Protein AF-A0A3D2P6J4-F1 (afdb_monomer)

Secondary structure (DSSP, 8-state):
-----HHHHTGGGTT--TT-----S------EEE-HHHHHHTT-TT---EEE-GGGSTTSSTHHHHHHHHHHHHHHTT-SEEEEE-SSHHHHHHHHHHHHHT-EEEEEEETT---HHHHHHHHHTT-EEEEESS-HHHHHHHHHHHHHHSSEEE-STT-HHHHHHHHHHHHHHHHHHSS--SEEEEE-SSSHHHHHHHHHHHHHHTTSS---S-GGGS---GGGTTTSSS----------PPPPEEEEEEEGGG-HHHHTS--SS---S-GGG--SS-TTHHHHHHHHHHTT-EEEEE-HHHHHHHHHHHHHHH-----HHHHHHHHHHHHHHHTTTTSS-S---S---HHHHHHHHHHHHHHHHHHHHHTTPPP-SSHHHHHHHHHHHHHHHHHHTT-SSPPPP-HHHHHHHHHHHHTTT-HHHHHTHHHHHHHHHHHHHHHHHHHHHHHHHHHHHHHHHHHTT--EE-HHHHHHHHHTS---HHHHHHHHHHTT-EE-HHHHHHHHHHHHHHHHHHHS---------S----HHHHHHHHHHHH-PPEE-TTT-SEEEEEEEEEEETTEEESEE-TT-EEEEEESEESPPPSBTTBPPP-EEEEEEEPPPP----S----EEEEEEEEEEEE-SSTT--EEEEEEEES-EETT-EEEEEE-HHHHHHHHHHHHHHHHHHHHHHHHH-TT--EEEEEE-SS-EEEEEE-SSPPPHHHHHHHHHHHHHHHHTT-EEEEEEEEHHHHHHTTPBPPTT----SEEEEEEEESS-GGGTTT-SEEEE--S---SBGGGG--EEEEEEEEEETTEEEEEEEETHHHHHHHHHHHHHHHHHHHHHTS-GGGHHHHHHHHHHHHHHHHHHHHHHHHHHHHHHHHHHHTT-EEETTEEEEEEEEES--HHHHHHHHHHHHHHHSSEEEEEEEEETTEEEEEEEE-HHHHHTT--HHHHHHHHHHHTTSEEEE-SSEEEEE-S-GGGHHHHHHTHHHHHHHHHHHHS--

Sequence (1001 aa):
MIYQGVIERYRKYLPVNKNTPVVTLYEGDTPLLPAENLARRLKVKNLKIYLKCEGFNPTGSFKDRGMTVAVSKAREAGAKAVLCASTGNTSASAAAYAAKAGIKCIVLVPSGKVALGKLSQALIYGAKVIALDGNFDQALKLAREICDWYPITLVNSLNPYRIEGQKTASFEIIDVLGFAPDYQFMPVGNAGNITAYWKGYREFADGKFQLTVNRSLRPEFPSTRRLRAEGRARAPFTVRGKLPRMMGFQAEGAAPIVKGHPINKPKTVATAIRIGNPASWEGAVKARDESGGVIDTVSDKEILNAYQLLASQEGLFVEPASAASVAGLIKYVKKGFFTQSPNHLITQSPKDIALKIIADHCRGISFLLADGVNPSNEGRGYVLRRIIRHALRQAKNLTEKELHPFLYQVNGKIIELMSGTYPELKLKKEHILNVTKMEEEKFLETLDTGTKILEELINQLNRQKKKIIPGKEAFRLYDTYGFPLELTREIAQERNLDIDYDGFNQASEESRLVARQSWQGINQNGSYQGGKMTPADVYLPLHKKLGNIVFRGYEFDEITSKIVALLKDGQNILEAKEGEEIEIILSETPFYAEAGGQVGDKGQLQVTRLPEQSGGQAGDRLQVKTMVEIRDTQKPVEGLIAHQGKIIKGNLKVGETILAKVDKERRKAIKRNHTATHLLHRALRQVLGEQAVQSGSLVAPERFRFDFNYPKALTEDELIKIEEIVNNAILEDYSVLTSEITLSQAKEIGAMMLFGEKYGEKVRMVMVTGEGWQAAKDAFSIELCGGTHCRTSGEIGSFKILSETSIAAGVRRIESITGKYVREYIQNLKNILEQIAEKLSSSEEDVINRLEKILQNQENLEKQVLSLRTRLLNIQVEEIICQVKKIKNIKIVSQYLEDLDTKSLADFADRLKEKIKSGIVVLGSIKENKPLFVVSLTGDAVEKGLNAGLIAKEIGNLIAGTGGGRKDFAQGGGKDPGKLESALEKVPEIISKLLTRITQI

Mean predicted aligned error: 21.9 Å

Structure (mmCIF, N/CA/C/O backbone):
data_AF-A0A3D2P6J4-F1
#
_entry.id   AF-A0A3D2P6J4-F1
#
loop_
_atom_site.group_PDB
_atom_site.id
_atom_site.type_symbol
_atom_site.label_atom_id
_atom_site.label_alt_id
_atom_site.label_comp_id
_atom_site.label_asym_id
_atom_site.label_entity_id
_atom_site.label_seq_id
_atom_site.pdbx_PDB_ins_code
_atom_site.Cartn_x
_atom_site.Cartn_y
_atom_site.Cartn_z
_atom_site.occupancy
_atom_site.B_iso_or_equiv
_atom_site.auth_seq_id
_atom_site.auth_comp_id
_atom_site.auth_asym_id
_atom_site.auth_atom_id
_atom_site.pdbx_PDB_model_num
ATOM 1 N N . MET A 1 1 ? 21.820 -49.597 -1.921 1.00 56.53 1 MET A N 1
ATOM 2 C CA . MET A 1 1 ? 21.370 -50.379 -0.747 1.00 56.53 1 MET A CA 1
ATOM 3 C C . MET A 1 1 ? 19.864 -50.241 -0.630 1.00 56.53 1 MET A C 1
ATOM 5 O O . MET A 1 1 ? 19.376 -49.129 -0.774 1.00 56.53 1 MET A O 1
ATOM 9 N N . ILE A 1 2 ? 19.148 -51.344 -0.414 1.00 76.88 2 ILE A N 1
ATOM 10 C CA . ILE A 1 2 ? 17.693 -51.349 -0.191 1.00 76.88 2 ILE A CA 1
ATOM 11 C C . ILE A 1 2 ? 17.428 -50.880 1.248 1.00 76.88 2 ILE A C 1
ATOM 13 O O . ILE A 1 2 ? 18.090 -51.372 2.163 1.00 76.88 2 ILE A O 1
ATOM 17 N N . TYR A 1 3 ? 16.502 -49.937 1.450 1.00 87.12 3 TYR A N 1
ATOM 18 C CA . TYR A 1 3 ? 16.099 -49.463 2.781 1.00 87.12 3 TYR A CA 1
ATOM 19 C C . TYR A 1 3 ? 15.576 -50.624 3.641 1.00 87.12 3 TYR A C 1
ATOM 21 O O . TYR A 1 3 ? 14.841 -51.467 3.142 1.00 87.12 3 TYR A O 1
ATOM 29 N N . GLN A 1 4 ? 15.963 -50.684 4.921 1.00 89.81 4 GLN A N 1
ATOM 30 C CA . GLN A 1 4 ? 15.686 -51.828 5.812 1.00 89.81 4 GLN A CA 1
ATOM 31 C C . GLN A 1 4 ? 14.682 -51.516 6.947 1.00 89.81 4 GLN A C 1
ATOM 33 O O . GLN A 1 4 ? 14.460 -52.339 7.833 1.00 89.81 4 GLN A O 1
ATOM 38 N N . GLY A 1 5 ? 14.042 -50.341 6.924 1.00 92.56 5 GLY A N 1
ATOM 39 C CA . GLY A 1 5 ? 13.107 -49.894 7.966 1.00 92.56 5 GLY A CA 1
ATOM 40 C C . GLY A 1 5 ? 13.764 -49.112 9.111 1.00 92.56 5 GLY A C 1
ATOM 41 O O . GLY A 1 5 ? 14.994 -49.066 9.245 1.00 92.56 5 GLY A O 1
ATOM 42 N N . VAL A 1 6 ? 12.940 -48.483 9.960 1.00 94.19 6 VAL A N 1
ATOM 43 C CA . VAL A 1 6 ? 13.425 -47.598 11.039 1.00 94.19 6 VAL A CA 1
ATOM 44 C C . VAL A 1 6 ? 14.272 -48.316 12.088 1.00 94.19 6 VAL A C 1
ATOM 46 O O . VAL A 1 6 ? 15.219 -47.715 12.598 1.00 94.19 6 VAL A O 1
ATOM 49 N N . ILE A 1 7 ? 13.968 -49.581 12.411 1.00 94.81 7 ILE A N 1
ATOM 50 C CA . ILE A 1 7 ? 14.721 -50.340 13.422 1.00 94.81 7 ILE A CA 1
ATOM 51 C C . ILE A 1 7 ? 16.156 -50.561 12.962 1.00 94.81 7 ILE A C 1
ATOM 53 O O . ILE A 1 7 ? 17.084 -50.303 13.719 1.00 94.81 7 ILE A O 1
ATOM 57 N N . GLU A 1 8 ? 16.343 -50.997 11.720 1.00 93.00 8 GLU A N 1
ATOM 58 C CA . GLU A 1 8 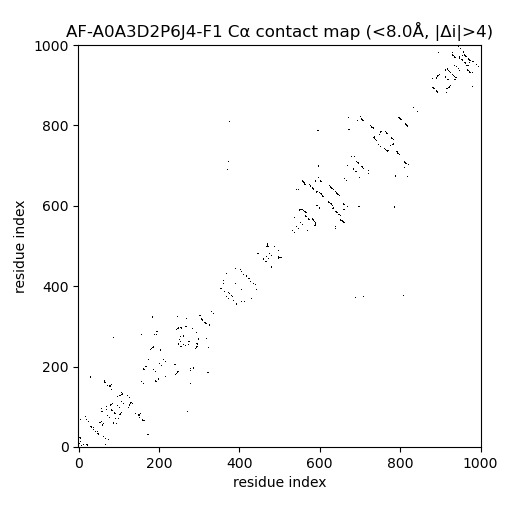? 17.669 -51.249 11.163 1.00 93.00 8 GLU A CA 1
ATOM 59 C C . GLU A 1 8 ? 18.462 -49.945 11.019 1.00 93.00 8 GLU A C 1
ATOM 61 O O . GLU A 1 8 ? 19.616 -49.867 11.443 1.00 93.00 8 GLU A O 1
ATOM 66 N N . ARG A 1 9 ? 17.818 -48.876 10.527 1.00 91.06 9 ARG A N 1
ATOM 67 C CA . ARG A 1 9 ? 18.454 -47.560 10.355 1.00 91.06 9 ARG A CA 1
ATOM 68 C C . ARG A 1 9 ? 18.887 -46.917 11.675 1.00 91.06 9 ARG A C 1
ATOM 70 O O . ARG A 1 9 ? 19.965 -46.329 11.746 1.00 91.06 9 ARG A O 1
ATOM 77 N N . TYR A 1 10 ? 18.068 -47.023 12.720 1.00 93.06 10 TYR A N 1
ATOM 78 C CA . TYR A 1 10 ? 18.288 -46.348 14.004 1.00 93.06 10 TYR A CA 1
ATOM 79 C C . TYR A 1 10 ? 18.556 -47.313 15.162 1.00 93.06 10 TYR A C 1
ATOM 81 O O . TYR A 1 10 ? 18.366 -46.934 16.317 1.00 93.06 10 TYR A O 1
ATOM 89 N N . ARG A 1 11 ? 19.036 -48.536 14.884 1.00 93.19 11 ARG A N 1
ATOM 90 C CA . ARG A 1 11 ? 19.147 -49.623 15.876 1.00 93.19 11 ARG A CA 1
ATOM 91 C C . ARG A 1 11 ? 19.812 -49.191 17.178 1.00 93.19 11 ARG A C 1
ATOM 93 O O . ARG A 1 11 ? 19.274 -49.434 18.249 1.00 93.19 11 ARG A O 1
ATOM 100 N N . LYS A 1 12 ? 20.953 -48.503 17.080 1.00 90.81 12 LYS A N 1
ATOM 101 C CA . LYS A 1 12 ? 21.742 -48.020 18.231 1.00 90.81 12 LYS A CA 1
ATOM 102 C C . LYS A 1 12 ? 21.000 -47.035 19.146 1.00 90.81 12 LYS A C 1
ATOM 104 O O . LYS A 1 12 ? 21.451 -46.794 20.258 1.00 90.81 12 LYS A O 1
ATOM 109 N N . TYR A 1 13 ? 19.897 -46.457 18.679 1.00 91.88 13 TYR A N 1
ATOM 110 C CA . TYR A 1 13 ? 19.104 -45.451 19.389 1.00 91.88 13 TYR A CA 1
ATOM 111 C C . TYR A 1 13 ? 17.738 -45.975 19.839 1.00 91.88 13 TYR A C 1
ATOM 113 O O . TYR A 1 13 ? 16.940 -45.223 20.402 1.00 91.88 13 TYR A O 1
ATOM 121 N N . LEU A 1 14 ? 17.452 -47.246 19.566 1.00 94.56 14 LEU A N 1
ATOM 122 C CA . LEU A 1 14 ? 16.197 -47.907 19.886 1.00 94.56 14 LEU A CA 1
ATOM 123 C C . LEU A 1 14 ? 16.445 -49.016 20.916 1.00 94.56 14 LEU A C 1
ATOM 125 O O . LEU A 1 14 ? 17.538 -49.575 20.965 1.00 94.56 14 LEU A O 1
ATOM 129 N N . PRO A 1 15 ? 15.444 -49.371 21.739 1.00 93.62 15 PRO A N 1
ATOM 130 C CA . PRO A 1 15 ? 15.582 -50.370 22.804 1.00 93.62 15 PRO A CA 1
ATOM 131 C C . PRO A 1 15 ? 15.549 -51.818 22.273 1.00 93.62 15 PRO A C 1
ATOM 133 O O . PRO A 1 15 ? 14.809 -52.667 22.777 1.00 93.62 15 PRO A O 1
ATOM 136 N N . VAL A 1 16 ? 16.336 -52.101 21.236 1.00 93.06 16 VAL A N 1
ATOM 137 C CA . VAL A 1 16 ? 16.464 -53.405 20.575 1.00 93.06 16 VAL A CA 1
ATOM 138 C C . VAL A 1 16 ? 17.888 -53.932 20.752 1.00 93.06 16 VAL A C 1
ATOM 140 O O . VAL A 1 16 ? 18.855 -53.173 20.724 1.00 93.06 16 VAL A O 1
ATOM 143 N N . ASN A 1 17 ? 18.031 -55.237 20.950 1.00 90.50 17 ASN A N 1
ATOM 144 C CA . ASN A 1 17 ? 19.323 -55.911 21.058 1.00 90.50 17 ASN A CA 1
ATOM 145 C C . ASN A 1 17 ? 19.598 -56.743 19.791 1.00 90.50 17 ASN A C 1
ATOM 147 O O . ASN A 1 17 ? 18.816 -56.735 18.837 1.00 90.50 17 ASN A O 1
ATOM 151 N N . LYS A 1 18 ? 20.738 -57.443 19.751 1.00 87.25 18 LYS A N 1
ATOM 152 C CA . LYS A 1 18 ? 21.117 -58.290 18.603 1.00 87.25 18 LYS A CA 1
ATOM 153 C C . LYS A 1 18 ? 20.133 -59.442 18.353 1.00 87.25 18 LYS A C 1
ATOM 155 O O . LYS A 1 18 ? 20.036 -59.898 17.221 1.00 87.25 18 LYS A O 1
ATOM 160 N N . ASN A 1 19 ? 19.400 -59.866 19.381 1.00 87.44 19 ASN A N 1
ATOM 161 C CA . ASN A 1 19 ? 18.479 -60.999 19.341 1.00 87.44 19 ASN A CA 1
ATOM 162 C C . ASN A 1 19 ? 17.015 -60.570 19.165 1.00 87.44 19 ASN A C 1
ATOM 164 O O . ASN A 1 19 ? 16.145 -61.432 19.059 1.00 87.44 19 ASN A O 1
ATOM 168 N N . THR A 1 20 ? 16.715 -59.265 19.142 1.00 92.69 20 THR A N 1
ATOM 169 C CA . THR A 1 20 ? 15.353 -58.776 18.914 1.00 92.69 20 THR A CA 1
ATOM 170 C C . THR A 1 20 ? 14.880 -59.246 17.531 1.00 92.69 20 THR A C 1
ATOM 172 O O . THR A 1 20 ? 15.489 -58.863 16.527 1.00 92.69 20 THR A O 1
ATOM 175 N N . PRO A 1 21 ? 13.778 -60.013 17.438 1.00 93.56 21 PRO A N 1
ATOM 176 C CA . PRO A 1 21 ? 13.198 -60.407 16.161 1.00 93.56 21 PRO A CA 1
ATOM 177 C C . PRO A 1 21 ? 12.542 -59.188 15.504 1.00 93.56 21 PRO A C 1
ATOM 179 O O . PRO A 1 21 ? 11.434 -58.791 15.866 1.00 93.56 21 PRO A O 1
ATOM 182 N N . VAL A 1 22 ? 13.246 -58.575 14.554 1.00 95.62 22 VAL A N 1
ATOM 183 C CA . VAL A 1 22 ? 12.785 -57.358 13.876 1.00 95.62 22 VAL A CA 1
ATOM 184 C C . VAL A 1 22 ? 11.599 -57.666 12.969 1.00 95.62 22 VAL A C 1
ATOM 186 O O . VAL A 1 22 ? 11.705 -58.409 11.994 1.00 95.62 22 VAL A O 1
ATOM 189 N N . VAL A 1 23 ? 10.463 -57.053 13.281 1.00 96.25 23 VAL A N 1
ATOM 190 C CA . VAL A 1 23 ? 9.241 -57.093 12.480 1.00 96.25 23 VAL A CA 1
ATOM 191 C C . VAL A 1 23 ? 9.128 -55.773 11.734 1.00 96.25 23 VAL A C 1
ATOM 193 O O . VAL A 1 23 ? 8.635 -54.792 12.277 1.00 96.25 23 VAL A O 1
ATOM 196 N N . THR A 1 24 ? 9.575 -55.765 10.482 1.00 95.69 24 THR A N 1
ATOM 197 C CA . THR A 1 24 ? 9.588 -54.579 9.619 1.00 95.69 24 THR A CA 1
ATOM 198 C C . THR A 1 24 ? 8.677 -54.772 8.409 1.00 95.69 24 THR A C 1
ATOM 200 O O . THR A 1 24 ? 8.575 -55.871 7.849 1.00 95.69 24 THR A O 1
ATOM 203 N N . LEU A 1 25 ? 8.016 -53.690 8.006 1.00 95.62 25 LEU A N 1
ATOM 204 C CA . LEU A 1 25 ? 7.357 -53.545 6.706 1.00 95.62 25 LEU A CA 1
ATOM 205 C C . LEU A 1 25 ? 8.078 -52.489 5.854 1.00 95.62 25 LEU A C 1
ATOM 207 O O . LEU A 1 25 ? 7.501 -51.962 4.907 1.00 95.62 25 LEU A O 1
ATOM 211 N N . TYR A 1 26 ? 9.334 -52.188 6.202 1.00 94.38 26 TYR A N 1
ATOM 212 C CA . TYR A 1 26 ? 10.136 -51.107 5.632 1.00 94.38 26 TYR A CA 1
ATOM 213 C C . TYR A 1 26 ? 9.527 -49.721 5.876 1.00 94.38 26 TYR A C 1
ATOM 215 O O . TYR A 1 26 ? 9.637 -48.826 5.046 1.00 94.38 26 TYR A O 1
ATOM 223 N N . GLU A 1 27 ? 8.890 -49.537 7.035 1.00 95.75 27 GLU A N 1
ATOM 224 C CA . GLU A 1 27 ? 8.389 -48.238 7.482 1.00 95.75 27 GLU A CA 1
ATOM 225 C C . GLU A 1 27 ? 9.501 -47.230 7.744 1.00 95.75 27 GLU A C 1
ATOM 227 O O . GLU A 1 27 ? 10.613 -47.605 8.113 1.00 95.75 27 GLU A O 1
ATOM 232 N N . GLY A 1 28 ? 9.156 -45.949 7.640 1.00 92.69 28 GLY A N 1
ATOM 233 C CA . GLY A 1 28 ? 10.108 -44.848 7.642 1.00 92.69 28 GLY A CA 1
ATOM 234 C C . GLY A 1 28 ? 10.551 -44.459 6.236 1.00 92.69 28 GLY A C 1
ATOM 235 O O . GLY A 1 28 ? 9.865 -44.743 5.260 1.00 92.69 28 GLY A O 1
ATOM 236 N N . ASP A 1 29 ? 11.645 -43.702 6.164 1.00 90.62 29 ASP A N 1
ATOM 237 C CA . ASP A 1 29 ? 12.152 -43.064 4.937 1.00 90.62 29 ASP A CA 1
ATOM 238 C C . ASP A 1 29 ? 11.097 -42.227 4.194 1.00 90.62 29 ASP A C 1
ATOM 240 O O . ASP A 1 29 ? 11.118 -42.057 2.977 1.00 90.62 29 ASP A O 1
ATOM 244 N N . THR A 1 30 ? 10.137 -41.682 4.943 1.00 93.00 30 THR A N 1
ATOM 245 C CA . THR A 1 30 ? 9.042 -40.922 4.348 1.00 93.00 30 THR A CA 1
ATOM 246 C C . THR A 1 30 ? 9.524 -39.545 3.880 1.00 93.00 30 THR A C 1
ATOM 248 O O . THR A 1 30 ? 10.372 -38.929 4.541 1.00 93.00 30 THR A O 1
ATOM 251 N N . PRO A 1 31 ? 8.968 -38.986 2.794 1.00 91.31 31 PRO A N 1
ATOM 252 C CA . PRO A 1 31 ? 9.440 -37.712 2.264 1.00 91.31 31 PRO A CA 1
ATOM 253 C C . PRO A 1 31 ? 9.297 -36.541 3.250 1.00 91.31 31 PRO A C 1
ATOM 255 O O . PRO A 1 31 ? 8.287 -36.409 3.952 1.00 91.31 31 PRO A O 1
ATOM 258 N N . LEU A 1 32 ? 10.298 -35.656 3.265 1.00 93.31 32 LEU A N 1
ATOM 259 C CA . LEU A 1 32 ? 10.219 -34.319 3.858 1.00 93.31 32 LEU A CA 1
ATOM 260 C C . LEU A 1 32 ? 10.162 -33.298 2.715 1.00 93.31 32 LEU A C 1
ATOM 262 O O . LEU A 1 32 ? 11.191 -32.931 2.151 1.00 93.31 32 LEU A O 1
ATOM 266 N N . LEU A 1 33 ? 8.951 -32.891 2.341 1.00 92.38 33 LEU A N 1
ATOM 267 C CA . LEU A 1 33 ? 8.711 -32.094 1.138 1.00 92.38 33 LEU A CA 1
ATOM 268 C C . LEU A 1 33 ? 8.777 -30.591 1.444 1.00 92.38 33 LEU A C 1
ATOM 270 O O . LEU A 1 33 ? 8.139 -30.163 2.406 1.00 92.38 33 LEU A O 1
ATOM 274 N N . PRO A 1 34 ? 9.498 -29.769 0.662 1.00 91.50 34 PRO A N 1
ATOM 275 C CA . PRO A 1 34 ? 9.383 -28.316 0.757 1.00 91.50 34 PRO A CA 1
ATOM 276 C C . PRO A 1 34 ? 8.003 -27.860 0.253 1.00 91.50 34 PRO A C 1
ATOM 278 O O . PRO A 1 34 ? 7.581 -28.260 -0.825 1.00 91.50 34 PRO A O 1
ATOM 281 N N . ALA A 1 35 ? 7.312 -27.015 1.021 1.00 91.62 35 ALA A N 1
ATOM 282 C CA . ALA A 1 35 ? 5.975 -26.507 0.689 1.00 91.62 35 ALA A CA 1
ATOM 283 C C . ALA A 1 35 ? 6.040 -25.044 0.224 1.00 91.62 35 ALA A C 1
ATOM 285 O O . ALA A 1 35 ? 5.690 -24.103 0.951 1.00 91.62 35 ALA A O 1
ATOM 286 N N . GLU A 1 36 ? 6.589 -24.840 -0.974 1.00 87.00 36 GLU A N 1
ATOM 287 C CA . GLU A 1 36 ? 6.853 -23.507 -1.526 1.00 87.00 36 GLU A CA 1
ATOM 288 C C . GLU A 1 36 ? 5.570 -22.766 -1.918 1.00 87.00 36 GLU A C 1
ATOM 290 O O . GLU A 1 36 ? 5.479 -21.547 -1.739 1.00 87.00 36 GLU A O 1
ATOM 295 N N . ASN A 1 37 ? 4.563 -23.483 -2.424 1.00 88.81 37 ASN A N 1
ATOM 296 C CA . ASN A 1 37 ? 3.297 -22.884 -2.842 1.00 88.81 37 ASN A CA 1
ATOM 297 C C . ASN A 1 37 ? 2.493 -22.423 -1.626 1.00 88.81 37 ASN A C 1
ATOM 299 O O . ASN A 1 37 ? 1.941 -21.321 -1.627 1.00 88.81 37 ASN A O 1
ATOM 303 N N . LEU A 1 38 ? 2.508 -23.205 -0.549 1.00 88.50 38 LEU A N 1
ATOM 304 C CA . LEU A 1 38 ? 1.937 -22.868 0.743 1.00 88.50 38 LEU A CA 1
ATOM 305 C C . LEU A 1 38 ? 2.644 -21.647 1.337 1.00 88.50 38 LEU A C 1
ATOM 307 O O . LEU A 1 38 ? 1.973 -20.695 1.732 1.00 88.50 38 LEU A O 1
ATOM 311 N N . ALA A 1 39 ? 3.982 -21.612 1.333 1.00 86.88 39 ALA A N 1
ATOM 312 C CA . ALA A 1 39 ? 4.740 -20.446 1.797 1.00 86.88 39 ALA A CA 1
ATOM 313 C C . ALA A 1 39 ? 4.398 -19.178 0.991 1.00 86.88 39 ALA A C 1
ATOM 315 O O . ALA A 1 39 ? 4.138 -18.115 1.569 1.00 86.88 39 ALA A O 1
ATOM 316 N N . ARG A 1 40 ? 4.313 -19.295 -0.342 1.00 85.75 40 ARG A N 1
ATOM 317 C CA . ARG A 1 40 ? 3.927 -18.202 -1.250 1.00 85.75 40 ARG A CA 1
ATOM 318 C C . ARG A 1 40 ? 2.498 -17.729 -0.987 1.00 85.75 40 ARG A C 1
ATOM 320 O O . ARG A 1 40 ? 2.259 -16.527 -0.881 1.00 85.75 40 ARG A O 1
ATOM 327 N N . ARG A 1 41 ? 1.556 -18.660 -0.818 1.00 85.88 41 ARG A N 1
ATOM 328 C CA . ARG A 1 41 ? 0.137 -18.378 -0.554 1.00 85.88 41 ARG A CA 1
ATOM 329 C C . ARG A 1 41 ? -0.079 -17.683 0.784 1.00 85.88 41 ARG A C 1
ATOM 331 O O . ARG A 1 41 ? -0.929 -16.795 0.873 1.00 85.88 41 ARG A O 1
ATOM 338 N N . LEU A 1 42 ? 0.692 -18.074 1.797 1.00 84.62 42 LEU A N 1
ATOM 339 C CA . LEU A 1 42 ? 0.697 -17.460 3.124 1.00 84.62 42 LEU A CA 1
ATOM 340 C C . LEU A 1 42 ? 1.514 -16.163 3.183 1.00 84.62 42 LEU A C 1
ATOM 342 O O . LEU A 1 42 ? 1.495 -15.489 4.208 1.00 84.62 42 LEU A O 1
ATOM 346 N N . LYS A 1 43 ? 2.184 -15.786 2.084 1.00 83.62 43 LYS A N 1
ATOM 347 C CA . LYS A 1 43 ? 3.013 -14.578 1.957 1.00 83.62 43 LYS A CA 1
ATOM 348 C C . LYS A 1 43 ? 4.130 -14.497 3.011 1.00 83.62 43 LYS A C 1
ATOM 350 O O . LYS A 1 43 ? 4.533 -13.407 3.408 1.00 83.62 43 LYS A O 1
ATOM 355 N N . VAL A 1 44 ? 4.669 -15.643 3.433 1.00 76.88 44 VAL A N 1
ATOM 356 C CA . VAL A 1 44 ? 5.750 -15.732 4.430 1.00 76.88 44 VAL A CA 1
ATOM 357 C C . VAL A 1 44 ? 7.105 -15.911 3.743 1.00 76.88 44 VAL A C 1
ATOM 359 O O . VAL A 1 44 ? 7.531 -17.021 3.453 1.00 76.88 44 VAL A O 1
ATOM 362 N N . LYS A 1 45 ? 7.808 -14.804 3.466 1.00 64.56 45 LYS A N 1
ATOM 363 C CA . LYS A 1 45 ? 9.109 -14.837 2.758 1.00 64.56 45 LYS A CA 1
ATOM 364 C C . LYS A 1 45 ? 10.276 -15.355 3.613 1.00 64.56 45 LYS A C 1
ATOM 366 O O . LYS A 1 45 ? 11.255 -15.844 3.062 1.00 64.56 45 LYS A O 1
ATOM 371 N N . ASN A 1 46 ? 10.156 -15.278 4.940 1.00 72.81 46 ASN A N 1
ATOM 372 C CA . ASN A 1 46 ? 11.231 -15.620 5.881 1.00 72.81 46 ASN A CA 1
ATOM 373 C C . ASN A 1 46 ? 11.086 -17.021 6.499 1.00 72.81 46 ASN A C 1
ATOM 375 O O . ASN A 1 46 ? 11.944 -17.438 7.271 1.00 72.81 46 ASN A O 1
ATOM 379 N N . LEU A 1 47 ? 10.015 -17.755 6.174 1.00 82.00 47 LEU A N 1
ATOM 380 C CA . LEU A 1 47 ? 9.785 -19.108 6.679 1.00 82.00 47 LEU A CA 1
ATOM 381 C C . LEU A 1 47 ? 10.008 -20.135 5.577 1.00 82.00 47 LEU A C 1
ATOM 383 O O . LEU A 1 47 ? 9.386 -20.071 4.519 1.00 82.00 47 LEU A O 1
ATOM 387 N N . LYS A 1 48 ? 10.844 -21.132 5.865 1.00 89.31 48 LYS A N 1
ATOM 388 C CA . LYS A 1 48 ? 10.953 -22.342 5.048 1.00 89.31 48 LYS A CA 1
ATOM 389 C C . LYS A 1 48 ? 10.036 -23.404 5.641 1.00 89.31 48 LYS A C 1
ATOM 391 O O . LYS A 1 48 ? 10.270 -23.862 6.757 1.00 89.31 48 LYS A O 1
ATOM 396 N N . ILE A 1 49 ? 8.984 -23.763 4.912 1.00 93.12 49 ILE A N 1
ATOM 397 C CA . ILE A 1 49 ? 7.991 -24.743 5.360 1.00 93.12 49 ILE A CA 1
ATOM 398 C C . ILE A 1 49 ? 8.333 -26.100 4.749 1.00 93.12 49 ILE A C 1
ATOM 400 O O . ILE A 1 49 ? 8.514 -26.203 3.537 1.00 93.12 49 ILE A O 1
ATOM 404 N N . TYR A 1 50 ? 8.379 -27.133 5.589 1.00 95.31 50 TYR A N 1
ATOM 405 C CA . TYR A 1 50 ? 8.543 -28.520 5.165 1.00 95.31 50 TYR A CA 1
ATOM 406 C C . TYR A 1 50 ? 7.406 -29.390 5.710 1.00 95.31 50 TYR A C 1
ATOM 408 O O . TYR A 1 50 ? 6.997 -29.240 6.863 1.00 95.31 50 TYR A O 1
ATOM 416 N N . LEU A 1 51 ? 6.914 -30.319 4.892 1.00 95.19 51 LEU A N 1
ATOM 417 C CA . LEU A 1 51 ? 5.847 -31.262 5.215 1.00 95.19 51 LEU A CA 1
ATOM 418 C C . LEU A 1 51 ? 6.425 -32.674 5.337 1.00 95.19 51 LEU A C 1
ATOM 420 O O . LEU A 1 51 ? 6.887 -33.260 4.357 1.00 95.19 51 LEU A O 1
ATOM 424 N N . LYS A 1 52 ? 6.391 -33.237 6.549 1.00 95.12 52 LYS A N 1
ATOM 425 C CA . LYS A 1 52 ? 6.796 -34.628 6.797 1.00 95.12 52 LYS A CA 1
ATOM 426 C C . LYS A 1 52 ? 5.636 -35.571 6.465 1.00 95.12 52 LYS A C 1
ATOM 428 O O . LYS A 1 52 ? 4.645 -35.628 7.194 1.00 95.12 52 LYS A O 1
ATOM 433 N N . CYS A 1 53 ? 5.754 -36.298 5.357 1.00 93.62 53 CYS A N 1
ATOM 434 C CA . CYS A 1 53 ? 4.651 -37.039 4.748 1.00 93.62 53 CYS A CA 1
ATOM 435 C C . CYS A 1 53 ? 4.534 -38.471 5.287 1.00 93.62 53 CYS A C 1
ATOM 437 O O . CYS A 1 53 ? 4.837 -39.449 4.615 1.00 93.62 53 CYS A O 1
ATOM 439 N N . GLU A 1 54 ? 4.028 -38.611 6.509 1.00 93.12 54 GLU A N 1
ATOM 440 C CA . GLU A 1 54 ? 3.870 -39.911 7.182 1.00 93.12 54 GLU A CA 1
ATOM 441 C C . GLU A 1 54 ? 2.786 -40.835 6.593 1.00 93.12 54 GLU A C 1
ATOM 443 O O . GLU A 1 54 ? 2.636 -41.971 7.048 1.00 93.12 54 GLU A O 1
ATOM 448 N N . GLY A 1 55 ? 2.035 -40.361 5.596 1.00 91.38 55 GLY A N 1
ATOM 449 C CA . GLY A 1 55 ? 1.067 -41.161 4.842 1.00 91.38 55 GLY A CA 1
ATOM 450 C C . GLY A 1 55 ? 1.703 -42.185 3.897 1.00 91.38 55 GLY A C 1
ATOM 451 O O . GLY A 1 55 ? 1.001 -43.059 3.413 1.00 91.38 55 GLY A O 1
ATOM 452 N N . PHE A 1 56 ? 3.017 -42.108 3.661 1.00 91.25 56 PHE A N 1
ATOM 453 C CA . PHE A 1 56 ? 3.761 -43.054 2.817 1.00 91.25 56 PHE A CA 1
ATOM 454 C C . PHE A 1 56 ? 4.238 -44.308 3.564 1.00 91.25 56 PHE A C 1
ATOM 456 O O . PHE A 1 56 ? 4.855 -45.181 2.964 1.00 91.25 56 PHE A O 1
ATOM 463 N N . ASN A 1 57 ? 3.974 -44.411 4.870 1.00 94.88 57 ASN A N 1
ATOM 464 C CA . ASN A 1 57 ? 4.245 -45.647 5.600 1.00 94.88 57 ASN A CA 1
ATOM 465 C C . ASN A 1 57 ? 3.303 -46.784 5.131 1.00 94.88 57 ASN A C 1
ATOM 467 O O . ASN A 1 57 ? 2.225 -46.490 4.611 1.00 94.88 57 ASN A O 1
ATOM 471 N N . PRO A 1 58 ? 3.647 -48.066 5.357 1.00 94.44 58 PRO A N 1
ATOM 472 C CA . PRO A 1 58 ? 2.924 -49.223 4.811 1.00 94.44 58 PRO A CA 1
ATOM 473 C C . PRO A 1 58 ? 1.410 -49.268 5.073 1.00 94.44 58 PRO A C 1
ATOM 475 O O . PRO A 1 58 ? 0.650 -49.706 4.213 1.00 94.44 58 PRO A O 1
ATOM 478 N N . THR A 1 59 ? 0.938 -48.809 6.237 1.00 93.31 59 THR A N 1
ATOM 479 C CA . THR A 1 59 ? -0.505 -48.732 6.544 1.00 93.31 59 THR A CA 1
ATOM 480 C C . THR A 1 59 ? -1.123 -47.368 6.261 1.00 93.31 59 THR A C 1
ATOM 482 O O . THR A 1 59 ? -2.305 -47.154 6.529 1.00 93.31 59 THR A O 1
ATOM 485 N N . GLY A 1 60 ? -0.345 -46.435 5.718 1.00 90.62 60 GLY A N 1
ATOM 486 C CA . GLY A 1 60 ? -0.765 -45.070 5.434 1.00 90.62 60 GLY A CA 1
ATOM 487 C C . GLY A 1 60 ? -0.652 -44.127 6.633 1.00 90.62 60 GLY A C 1
ATOM 488 O O . GLY A 1 60 ? -1.336 -43.102 6.679 1.00 90.62 60 GLY A O 1
ATOM 489 N N . SER A 1 61 ? 0.140 -44.460 7.665 1.00 91.25 61 SER A N 1
ATOM 490 C CA . SER A 1 61 ? 0.213 -43.615 8.862 1.00 91.25 61 SER A CA 1
ATOM 491 C C . SER A 1 61 ? 1.512 -43.709 9.664 1.00 91.25 61 SER A C 1
ATOM 493 O O . SER A 1 61 ? 2.147 -44.753 9.745 1.00 91.25 61 SER A O 1
ATOM 495 N N . PHE A 1 62 ? 1.825 -42.650 10.422 1.00 91.88 62 PHE A N 1
ATOM 496 C CA . PHE A 1 62 ? 2.981 -42.606 11.339 1.00 91.88 62 PHE A CA 1
ATOM 497 C C . PHE A 1 62 ? 2.971 -43.676 12.448 1.00 91.88 62 PHE A C 1
ATOM 499 O O . PHE A 1 62 ? 3.929 -43.800 13.213 1.00 91.88 62 PHE A O 1
ATOM 506 N N . LYS A 1 63 ? 1.860 -44.407 12.619 1.00 92.38 63 LYS A N 1
ATOM 507 C CA . LYS A 1 63 ? 1.709 -45.389 13.698 1.00 92.38 63 LYS A CA 1
ATOM 508 C C . LYS A 1 63 ? 2.638 -46.584 13.473 1.00 92.38 63 LYS A C 1
ATOM 510 O O . LYS A 1 63 ? 3.098 -47.147 14.464 1.00 92.38 63 LYS A O 1
ATOM 515 N N . ASP A 1 64 ? 2.987 -46.850 12.218 1.00 95.94 64 ASP A N 1
ATOM 516 C CA . ASP A 1 64 ? 3.888 -47.914 11.771 1.00 95.94 64 ASP A CA 1
ATOM 517 C C . ASP A 1 64 ? 5.269 -47.814 12.417 1.00 95.94 64 ASP A C 1
ATOM 519 O O . ASP A 1 64 ? 5.758 -48.794 12.979 1.00 95.94 64 ASP A O 1
ATOM 523 N N . ARG A 1 65 ? 5.826 -46.597 12.497 1.00 95.75 65 ARG A N 1
ATOM 524 C CA . ARG A 1 65 ? 7.118 -46.329 13.153 1.00 95.75 65 ARG A CA 1
ATOM 525 C C . ARG A 1 65 ? 7.177 -46.794 14.596 1.00 95.75 65 ARG A C 1
ATOM 527 O O . ARG A 1 65 ? 8.222 -47.216 15.063 1.00 95.75 65 ARG A O 1
ATOM 534 N N . GLY A 1 66 ? 6.077 -46.647 15.329 1.00 95.12 66 GLY A N 1
ATOM 535 C CA . GLY A 1 66 ? 5.986 -47.118 16.707 1.00 95.12 66 GLY A CA 1
ATOM 536 C C . GLY A 1 66 ? 5.649 -48.602 16.782 1.00 95.12 66 GLY A C 1
ATOM 537 O O . GLY A 1 66 ? 6.139 -49.306 17.662 1.00 95.12 66 GLY A O 1
ATOM 538 N N . MET A 1 67 ? 4.800 -49.073 15.868 1.00 95.88 67 MET A N 1
ATOM 539 C CA . MET A 1 67 ? 4.276 -50.431 15.893 1.00 95.88 67 MET A CA 1
ATOM 540 C C . MET A 1 67 ? 5.346 -51.475 15.579 1.00 95.88 67 MET A C 1
ATOM 542 O O . MET A 1 67 ? 5.409 -52.484 16.271 1.00 95.88 67 MET A O 1
ATOM 546 N N . THR A 1 68 ? 6.237 -51.194 14.630 1.00 97.12 68 THR A N 1
ATOM 547 C CA . THR A 1 68 ? 7.431 -52.009 14.344 1.00 97.12 68 THR A CA 1
ATOM 548 C C . THR A 1 68 ? 8.237 -52.319 15.610 1.00 97.12 68 THR A C 1
ATOM 550 O O . THR A 1 68 ? 8.493 -53.483 15.920 1.00 97.12 68 THR A O 1
ATOM 553 N N . VAL A 1 69 ? 8.537 -51.306 16.434 1.00 96.56 69 VAL A N 1
ATOM 554 C CA . VAL A 1 69 ? 9.305 -51.479 17.676 1.00 96.56 69 VAL A CA 1
ATOM 555 C C . VAL A 1 69 ? 8.468 -52.213 18.719 1.00 96.56 69 VAL A C 1
ATOM 557 O O . VAL A 1 69 ? 8.942 -53.177 19.314 1.00 96.56 69 VAL A O 1
ATOM 560 N N . ALA A 1 70 ? 7.210 -51.812 18.915 1.00 95.88 70 ALA A N 1
ATOM 561 C CA . ALA A 1 70 ? 6.334 -52.432 19.906 1.00 95.88 70 ALA A CA 1
ATOM 562 C C . ALA A 1 70 ? 6.086 -53.925 19.631 1.00 95.88 70 ALA A C 1
ATOM 564 O O . ALA A 1 70 ? 6.150 -54.731 20.557 1.00 95.88 70 ALA A O 1
ATOM 565 N N . VAL A 1 71 ? 5.856 -54.311 18.374 1.00 96.06 71 VAL A N 1
ATOM 566 C CA . VAL A 1 71 ? 5.616 -55.707 17.979 1.00 96.06 71 VAL A CA 1
ATOM 567 C C . VAL A 1 71 ? 6.911 -56.519 17.977 1.00 96.06 71 VAL A C 1
ATOM 569 O O . VAL A 1 71 ? 6.898 -57.658 18.440 1.00 96.06 71 VAL A O 1
ATOM 572 N N . SER A 1 72 ? 8.041 -55.942 17.554 1.00 96.50 72 SER A N 1
ATOM 573 C CA . SER A 1 72 ? 9.351 -56.606 17.666 1.00 96.50 72 SER A CA 1
ATOM 574 C C . SER A 1 72 ? 9.692 -56.922 19.126 1.00 96.50 72 SER A C 1
ATOM 576 O O . SER A 1 72 ? 10.131 -58.026 19.441 1.00 96.50 72 SER A O 1
ATOM 578 N N . LYS A 1 73 ? 9.410 -55.991 20.048 1.00 95.50 73 LYS A N 1
ATOM 579 C CA . LYS A 1 73 ? 9.591 -56.205 21.492 1.00 95.50 73 LYS A CA 1
ATOM 580 C C . LYS A 1 73 ? 8.564 -57.159 22.094 1.00 95.50 73 LYS A C 1
ATOM 582 O O . LYS A 1 73 ? 8.927 -57.941 22.964 1.00 95.50 73 LYS A O 1
ATOM 587 N N . ALA A 1 74 ? 7.322 -57.155 21.613 1.00 92.62 74 ALA A N 1
ATOM 588 C CA . ALA A 1 74 ? 6.329 -58.153 22.008 1.00 92.62 74 ALA A CA 1
ATOM 589 C C . ALA A 1 74 ? 6.779 -59.571 21.611 1.00 92.62 74 ALA A C 1
ATOM 591 O O . ALA A 1 74 ? 6.688 -60.501 22.408 1.00 92.62 74 ALA A O 1
ATOM 592 N N . ARG A 1 75 ? 7.330 -59.732 20.401 1.00 92.88 75 ARG A N 1
ATOM 593 C CA . ARG A 1 75 ? 7.906 -60.997 19.920 1.00 92.88 75 ARG A CA 1
ATOM 594 C C . ARG A 1 75 ? 9.126 -61.417 20.731 1.00 92.88 75 ARG A C 1
ATOM 596 O O . ARG A 1 75 ? 9.228 -62.586 21.081 1.00 92.88 75 ARG A O 1
ATOM 603 N N . GLU A 1 76 ? 10.007 -60.474 21.060 1.00 92.94 76 GLU A N 1
ATOM 604 C CA . GLU A 1 76 ? 11.141 -60.715 21.962 1.00 92.94 76 GLU A CA 1
ATOM 605 C C . GLU A 1 76 ? 10.680 -61.215 23.338 1.00 92.94 76 GLU A C 1
ATOM 607 O O . GLU A 1 76 ? 11.271 -62.138 23.883 1.00 92.94 76 GLU A O 1
ATOM 612 N N . ALA A 1 77 ? 9.584 -60.661 23.864 1.00 90.19 77 ALA A N 1
ATOM 613 C CA . ALA A 1 77 ? 8.974 -61.081 25.124 1.00 90.19 77 ALA A CA 1
ATOM 614 C C . ALA A 1 77 ? 8.140 -62.377 25.017 1.00 90.19 77 ALA A C 1
ATOM 616 O O . ALA A 1 77 ? 7.497 -62.777 25.984 1.00 90.19 77 ALA A O 1
ATOM 617 N N . GLY A 1 78 ? 8.109 -63.034 23.851 1.00 89.69 78 GLY A N 1
ATOM 618 C CA . GLY A 1 78 ? 7.378 -64.287 23.646 1.00 89.69 78 GLY A CA 1
ATOM 619 C C . GLY A 1 78 ? 5.858 -64.142 23.499 1.00 89.69 78 GLY A C 1
ATOM 620 O O . GLY A 1 78 ? 5.144 -65.148 23.552 1.00 89.69 78 GLY A O 1
ATOM 621 N N . ALA A 1 79 ? 5.344 -62.926 23.285 1.00 89.25 79 ALA A N 1
ATOM 622 C CA . ALA A 1 79 ? 3.912 -62.679 23.150 1.00 89.25 79 ALA A CA 1
ATOM 623 C C . ALA A 1 79 ? 3.305 -63.466 21.976 1.00 89.25 79 ALA A C 1
ATOM 625 O O . ALA A 1 79 ? 3.843 -63.503 20.865 1.00 89.25 79 ALA A O 1
ATOM 626 N N . LYS A 1 80 ? 2.144 -64.083 22.217 1.00 88.75 80 LYS A N 1
ATOM 627 C CA . LYS A 1 80 ? 1.383 -64.846 21.211 1.00 88.75 80 LYS A CA 1
ATOM 628 C C . LYS A 1 80 ? 0.311 -64.004 20.526 1.00 88.75 80 LYS A C 1
ATOM 630 O O . LYS A 1 80 ? -0.186 -64.378 19.460 1.00 88.75 80 LYS A O 1
ATOM 635 N N . ALA A 1 81 ? -0.033 -62.868 21.123 1.00 91.94 81 ALA A N 1
ATOM 636 C CA . ALA A 1 81 ? -0.919 -61.887 20.532 1.00 91.94 81 ALA A CA 1
ATOM 637 C C . ALA A 1 81 ? -0.533 -60.464 20.946 1.00 91.94 81 ALA A C 1
ATOM 639 O O . ALA A 1 81 ? 0.110 -60.241 21.972 1.00 91.94 81 ALA A O 1
ATOM 640 N N . VAL A 1 82 ? -0.980 -59.492 20.161 1.00 92.75 82 VAL A N 1
ATOM 641 C CA . VAL A 1 82 ? -0.982 -58.079 20.534 1.00 92.75 82 VAL A CA 1
ATOM 642 C C . VAL A 1 82 ? -2.406 -57.570 20.604 1.00 92.75 82 VAL A C 1
ATOM 644 O O . VAL A 1 82 ? -3.276 -58.009 19.849 1.00 92.75 82 VAL A O 1
ATOM 647 N N . LEU A 1 83 ? -2.638 -56.628 21.506 1.00 89.88 83 LEU A N 1
ATOM 648 C CA . LEU A 1 83 ? -3.953 -56.065 21.748 1.00 89.88 83 LEU A CA 1
ATOM 649 C C . LEU A 1 83 ? -3.908 -54.543 21.642 1.00 89.88 83 LEU A C 1
ATOM 651 O O . LEU A 1 83 ? -2.990 -53.889 22.144 1.00 89.88 83 LEU A O 1
ATOM 655 N N . CYS A 1 84 ? -4.915 -53.957 20.995 1.00 87.88 84 CYS A N 1
ATOM 656 C CA . CYS A 1 84 ? -5.116 -52.513 21.008 1.00 87.88 84 CYS A CA 1
ATOM 657 C C . CYS A 1 84 ? -6.597 -52.137 21.142 1.00 87.88 84 CYS A C 1
ATOM 659 O O . CYS A 1 84 ? -7.484 -52.840 20.668 1.00 87.88 84 CYS A O 1
ATOM 661 N N . ALA A 1 85 ? -6.855 -50.991 21.771 1.00 81.50 85 ALA A N 1
ATOM 662 C CA . ALA A 1 85 ? -8.173 -50.368 21.816 1.00 81.50 85 ALA A CA 1
ATOM 663 C C . ALA A 1 85 ? -8.172 -49.176 20.850 1.00 81.50 85 ALA A C 1
ATOM 665 O O . ALA A 1 85 ? -7.645 -48.104 21.160 1.00 81.50 85 ALA A O 1
ATOM 666 N N . SER A 1 86 ? -8.661 -49.378 19.626 1.00 80.94 86 SER A N 1
ATOM 667 C CA . SER A 1 86 ? -8.770 -48.329 18.607 1.00 80.94 86 SER A CA 1
ATOM 668 C C . SER A 1 86 ? -9.613 -48.811 17.433 1.00 80.94 86 SER A C 1
ATOM 670 O O . SER A 1 86 ? -9.598 -49.987 17.104 1.00 80.94 86 SER A O 1
ATOM 672 N N . THR A 1 87 ? -10.296 -47.891 16.761 1.00 71.62 87 THR A N 1
ATOM 673 C CA . THR A 1 87 ? -11.088 -48.176 15.556 1.00 71.62 87 THR A CA 1
ATOM 674 C C . THR A 1 87 ? -10.496 -47.552 14.293 1.00 71.62 87 THR A C 1
ATOM 676 O O . THR A 1 87 ? -11.173 -47.501 13.277 1.00 71.62 87 THR A O 1
ATOM 679 N N . GLY A 1 88 ? -9.271 -47.011 14.361 1.00 81.88 88 GLY A N 1
ATOM 680 C CA . GLY A 1 88 ? -8.612 -46.301 13.254 1.00 81.88 88 GLY A CA 1
ATOM 681 C C . GLY A 1 88 ? -7.164 -46.746 13.045 1.00 81.88 88 GLY A C 1
ATOM 682 O O . GLY A 1 88 ? -6.821 -47.889 13.335 1.00 81.88 88 GLY A O 1
ATOM 683 N N . ASN A 1 89 ? -6.284 -45.834 12.615 1.00 88.19 89 ASN A N 1
ATOM 684 C CA . ASN A 1 89 ? -4.925 -46.146 12.134 1.00 88.19 89 ASN A CA 1
ATOM 685 C C . ASN A 1 89 ? -4.068 -46.981 13.113 1.00 88.19 89 ASN A C 1
ATOM 687 O O . ASN A 1 89 ? -3.183 -47.712 12.688 1.00 88.19 89 ASN A O 1
ATOM 691 N N . THR A 1 90 ? -4.309 -46.894 14.431 1.00 89.62 90 THR A N 1
ATOM 692 C CA . THR A 1 90 ? -3.599 -47.750 15.404 1.00 89.62 90 THR A CA 1
ATOM 693 C C . THR A 1 90 ? -3.980 -49.222 15.244 1.00 89.62 90 THR A C 1
ATOM 695 O O . THR A 1 90 ? -3.095 -50.063 15.302 1.00 89.62 90 THR A O 1
ATOM 698 N N . SER A 1 91 ? -5.264 -49.529 15.028 1.00 90.69 91 SER A N 1
ATOM 699 C CA . SER A 1 91 ? -5.733 -50.905 14.818 1.00 90.69 91 SER A CA 1
ATOM 700 C C . SER A 1 91 ? -5.238 -51.487 13.498 1.00 90.69 91 SER A C 1
ATOM 702 O O . SER A 1 91 ? -4.774 -52.619 13.478 1.00 90.69 91 SER A O 1
ATOM 704 N N . ALA A 1 92 ? -5.234 -50.685 12.430 1.00 92.88 92 ALA A N 1
ATOM 705 C CA . ALA A 1 92 ? -4.676 -51.081 11.143 1.00 92.88 92 ALA A CA 1
ATOM 706 C C . ALA A 1 92 ? -3.176 -51.398 11.232 1.00 92.88 92 ALA A C 1
ATOM 708 O O . ALA A 1 92 ? -2.746 -52.465 10.804 1.00 92.88 92 ALA A O 1
ATOM 709 N N . SER A 1 93 ? -2.399 -50.503 11.849 1.00 95.12 93 SER A N 1
ATOM 710 C CA . SER A 1 93 ? -0.967 -50.702 12.083 1.00 95.12 93 SER A CA 1
ATOM 711 C C . SER A 1 93 ? -0.711 -51.930 12.965 1.00 95.12 93 SER A C 1
ATOM 713 O O . SER A 1 93 ? 0.045 -52.817 12.585 1.00 95.12 93 SER A O 1
ATOM 715 N N . ALA A 1 94 ? -1.405 -52.064 14.101 1.00 94.94 94 ALA A N 1
ATOM 716 C CA . ALA A 1 94 ? -1.256 -53.228 14.977 1.00 94.94 94 ALA A CA 1
ATOM 717 C C . ALA A 1 94 ? -1.552 -54.547 14.249 1.00 94.94 94 ALA A C 1
ATOM 719 O O . ALA A 1 94 ? -0.803 -55.507 14.408 1.00 94.94 94 ALA A O 1
ATOM 720 N N . ALA A 1 95 ? -2.605 -54.580 13.428 1.00 95.56 95 ALA A N 1
ATOM 721 C CA . ALA A 1 95 ? -2.980 -55.754 12.651 1.00 95.56 95 ALA A CA 1
ATOM 722 C C . ALA A 1 95 ? -1.927 -56.113 11.595 1.00 95.56 95 ALA A C 1
ATOM 724 O O . ALA A 1 95 ? -1.507 -57.265 11.531 1.00 95.56 95 ALA A O 1
ATOM 725 N N . ALA A 1 96 ? -1.443 -55.132 10.826 1.00 96.81 96 ALA A N 1
ATOM 726 C CA . ALA A 1 96 ? -0.444 -55.348 9.781 1.00 96.81 96 ALA A CA 1
ATOM 727 C C . ALA A 1 96 ? 0.869 -55.925 10.337 1.00 96.81 96 ALA A C 1
ATOM 729 O O . ALA A 1 96 ? 1.390 -56.921 9.832 1.00 96.81 96 ALA A O 1
ATOM 730 N N . TYR A 1 97 ? 1.389 -55.335 11.418 1.00 97.12 97 TYR A N 1
ATOM 731 C CA . TYR A 1 97 ? 2.633 -55.798 12.035 1.00 97.12 97 TYR A CA 1
ATOM 732 C C . TYR A 1 97 ? 2.456 -57.127 12.770 1.00 97.12 97 TYR A C 1
ATOM 734 O O . TYR A 1 97 ? 3.355 -57.963 12.726 1.00 97.12 97 TYR A O 1
ATOM 742 N N . ALA A 1 98 ? 1.305 -57.371 13.401 1.00 96.25 98 ALA A N 1
ATOM 743 C CA . ALA A 1 98 ? 1.001 -58.671 13.995 1.00 96.25 98 ALA A CA 1
ATOM 744 C C . ALA A 1 98 ? 0.943 -59.782 12.937 1.00 96.25 98 ALA A C 1
ATOM 746 O O . ALA A 1 98 ? 1.543 -60.839 13.133 1.00 96.25 98 ALA A O 1
ATOM 747 N N . ALA A 1 99 ? 0.297 -59.514 11.797 1.00 96.25 99 ALA A N 1
ATOM 748 C CA . ALA A 1 99 ? 0.241 -60.432 10.666 1.00 96.25 99 ALA A CA 1
ATOM 749 C C . ALA A 1 99 ? 1.648 -60.738 10.134 1.00 96.25 99 ALA A C 1
ATOM 751 O O . ALA A 1 99 ? 2.018 -61.904 10.007 1.00 96.25 99 ALA A O 1
ATOM 752 N N . LYS A 1 100 ? 2.482 -59.707 9.929 1.00 96.56 100 LYS A N 1
ATOM 753 C CA . LYS A 1 100 ? 3.889 -59.877 9.526 1.00 96.56 100 LYS A CA 1
ATOM 754 C C . LYS A 1 100 ? 4.707 -60.669 10.549 1.00 96.56 100 LYS A C 1
ATOM 756 O O . LYS A 1 100 ? 5.586 -61.439 10.173 1.00 96.56 100 LYS A O 1
ATOM 761 N N . ALA A 1 101 ? 4.420 -60.485 11.833 1.00 95.31 101 ALA A N 1
ATOM 762 C CA . ALA A 1 101 ? 5.058 -61.202 12.927 1.00 95.31 101 ALA A CA 1
ATOM 763 C C . ALA A 1 101 ? 4.522 -62.631 13.126 1.00 95.31 101 ALA A C 1
ATOM 765 O O . ALA A 1 101 ? 5.090 -63.371 13.926 1.00 95.31 101 ALA A O 1
ATOM 766 N N . GLY A 1 102 ? 3.437 -63.029 12.456 1.00 94.56 102 GLY A N 1
ATOM 767 C CA . GLY A 1 102 ? 2.797 -64.329 12.666 1.00 94.56 102 GLY A CA 1
ATOM 768 C C . GLY A 1 102 ? 2.192 -64.495 14.066 1.00 94.56 102 GLY A C 1
ATOM 769 O O . GLY A 1 102 ? 2.214 -65.595 14.616 1.00 94.56 102 GLY A O 1
ATOM 770 N N . ILE A 1 103 ? 1.691 -63.414 14.674 1.00 94.25 103 ILE A N 1
ATOM 771 C CA . ILE A 1 103 ? 0.989 -63.437 15.970 1.00 94.25 103 ILE A CA 1
ATOM 772 C C . ILE A 1 103 ? -0.421 -62.865 15.826 1.00 94.25 103 ILE A C 1
ATOM 774 O O . ILE A 1 103 ? -0.716 -62.126 14.889 1.00 94.25 103 ILE A O 1
ATOM 778 N N . LYS A 1 104 ? -1.319 -63.196 16.759 1.00 94.12 104 LYS A N 1
ATOM 779 C CA . LYS A 1 104 ? -2.716 -62.739 16.678 1.00 94.12 104 LYS A CA 1
ATOM 780 C C . LYS A 1 104 ? -2.820 -61.245 17.005 1.00 94.12 104 LYS A C 1
ATOM 782 O O . LYS A 1 104 ? -2.170 -60.768 17.930 1.00 94.12 104 LYS A O 1
ATOM 787 N N . CYS A 1 105 ? -3.679 -60.514 16.298 1.00 94.75 105 CYS A N 1
ATOM 788 C CA . CYS A 1 105 ? -4.055 -59.148 16.668 1.00 94.75 105 CYS A CA 1
ATOM 789 C C . CYS A 1 105 ? -5.474 -59.137 17.233 1.00 94.75 105 CYS A C 1
ATOM 791 O O . CYS A 1 105 ? -6.392 -59.660 16.600 1.00 94.75 105 CYS A O 1
ATOM 793 N N . ILE A 1 106 ? -5.655 -58.534 18.405 1.00 91.94 106 ILE A N 1
ATOM 794 C CA . ILE A 1 106 ? -6.957 -58.336 19.040 1.00 91.94 106 ILE A CA 1
ATOM 795 C C . ILE A 1 106 ? -7.255 -56.839 19.067 1.00 91.94 106 ILE A C 1
ATOM 797 O O . ILE A 1 106 ? -6.463 -56.037 19.571 1.00 91.94 106 ILE A O 1
ATOM 801 N N . VAL A 1 107 ? -8.410 -56.456 18.533 1.00 89.44 107 VAL A N 1
ATOM 802 C CA . VAL A 1 107 ? -8.856 -55.062 18.492 1.00 89.44 107 VAL A CA 1
ATOM 803 C C . VAL A 1 107 ? -10.118 -54.936 19.331 1.00 89.44 107 VAL A C 1
ATOM 805 O O . VAL A 1 107 ? -11.161 -55.476 18.973 1.00 89.44 107 VAL A O 1
ATOM 808 N N . LEU A 1 108 ? -10.025 -54.226 20.453 1.00 84.81 108 LEU A N 1
ATOM 809 C CA . LEU A 1 108 ? -11.171 -53.974 21.324 1.00 84.81 108 LEU A CA 1
ATOM 810 C C . LEU A 1 108 ? -11.893 -52.702 20.892 1.00 84.81 108 LEU A C 1
ATOM 812 O O . LEU A 1 108 ? -11.279 -51.635 20.763 1.00 84.81 108 LEU A O 1
ATOM 816 N N . VAL A 1 109 ? -13.204 -52.811 20.691 1.00 80.88 109 VAL A N 1
ATOM 817 C CA . VAL A 1 109 ? -14.058 -51.700 20.262 1.00 80.88 109 VAL A CA 1
ATOM 818 C C . VAL A 1 109 ? -15.364 -51.676 21.060 1.00 80.88 109 VAL A C 1
ATOM 820 O O . VAL A 1 109 ? -15.856 -52.731 21.439 1.00 80.88 109 VAL A O 1
ATOM 823 N N . PRO A 1 110 ? -15.959 -50.505 21.332 1.00 70.06 110 PRO A N 1
ATOM 824 C CA . PRO A 1 110 ? -17.268 -50.437 21.979 1.00 70.06 110 PRO A CA 1
ATOM 825 C C . PRO A 1 110 ? -18.395 -50.862 21.020 1.00 70.06 110 PRO A C 1
ATOM 827 O O . PRO A 1 110 ? -18.379 -50.497 19.838 1.00 70.06 110 PRO A O 1
ATOM 830 N N . SER A 1 111 ? -19.382 -51.597 21.539 1.00 67.75 111 SER A N 1
ATOM 831 C CA . SER A 1 111 ? -20.558 -52.090 20.807 1.00 67.75 111 SER A CA 1
ATOM 832 C C . SER A 1 111 ? -21.366 -50.952 20.152 1.00 67.75 111 SER A C 1
ATOM 834 O O . SER A 1 111 ? -21.496 -49.853 20.700 1.00 67.75 111 SER A O 1
ATOM 836 N N . GLY A 1 112 ? -21.866 -51.187 18.931 1.00 58.22 112 GLY A N 1
ATOM 837 C CA . GLY A 1 112 ? -22.816 -50.311 18.223 1.00 58.22 112 GLY A CA 1
ATOM 838 C C . GLY A 1 112 ? -22.307 -48.948 17.716 1.00 58.22 112 GLY A C 1
ATOM 839 O O . GLY A 1 112 ? -23.105 -48.161 17.213 1.00 58.22 112 GLY A O 1
ATOM 840 N N . LYS A 1 113 ? -21.008 -48.620 17.834 1.00 58.12 113 LYS A N 1
ATOM 841 C CA . LYS A 1 113 ? -20.489 -47.251 17.573 1.00 58.12 113 LYS A CA 1
ATOM 842 C C . LYS A 1 113 ? -19.393 -47.130 16.507 1.00 58.12 113 LYS A C 1
ATOM 844 O O . LYS A 1 113 ? -18.748 -46.080 16.419 1.00 58.12 113 LYS A O 1
ATOM 849 N N . VAL A 1 114 ? -19.152 -48.161 15.693 1.00 63.75 114 VAL A N 1
ATOM 850 C CA . VAL A 1 114 ? -18.005 -48.179 14.768 1.00 63.75 114 VAL A CA 1
ATOM 851 C C . VAL A 1 114 ? -18.420 -48.427 13.324 1.00 63.75 114 VAL A C 1
ATOM 853 O O . VAL A 1 114 ? -18.983 -49.462 12.997 1.00 63.75 114 VAL A O 1
ATOM 856 N N . ALA A 1 115 ? -18.086 -47.483 12.443 1.00 64.62 115 ALA A N 1
ATOM 857 C CA . ALA A 1 115 ? -18.257 -47.649 11.005 1.00 64.62 115 ALA A CA 1
ATOM 858 C C . ALA A 1 115 ? -17.286 -48.715 10.466 1.00 64.62 115 ALA A C 1
ATOM 860 O O . ALA A 1 115 ? -16.070 -48.573 10.631 1.00 64.62 115 ALA A O 1
ATOM 861 N N . LEU A 1 116 ? -17.819 -49.730 9.774 1.00 71.06 116 LEU A N 1
ATOM 862 C CA . LEU A 1 116 ? -17.063 -50.828 9.148 1.00 71.06 116 LEU A CA 1
ATOM 863 C C . LEU A 1 116 ? -15.887 -50.331 8.298 1.00 71.06 116 LEU A C 1
ATOM 865 O O . LEU A 1 116 ? -14.791 -50.879 8.381 1.00 71.06 116 LEU A O 1
ATOM 869 N N . GLY A 1 117 ? -16.074 -49.229 7.564 1.00 74.38 117 GLY A N 1
ATOM 870 C CA . GLY A 1 117 ? -15.022 -48.631 6.740 1.00 74.38 117 GLY A CA 1
ATOM 871 C C . GLY A 1 117 ? -13.733 -48.304 7.505 1.00 74.38 117 GLY A C 1
ATOM 872 O O . GLY A 1 117 ? -12.654 -48.446 6.941 1.00 74.38 117 GLY A O 1
ATOM 873 N N . LYS A 1 118 ? -13.806 -47.950 8.798 1.00 74.88 118 LYS A N 1
ATOM 874 C CA . LYS A 1 118 ? -12.611 -47.629 9.602 1.00 74.88 118 LYS A CA 1
ATOM 875 C C . LYS A 1 118 ? -11.862 -48.858 10.121 1.00 74.88 118 LYS A C 1
ATOM 877 O O . LYS A 1 118 ? -10.662 -48.780 10.361 1.00 74.88 118 LYS A O 1
ATOM 882 N N . LEU A 1 119 ? -12.567 -49.976 10.291 1.00 83.06 119 LEU A N 1
ATOM 883 C CA . LEU A 1 119 ? -11.993 -51.250 10.733 1.00 83.06 119 LEU A CA 1
ATOM 884 C C . LEU A 1 119 ? -11.588 -52.160 9.573 1.00 83.06 119 LEU A C 1
ATOM 886 O O . LEU A 1 119 ? -10.879 -53.135 9.806 1.00 83.06 119 LEU A O 1
ATOM 890 N N . SER A 1 120 ? -12.013 -51.839 8.349 1.00 87.38 120 SER A N 1
ATOM 891 C CA . SER A 1 120 ? -11.762 -52.621 7.133 1.00 87.38 120 SER A CA 1
ATOM 892 C C . SER A 1 120 ? -10.311 -53.096 7.027 1.00 87.38 120 SER A C 1
ATOM 894 O O . SER A 1 120 ? -10.063 -54.294 6.941 1.00 87.38 120 SER A O 1
ATOM 896 N N . GLN A 1 121 ? -9.347 -52.182 7.1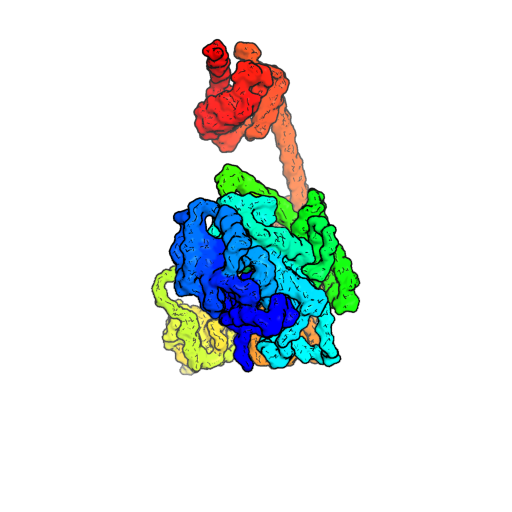47 1.00 90.00 121 GLN A N 1
ATOM 897 C CA . GLN A 1 121 ? -7.924 -52.499 7.042 1.00 90.00 121 GLN A CA 1
ATOM 898 C C . GLN A 1 121 ? -7.457 -53.469 8.141 1.00 90.00 121 GLN A C 1
ATOM 900 O O . GLN A 1 121 ? -6.728 -54.412 7.854 1.00 90.00 121 GLN A O 1
ATOM 905 N N . ALA A 1 122 ? -7.905 -53.289 9.389 1.00 90.44 122 ALA A N 1
ATOM 906 C CA . ALA A 1 122 ? -7.546 -54.187 10.488 1.00 90.44 122 ALA A CA 1
ATOM 907 C C . ALA A 1 122 ? -8.138 -55.597 10.300 1.00 90.44 122 ALA A C 1
ATOM 909 O O . ALA A 1 122 ? -7.446 -56.587 10.527 1.00 90.44 122 ALA A O 1
ATOM 910 N N . LEU A 1 123 ? -9.395 -55.686 9.851 1.00 90.19 123 LEU A N 1
ATOM 911 C CA . LEU A 1 123 ? -10.074 -56.954 9.565 1.00 90.19 123 LEU A CA 1
ATOM 912 C C . LEU A 1 123 ? -9.418 -57.708 8.402 1.00 90.19 123 LEU A C 1
ATOM 914 O O . LEU A 1 123 ? -9.202 -58.910 8.513 1.00 90.19 123 LEU A O 1
ATOM 918 N N . ILE A 1 124 ? -9.053 -57.006 7.323 1.00 92.69 124 ILE A N 1
ATOM 919 C CA . ILE A 1 124 ? -8.374 -57.593 6.155 1.00 92.69 124 ILE A CA 1
ATOM 920 C C . ILE A 1 124 ? -7.000 -58.154 6.542 1.00 92.69 124 ILE A C 1
ATOM 922 O O . ILE A 1 124 ? -6.627 -59.229 6.083 1.00 92.69 124 ILE A O 1
ATOM 926 N N . TYR A 1 125 ? -6.276 -57.488 7.447 1.00 93.44 125 TYR A N 1
ATOM 927 C CA . TYR A 1 125 ? -5.037 -58.022 8.025 1.00 93.44 125 TYR A CA 1
ATOM 928 C C . TYR A 1 125 ? -5.258 -59.175 9.027 1.00 93.44 125 TYR A C 1
ATOM 930 O O . TYR A 1 125 ? -4.295 -59.677 9.603 1.00 93.44 125 TYR A O 1
ATOM 938 N N . GLY A 1 126 ? -6.501 -59.614 9.247 1.00 91.69 126 GLY A N 1
ATOM 939 C CA . GLY A 1 126 ? -6.833 -60.766 10.087 1.00 91.69 126 GLY A CA 1
ATOM 940 C C . GLY A 1 126 ? -6.975 -60.451 11.577 1.00 91.69 126 GLY A C 1
ATOM 941 O O . GLY A 1 126 ? -6.896 -61.360 12.406 1.00 91.69 126 GLY A O 1
ATOM 942 N N . ALA A 1 127 ? -7.172 -59.185 11.958 1.00 92.75 127 ALA A N 1
ATOM 943 C CA . ALA A 1 127 ? -7.402 -58.847 13.357 1.00 92.75 127 ALA A CA 1
ATOM 944 C C . ALA A 1 127 ? -8.752 -59.375 13.859 1.00 92.75 127 ALA A C 1
ATOM 946 O O . ALA A 1 127 ? -9.795 -59.183 13.233 1.00 92.75 127 ALA A O 1
ATOM 947 N N . LYS A 1 128 ? -8.746 -59.968 15.056 1.00 91.75 128 LYS A N 1
ATOM 948 C CA . LYS A 1 128 ? -9.966 -60.352 15.764 1.00 91.75 128 LYS A CA 1
ATOM 949 C C . LYS A 1 128 ? -10.530 -59.128 16.477 1.00 91.75 128 LYS A C 1
ATOM 951 O O . LYS A 1 128 ? -10.010 -58.702 17.509 1.00 91.75 128 LYS A O 1
ATOM 956 N N . VAL A 1 129 ? -11.589 -58.557 15.914 1.00 87.56 129 VAL A N 1
ATOM 957 C CA . VAL A 1 129 ? -12.307 -57.437 16.525 1.00 87.56 129 VAL A CA 1
ATOM 958 C C . VAL A 1 129 ? -13.285 -57.980 17.563 1.00 87.56 129 VAL A C 1
ATOM 960 O O . VAL A 1 129 ? -14.125 -58.818 17.244 1.00 87.56 129 VAL A O 1
ATOM 963 N N . ILE A 1 130 ? -13.174 -57.508 18.802 1.00 85.94 130 ILE A N 1
ATOM 964 C CA . ILE A 1 130 ? -14.081 -57.858 19.898 1.00 85.94 130 ILE A CA 1
ATOM 965 C C . ILE A 1 130 ? -14.853 -56.598 20.274 1.00 85.94 130 ILE A C 1
ATOM 967 O O . ILE A 1 130 ? -14.268 -55.605 20.717 1.00 85.94 130 ILE A O 1
ATOM 971 N N . ALA A 1 131 ? -16.168 -56.645 20.067 1.00 80.50 131 ALA A N 1
ATOM 972 C CA . ALA A 1 131 ? -17.079 -55.613 20.530 1.00 80.50 131 ALA A CA 1
ATOM 973 C C . ALA A 1 131 ? -17.375 -55.826 22.020 1.00 80.50 131 ALA A C 1
ATOM 975 O O . ALA A 1 131 ? -17.738 -56.926 22.426 1.00 80.50 131 ALA A O 1
ATOM 976 N N . LEU A 1 132 ? -17.207 -54.782 22.827 1.00 74.94 132 LEU A N 1
ATOM 977 C CA . LEU A 1 132 ? -17.499 -54.791 24.257 1.00 74.94 132 LEU A CA 1
ATOM 978 C C . LEU A 1 132 ? -18.725 -53.922 24.539 1.00 74.94 132 LEU A C 1
ATOM 980 O O . LEU A 1 132 ? -18.797 -52.784 24.062 1.00 74.94 132 LEU A O 1
ATOM 984 N N . ASP A 1 133 ? -19.654 -54.423 25.350 1.00 66.12 133 ASP A N 1
ATOM 985 C CA . ASP A 1 133 ? -20.710 -53.604 25.948 1.00 66.12 133 ASP A CA 1
ATOM 986 C C . ASP A 1 133 ? -20.103 -52.742 27.063 1.00 66.12 133 ASP A C 1
ATOM 988 O O . ASP A 1 133 ? -19.986 -53.146 28.216 1.00 66.12 133 ASP A O 1
ATOM 992 N N . GLY A 1 134 ? -19.624 -51.554 26.681 1.00 63.91 134 GLY A N 1
ATOM 993 C CA . GLY A 1 134 ? -18.940 -50.625 27.578 1.00 63.91 134 GLY A CA 1
ATOM 994 C C . GLY A 1 134 ? -18.333 -49.409 26.871 1.00 63.91 134 GLY A C 1
ATOM 995 O O . GLY A 1 134 ? -18.440 -49.240 25.652 1.00 63.91 134 GLY A O 1
ATOM 996 N N . ASN A 1 135 ? -17.701 -48.519 27.641 1.00 61.34 135 ASN A N 1
ATOM 997 C CA . ASN A 1 135 ? -16.963 -47.359 27.128 1.00 61.34 135 ASN A CA 1
ATOM 998 C C . ASN A 1 135 ? -15.464 -47.675 26.897 1.00 61.34 135 ASN A C 1
ATOM 1000 O O . ASN A 1 135 ? -14.973 -48.753 27.225 1.00 61.34 135 ASN A O 1
ATOM 1004 N N . PHE A 1 136 ? -14.724 -46.742 26.287 1.00 60.81 136 PHE A N 1
ATOM 1005 C CA . PHE A 1 136 ? -13.312 -46.948 25.923 1.00 60.81 136 PHE A CA 1
ATOM 1006 C C . PHE A 1 136 ? -12.409 -47.250 27.130 1.00 60.81 136 PHE A C 1
ATOM 1008 O O . PHE A 1 136 ? -11.504 -48.076 27.026 1.00 60.81 136 PHE A O 1
ATOM 1015 N N . ASP A 1 137 ? -12.669 -46.615 28.273 1.00 62.25 137 ASP A N 1
ATOM 1016 C CA . ASP A 1 137 ? -11.862 -46.790 29.481 1.00 62.25 137 ASP A CA 1
ATOM 1017 C C . ASP A 1 137 ? -12.094 -48.169 30.113 1.00 62.25 137 ASP A C 1
ATOM 1019 O O . ASP A 1 137 ? -11.141 -48.812 30.551 1.00 62.25 137 ASP A O 1
ATOM 1023 N N . GLN A 1 138 ? -13.329 -48.680 30.069 1.00 65.06 138 GLN A N 1
ATOM 1024 C CA . GLN A 1 138 ? -13.653 -50.057 30.463 1.00 65.06 138 GLN A CA 1
ATOM 1025 C C . GLN A 1 138 ? -12.962 -51.081 29.552 1.00 65.06 138 GLN A C 1
ATOM 1027 O O . GLN A 1 138 ? -12.361 -52.034 30.046 1.00 65.06 138 GLN A O 1
ATOM 1032 N N . ALA A 1 139 ? -12.961 -50.847 28.235 1.00 64.00 139 ALA A N 1
ATOM 1033 C CA . ALA A 1 139 ? -12.232 -51.683 27.281 1.00 64.00 139 ALA A CA 1
ATOM 1034 C C . ALA A 1 139 ? -10.717 -51.680 27.545 1.00 64.00 139 ALA A C 1
ATOM 1036 O O . ALA A 1 139 ? -10.062 -52.713 27.421 1.00 64.00 139 ALA A O 1
ATOM 1037 N N . LEU A 1 140 ? -10.153 -50.531 27.929 1.00 65.00 140 LEU A N 1
ATOM 1038 C CA . LEU A 1 140 ? -8.735 -50.397 28.249 1.00 65.00 140 LEU A CA 1
ATOM 1039 C C . LEU A 1 140 ? -8.365 -51.030 29.602 1.00 65.00 140 LEU A C 1
ATOM 1041 O O . LEU A 1 140 ? -7.269 -51.573 29.732 1.00 65.00 140 LEU A O 1
ATOM 1045 N N . LYS A 1 141 ? -9.257 -50.975 30.596 1.00 69.62 141 LYS A N 1
ATOM 1046 C CA . LYS A 1 141 ? -9.084 -51.671 31.877 1.00 69.62 141 LYS A CA 1
ATOM 1047 C C . LYS A 1 141 ? -9.072 -53.187 31.667 1.00 69.62 141 LYS A C 1
ATOM 1049 O O . LYS A 1 141 ? -8.096 -53.833 32.035 1.00 69.62 141 LYS A O 1
ATOM 1054 N N . LEU A 1 142 ? -10.072 -53.714 30.959 1.00 69.69 142 LEU A N 1
ATOM 1055 C CA . LEU A 1 142 ? -10.161 -55.135 30.616 1.00 69.69 142 LEU A CA 1
ATOM 1056 C C . LEU A 1 142 ? -8.961 -55.596 29.772 1.00 69.69 142 LEU A C 1
ATOM 1058 O O . LEU A 1 142 ? -8.410 -56.666 29.991 1.00 69.69 142 LEU A O 1
ATOM 1062 N N . ALA A 1 143 ? -8.508 -54.764 28.829 1.00 66.56 143 ALA A N 1
ATOM 1063 C CA . ALA A 1 143 ? -7.299 -55.017 28.052 1.00 66.56 143 ALA A CA 1
ATOM 1064 C C . ALA A 1 143 ? -6.056 -55.231 28.922 1.00 66.56 143 ALA A C 1
ATOM 1066 O O . ALA A 1 143 ? -5.251 -56.103 28.609 1.00 66.56 143 ALA A O 1
ATOM 1067 N N . ARG A 1 144 ? -5.879 -54.418 29.972 1.00 68.75 144 ARG A N 1
ATOM 1068 C CA . ARG A 1 144 ? -4.745 -54.533 30.899 1.00 68.75 144 ARG A CA 1
ATOM 1069 C C . ARG A 1 144 ? -4.850 -55.808 31.727 1.00 68.75 144 ARG A C 1
ATOM 1071 O O . ARG A 1 144 ? -3.908 -56.586 31.711 1.00 68.75 144 ARG A O 1
ATOM 1078 N N . GLU A 1 145 ? -6.019 -56.069 32.307 1.00 72.94 145 GLU A N 1
ATOM 1079 C CA . GLU A 1 145 ? -6.286 -57.296 33.071 1.00 72.94 145 GLU A CA 1
ATOM 1080 C C . GLU A 1 145 ? -6.024 -58.558 32.227 1.00 72.94 145 GLU A C 1
ATOM 1082 O O . GLU A 1 145 ? -5.369 -59.489 32.682 1.00 72.94 145 GLU A O 1
ATOM 1087 N N . ILE A 1 146 ? -6.437 -58.571 30.954 1.00 72.12 146 ILE A N 1
ATOM 1088 C CA . ILE A 1 146 ? -6.156 -59.680 30.029 1.00 72.12 146 ILE A CA 1
ATOM 1089 C C . ILE A 1 146 ? -4.649 -59.837 29.757 1.00 72.12 146 ILE A C 1
ATOM 1091 O O . ILE A 1 146 ? -4.167 -60.964 29.655 1.00 72.12 146 ILE A O 1
ATOM 1095 N N . CYS A 1 147 ? -3.905 -58.736 29.614 1.00 69.56 147 CYS A N 1
ATOM 1096 C CA . CYS A 1 147 ? -2.458 -58.782 29.368 1.00 69.56 147 CYS A CA 1
ATOM 1097 C C . CYS A 1 147 ? -1.664 -59.259 30.594 1.00 69.56 147 CYS A C 1
ATOM 1099 O O . CYS A 1 147 ? -0.581 -59.807 30.420 1.00 69.56 147 CYS A O 1
ATOM 1101 N N . ASP A 1 148 ? -2.196 -59.077 31.804 1.00 73.19 148 ASP A N 1
ATOM 1102 C CA . ASP A 1 148 ? -1.558 -59.555 33.035 1.00 73.19 148 ASP A CA 1
ATOM 1103 C C . ASP A 1 148 ? -1.690 -61.086 33.192 1.00 73.19 148 ASP A C 1
ATOM 1105 O O . ASP A 1 148 ? -0.854 -61.721 33.830 1.00 73.19 148 ASP A O 1
ATOM 1109 N N . TRP A 1 149 ? -2.720 -61.694 32.587 1.00 71.50 149 TRP A N 1
ATOM 1110 C CA . TRP A 1 149 ? -3.063 -63.117 32.762 1.00 71.50 149 TRP A CA 1
ATOM 1111 C C . TRP A 1 149 ? -2.695 -63.989 31.554 1.00 71.50 149 TRP A C 1
ATOM 1113 O O . TRP A 1 149 ? -2.540 -65.203 31.683 1.00 71.50 149 TRP A O 1
ATOM 1123 N N . TYR A 1 150 ? -2.556 -63.390 30.370 1.00 74.31 150 TYR A N 1
ATOM 1124 C CA . TYR A 1 150 ? -2.262 -64.086 29.117 1.00 74.31 150 TYR A CA 1
ATOM 1125 C C . TYR A 1 150 ? -1.033 -63.476 28.431 1.00 74.31 150 TYR A C 1
ATOM 1127 O O . TYR A 1 150 ? -0.777 -62.288 28.602 1.00 74.31 150 TYR A O 1
ATOM 1135 N N . PRO A 1 151 ? -0.294 -64.231 27.588 1.00 77.00 151 PRO A N 1
ATOM 1136 C CA . PRO A 1 151 ? 0.880 -63.738 26.855 1.00 77.00 151 PRO A CA 1
ATOM 1137 C C . PRO A 1 151 ? 0.483 -62.798 25.699 1.00 77.00 151 PRO A C 1
ATOM 1139 O O . PRO A 1 151 ? 0.713 -63.080 24.515 1.00 77.00 151 PRO A O 1
ATOM 1142 N N . ILE A 1 152 ? -0.165 -61.688 26.048 1.00 84.00 152 ILE A N 1
ATOM 1143 C CA . ILE A 1 152 ? -0.741 -60.681 25.166 1.00 84.00 152 ILE A CA 1
ATOM 1144 C C . ILE A 1 152 ? -0.097 -59.343 25.510 1.00 84.00 152 ILE A C 1
ATOM 1146 O O . ILE A 1 152 ? -0.103 -58.916 26.658 1.00 84.00 152 ILE A O 1
ATOM 1150 N N . THR A 1 153 ? 0.461 -58.655 24.515 1.00 85.50 153 THR A N 1
ATOM 1151 C CA . THR A 1 153 ? 1.084 -57.342 24.732 1.00 85.50 153 THR A CA 1
ATOM 1152 C C . THR A 1 153 ? 0.165 -56.211 24.287 1.00 85.50 153 THR A C 1
ATOM 1154 O O . THR A 1 153 ? -0.283 -56.165 23.139 1.00 85.50 153 THR A O 1
ATOM 1157 N N . LEU A 1 154 ? -0.066 -55.240 25.172 1.00 85.31 154 LEU A N 1
ATOM 1158 C CA . LEU A 1 154 ? -0.805 -54.020 24.855 1.00 85.31 154 LEU A CA 1
ATOM 1159 C C . LEU A 1 154 ? 0.060 -53.059 24.017 1.00 85.31 154 LEU A C 1
ATOM 1161 O O . LEU A 1 154 ? 1.067 -52.534 24.491 1.00 85.31 154 LEU A O 1
ATOM 1165 N N . VAL A 1 155 ? -0.355 -52.768 22.781 1.00 85.00 155 VAL A N 1
ATOM 1166 C CA . VAL A 1 155 ? 0.393 -51.921 21.819 1.00 85.00 155 VAL A CA 1
ATOM 1167 C C . VAL A 1 155 ? -0.287 -50.568 21.551 1.00 85.00 155 VAL A C 1
ATOM 1169 O O . VAL A 1 155 ? -0.252 -50.009 20.454 1.00 85.00 155 VAL A O 1
ATOM 1172 N N . ASN A 1 156 ? -0.950 -50.016 22.568 1.00 81.12 156 ASN A N 1
ATOM 1173 C CA . ASN A 1 156 ? -1.663 -48.738 22.483 1.00 81.12 156 ASN A CA 1
ATOM 1174 C C . ASN A 1 156 ? -0.718 -47.512 22.577 1.00 81.12 156 ASN A C 1
ATOM 1176 O O . ASN A 1 156 ? 0.498 -47.617 22.460 1.00 81.12 156 ASN A O 1
ATOM 1180 N N . SER A 1 157 ? -1.274 -46.301 22.720 1.00 69.69 157 SER A N 1
ATOM 1181 C CA . SER A 1 157 ? -0.504 -45.038 22.737 1.00 69.69 157 SER A CA 1
ATOM 1182 C C . SER A 1 157 ? 0.398 -44.850 23.964 1.00 69.69 157 SER A C 1
ATOM 1184 O O . SER A 1 157 ? 1.237 -43.960 23.944 1.00 69.69 157 SER A O 1
ATOM 1186 N N . LEU A 1 158 ? 0.219 -45.657 25.014 1.00 68.56 158 LEU A N 1
ATOM 1187 C CA . LEU A 1 158 ? 1.012 -45.603 26.245 1.00 68.56 158 LEU A CA 1
ATOM 1188 C C . LEU A 1 158 ? 2.184 -46.588 26.237 1.00 68.56 158 LEU A C 1
ATOM 1190 O O . LEU A 1 158 ? 2.996 -46.573 27.155 1.00 68.56 158 LEU A O 1
ATOM 1194 N N . ASN A 1 159 ? 2.273 -47.452 25.223 1.00 84.56 159 ASN A N 1
ATOM 1195 C CA . ASN A 1 159 ? 3.358 -48.412 25.130 1.00 84.56 159 ASN A CA 1
ATOM 1196 C C . ASN A 1 159 ? 4.703 -47.665 24.949 1.00 84.56 159 ASN A C 1
ATOM 1198 O O . ASN A 1 159 ? 4.850 -46.918 23.973 1.00 84.56 159 ASN A O 1
ATOM 1202 N N . PRO A 1 160 ? 5.692 -47.861 25.842 1.00 88.31 160 PRO A N 1
ATOM 1203 C CA . PRO A 1 160 ? 6.951 -47.118 25.799 1.00 88.31 160 PRO A CA 1
ATOM 1204 C C . PRO A 1 160 ? 7.742 -47.392 24.515 1.00 88.31 160 PRO A C 1
ATOM 1206 O O . PRO A 1 160 ? 8.298 -46.466 23.930 1.00 88.31 160 PRO A O 1
ATOM 1209 N N . TYR A 1 161 ? 7.718 -48.625 24.003 1.00 94.06 161 TYR A N 1
ATOM 1210 C CA . TYR A 1 161 ? 8.383 -48.989 22.748 1.00 94.06 161 TYR A CA 1
ATOM 1211 C C . TYR A 1 161 ? 7.759 -48.301 21.535 1.00 94.06 161 TYR A C 1
ATOM 1213 O O . TYR A 1 161 ? 8.454 -47.963 20.578 1.00 94.06 161 TYR A O 1
ATOM 1221 N N . ARG A 1 162 ? 6.454 -48.021 21.585 1.00 92.38 162 ARG A N 1
ATOM 1222 C CA . ARG A 1 162 ? 5.786 -47.264 20.527 1.00 92.38 162 ARG A CA 1
ATOM 1223 C C . ARG A 1 162 ? 6.283 -45.818 20.465 1.00 92.38 162 ARG A C 1
ATOM 1225 O O . ARG A 1 162 ? 6.496 -45.306 19.368 1.00 92.38 162 ARG A O 1
ATOM 1232 N N . ILE A 1 163 ? 6.496 -45.183 21.619 1.00 91.38 163 ILE A N 1
ATOM 1233 C CA . ILE A 1 163 ? 7.076 -43.833 21.712 1.00 91.38 163 ILE A CA 1
ATOM 1234 C C . ILE A 1 163 ? 8.515 -43.828 21.177 1.00 91.38 163 ILE A C 1
ATOM 1236 O O . ILE A 1 163 ? 8.885 -42.928 20.425 1.00 91.38 163 ILE A O 1
ATOM 1240 N N . GLU A 1 164 ? 9.301 -44.858 21.503 1.00 94.94 164 GLU A N 1
ATOM 1241 C CA . GLU A 1 164 ? 10.670 -45.035 20.992 1.00 94.94 164 GLU A CA 1
ATOM 1242 C C . GLU A 1 164 ? 10.708 -45.126 19.471 1.00 94.94 164 GLU A C 1
ATOM 1244 O O . GLU A 1 164 ? 11.508 -44.455 18.829 1.00 94.94 164 GLU A O 1
ATOM 1249 N N . GLY A 1 165 ? 9.804 -45.896 18.872 1.00 95.50 165 GLY A N 1
ATOM 1250 C CA . GLY A 1 165 ? 9.713 -45.965 17.421 1.00 95.50 165 GLY A CA 1
ATOM 1251 C C . GLY A 1 165 ? 9.244 -44.653 16.786 1.00 95.50 165 GLY A C 1
ATOM 1252 O O . GLY A 1 165 ? 9.817 -44.199 15.799 1.00 95.50 165 GLY A O 1
ATOM 1253 N N . GLN A 1 166 ? 8.258 -43.971 17.374 1.00 95.25 166 GLN A N 1
ATOM 1254 C CA . GLN A 1 166 ? 7.736 -42.702 16.847 1.00 95.25 166 GLN A CA 1
ATOM 1255 C C . GLN A 1 166 ? 8.763 -41.559 16.871 1.00 95.25 166 GLN A C 1
ATOM 1257 O O . GLN A 1 166 ? 8.748 -40.721 15.967 1.00 95.25 166 GLN A O 1
ATOM 1262 N N . LYS A 1 167 ? 9.696 -41.542 17.836 1.00 95.25 167 LYS A N 1
ATOM 1263 C CA . LYS A 1 167 ? 10.751 -40.514 17.909 1.00 95.25 167 LYS A CA 1
ATOM 1264 C C . LYS A 1 167 ? 11.662 -40.516 16.677 1.00 95.25 167 LYS A C 1
ATOM 1266 O O . LYS A 1 167 ? 12.200 -39.469 16.321 1.00 95.25 167 LYS A O 1
ATOM 1271 N N . THR A 1 168 ? 11.781 -41.650 15.979 1.00 96.19 168 THR A N 1
ATOM 1272 C CA . THR A 1 168 ? 12.623 -41.784 14.774 1.00 96.19 168 THR A CA 1
ATOM 1273 C C . THR A 1 168 ? 12.220 -40.825 13.657 1.00 96.19 168 THR A C 1
ATOM 1275 O O . THR A 1 168 ? 13.058 -40.444 12.848 1.00 96.19 168 THR A O 1
ATOM 1278 N N . ALA A 1 169 ? 10.972 -40.348 13.639 1.00 95.81 169 ALA A N 1
ATOM 1279 C CA . ALA A 1 169 ? 10.557 -39.328 12.687 1.00 95.81 169 ALA A CA 1
ATOM 1280 C C . ALA A 1 169 ? 11.332 -38.008 12.857 1.00 95.81 169 ALA A C 1
ATOM 1282 O O . ALA A 1 169 ? 11.672 -37.375 11.859 1.00 95.81 169 ALA A O 1
ATOM 1283 N N . SER A 1 170 ? 11.663 -37.608 14.093 1.00 95.75 170 SER A N 1
ATOM 1284 C CA . SER A 1 170 ? 12.549 -36.454 14.322 1.00 95.75 170 SER A CA 1
ATOM 1285 C C . SER A 1 170 ? 13.991 -36.733 13.892 1.00 95.75 170 SER A C 1
ATOM 1287 O O . SER A 1 170 ? 14.627 -35.839 13.343 1.00 95.75 170 SER A O 1
ATOM 1289 N N . PHE A 1 171 ? 14.482 -37.970 14.039 1.00 93.75 171 PHE A N 1
ATOM 1290 C CA . PHE A 1 171 ? 15.804 -38.356 13.533 1.00 93.75 171 PHE A CA 1
ATOM 1291 C C . PHE A 1 171 ? 15.874 -38.247 12.014 1.00 93.75 171 PHE A C 1
ATOM 1293 O O . PHE A 1 171 ? 16.838 -37.698 11.498 1.00 93.75 171 PHE A O 1
ATOM 1300 N N . GLU A 1 172 ? 14.833 -38.676 11.297 1.00 92.69 172 GLU A N 1
ATOM 1301 C CA . GLU A 1 172 ? 14.771 -38.510 9.843 1.00 92.69 172 GLU A CA 1
ATOM 1302 C C . GLU A 1 172 ? 14.717 -37.038 9.425 1.00 92.69 172 GLU A C 1
ATOM 1304 O O . GLU A 1 172 ? 15.382 -36.657 8.466 1.00 92.69 172 GLU A O 1
ATOM 1309 N N . ILE A 1 173 ? 13.964 -36.193 10.140 1.00 93.88 173 ILE A N 1
ATOM 1310 C CA . ILE A 1 173 ? 13.955 -34.743 9.882 1.00 93.88 173 ILE A CA 1
ATOM 1311 C C . ILE A 1 173 ? 15.368 -34.168 10.055 1.00 93.88 173 ILE A C 1
ATOM 1313 O O . ILE A 1 173 ? 15.836 -33.425 9.193 1.00 93.88 173 ILE A O 1
ATOM 1317 N N . ILE A 1 174 ? 16.065 -34.547 11.130 1.00 91.19 174 ILE A N 1
ATOM 1318 C CA . ILE A 1 174 ? 17.437 -34.106 11.407 1.00 91.19 174 ILE A CA 1
ATOM 1319 C C . ILE A 1 174 ? 18.422 -34.658 10.370 1.00 91.19 174 ILE A C 1
ATOM 1321 O O . ILE A 1 174 ? 19.291 -33.917 9.923 1.00 91.19 174 ILE A O 1
ATOM 1325 N N . ASP A 1 175 ? 18.295 -35.915 9.947 1.00 86.50 175 ASP A N 1
ATOM 1326 C CA . ASP A 1 175 ? 19.149 -36.508 8.912 1.00 86.50 175 ASP A CA 1
ATOM 1327 C C . ASP A 1 175 ? 19.012 -35.769 7.575 1.00 86.50 175 ASP A C 1
ATOM 1329 O O . ASP A 1 175 ? 20.016 -35.534 6.898 1.00 86.50 175 ASP A O 1
ATOM 1333 N N . VAL A 1 176 ? 17.785 -35.374 7.208 1.00 85.94 176 VAL A N 1
ATOM 1334 C CA . VAL A 1 176 ? 17.506 -34.643 5.963 1.00 85.94 176 VAL A CA 1
ATOM 1335 C C . VAL A 1 176 ? 17.981 -33.189 6.046 1.00 85.94 176 VAL A C 1
ATOM 1337 O O . VAL A 1 176 ? 18.671 -32.720 5.142 1.00 85.94 176 VAL A O 1
ATOM 1340 N N . LEU A 1 177 ? 17.647 -32.464 7.120 1.00 86.00 177 LEU A N 1
ATOM 1341 C CA . LEU A 1 177 ? 17.989 -31.039 7.261 1.00 86.00 177 LEU A CA 1
ATOM 1342 C C . LEU A 1 177 ? 19.446 -30.812 7.700 1.00 86.00 177 LEU A C 1
ATOM 1344 O O . LEU A 1 177 ? 20.054 -29.792 7.382 1.00 86.00 177 LEU A O 1
ATOM 1348 N N . GLY A 1 178 ? 20.028 -31.763 8.428 1.00 83.62 178 GLY A N 1
ATOM 1349 C CA . GLY A 1 178 ? 21.313 -31.641 9.117 1.00 83.62 178 GLY A CA 1
ATOM 1350 C C . GLY A 1 178 ? 21.246 -30.921 10.470 1.00 83.62 178 GLY A C 1
ATOM 1351 O O . GLY A 1 178 ? 22.278 -30.788 11.123 1.00 83.62 178 GLY A O 1
ATOM 1352 N N . PHE A 1 179 ? 20.070 -30.448 10.883 1.00 85.81 179 PHE A N 1
ATOM 1353 C CA . PHE A 1 179 ? 19.812 -29.742 12.140 1.00 85.81 179 PHE A CA 1
ATOM 1354 C C . PHE A 1 179 ? 18.342 -29.921 12.551 1.00 85.81 179 PHE A C 1
ATOM 1356 O O . PHE A 1 179 ? 17.508 -30.321 11.738 1.00 85.81 179 PHE A O 1
ATOM 1363 N N . ALA A 1 180 ? 18.013 -29.624 13.811 1.00 89.19 180 ALA A N 1
ATOM 1364 C CA . ALA A 1 180 ? 16.625 -29.588 14.266 1.00 89.19 180 ALA A CA 1
ATOM 1365 C C . ALA A 1 180 ? 15.944 -28.272 13.824 1.00 89.19 180 ALA A C 1
ATOM 1367 O O . ALA A 1 180 ? 16.592 -27.224 13.860 1.00 89.19 180 ALA A O 1
ATOM 1368 N N . PRO A 1 181 ? 14.668 -28.299 13.391 1.00 92.25 181 PRO A N 1
ATOM 1369 C CA . PRO A 1 181 ? 13.970 -27.104 12.917 1.00 92.25 181 PRO A CA 1
ATOM 1370 C C . PRO A 1 181 ? 13.731 -26.095 14.050 1.00 92.25 181 PRO A C 1
ATOM 1372 O O . PRO A 1 181 ? 13.763 -26.448 15.223 1.00 92.25 181 PRO A O 1
ATOM 1375 N N . ASP A 1 182 ? 13.423 -24.839 13.717 1.00 91.38 182 ASP A N 1
ATOM 1376 C CA . ASP A 1 182 ? 13.055 -23.838 14.732 1.00 91.38 182 ASP A CA 1
ATOM 1377 C C . ASP A 1 182 ? 11.685 -24.123 15.371 1.00 91.38 182 ASP A C 1
ATOM 1379 O O . ASP A 1 182 ? 11.471 -23.861 16.556 1.00 91.38 182 ASP A O 1
ATOM 1383 N N . TYR A 1 183 ? 10.756 -24.680 14.588 1.00 94.38 183 TYR A N 1
ATOM 1384 C CA . TYR A 1 183 ? 9.395 -24.996 15.014 1.00 94.38 183 TYR A CA 1
ATOM 1385 C C . TYR A 1 183 ? 8.956 -26.356 14.472 1.00 94.38 183 TYR A C 1
ATOM 1387 O O . TYR A 1 183 ? 9.190 -26.669 13.304 1.00 94.38 183 TYR A O 1
ATOM 1395 N N . GLN A 1 184 ? 8.243 -27.130 15.290 1.00 96.75 184 GLN A N 1
ATOM 1396 C CA . GLN A 1 184 ? 7.626 -28.394 14.888 1.00 96.75 184 GLN A CA 1
ATOM 1397 C C . GLN A 1 184 ? 6.104 -28.311 15.052 1.00 96.75 184 GLN A C 1
ATOM 1399 O O . GLN A 1 184 ? 5.601 -28.359 16.169 1.00 96.75 184 GLN A O 1
ATOM 1404 N N . PHE A 1 185 ? 5.367 -28.230 13.940 1.00 96.62 185 PHE A N 1
ATOM 1405 C CA . PHE A 1 185 ? 3.898 -28.178 13.924 1.00 96.62 185 PHE A CA 1
ATOM 1406 C C . PHE A 1 185 ? 3.292 -29.579 13.817 1.00 96.62 185 PHE A C 1
ATOM 1408 O O . PHE A 1 185 ? 3.662 -30.342 12.923 1.00 96.62 185 PHE A O 1
ATOM 1415 N N . MET A 1 186 ? 2.369 -29.938 14.716 1.00 95.00 186 MET A N 1
ATOM 1416 C CA . MET A 1 186 ? 1.798 -31.290 14.786 1.00 95.00 186 MET A CA 1
ATOM 1417 C C . MET A 1 186 ? 0.341 -31.315 15.277 1.00 95.00 186 MET A C 1
ATOM 1419 O O . MET A 1 186 ? -0.032 -30.534 16.153 1.00 95.00 186 MET A O 1
ATOM 1423 N N . PRO A 1 187 ? -0.489 -32.245 14.774 1.00 94.81 187 PRO A N 1
ATOM 1424 C CA . PRO A 1 187 ? -1.817 -32.469 15.327 1.00 94.81 187 PRO A CA 1
ATOM 1425 C C . PRO A 1 187 ? -1.739 -33.201 16.674 1.00 94.81 187 PRO A C 1
ATOM 1427 O O . PRO A 1 187 ? -0.921 -34.107 16.864 1.00 94.81 187 PRO A O 1
ATOM 1430 N N . VAL A 1 188 ? -2.622 -32.842 17.607 1.00 93.50 188 VAL A N 1
ATOM 1431 C CA . VAL A 1 188 ? -2.650 -33.387 18.970 1.00 93.50 188 VAL A CA 1
ATOM 1432 C C . VAL A 1 188 ? -4.018 -34.008 19.265 1.00 93.50 188 VAL A C 1
ATOM 1434 O O . VAL A 1 188 ? -5.013 -33.318 19.446 1.00 93.50 188 VAL A O 1
ATOM 1437 N N . GLY A 1 189 ? -4.051 -35.343 19.326 1.00 88.62 189 GLY A N 1
ATOM 1438 C CA . GLY A 1 189 ? -5.184 -36.133 19.831 1.00 88.62 189 GLY A CA 1
ATOM 1439 C C . GLY A 1 189 ? -4.838 -36.762 21.180 1.00 88.62 189 GLY A C 1
ATOM 1440 O O . GLY A 1 189 ? -4.820 -36.088 22.199 1.00 88.62 189 GLY A O 1
ATOM 1441 N N . ASN A 1 190 ? -4.444 -38.042 21.168 1.00 87.06 190 ASN A N 1
ATOM 1442 C CA . ASN A 1 190 ? -3.908 -38.753 22.347 1.00 87.06 190 ASN A CA 1
ATOM 1443 C C . ASN A 1 190 ? -2.539 -38.240 22.832 1.00 87.06 190 ASN A C 1
ATOM 1445 O O . ASN A 1 190 ? -2.022 -38.732 23.830 1.00 87.06 190 ASN A O 1
ATOM 1449 N N . ALA A 1 191 ? -1.945 -37.299 22.098 1.00 87.31 191 ALA A N 1
ATOM 1450 C CA . ALA A 1 191 ? -0.730 -36.568 22.442 1.00 87.31 191 ALA A CA 1
ATOM 1451 C C . ALA A 1 191 ? 0.584 -37.379 22.566 1.00 87.31 191 ALA A C 1
ATOM 1453 O O . ALA A 1 191 ? 1.641 -36.795 22.758 1.00 87.31 191 ALA A O 1
ATOM 1454 N N . GLY A 1 192 ? 0.581 -38.697 22.333 1.00 87.31 192 GLY A N 1
ATOM 1455 C CA . GLY A 1 192 ? 1.821 -39.494 22.331 1.00 87.31 192 GLY A CA 1
ATOM 1456 C C . GLY A 1 192 ? 2.841 -39.072 21.260 1.00 87.31 192 GLY A C 1
ATOM 1457 O O . GLY A 1 192 ? 4.044 -39.129 21.491 1.00 87.31 192 GLY A O 1
ATOM 1458 N N . ASN A 1 193 ? 2.379 -38.578 20.104 1.00 90.50 193 ASN A N 1
ATOM 1459 C CA . ASN A 1 193 ? 3.272 -38.240 18.990 1.00 90.50 193 ASN A CA 1
ATOM 1460 C C . ASN A 1 193 ? 4.131 -36.993 19.267 1.00 90.50 193 ASN A C 1
ATOM 1462 O O . ASN A 1 193 ? 5.318 -36.989 18.964 1.00 90.50 193 ASN A O 1
ATOM 1466 N N . ILE A 1 194 ? 3.553 -35.944 19.869 1.00 93.75 194 ILE A N 1
ATOM 1467 C CA . ILE A 1 194 ? 4.312 -34.734 20.230 1.00 93.75 194 ILE A CA 1
ATOM 1468 C C . ILE A 1 194 ? 5.353 -35.051 21.315 1.00 93.75 194 ILE A C 1
ATOM 1470 O O . ILE A 1 194 ? 6.491 -34.598 21.215 1.00 93.75 194 ILE A O 1
ATOM 1474 N N . THR A 1 195 ? 5.009 -35.927 22.267 1.00 93.00 195 THR A N 1
ATOM 1475 C CA . THR A 1 195 ? 5.936 -36.461 23.276 1.00 93.00 195 THR A CA 1
ATOM 1476 C C . THR A 1 195 ? 7.094 -37.229 22.633 1.00 93.00 195 THR A C 1
ATOM 1478 O O . THR A 1 195 ? 8.252 -37.013 22.983 1.00 93.00 195 THR A O 1
ATOM 1481 N N . ALA A 1 196 ? 6.803 -38.100 21.661 1.00 94.75 196 ALA A N 1
ATOM 1482 C CA . ALA A 1 196 ? 7.817 -38.886 20.964 1.00 94.75 196 ALA A CA 1
ATOM 1483 C C . ALA A 1 196 ? 8.785 -38.009 20.154 1.00 94.75 196 ALA A C 1
ATOM 1485 O O . ALA A 1 196 ? 9.997 -38.170 20.262 1.00 94.75 196 ALA A O 1
ATOM 1486 N N . TYR A 1 197 ? 8.273 -37.044 19.382 1.00 96.44 197 TYR A N 1
ATOM 1487 C CA . TYR A 1 197 ? 9.121 -36.136 18.601 1.00 96.44 197 TYR A CA 1
ATOM 1488 C C . TYR A 1 197 ? 9.999 -35.274 19.512 1.00 96.44 197 TYR A C 1
ATOM 1490 O O . TYR A 1 197 ? 11.190 -35.132 19.247 1.00 96.44 197 TYR A O 1
ATOM 1498 N N . TRP A 1 198 ? 9.440 -34.746 20.608 1.00 96.06 198 TRP A N 1
ATOM 1499 C CA . TRP A 1 198 ? 10.218 -33.976 21.578 1.00 96.06 198 TRP A CA 1
ATOM 1500 C C . TRP A 1 198 ? 11.365 -34.794 22.172 1.00 96.06 198 TRP A C 1
ATOM 1502 O O . TRP A 1 198 ? 12.498 -34.317 22.229 1.00 96.06 198 TRP A O 1
ATOM 1512 N N . LYS A 1 199 ? 11.103 -36.058 22.525 1.00 95.06 199 LYS A N 1
ATOM 1513 C CA . LYS A 1 199 ? 12.136 -36.982 22.999 1.00 95.06 199 LYS A CA 1
ATOM 1514 C C . LYS A 1 199 ? 13.274 -37.155 21.989 1.00 95.06 199 LYS A C 1
ATOM 1516 O O . LYS A 1 199 ? 14.435 -37.090 22.381 1.00 95.06 199 LYS A O 1
ATOM 1521 N N . GLY A 1 200 ? 12.970 -37.341 20.706 1.00 94.75 200 GLY A N 1
ATOM 1522 C CA . GLY A 1 200 ? 14.013 -37.497 19.689 1.00 94.75 200 GLY A CA 1
ATOM 1523 C C . GLY A 1 200 ? 14.826 -36.215 19.455 1.00 94.75 200 GLY A C 1
ATOM 1524 O O . GLY A 1 200 ? 16.053 -36.276 19.373 1.00 94.75 200 GLY A O 1
ATOM 1525 N N . TYR A 1 201 ? 14.191 -35.036 19.472 1.00 95.62 201 TYR A N 1
ATOM 1526 C CA . TYR A 1 201 ? 14.915 -33.758 19.430 1.00 95.62 201 TYR A CA 1
ATOM 1527 C C . TYR A 1 201 ? 15.813 -33.545 20.659 1.00 95.62 201 TYR A C 1
ATOM 1529 O O . TYR A 1 201 ? 16.950 -33.095 20.514 1.00 95.62 201 TYR A O 1
ATOM 1537 N N . ARG A 1 202 ? 15.346 -33.923 21.856 1.00 94.25 202 ARG A N 1
ATOM 1538 C CA . ARG A 1 202 ? 16.142 -33.923 23.094 1.00 94.25 202 ARG A CA 1
ATOM 1539 C C . ARG A 1 202 ? 17.346 -34.851 23.004 1.00 94.25 202 ARG A C 1
ATOM 1541 O O . ARG A 1 202 ? 18.444 -34.438 23.347 1.00 94.25 202 ARG A O 1
ATOM 1548 N N . GLU A 1 203 ? 17.169 -36.069 22.500 1.00 93.25 203 GLU A N 1
ATOM 1549 C CA . GLU A 1 203 ? 18.279 -37.008 22.314 1.00 93.25 203 GLU A CA 1
ATOM 1550 C C . GLU A 1 203 ? 19.332 -36.475 21.332 1.00 93.25 203 GLU A C 1
ATOM 1552 O O . GLU A 1 203 ? 20.523 -36.680 21.552 1.00 93.25 203 GLU A O 1
ATOM 1557 N N . PHE A 1 204 ? 18.930 -35.735 20.297 1.00 89.50 204 PHE A N 1
ATOM 1558 C CA . PHE A 1 204 ? 19.876 -35.036 19.425 1.00 89.50 204 PHE A CA 1
ATOM 1559 C C . PHE A 1 204 ? 20.610 -33.896 20.144 1.00 89.50 204 PHE A C 1
ATOM 1561 O O . PHE A 1 204 ? 21.836 -33.818 20.071 1.00 89.50 204 PHE A O 1
ATOM 1568 N N . ALA A 1 205 ? 19.891 -33.038 20.873 1.00 87.38 205 ALA A N 1
ATOM 1569 C CA . ALA A 1 205 ? 20.496 -31.929 21.616 1.00 87.38 205 ALA A CA 1
ATOM 1570 C C . ALA A 1 205 ? 21.453 -32.407 22.725 1.00 87.38 205 ALA A C 1
ATOM 1572 O O . ALA A 1 205 ? 22.514 -31.814 22.921 1.00 87.38 205 ALA A O 1
ATOM 1573 N N . ASP A 1 206 ? 21.115 -33.515 23.387 1.00 87.00 206 ASP A N 1
ATOM 1574 C CA . ASP A 1 206 ? 21.919 -34.158 24.433 1.00 87.00 206 ASP A CA 1
ATOM 1575 C C . ASP A 1 206 ? 23.088 -34.990 23.853 1.00 87.00 206 ASP A C 1
ATOM 1577 O O . ASP A 1 206 ? 23.816 -35.640 24.602 1.00 87.00 206 ASP A O 1
ATOM 1581 N N . GLY A 1 207 ? 23.271 -35.013 22.524 1.00 82.81 207 GLY A N 1
ATOM 1582 C CA . GLY A 1 207 ? 24.336 -35.758 21.839 1.00 82.81 207 GLY A CA 1
ATOM 1583 C C . GLY A 1 207 ? 24.150 -37.281 21.821 1.00 82.81 207 GLY A C 1
ATOM 1584 O O . GLY A 1 207 ? 25.035 -38.005 21.366 1.00 82.81 207 GLY A O 1
ATOM 1585 N N . LYS A 1 208 ? 22.998 -37.775 22.289 1.00 84.38 208 LYS A N 1
ATOM 1586 C CA . LYS A 1 208 ? 22.624 -39.197 22.291 1.00 84.38 208 LYS A CA 1
ATOM 1587 C C . LYS A 1 208 ? 22.258 -39.703 20.897 1.00 84.38 208 LYS A C 1
ATOM 1589 O O . LYS A 1 208 ? 22.394 -40.893 20.650 1.00 84.38 208 LYS A O 1
ATOM 1594 N N . PHE A 1 209 ? 21.846 -38.819 19.987 1.00 83.62 209 PHE A N 1
ATOM 1595 C CA . PHE A 1 209 ? 21.672 -39.097 18.560 1.00 83.62 209 PHE A CA 1
ATOM 1596 C C . PHE A 1 209 ? 22.711 -38.333 17.727 1.00 83.62 209 PHE A C 1
ATOM 1598 O O . PHE A 1 209 ? 22.972 -37.157 17.967 1.00 83.62 209 PHE A O 1
ATOM 1605 N N . GLN A 1 210 ? 23.282 -38.996 16.721 1.00 80.38 210 GLN A N 1
ATOM 1606 C CA . GLN A 1 210 ? 24.198 -38.406 15.744 1.00 80.38 210 GLN A CA 1
ATOM 1607 C C . GLN A 1 210 ? 23.697 -38.730 14.336 1.00 80.38 210 GLN A C 1
ATOM 1609 O O . GLN A 1 210 ? 23.147 -39.811 14.116 1.00 80.38 210 GLN A O 1
ATOM 1614 N N . LEU A 1 211 ? 23.925 -37.803 13.400 1.00 76.31 211 LEU A N 1
ATOM 1615 C CA . LEU A 1 211 ? 23.515 -37.931 11.999 1.00 76.31 211 LEU A CA 1
ATOM 1616 C C . LEU A 1 211 ? 23.938 -39.287 11.422 1.00 76.31 211 LEU A C 1
ATOM 1618 O O . LEU A 1 211 ? 25.100 -39.683 11.532 1.00 76.31 211 LEU A O 1
ATOM 1622 N N . THR A 1 212 ? 22.989 -39.988 10.803 1.00 68.50 212 THR A N 1
ATOM 1623 C CA . THR A 1 212 ? 23.209 -41.344 10.273 1.00 68.50 212 THR A CA 1
ATOM 1624 C C . THR A 1 212 ? 23.512 -41.367 8.776 1.00 68.50 212 THR A C 1
ATOM 1626 O O . THR A 1 212 ? 24.058 -42.351 8.282 1.00 68.50 212 THR A O 1
ATOM 1629 N N . VAL A 1 213 ? 23.220 -40.281 8.051 1.00 61.41 213 VAL A N 1
ATOM 1630 C CA . VAL A 1 213 ? 23.425 -40.178 6.596 1.00 61.41 213 VAL A CA 1
ATOM 1631 C C . VAL A 1 213 ? 24.660 -39.328 6.269 1.00 61.41 213 VAL A C 1
ATOM 1633 O O . VAL A 1 213 ? 24.802 -38.198 6.743 1.00 61.41 213 VAL A O 1
ATOM 1636 N N . ASN A 1 214 ? 25.555 -39.866 5.429 1.00 50.12 214 ASN A N 1
ATOM 1637 C CA . ASN A 1 214 ? 26.787 -39.202 4.986 1.00 50.12 214 ASN A CA 1
ATOM 1638 C C . ASN A 1 214 ? 26.480 -37.971 4.101 1.00 50.12 214 ASN A C 1
ATOM 1640 O O . ASN A 1 214 ? 25.545 -37.990 3.298 1.00 50.12 214 ASN A O 1
ATOM 1644 N N . ARG A 1 215 ? 27.273 -36.893 4.225 1.00 48.97 215 ARG A N 1
ATOM 1645 C CA . ARG A 1 215 ? 27.054 -35.587 3.554 1.00 48.97 215 ARG A CA 1
ATOM 1646 C C . ARG A 1 215 ? 26.895 -35.689 2.029 1.00 48.97 215 ARG A C 1
ATOM 1648 O O . ARG A 1 215 ? 26.200 -34.859 1.454 1.00 48.97 215 ARG A O 1
ATOM 1655 N N . SER A 1 216 ? 27.534 -36.675 1.404 1.00 40.81 216 SER A N 1
ATOM 1656 C CA . SER A 1 216 ? 27.607 -36.889 -0.047 1.00 40.81 216 SER A CA 1
ATOM 1657 C C . SER A 1 216 ? 26.361 -37.524 -0.677 1.00 40.81 216 SER A C 1
ATOM 1659 O O . SER A 1 216 ? 26.232 -37.490 -1.894 1.00 40.81 216 SER A O 1
ATOM 1661 N N . LEU A 1 217 ? 25.441 -38.076 0.121 1.00 41.50 217 LEU A N 1
ATOM 1662 C CA . LEU A 1 217 ? 24.216 -38.737 -0.361 1.00 41.50 217 LEU A CA 1
ATOM 1663 C C . LEU A 1 217 ? 22.954 -37.883 -0.153 1.00 41.50 217 LEU A C 1
ATOM 1665 O O . LEU A 1 217 ? 21.834 -38.376 -0.275 1.00 41.50 217 LEU A O 1
ATOM 1669 N N . ARG A 1 218 ? 23.118 -36.603 0.200 1.00 53.25 218 ARG A N 1
ATOM 1670 C CA . ARG A 1 218 ? 21.994 -35.675 0.365 1.00 53.25 218 ARG A CA 1
ATOM 1671 C C . ARG A 1 218 ? 21.466 -35.266 -1.017 1.00 53.25 218 ARG A C 1
ATOM 1673 O O . ARG A 1 218 ? 22.282 -34.877 -1.851 1.00 53.25 218 ARG A O 1
ATOM 1680 N N . PRO A 1 219 ? 20.143 -35.285 -1.260 1.00 40.62 219 PRO A N 1
ATOM 1681 C CA . PRO A 1 219 ? 19.584 -34.700 -2.473 1.00 40.62 219 PRO A CA 1
ATOM 1682 C C . PRO A 1 219 ? 20.025 -33.233 -2.586 1.00 40.62 219 PRO A C 1
ATOM 1684 O O . PRO A 1 219 ? 19.925 -32.475 -1.615 1.00 40.62 219 PRO A O 1
ATOM 1687 N N . GLU A 1 220 ? 20.549 -32.827 -3.744 1.00 38.03 220 GLU A N 1
ATOM 1688 C CA . GLU A 1 220 ? 20.929 -31.434 -3.980 1.00 38.03 220 GLU A CA 1
ATOM 1689 C C . GLU A 1 220 ? 19.669 -30.558 -4.031 1.00 38.03 220 GLU A C 1
ATOM 1691 O O . GLU A 1 220 ? 18.952 -30.515 -5.026 1.00 38.03 220 GLU A O 1
ATOM 1696 N N . PHE A 1 221 ? 19.388 -29.839 -2.942 1.00 40.28 221 PHE A N 1
ATOM 1697 C CA . PHE A 1 221 ? 18.347 -28.814 -2.927 1.00 40.28 221 PHE A CA 1
ATOM 1698 C C . PHE A 1 221 ? 18.901 -27.485 -3.480 1.00 40.28 221 PHE A C 1
ATOM 1700 O O . PHE A 1 221 ? 20.005 -27.089 -3.087 1.00 40.28 221 PHE A O 1
ATOM 1707 N N . PRO A 1 222 ? 18.133 -26.721 -4.289 1.00 37.38 222 PRO A N 1
ATOM 1708 C CA . PRO A 1 222 ? 18.580 -25.477 -4.941 1.00 37.38 222 PRO A CA 1
ATOM 1709 C C . PRO A 1 222 ? 19.183 -24.424 -3.993 1.00 37.38 222 PRO A C 1
ATOM 1711 O O . PRO A 1 222 ? 19.986 -23.583 -4.399 1.00 37.38 222 PRO A O 1
ATOM 1714 N N . SER A 1 223 ? 18.829 -24.474 -2.705 1.00 38.44 223 SER A N 1
ATOM 1715 C CA . SER A 1 223 ? 19.283 -23.518 -1.690 1.00 38.44 223 SER A CA 1
ATOM 1716 C C . SER A 1 223 ? 20.714 -23.736 -1.171 1.00 38.44 223 SER A C 1
ATOM 1718 O O . SER A 1 223 ? 21.230 -22.871 -0.463 1.00 38.44 223 SER A O 1
ATOM 1720 N N . THR A 1 224 ? 21.396 -24.829 -1.537 1.00 37.06 224 THR A N 1
ATOM 1721 C CA . THR A 1 224 ? 22.795 -25.064 -1.123 1.00 37.06 224 THR A CA 1
ATOM 1722 C C . THR A 1 224 ? 23.821 -24.327 -1.992 1.00 37.06 224 THR A C 1
ATOM 1724 O O . THR A 1 224 ? 24.959 -24.158 -1.555 1.00 37.06 224 THR A O 1
ATOM 1727 N N . ARG A 1 225 ? 23.435 -23.787 -3.164 1.00 35.97 225 ARG A N 1
ATOM 1728 C CA . ARG A 1 225 ? 24.336 -22.988 -4.025 1.00 35.97 225 ARG A CA 1
ATOM 1729 C C . ARG A 1 225 ? 24.868 -21.723 -3.342 1.00 35.97 225 ARG A C 1
ATOM 1731 O O . ARG A 1 225 ? 26.015 -21.367 -3.575 1.00 35.97 225 ARG A O 1
ATOM 1738 N N . ARG A 1 226 ? 24.087 -21.071 -2.469 1.00 34.56 226 ARG A N 1
ATOM 1739 C CA . ARG A 1 226 ? 24.533 -19.850 -1.759 1.00 34.56 226 ARG A CA 1
ATOM 1740 C C . ARG A 1 226 ? 25.418 -20.114 -0.542 1.00 34.56 226 ARG A C 1
ATOM 1742 O O . ARG A 1 226 ? 26.195 -19.245 -0.185 1.00 34.56 226 ARG A O 1
ATOM 1749 N N . LEU A 1 227 ? 25.365 -21.309 0.045 1.00 36.66 227 LEU A N 1
ATOM 1750 C CA . LEU A 1 227 ? 26.284 -21.701 1.124 1.00 36.66 227 LEU A CA 1
ATOM 1751 C C . LEU A 1 227 ? 27.638 -22.209 0.595 1.00 36.66 227 LEU A C 1
ATOM 1753 O O . LEU A 1 227 ? 28.572 -22.353 1.375 1.00 36.66 227 LEU A O 1
ATOM 1757 N N . ARG A 1 228 ? 27.762 -22.468 -0.718 1.00 36.69 228 ARG A N 1
ATOM 1758 C CA . ARG A 1 228 ? 29.030 -22.854 -1.365 1.00 36.69 228 ARG A CA 1
ATOM 1759 C C . ARG A 1 228 ? 29.937 -21.661 -1.715 1.00 36.69 228 ARG A C 1
ATOM 1761 O O . ARG A 1 228 ? 31.109 -21.887 -1.986 1.00 36.69 228 ARG A O 1
ATOM 1768 N N . ALA A 1 229 ? 29.428 -20.424 -1.712 1.00 33.75 229 ALA A N 1
ATOM 1769 C CA . ALA A 1 229 ? 30.174 -19.243 -2.170 1.00 33.75 229 ALA A CA 1
ATOM 1770 C C . ALA A 1 229 ? 31.019 -18.551 -1.079 1.00 33.75 229 ALA A C 1
ATOM 1772 O O . ALA A 1 229 ? 31.894 -17.756 -1.403 1.00 33.75 229 ALA A O 1
ATOM 1773 N N . GLU A 1 230 ? 30.814 -18.873 0.200 1.00 34.09 230 GLU A N 1
ATOM 1774 C CA . GLU A 1 230 ? 31.637 -18.352 1.296 1.00 34.09 230 GLU A CA 1
ATOM 1775 C C . GLU A 1 230 ? 32.684 -19.399 1.689 1.00 34.09 230 GLU A C 1
ATOM 1777 O O . GLU A 1 230 ? 32.467 -20.276 2.527 1.00 34.09 230 GLU A O 1
ATOM 1782 N N . GLY A 1 231 ? 33.832 -19.346 1.014 1.00 32.19 231 GLY A N 1
ATOM 1783 C CA . GLY A 1 231 ? 34.945 -20.258 1.233 1.00 32.19 231 GLY A CA 1
ATOM 1784 C C . GLY A 1 231 ? 35.520 -20.155 2.644 1.00 32.19 231 GLY A C 1
ATOM 1785 O O . GLY A 1 231 ? 36.326 -19.274 2.916 1.00 32.19 231 GLY A O 1
ATOM 1786 N N . ARG A 1 232 ? 35.179 -21.107 3.520 1.00 32.00 232 ARG A N 1
ATOM 1787 C CA . ARG A 1 232 ? 36.036 -21.543 4.636 1.00 32.00 232 ARG A CA 1
ATOM 1788 C C . ARG A 1 232 ? 35.859 -23.037 4.890 1.00 32.00 232 ARG A C 1
ATOM 1790 O O . ARG A 1 232 ? 34.827 -23.484 5.386 1.00 32.00 232 ARG A O 1
ATOM 1797 N N . ALA A 1 233 ? 36.910 -23.801 4.608 1.00 34.03 233 ALA A N 1
ATOM 1798 C CA . ALA A 1 233 ? 37.087 -25.136 5.157 1.00 34.03 233 ALA A CA 1
ATOM 1799 C C . ALA A 1 233 ? 37.154 -25.040 6.693 1.00 34.03 233 ALA A C 1
ATOM 1801 O O . ALA A 1 233 ? 38.067 -24.426 7.244 1.00 34.03 233 ALA A O 1
ATOM 1802 N N . ARG A 1 234 ? 36.180 -25.627 7.396 1.00 31.52 234 ARG A N 1
ATOM 1803 C CA . ARG A 1 234 ? 36.271 -25.917 8.834 1.00 31.52 234 ARG A CA 1
ATOM 1804 C C . ARG A 1 234 ? 35.744 -27.326 9.117 1.00 31.52 234 ARG A C 1
ATOM 1806 O O . ARG A 1 234 ? 34.766 -27.767 8.512 1.00 31.52 234 ARG A O 1
ATOM 1813 N N . ALA A 1 235 ? 36.455 -28.000 10.019 1.00 27.81 235 ALA A N 1
ATOM 1814 C CA . ALA A 1 235 ? 36.271 -29.363 10.524 1.00 27.81 235 ALA A CA 1
ATOM 1815 C C . ALA A 1 235 ? 34.854 -29.611 11.118 1.00 27.81 235 ALA A C 1
ATOM 1817 O O . ALA A 1 235 ? 34.056 -28.672 11.193 1.00 27.81 235 ALA A O 1
ATOM 1818 N N . PRO A 1 236 ? 34.477 -30.858 11.486 1.00 33.56 236 PRO A N 1
ATOM 1819 C CA . PRO A 1 236 ? 33.082 -31.253 11.646 1.00 33.56 236 PRO A CA 1
ATOM 1820 C C . PRO A 1 236 ? 32.452 -30.526 12.834 1.00 33.56 236 PRO A C 1
ATOM 1822 O O . PRO A 1 236 ? 32.755 -30.796 13.991 1.00 33.56 236 PRO A O 1
ATOM 1825 N N . PHE A 1 237 ? 31.558 -29.587 12.536 1.00 37.78 237 PHE A N 1
ATOM 1826 C CA . PHE A 1 237 ? 30.751 -28.920 13.543 1.00 37.78 237 PHE A CA 1
ATOM 1827 C C . PHE A 1 237 ? 29.795 -29.929 14.194 1.00 37.78 237 PHE A C 1
ATOM 1829 O O . PHE A 1 237 ? 28.735 -30.243 13.652 1.00 37.78 237 PHE A O 1
ATOM 1836 N N . THR A 1 238 ? 30.130 -30.379 15.399 1.00 36.75 238 THR A N 1
ATOM 1837 C CA . THR A 1 238 ? 29.159 -30.788 16.417 1.00 36.75 238 THR A CA 1
ATOM 1838 C C . THR A 1 238 ? 28.449 -29.523 16.909 1.00 36.75 238 THR A C 1
ATOM 1840 O O . THR A 1 238 ? 28.754 -28.978 17.967 1.00 36.75 238 THR A O 1
ATOM 1843 N N . VAL A 1 239 ? 27.521 -28.987 16.108 1.00 40.50 239 VAL A N 1
ATOM 1844 C CA . VAL A 1 239 ? 26.599 -27.956 16.605 1.00 40.50 239 VAL A CA 1
ATOM 1845 C C . VAL A 1 239 ? 25.705 -28.645 17.633 1.00 40.50 239 VAL A C 1
ATOM 1847 O O . VAL A 1 239 ? 24.907 -29.501 17.260 1.00 40.50 239 VAL A O 1
ATOM 1850 N N . ARG A 1 240 ? 25.831 -28.301 18.923 1.00 46.38 240 ARG A N 1
ATOM 1851 C CA . ARG A 1 240 ? 24.795 -28.626 19.919 1.00 46.38 240 ARG A CA 1
ATOM 1852 C C . ARG A 1 240 ? 23.471 -28.074 19.383 1.00 46.38 240 ARG A C 1
ATOM 1854 O O . ARG A 1 240 ? 23.317 -26.861 19.255 1.00 46.38 240 ARG A O 1
ATOM 1861 N N . GLY A 1 241 ? 22.578 -28.968 18.963 1.00 55.00 241 GLY A N 1
ATOM 1862 C CA . GLY A 1 241 ? 21.388 -28.612 18.196 1.00 55.00 241 GLY A CA 1
ATOM 1863 C C . GLY A 1 241 ? 20.433 -27.751 19.014 1.00 55.00 241 GLY A C 1
ATOM 1864 O O . GLY A 1 241 ? 19.967 -28.173 20.069 1.00 55.00 241 GLY A O 1
ATOM 1865 N N . LYS A 1 242 ? 20.120 -26.553 18.514 1.00 73.56 242 LYS A N 1
ATOM 1866 C CA . LYS A 1 242 ? 18.995 -25.744 18.998 1.00 73.56 242 LYS A CA 1
ATOM 1867 C C . LYS A 1 242 ? 17.722 -26.602 18.962 1.00 73.56 242 LYS A C 1
ATOM 1869 O O . LYS A 1 242 ? 17.437 -27.218 17.941 1.00 73.56 242 LYS A O 1
ATOM 1874 N N . LEU A 1 243 ? 16.987 -26.668 20.071 1.00 90.25 243 LEU A N 1
ATOM 1875 C CA . LEU A 1 243 ? 15.739 -27.431 20.160 1.00 90.25 243 LEU A CA 1
ATOM 1876 C C . LEU A 1 243 ? 14.584 -26.678 19.468 1.00 90.25 243 LEU A C 1
ATOM 1878 O O . LEU A 1 243 ? 14.524 -25.448 19.580 1.00 90.25 243 LEU A O 1
ATOM 1882 N N . PRO A 1 244 ? 13.659 -27.381 18.784 1.00 94.25 244 PRO A N 1
ATOM 1883 C CA . PRO A 1 244 ? 12.475 -26.761 18.200 1.00 94.25 244 PRO A CA 1
ATOM 1884 C C . PRO A 1 244 ? 11.501 -26.325 19.286 1.00 94.25 244 PRO A C 1
ATOM 1886 O O . PRO A 1 244 ? 11.346 -27.014 20.293 1.00 94.25 244 PRO A O 1
ATOM 1889 N N . ARG A 1 245 ? 10.735 -25.265 19.020 1.00 95.19 245 ARG A N 1
ATOM 1890 C CA . ARG A 1 245 ? 9.485 -25.019 19.750 1.00 95.19 245 ARG A CA 1
ATOM 1891 C C . ARG A 1 245 ? 8.420 -26.005 19.269 1.00 95.19 245 ARG A C 1
ATOM 1893 O O . ARG A 1 245 ? 8.139 -26.078 18.068 1.00 95.19 245 ARG A O 1
ATOM 1900 N N . MET A 1 246 ? 7.822 -26.765 20.185 1.00 97.19 246 MET A N 1
ATOM 1901 C CA . MET A 1 246 ? 6.816 -27.777 19.853 1.00 97.19 246 MET A CA 1
ATOM 1902 C C . MET A 1 246 ? 5.425 -27.136 19.761 1.00 97.19 246 MET A C 1
ATOM 1904 O O . MET A 1 246 ? 4.894 -26.627 20.745 1.00 97.19 246 MET A O 1
ATOM 1908 N N . MET A 1 247 ? 4.826 -27.160 18.571 1.00 97.12 247 MET A N 1
ATOM 1909 C CA . MET A 1 247 ? 3.574 -26.469 18.248 1.00 97.12 247 MET A CA 1
ATOM 1910 C C . MET A 1 247 ? 2.465 -27.500 17.984 1.00 97.12 247 MET A C 1
ATOM 1912 O O . MET A 1 247 ? 2.387 -28.098 16.908 1.00 97.12 247 MET A O 1
ATOM 1916 N N . GLY A 1 248 ? 1.622 -27.745 18.983 1.00 96.81 248 GLY A N 1
ATOM 1917 C CA . GLY A 1 248 ? 0.540 -28.725 18.957 1.00 96.81 248 GLY A CA 1
ATOM 1918 C C . GLY A 1 248 ? -0.836 -28.116 18.679 1.00 96.81 248 GLY A C 1
ATOM 1919 O O . GLY A 1 248 ? -1.155 -27.045 19.187 1.00 96.81 248 GLY A O 1
ATOM 1920 N N . PHE A 1 249 ? -1.678 -28.817 17.916 1.00 97.75 249 PHE A N 1
ATOM 1921 C CA . PHE A 1 249 ? -3.022 -28.336 17.572 1.00 97.75 249 PHE A CA 1
ATOM 1922 C C . PHE A 1 249 ? -4.103 -29.388 17.814 1.00 97.75 249 PHE A C 1
ATOM 1924 O O . PHE A 1 249 ? -4.088 -30.454 17.195 1.00 97.75 249 PHE A O 1
ATOM 1931 N N . GLN A 1 250 ? -5.044 -29.084 18.711 1.00 97.31 250 GLN A N 1
ATOM 1932 C CA . GLN A 1 250 ? -6.240 -29.896 18.960 1.00 97.31 250 GLN A CA 1
ATOM 1933 C C . GLN A 1 250 ? -7.434 -29.356 18.166 1.00 97.31 250 GLN A C 1
ATOM 1935 O O . GLN A 1 250 ? -7.543 -28.151 17.948 1.00 97.31 250 GLN A O 1
ATOM 1940 N N . ALA A 1 251 ? -8.367 -30.220 17.766 1.00 96.75 251 ALA A N 1
ATOM 1941 C CA . ALA A 1 251 ? -9.640 -29.742 17.232 1.00 96.75 251 ALA A CA 1
ATOM 1942 C C . ALA A 1 251 ? -10.453 -29.088 18.360 1.00 96.75 251 ALA A C 1
ATOM 1944 O O . ALA A 1 251 ? -10.550 -29.655 19.442 1.00 96.75 251 ALA A O 1
ATOM 1945 N N . GLU A 1 252 ? -11.061 -27.928 18.128 1.00 95.88 252 GLU A N 1
ATOM 1946 C CA . GLU A 1 252 ? -11.743 -27.126 19.160 1.00 95.88 252 GLU A CA 1
ATOM 1947 C C . GLU A 1 252 ? -12.801 -27.908 19.968 1.00 95.88 252 GLU A C 1
ATOM 1949 O O . GLU A 1 252 ? -12.857 -27.836 21.203 1.00 95.88 252 GLU A O 1
ATOM 1954 N N . GLY A 1 253 ? -13.608 -28.725 19.283 1.00 91.12 253 GLY A N 1
ATOM 1955 C CA . GLY A 1 253 ? -14.608 -29.598 19.909 1.00 91.12 253 GLY A CA 1
ATOM 1956 C C . GLY A 1 253 ? -14.031 -30.857 20.576 1.00 91.12 253 GLY A C 1
ATOM 1957 O O . GLY A 1 253 ? -14.784 -31.655 21.133 1.00 91.12 253 GLY A O 1
ATOM 1958 N N . ALA A 1 254 ? -12.711 -31.041 20.538 1.00 93.38 254 ALA A N 1
ATOM 1959 C CA . ALA A 1 254 ? -11.948 -32.131 21.142 1.00 93.38 254 ALA A CA 1
ATOM 1960 C C . ALA A 1 254 ? -10.579 -31.631 21.666 1.00 93.38 254 ALA A C 1
ATOM 1962 O O . ALA A 1 254 ? -9.549 -32.258 21.423 1.00 93.38 254 ALA A O 1
ATOM 1963 N N . ALA A 1 255 ? -10.573 -30.486 22.365 1.00 95.25 255 ALA A N 1
ATOM 1964 C CA . ALA A 1 255 ? -9.375 -29.811 22.877 1.00 95.25 255 ALA A CA 1
ATOM 1965 C C . ALA A 1 255 ? -9.215 -29.830 24.414 1.00 95.25 255 ALA A C 1
ATOM 1967 O O . ALA A 1 255 ? -9.217 -28.777 25.054 1.00 95.25 255 ALA A O 1
ATOM 1968 N N . PRO A 1 256 ? -9.099 -31.007 25.043 1.00 93.75 256 PRO A N 1
ATOM 1969 C CA . PRO A 1 256 ? -9.032 -31.115 26.496 1.00 93.75 256 PRO A CA 1
ATOM 1970 C C . PRO A 1 256 ? -7.759 -30.502 27.103 1.00 93.75 256 PRO A C 1
ATOM 1972 O O . PRO A 1 256 ? -7.857 -29.857 28.140 1.00 93.75 256 PRO A O 1
ATOM 1975 N N . ILE A 1 257 ? -6.592 -30.595 26.445 1.00 93.56 257 ILE A N 1
ATOM 1976 C CA . ILE A 1 257 ? -5.329 -30.027 26.968 1.00 93.56 257 ILE A CA 1
ATOM 1977 C C . ILE A 1 257 ? -5.408 -28.504 27.006 1.00 93.56 257 ILE A C 1
ATOM 1979 O O . ILE A 1 257 ? -4.972 -27.890 27.975 1.00 93.56 257 ILE A O 1
ATOM 1983 N N . VAL A 1 258 ? -6.003 -27.896 25.976 1.00 93.50 258 VAL A N 1
ATOM 1984 C CA . VAL A 1 258 ? -6.192 -26.440 25.935 1.00 93.50 258 VAL A CA 1
ATOM 1985 C C . VAL A 1 258 ? -7.225 -25.981 26.966 1.00 93.50 258 VAL A C 1
ATOM 1987 O O . VAL A 1 258 ? -7.036 -24.946 27.593 1.00 93.50 258 VAL A O 1
ATOM 1990 N N . LYS A 1 259 ? -8.299 -26.755 27.173 1.00 93.19 259 LYS A N 1
ATOM 1991 C CA . LYS A 1 259 ? -9.356 -26.431 28.148 1.00 93.19 259 LYS A CA 1
ATOM 1992 C C . LYS A 1 259 ? -8.998 -26.786 29.595 1.00 93.19 259 LYS A C 1
ATOM 1994 O O . LYS A 1 259 ? -9.725 -26.402 30.501 1.00 93.19 259 LYS A O 1
ATOM 1999 N N . GLY A 1 260 ? -7.913 -27.524 29.821 1.00 93.56 260 GLY A N 1
ATOM 2000 C CA . GLY A 1 260 ? -7.471 -27.934 31.154 1.00 93.56 260 GLY A CA 1
ATOM 2001 C C . GLY A 1 260 ? -8.316 -29.035 31.806 1.00 93.56 260 GLY A C 1
ATOM 2002 O O . GLY A 1 260 ? -8.074 -29.364 32.960 1.00 93.56 260 GLY A O 1
ATOM 2003 N N . HIS A 1 261 ? -9.289 -29.623 31.100 1.00 92.31 261 HIS A N 1
ATOM 2004 C CA . HIS A 1 261 ? -10.132 -30.699 31.629 1.00 92.31 261 HIS A CA 1
ATOM 2005 C C . HIS A 1 261 ? -10.587 -31.684 30.530 1.00 92.31 261 HIS A C 1
ATOM 2007 O O . HIS A 1 261 ? -10.683 -31.300 29.357 1.00 92.31 261 HIS A O 1
ATOM 2013 N N . PRO A 1 262 ? -10.903 -32.952 30.869 1.00 91.88 262 PRO A N 1
ATOM 2014 C CA . PRO A 1 262 ? -11.460 -33.910 29.917 1.00 91.88 262 PRO A CA 1
ATOM 2015 C C . PRO A 1 262 ? -12.783 -33.447 29.285 1.00 91.88 262 PRO A C 1
ATOM 2017 O O . PRO A 1 262 ? -13.619 -32.808 29.927 1.00 91.88 262 PRO A O 1
ATOM 2020 N N . ILE A 1 263 ? -12.998 -33.804 28.016 1.00 90.06 263 ILE A N 1
ATOM 2021 C CA . ILE A 1 263 ? -14.225 -33.520 27.259 1.00 90.06 263 ILE A CA 1
ATOM 2022 C C . ILE A 1 263 ? -15.032 -34.811 27.104 1.00 90.06 263 ILE A C 1
ATOM 2024 O O . ILE A 1 263 ? -14.632 -35.714 26.376 1.00 90.06 263 ILE A O 1
ATOM 2028 N N . ASN A 1 264 ? -16.213 -34.876 27.720 1.00 84.44 264 ASN A N 1
ATOM 2029 C CA . ASN A 1 264 ? -17.035 -36.096 27.749 1.00 84.44 264 ASN A CA 1
ATOM 2030 C C . ASN A 1 264 ? -17.602 -36.507 26.377 1.00 84.44 264 ASN A C 1
ATOM 2032 O O . ASN A 1 264 ? -17.773 -37.692 26.098 1.00 84.44 264 ASN A O 1
ATOM 2036 N N . LYS A 1 265 ? -17.921 -35.537 25.510 1.00 86.31 265 LYS A N 1
ATOM 2037 C CA . LYS A 1 265 ? -18.528 -35.773 24.185 1.00 86.31 265 LYS A CA 1
ATOM 2038 C C . LYS A 1 265 ? -17.757 -35.023 23.091 1.00 86.31 265 LYS A C 1
ATOM 2040 O O . LYS A 1 265 ? -18.278 -34.044 22.555 1.00 86.31 265 LYS A O 1
ATOM 2045 N N . PRO A 1 266 ? -16.521 -35.443 22.767 1.00 87.75 266 PRO A N 1
ATOM 2046 C CA . PRO A 1 266 ? -15.699 -34.742 21.790 1.00 87.75 266 PRO A CA 1
ATOM 2047 C C . PRO A 1 266 ? -16.325 -34.839 20.392 1.00 87.75 266 PRO A C 1
ATOM 2049 O O . PRO A 1 266 ? -16.711 -35.925 19.948 1.00 87.75 266 PRO A O 1
ATOM 2052 N N . LYS A 1 267 ? -16.412 -33.713 19.677 1.00 90.62 267 LYS A N 1
ATOM 2053 C CA . LYS A 1 267 ? -16.970 -33.628 18.315 1.00 90.62 267 LYS A CA 1
ATOM 2054 C C . LYS A 1 267 ? -16.005 -32.883 17.398 1.00 90.62 267 LYS A C 1
ATOM 2056 O O . LYS A 1 267 ? -15.544 -31.805 17.742 1.00 90.62 267 LYS A O 1
ATOM 2061 N N . THR A 1 268 ? -15.689 -33.483 16.255 1.00 92.44 268 THR A N 1
ATOM 2062 C CA . THR A 1 268 ? -14.887 -32.864 15.190 1.00 92.44 268 THR A CA 1
ATOM 2063 C C . THR A 1 268 ? -14.965 -33.706 13.915 1.00 92.44 268 THR A C 1
ATOM 2065 O O . THR A 1 268 ? -15.116 -34.935 13.995 1.00 92.44 268 THR A O 1
ATOM 2068 N N . VAL A 1 269 ? -14.816 -33.063 12.754 1.00 91.00 269 VAL A N 1
ATOM 2069 C CA . VAL A 1 269 ? -14.562 -33.718 11.457 1.00 91.00 269 VAL A CA 1
ATOM 2070 C C . VAL A 1 269 ? -13.223 -34.469 11.429 1.00 91.00 269 VAL A C 1
ATOM 2072 O O . VAL A 1 269 ? -13.089 -35.488 10.750 1.00 91.00 269 VAL A O 1
ATOM 2075 N N . ALA A 1 270 ? -12.234 -34.037 12.219 1.00 90.94 270 ALA A N 1
ATOM 2076 C CA . ALA A 1 270 ? -10.917 -34.660 12.328 1.00 90.94 270 ALA A CA 1
ATOM 2077 C C . ALA A 1 270 ? -10.944 -35.879 13.260 1.00 90.94 270 ALA A C 1
ATOM 2079 O O . ALA A 1 270 ? -10.416 -35.877 14.373 1.00 90.94 270 ALA A O 1
ATOM 2080 N N . THR A 1 271 ? -11.584 -36.958 12.802 1.00 84.81 271 THR A N 1
ATOM 2081 C CA . THR A 1 271 ? -11.949 -38.076 13.686 1.00 84.81 271 THR A CA 1
ATOM 2082 C C . THR A 1 271 ? -10.772 -38.768 14.385 1.00 84.81 271 THR A C 1
ATOM 2084 O O . THR A 1 271 ? -10.969 -39.292 15.480 1.00 84.81 271 THR A O 1
ATOM 2087 N N . ALA A 1 272 ? -9.557 -38.736 13.822 1.00 84.31 272 ALA A N 1
ATOM 2088 C CA . ALA A 1 272 ? -8.369 -39.338 14.438 1.00 84.31 272 ALA A CA 1
ATOM 2089 C C . ALA A 1 272 ? -7.817 -38.553 15.647 1.00 84.31 272 ALA A C 1
ATOM 2091 O O . ALA A 1 272 ? -7.088 -39.125 16.458 1.00 84.31 272 ALA A O 1
ATOM 2092 N N . ILE A 1 273 ? -8.183 -37.273 15.802 1.00 88.94 273 ILE A N 1
ATOM 2093 C CA . ILE A 1 273 ? -7.850 -36.444 16.977 1.00 88.94 273 ILE A CA 1
ATOM 2094 C C . ILE A 1 273 ? -9.078 -36.101 17.828 1.00 88.94 273 ILE A C 1
ATOM 2096 O O . ILE A 1 273 ? -8.989 -35.280 18.735 1.00 88.94 273 ILE A O 1
ATOM 2100 N N . ARG A 1 274 ? -10.217 -36.765 17.589 1.00 90.19 274 ARG A N 1
ATOM 2101 C CA . ARG A 1 274 ? -11.439 -36.648 18.399 1.00 90.19 274 ARG A CA 1
ATOM 2102 C C . ARG A 1 274 ? -11.281 -37.372 19.740 1.00 90.19 274 ARG A C 1
ATOM 2104 O O . ARG A 1 274 ? -11.913 -38.400 19.976 1.00 90.19 274 ARG A O 1
ATOM 2111 N N . ILE A 1 275 ? -10.402 -36.857 20.593 1.00 85.94 275 ILE A N 1
ATOM 2112 C CA . ILE A 1 275 ? -10.032 -37.442 21.882 1.00 85.94 275 ILE A CA 1
ATOM 2113 C C . ILE A 1 275 ? -10.455 -36.496 23.002 1.00 85.94 275 ILE A C 1
ATOM 2115 O O . ILE A 1 275 ? -10.031 -35.347 23.051 1.00 85.94 275 ILE A O 1
ATOM 2119 N N . GLY A 1 276 ? -11.301 -36.998 23.899 1.00 84.75 276 GLY A N 1
ATOM 2120 C CA . GLY A 1 276 ? -11.801 -36.247 25.048 1.00 84.75 276 GLY A CA 1
ATOM 2121 C C . GLY A 1 276 ? -10.882 -36.295 26.266 1.00 84.75 276 GLY A C 1
ATOM 2122 O O . GLY A 1 276 ? -10.839 -35.335 27.023 1.00 84.75 276 GLY A O 1
ATOM 2123 N N . ASN A 1 277 ? -10.119 -37.378 26.428 1.00 86.38 277 ASN A N 1
ATOM 2124 C CA . ASN A 1 277 ? -9.177 -37.568 27.529 1.00 86.38 277 ASN A CA 1
ATOM 2125 C C . ASN A 1 277 ? -7.852 -38.164 26.999 1.00 86.38 277 ASN A C 1
ATOM 2127 O O . ASN A 1 277 ? -7.774 -39.371 26.766 1.00 86.38 277 ASN A O 1
ATOM 2131 N N . PRO A 1 278 ? -6.841 -37.334 26.686 1.00 85.38 278 PRO A N 1
ATOM 2132 C CA . PRO A 1 278 ? -5.581 -37.782 26.108 1.00 85.38 278 PRO A CA 1
ATOM 2133 C C . PRO A 1 278 ? -4.762 -38.629 27.074 1.00 85.38 278 PRO A C 1
ATOM 2135 O O . PRO A 1 278 ? -4.405 -38.186 28.159 1.00 85.38 278 PRO A O 1
ATOM 2138 N N . ALA A 1 279 ? -4.369 -39.819 26.623 1.00 80.88 279 ALA A N 1
ATOM 2139 C CA . ALA A 1 279 ? -3.558 -40.729 27.427 1.00 80.88 279 ALA A CA 1
ATOM 2140 C C . ALA A 1 279 ? -2.158 -40.168 27.762 1.00 80.88 279 ALA A C 1
ATOM 2142 O O . ALA A 1 279 ? -1.635 -40.432 28.837 1.00 80.88 279 ALA A O 1
ATOM 2143 N N . SER A 1 280 ? -1.545 -39.386 26.864 1.00 84.06 280 SER A N 1
ATOM 2144 C CA . SER A 1 280 ? -0.213 -38.791 27.070 1.00 84.06 280 SER A CA 1
ATOM 2145 C C . SER A 1 280 ? -0.279 -37.296 27.405 1.00 84.06 280 SER A C 1
ATOM 2147 O O . SER A 1 280 ? 0.516 -36.516 26.880 1.00 84.06 280 SER A O 1
ATOM 2149 N N . TRP A 1 281 ? -1.238 -36.889 28.243 1.00 90.75 281 TRP A N 1
ATOM 2150 C CA . TRP A 1 281 ? -1.457 -35.485 28.611 1.00 90.75 281 TRP A CA 1
ATOM 2151 C C . TRP A 1 281 ? -0.202 -34.821 29.185 1.00 90.75 281 TRP A C 1
ATOM 2153 O O . TRP A 1 281 ? 0.272 -33.825 28.639 1.00 90.75 281 TRP A O 1
ATOM 2163 N N . GLU A 1 282 ? 0.357 -35.386 30.256 1.00 90.94 282 GLU A N 1
ATOM 2164 C CA . GLU A 1 282 ? 1.515 -34.823 30.962 1.00 90.94 282 GLU A CA 1
ATOM 2165 C C . GLU A 1 282 ? 2.733 -34.703 30.048 1.00 90.94 282 GLU A C 1
ATOM 2167 O O . GLU A 1 282 ? 3.379 -33.662 30.008 1.00 90.94 282 GLU A O 1
ATOM 2172 N N . GLY A 1 283 ? 3.010 -35.738 29.247 1.00 90.56 283 GLY A N 1
ATOM 2173 C CA . GLY A 1 283 ? 4.121 -35.722 28.295 1.00 90.56 283 GLY A CA 1
ATOM 2174 C C . GLY A 1 283 ? 3.989 -34.617 27.243 1.00 90.56 283 GLY A C 1
ATOM 2175 O O . GLY A 1 283 ? 4.986 -34.004 26.868 1.00 90.56 283 GLY A O 1
ATOM 2176 N N . ALA A 1 284 ? 2.766 -34.318 26.805 1.00 92.00 284 ALA A N 1
ATOM 2177 C CA . ALA A 1 284 ? 2.514 -33.261 25.835 1.00 92.00 284 ALA A CA 1
ATOM 2178 C C . ALA A 1 284 ? 2.605 -31.859 26.448 1.00 92.00 284 ALA A C 1
ATOM 2180 O O . ALA A 1 284 ? 3.171 -30.965 25.822 1.00 92.00 284 ALA A O 1
ATOM 2181 N N . VAL A 1 285 ? 2.100 -31.677 27.672 1.00 94.25 285 VAL A N 1
ATOM 2182 C CA . VAL A 1 285 ? 2.275 -30.438 28.447 1.00 94.25 285 VAL A CA 1
ATOM 2183 C C . VAL A 1 285 ? 3.758 -30.190 28.721 1.00 94.25 285 VAL A C 1
ATOM 2185 O O . VAL A 1 285 ? 4.257 -29.108 28.438 1.00 94.25 285 VAL A O 1
ATOM 2188 N N . LYS A 1 286 ? 4.497 -31.224 29.130 1.00 94.56 286 LYS A N 1
ATOM 2189 C CA . LYS A 1 286 ? 5.948 -31.160 29.320 1.00 94.56 286 LYS A CA 1
ATOM 2190 C C . LYS A 1 286 ? 6.680 -30.778 28.032 1.00 94.56 286 LYS A C 1
ATOM 2192 O O . LYS A 1 286 ? 7.501 -29.872 28.048 1.00 94.56 286 LYS A O 1
ATOM 2197 N N . ALA A 1 287 ? 6.348 -31.408 26.902 1.00 94.12 287 ALA A N 1
ATOM 2198 C CA . ALA A 1 287 ? 6.937 -31.060 25.608 1.00 94.12 287 ALA A CA 1
ATOM 2199 C C . ALA A 1 287 ? 6.638 -29.609 25.196 1.00 94.12 287 ALA A C 1
ATOM 2201 O O . ALA A 1 287 ? 7.511 -28.934 24.654 1.00 94.12 287 ALA A O 1
ATOM 2202 N N . ARG A 1 288 ? 5.422 -29.111 25.455 1.00 94.88 288 ARG A N 1
ATOM 2203 C CA . ARG A 1 288 ? 5.050 -27.704 25.240 1.00 94.88 288 ARG A CA 1
ATOM 2204 C C . ARG A 1 288 ? 5.912 -26.778 26.097 1.00 94.88 288 ARG A C 1
ATOM 2206 O O . ARG A 1 288 ? 6.531 -25.867 25.555 1.00 94.88 288 ARG A O 1
ATOM 2213 N N . ASP A 1 289 ? 5.966 -27.035 27.398 1.00 93.75 289 ASP A N 1
ATOM 2214 C CA . ASP A 1 289 ? 6.578 -26.135 28.376 1.00 93.75 289 ASP A CA 1
ATOM 2215 C C . ASP A 1 289 ? 8.107 -26.117 28.249 1.00 93.75 289 ASP A C 1
ATOM 2217 O O . ASP A 1 289 ? 8.700 -25.047 28.133 1.00 93.75 289 ASP A O 1
ATOM 2221 N N . GLU A 1 290 ? 8.751 -27.284 28.154 1.00 93.50 290 GLU A N 1
ATOM 2222 C CA . GLU A 1 290 ? 10.212 -27.386 28.014 1.00 93.50 290 GLU A CA 1
ATOM 2223 C C . GLU A 1 290 ? 10.729 -26.823 26.687 1.00 93.50 290 GLU A C 1
ATOM 2225 O O . GLU A 1 290 ? 11.866 -26.356 26.610 1.00 93.50 290 GLU A O 1
ATOM 2230 N N . SER A 1 291 ? 9.916 -26.874 25.629 1.00 92.19 291 SER A N 1
ATOM 2231 C CA . SER A 1 291 ? 10.298 -26.330 24.324 1.00 92.19 291 SER A CA 1
ATOM 2232 C C . SER A 1 291 ? 9.998 -24.837 24.169 1.00 92.19 291 SER A C 1
ATOM 2234 O O . SER A 1 291 ? 10.386 -24.248 23.160 1.00 92.19 291 SER A O 1
ATOM 2236 N N . GLY A 1 292 ? 9.284 -24.214 25.117 1.00 91.56 292 GLY A N 1
ATOM 2237 C CA . GLY A 1 292 ? 8.714 -22.873 24.933 1.00 91.56 292 GLY A CA 1
ATOM 2238 C C . GLY A 1 292 ? 7.717 -22.809 23.766 1.00 91.56 292 GLY A C 1
ATOM 2239 O O . GLY A 1 292 ? 7.605 -21.785 23.085 1.00 91.56 292 GLY A O 1
ATOM 2240 N N . GLY A 1 293 ? 7.070 -23.938 23.475 1.00 92.44 293 GLY A N 1
ATOM 2241 C CA . GLY A 1 293 ? 6.083 -24.113 22.421 1.00 92.44 293 GLY A CA 1
ATOM 2242 C C . GLY A 1 293 ? 4.660 -23.799 22.880 1.00 92.44 293 GLY A C 1
ATOM 2243 O O . GLY A 1 293 ? 4.432 -23.130 23.884 1.00 92.44 293 GLY A O 1
ATOM 2244 N N . VAL A 1 294 ? 3.669 -24.281 22.132 1.00 96.12 294 VAL A N 1
ATOM 2245 C CA . VAL A 1 294 ? 2.249 -24.052 22.443 1.00 96.12 294 VAL A CA 1
ATOM 2246 C C . VAL A 1 294 ? 1.405 -25.253 22.049 1.00 96.12 294 VAL A C 1
ATOM 2248 O O . VAL A 1 294 ? 1.703 -25.931 21.071 1.00 96.12 294 VAL A O 1
ATOM 2251 N N . ILE A 1 295 ? 0.330 -25.501 22.795 1.00 96.81 295 ILE A N 1
ATOM 2252 C CA . ILE A 1 295 ? -0.767 -26.363 22.355 1.00 96.81 295 ILE A CA 1
ATOM 2253 C C . ILE A 1 295 ? -2.002 -25.466 22.262 1.00 96.81 295 ILE A C 1
ATOM 2255 O O . ILE A 1 295 ? -2.444 -24.945 23.281 1.00 96.81 295 ILE A O 1
ATOM 2259 N N . ASP A 1 296 ? -2.509 -25.243 21.050 1.00 97.38 296 ASP A N 1
ATOM 2260 C CA . ASP A 1 296 ? -3.671 -24.384 20.761 1.00 97.38 296 ASP A CA 1
ATOM 2261 C C . ASP A 1 296 ? -4.769 -25.206 20.056 1.00 97.38 296 ASP A C 1
ATOM 2263 O O . ASP A 1 296 ? -4.602 -26.384 19.724 1.00 97.38 296 ASP A O 1
ATOM 2267 N N . THR A 1 297 ? -5.930 -24.598 19.848 1.00 96.62 297 THR A N 1
ATOM 2268 C CA . THR A 1 297 ? -7.065 -25.178 19.134 1.00 96.62 297 THR A CA 1
ATOM 2269 C C . THR A 1 297 ? -7.155 -24.703 17.691 1.00 96.62 297 THR A C 1
ATOM 2271 O O . THR A 1 297 ? -6.733 -23.595 17.357 1.00 96.62 297 THR A O 1
ATOM 2274 N N . VAL A 1 298 ? -7.750 -25.528 16.836 1.00 97.06 298 VAL A N 1
ATOM 2275 C CA . VAL A 1 298 ? -8.209 -25.165 15.491 1.00 97.06 298 VAL A CA 1
ATOM 2276 C C . VAL A 1 298 ? -9.635 -25.669 15.290 1.00 97.06 298 VAL A C 1
ATOM 2278 O O . VAL A 1 298 ? -9.985 -26.773 15.716 1.00 97.06 298 VAL A O 1
ATOM 2281 N N . SER A 1 299 ? -10.473 -24.855 14.665 1.00 97.81 299 SER A N 1
ATOM 2282 C CA . SER A 1 299 ? -11.862 -25.200 14.356 1.00 97.81 299 SER A CA 1
ATOM 2283 C C . SER A 1 299 ? -11.948 -26.193 13.192 1.00 97.81 299 SER A C 1
ATOM 2285 O O . SER A 1 299 ? -11.057 -26.264 12.343 1.00 97.81 299 SER A O 1
ATOM 2287 N N . ASP A 1 300 ? -13.060 -26.923 13.085 1.00 97.38 300 ASP A N 1
ATOM 2288 C CA . ASP A 1 300 ? -13.303 -27.837 11.957 1.00 97.38 300 ASP A CA 1
ATOM 2289 C C . ASP A 1 300 ? -13.254 -27.109 10.604 1.00 97.38 300 ASP A C 1
ATOM 2291 O O . ASP A 1 300 ? -12.740 -27.650 9.626 1.00 97.38 300 ASP A O 1
ATOM 2295 N N . LYS A 1 301 ? -13.715 -25.852 10.555 1.00 97.19 301 LYS A N 1
ATOM 2296 C CA . LYS A 1 301 ? -13.627 -25.008 9.357 1.00 97.19 301 LYS A CA 1
ATOM 2297 C C . LYS A 1 301 ? -12.173 -24.713 8.983 1.00 97.19 301 LYS A C 1
ATOM 2299 O O . LYS A 1 301 ? -11.813 -24.808 7.814 1.00 97.19 301 LYS A O 1
ATOM 2304 N N . GLU A 1 302 ? -11.324 -24.375 9.953 1.00 97.56 302 GLU A N 1
ATOM 2305 C CA . GLU A 1 302 ? -9.893 -24.153 9.704 1.00 97.56 302 GLU A CA 1
ATOM 2306 C C . GLU A 1 302 ? -9.191 -25.434 9.245 1.00 97.56 302 GLU A C 1
ATOM 2308 O O . GLU A 1 302 ? -8.380 -25.380 8.320 1.00 97.56 302 GLU A O 1
ATOM 2313 N N . ILE A 1 303 ? -9.541 -26.581 9.835 1.00 97.88 303 ILE A N 1
ATOM 2314 C CA . ILE A 1 303 ? -9.026 -27.893 9.432 1.00 97.88 303 ILE A CA 1
ATOM 2315 C C . ILE A 1 303 ? -9.406 -28.206 7.980 1.00 97.88 303 ILE A C 1
ATOM 2317 O O . ILE A 1 303 ? -8.534 -28.565 7.192 1.00 97.88 303 ILE A O 1
ATOM 2321 N N . LEU A 1 304 ? -10.680 -28.049 7.604 1.00 97.31 304 LEU A N 1
ATOM 2322 C CA . LEU A 1 304 ? -11.152 -28.321 6.240 1.00 97.31 304 LEU A CA 1
ATOM 2323 C C . LEU A 1 304 ? -10.542 -27.361 5.212 1.00 97.31 304 LEU A C 1
ATOM 2325 O O . LEU A 1 304 ? -10.162 -27.787 4.124 1.00 97.31 304 LEU A O 1
ATOM 2329 N N . ASN A 1 305 ? -10.363 -26.091 5.575 1.00 96.31 305 ASN A N 1
ATOM 2330 C CA . ASN A 1 305 ? -9.680 -25.125 4.718 1.00 96.31 305 ASN A CA 1
ATOM 2331 C C . ASN A 1 305 ? -8.213 -25.508 4.497 1.00 96.31 305 ASN A C 1
ATOM 2333 O O . ASN A 1 305 ? -7.736 -25.487 3.366 1.00 96.31 305 ASN A O 1
ATOM 2337 N N . ALA A 1 306 ? -7.490 -25.879 5.558 1.00 96.75 306 ALA A N 1
ATOM 2338 C CA . ALA A 1 306 ? -6.109 -26.345 5.440 1.00 96.75 306 ALA A CA 1
ATOM 2339 C C . ALA A 1 306 ? -6.017 -27.645 4.629 1.00 96.75 306 ALA A C 1
ATOM 2341 O O . ALA A 1 306 ? -5.088 -27.821 3.845 1.00 96.75 306 ALA A O 1
ATOM 2342 N N . TYR A 1 307 ? -7.003 -28.528 4.781 1.00 96.44 307 TYR A N 1
ATOM 2343 C CA . TYR A 1 307 ? -7.105 -29.776 4.039 1.00 96.44 307 TYR A CA 1
ATOM 2344 C C . TYR A 1 307 ? -7.265 -29.538 2.531 1.00 96.44 307 TYR A C 1
ATOM 2346 O O . TYR A 1 307 ? -6.487 -30.070 1.739 1.00 96.44 307 TYR A O 1
ATOM 2354 N N . GLN A 1 308 ? -8.196 -28.667 2.134 1.00 95.31 308 GLN A N 1
ATOM 2355 C CA . GLN A 1 308 ? -8.362 -28.258 0.738 1.00 95.31 308 GLN A CA 1
ATOM 2356 C C . GLN A 1 308 ? -7.122 -27.526 0.206 1.00 95.31 308 GLN A C 1
ATOM 2358 O O . GLN A 1 308 ? -6.745 -27.688 -0.956 1.00 95.31 308 GLN A O 1
ATOM 2363 N N . LEU A 1 309 ? -6.466 -26.722 1.046 1.00 94.06 309 LEU A N 1
ATOM 2364 C CA . LEU A 1 309 ? -5.273 -25.978 0.655 1.00 94.06 309 LEU A CA 1
ATOM 2365 C C . LEU A 1 309 ? -4.097 -26.908 0.341 1.00 94.06 309 LEU A C 1
ATOM 2367 O O . LEU A 1 309 ? -3.438 -26.721 -0.675 1.00 94.06 309 LEU A O 1
ATOM 2371 N N . LEU A 1 310 ? -3.864 -27.926 1.172 1.00 94.69 310 LEU A N 1
ATOM 2372 C CA . LEU A 1 310 ? -2.829 -28.932 0.922 1.00 94.69 310 LEU A CA 1
ATOM 2373 C C . LEU A 1 310 ? -3.065 -29.669 -0.401 1.00 94.69 310 LEU A C 1
ATOM 2375 O O . LEU A 1 310 ? -2.135 -29.807 -1.194 1.00 94.69 310 LEU A O 1
ATOM 2379 N N . ALA A 1 311 ? -4.311 -30.057 -0.677 1.00 94.25 311 ALA A N 1
ATOM 2380 C CA . ALA A 1 311 ? -4.658 -30.732 -1.923 1.00 94.25 311 ALA A CA 1
ATOM 2381 C C . ALA A 1 311 ? -4.493 -29.814 -3.149 1.00 94.25 311 ALA A C 1
ATOM 2383 O O . ALA A 1 311 ? -3.894 -30.211 -4.142 1.00 94.25 311 ALA A O 1
ATOM 2384 N N . SER A 1 312 ? -4.990 -28.576 -3.075 1.00 93.06 312 SER A N 1
ATOM 2385 C CA . SER A 1 312 ? -5.020 -27.654 -4.222 1.00 93.06 312 SER A CA 1
ATOM 2386 C C . SER A 1 312 ? -3.705 -26.921 -4.499 1.00 93.06 312 SER A C 1
ATOM 2388 O O . SER A 1 312 ? -3.518 -26.449 -5.615 1.00 93.06 312 SER A O 1
ATOM 2390 N N . GLN A 1 313 ? -2.817 -26.775 -3.509 1.00 90.12 313 GLN A N 1
ATOM 2391 C CA . GLN A 1 313 ? -1.574 -25.999 -3.655 1.00 90.12 313 GLN A CA 1
ATOM 2392 C C . GLN A 1 313 ? -0.315 -26.862 -3.658 1.00 90.12 313 GLN A C 1
ATOM 2394 O O . GLN A 1 313 ? 0.643 -26.533 -4.352 1.00 90.12 313 GLN A O 1
ATOM 2399 N N . GLU A 1 314 ? -0.301 -27.942 -2.877 1.00 90.56 314 GLU A N 1
ATOM 2400 C CA . GLU A 1 314 ? 0.866 -28.825 -2.737 1.00 90.56 314 GLU A CA 1
ATOM 2401 C C . GLU A 1 314 ? 0.636 -30.198 -3.383 1.00 90.56 314 GLU A C 1
ATOM 2403 O O . GLU A 1 314 ? 1.516 -31.052 -3.346 1.00 90.56 314 GLU A O 1
ATOM 2408 N N . GLY A 1 315 ? -0.551 -30.443 -3.955 1.00 92.12 315 GLY A N 1
ATOM 2409 C CA . GLY A 1 315 ? -0.905 -31.744 -4.526 1.00 92.12 315 GLY A CA 1
ATOM 2410 C C . GLY A 1 315 ? -0.966 -32.867 -3.485 1.00 92.12 315 GLY A C 1
ATOM 2411 O O . GLY A 1 315 ? -0.889 -34.039 -3.845 1.00 92.12 315 GLY A O 1
ATOM 2412 N N . LEU A 1 316 ? -1.081 -32.532 -2.193 1.00 92.25 316 LEU A N 1
ATOM 2413 C CA . LEU A 1 316 ? -1.005 -33.499 -1.103 1.00 92.25 316 LEU A CA 1
ATOM 2414 C C . LEU A 1 316 ? -2.386 -33.765 -0.501 1.00 92.25 316 LEU A C 1
ATOM 2416 O O . LEU A 1 316 ? -2.955 -32.931 0.206 1.00 92.25 316 LEU A O 1
ATOM 2420 N N . PHE A 1 317 ? -2.902 -34.969 -0.731 1.00 92.38 317 PHE A N 1
ATOM 2421 C CA . PHE A 1 317 ? -4.140 -35.437 -0.120 1.00 92.38 317 PHE A CA 1
ATOM 2422 C C . PHE A 1 317 ? -3.854 -36.110 1.228 1.00 92.38 317 PHE A C 1
ATOM 2424 O O . PHE A 1 317 ? -3.145 -37.113 1.298 1.00 92.38 317 PHE A O 1
ATOM 2431 N N . VAL A 1 318 ? -4.391 -35.552 2.314 1.00 91.25 318 VAL A N 1
ATOM 2432 C CA . VAL A 1 318 ? -4.137 -36.019 3.689 1.00 91.25 318 VAL A CA 1
ATOM 2433 C C . VAL A 1 318 ? -5.429 -36.377 4.424 1.00 91.25 318 VAL A C 1
ATOM 2435 O O . VAL A 1 318 ? -6.517 -36.037 3.988 1.00 91.25 318 VAL A O 1
ATOM 2438 N N . GLU A 1 319 ? -5.355 -37.034 5.581 1.00 89.31 319 GLU A N 1
ATOM 2439 C CA . GLU A 1 319 ? -6.535 -37.102 6.455 1.00 89.31 319 GLU A CA 1
ATOM 2440 C C . GLU A 1 319 ? -6.808 -35.732 7.118 1.00 89.31 319 GLU A C 1
ATOM 2442 O O . GLU A 1 319 ? -5.854 -35.003 7.417 1.00 89.31 319 GLU A O 1
ATOM 2447 N N . PRO A 1 320 ? -8.069 -35.378 7.446 1.00 91.94 320 PRO A N 1
ATOM 2448 C CA . PRO A 1 320 ? -8.384 -34.103 8.099 1.00 91.94 320 PRO A CA 1
ATOM 2449 C C . PRO A 1 320 ? -7.597 -33.858 9.397 1.00 91.94 320 PRO A C 1
ATOM 2451 O O . PRO A 1 320 ? -7.217 -32.733 9.697 1.00 91.94 320 PRO A O 1
ATOM 2454 N N . ALA A 1 321 ? -7.278 -34.909 10.158 1.00 92.12 321 ALA A N 1
ATOM 2455 C CA . ALA A 1 321 ? -6.447 -34.776 11.353 1.00 92.12 321 ALA A CA 1
ATOM 2456 C C . ALA A 1 321 ? -5.025 -34.278 11.051 1.00 92.12 321 ALA A C 1
ATOM 2458 O O . ALA A 1 321 ? -4.490 -33.488 11.822 1.00 92.12 321 ALA A O 1
ATOM 2459 N N . SER A 1 322 ? -4.427 -34.685 9.931 1.00 92.69 322 SER A N 1
ATOM 2460 C CA . SER A 1 322 ? -3.109 -34.204 9.505 1.00 92.69 322 SER A CA 1
ATOM 2461 C C . SER A 1 322 ? -3.150 -32.735 9.093 1.00 92.69 322 SER A C 1
ATOM 2463 O O . SER A 1 322 ? -2.203 -32.002 9.362 1.00 92.69 322 SER A O 1
ATOM 2465 N N . ALA A 1 323 ? -4.262 -32.271 8.517 1.00 96.50 323 ALA A N 1
ATOM 2466 C CA . ALA A 1 323 ? -4.434 -30.868 8.150 1.00 96.50 323 ALA A CA 1
ATOM 2467 C C . ALA A 1 323 ? -4.493 -29.924 9.367 1.00 96.50 323 ALA A C 1
ATOM 2469 O O . ALA A 1 323 ? -4.243 -28.730 9.214 1.00 96.50 323 ALA A O 1
ATOM 2470 N N . ALA A 1 324 ? -4.752 -30.429 10.581 1.00 97.25 324 ALA A N 1
ATOM 2471 C CA . ALA A 1 324 ? -4.823 -29.601 11.787 1.00 97.25 324 ALA A CA 1
ATOM 2472 C C . ALA A 1 324 ? -3.495 -28.897 12.130 1.00 97.25 324 ALA A C 1
ATOM 2474 O O . ALA A 1 324 ? -3.519 -27.766 12.615 1.00 97.25 324 ALA A O 1
ATOM 2475 N N . SER A 1 325 ? -2.334 -29.497 11.832 1.00 95.62 325 SER A N 1
ATOM 2476 C CA . SER A 1 325 ? -1.037 -28.820 12.019 1.00 95.62 325 SER A CA 1
ATOM 2477 C C . SER A 1 325 ? -0.851 -27.649 11.054 1.00 95.62 325 SER A C 1
ATOM 2479 O O . SER A 1 325 ? -0.317 -26.610 11.439 1.00 95.62 325 SER A O 1
ATOM 2481 N N . VAL A 1 326 ? -1.335 -27.785 9.817 1.00 96.56 326 VAL A N 1
ATOM 2482 C CA . VAL A 1 326 ? -1.286 -26.724 8.802 1.00 96.56 326 VAL A CA 1
ATOM 2483 C C . VAL A 1 326 ? -2.331 -25.650 9.088 1.00 96.56 326 VAL A C 1
ATOM 2485 O O . VAL A 1 326 ? -2.022 -24.469 8.977 1.00 96.56 326 VAL A O 1
ATOM 2488 N N . ALA A 1 327 ? -3.523 -26.019 9.559 1.00 97.69 327 ALA A N 1
ATOM 2489 C CA . ALA A 1 327 ? -4.500 -25.069 10.088 1.00 97.69 327 ALA A CA 1
ATOM 2490 C C . ALA A 1 327 ? -3.892 -24.232 11.225 1.00 97.69 327 ALA A C 1
ATOM 2492 O O . ALA A 1 327 ? -4.021 -23.008 11.233 1.00 97.69 327 ALA A O 1
ATOM 2493 N N . GLY A 1 328 ? -3.148 -24.881 12.124 1.00 96.69 328 GLY A N 1
ATOM 2494 C CA . GLY A 1 328 ? -2.395 -24.227 13.188 1.00 96.69 328 GLY A CA 1
ATOM 2495 C C . GLY A 1 328 ? -1.332 -23.262 12.669 1.00 96.69 328 GLY A C 1
ATOM 2496 O O . GLY A 1 328 ? -1.268 -22.116 13.111 1.00 96.69 328 GLY A O 1
ATOM 2497 N N . LEU A 1 329 ? -0.545 -23.684 11.676 1.00 94.94 329 LEU A N 1
ATOM 2498 C CA . LEU A 1 329 ? 0.427 -22.821 11.002 1.00 94.94 329 LEU A CA 1
ATOM 2499 C C . LEU A 1 329 ? -0.251 -21.585 10.398 1.00 94.94 329 LEU A C 1
ATOM 2501 O O . LEU A 1 329 ? 0.183 -20.466 10.654 1.00 94.94 329 LEU A O 1
ATOM 2505 N N . ILE A 1 330 ? -1.343 -21.769 9.655 1.00 94.94 330 ILE A N 1
ATOM 2506 C CA . ILE A 1 330 ? -2.114 -20.678 9.045 1.00 94.94 330 ILE A CA 1
ATOM 2507 C C . ILE A 1 330 ? -2.638 -19.724 10.123 1.00 94.94 330 ILE A C 1
ATOM 2509 O O . ILE A 1 330 ? -2.516 -18.508 9.972 1.00 94.94 330 ILE A O 1
ATOM 2513 N N . LYS A 1 331 ? -3.186 -20.257 11.221 1.00 95.12 331 LYS A N 1
ATOM 2514 C CA . LYS A 1 331 ? -3.661 -19.471 12.367 1.00 95.12 331 LYS A CA 1
ATOM 2515 C C . LYS A 1 331 ? -2.534 -18.621 12.955 1.00 95.12 331 LYS A C 1
ATOM 2517 O O . LYS A 1 331 ? -2.726 -17.435 13.198 1.00 95.12 331 LYS A O 1
ATOM 2522 N N . TYR A 1 332 ? -1.347 -19.193 13.135 1.00 92.50 332 TYR A N 1
ATOM 2523 C CA . TYR A 1 332 ? -0.202 -18.499 13.730 1.00 92.50 332 TYR A CA 1
ATOM 2524 C C . TYR A 1 332 ? 0.457 -17.497 12.775 1.00 92.50 332 TYR A C 1
ATOM 2526 O O . TYR A 1 332 ? 0.883 -16.430 13.212 1.00 92.50 332 TYR A O 1
ATOM 2534 N N . VAL A 1 333 ? 0.455 -17.766 11.468 1.00 89.56 333 VAL A N 1
ATOM 2535 C CA . VAL A 1 333 ? 0.822 -16.768 10.453 1.00 89.56 333 VAL A CA 1
ATOM 2536 C C . VAL A 1 333 ? -0.151 -15.588 10.491 1.00 89.56 333 VAL A C 1
ATOM 2538 O O . VAL A 1 333 ? 0.292 -14.444 10.540 1.00 89.56 333 VAL A O 1
ATOM 2541 N N . LYS A 1 334 ? -1.466 -15.843 10.548 1.00 88.88 334 LYS A N 1
ATOM 2542 C CA . LYS A 1 334 ? -2.490 -14.789 10.658 1.00 88.88 334 LYS A CA 1
ATOM 2543 C C . LYS A 1 334 ? -2.373 -13.975 11.949 1.00 88.88 334 LYS A C 1
ATOM 2545 O O . LYS A 1 334 ? -2.618 -12.777 11.919 1.00 88.88 334 LYS A O 1
ATOM 2550 N N . LYS A 1 335 ? -1.960 -14.605 13.054 1.00 87.38 335 LYS A N 1
ATOM 2551 C CA . LYS A 1 335 ? -1.664 -13.942 14.336 1.00 87.38 335 LYS A CA 1
ATOM 2552 C C . LYS A 1 335 ? -0.362 -13.120 14.324 1.00 87.38 335 LYS A C 1
ATOM 2554 O O . LYS A 1 335 ? -0.029 -12.534 15.346 1.00 87.38 335 LYS A O 1
ATOM 2559 N N . GLY A 1 336 ? 0.411 -13.114 13.232 1.00 83.25 336 GLY A N 1
ATOM 2560 C CA . GLY A 1 336 ? 1.713 -12.435 13.189 1.00 83.25 336 GLY A CA 1
ATOM 2561 C C . GLY A 1 336 ? 2.777 -13.095 14.076 1.00 83.25 336 GLY A C 1
ATOM 2562 O O . GLY A 1 336 ? 3.744 -12.458 14.477 1.00 83.25 336 GLY A O 1
ATOM 2563 N N . PHE A 1 337 ? 2.631 -14.383 14.400 1.00 83.06 337 PHE A N 1
ATOM 2564 C CA . PHE A 1 337 ? 3.544 -15.065 15.325 1.00 83.06 337 PHE A CA 1
ATOM 2565 C C . PHE A 1 337 ? 4.989 -15.137 14.805 1.00 83.06 337 PHE A C 1
ATOM 2567 O O . PHE A 1 337 ? 5.937 -15.130 15.583 1.00 83.06 337 PHE A O 1
ATOM 2574 N N . PHE A 1 338 ? 5.165 -15.201 13.484 1.00 75.25 338 PHE A N 1
ATOM 2575 C CA . PHE A 1 338 ? 6.471 -15.373 12.840 1.00 75.25 338 PHE A CA 1
ATOM 2576 C C . PHE A 1 338 ? 7.075 -14.081 12.284 1.00 75.25 338 PHE A C 1
ATOM 2578 O O . PHE A 1 338 ? 8.153 -14.113 11.696 1.00 75.25 338 PHE A O 1
ATOM 2585 N N . THR A 1 339 ? 6.389 -12.948 12.429 1.00 59.72 339 THR A N 1
ATOM 2586 C CA . THR A 1 339 ? 6.903 -11.637 12.006 1.00 59.72 339 THR A CA 1
ATOM 2587 C C . THR A 1 339 ? 7.809 -11.001 13.062 1.00 59.72 339 THR A C 1
ATOM 2589 O O . THR A 1 339 ? 8.313 -9.905 12.855 1.00 59.72 339 THR A O 1
ATOM 2592 N N . GLN A 1 340 ? 8.056 -11.695 14.177 1.00 42.88 340 GLN A N 1
ATOM 2593 C CA . GLN A 1 340 ? 8.995 -11.283 15.214 1.00 42.88 340 GLN A CA 1
ATOM 2594 C C . GLN A 1 340 ? 10.372 -11.914 14.957 1.00 42.88 340 GLN A C 1
ATOM 2596 O O . GLN A 1 340 ? 10.541 -13.129 15.063 1.00 42.88 340 GLN A O 1
ATOM 2601 N N . SER A 1 341 ? 11.367 -11.091 14.618 1.00 34.00 341 SER A N 1
ATOM 2602 C CA . SER A 1 341 ? 12.774 -11.512 14.595 1.00 34.00 341 SER A CA 1
ATOM 2603 C C . SER A 1 341 ? 13.211 -12.032 15.976 1.00 34.00 341 SER A C 1
ATOM 2605 O O . SER A 1 341 ? 12.778 -11.496 16.999 1.00 34.00 341 SER A O 1
ATOM 2607 N N . PRO A 1 342 ? 14.090 -13.049 16.043 1.00 34.41 342 PRO A N 1
ATOM 2608 C CA . PRO A 1 342 ? 14.535 -13.637 17.296 1.00 34.41 342 PRO A CA 1
ATOM 2609 C C . PRO A 1 342 ? 15.560 -12.717 17.967 1.00 34.41 342 PRO A C 1
ATOM 2611 O O . PRO A 1 342 ? 16.759 -12.909 17.816 1.00 34.41 342 PRO A O 1
ATOM 2614 N N . ASN A 1 343 ? 15.099 -11.716 18.714 1.00 31.75 343 ASN A N 1
ATOM 2615 C CA . ASN A 1 343 ? 15.908 -11.081 19.748 1.00 31.75 343 ASN A CA 1
ATOM 2616 C C . ASN A 1 343 ? 15.027 -10.648 20.929 1.00 31.75 343 ASN A C 1
ATOM 2618 O O . ASN A 1 343 ? 14.176 -9.769 20.808 1.00 31.75 343 ASN A O 1
ATOM 2622 N N . HIS A 1 344 ? 15.304 -11.285 22.072 1.00 31.77 344 HIS A N 1
ATOM 2623 C CA . HIS A 1 344 ? 14.799 -11.024 23.425 1.00 31.77 344 HIS A CA 1
ATOM 2624 C C . HIS A 1 344 ? 13.360 -11.465 23.738 1.00 31.77 344 HIS A C 1
ATOM 2626 O O . HIS A 1 344 ? 12.408 -10.698 23.630 1.00 31.77 344 HIS A O 1
ATOM 2632 N N . LEU A 1 345 ? 13.242 -12.684 24.286 1.00 31.44 345 LEU A N 1
ATOM 2633 C CA . LEU A 1 345 ? 12.243 -12.994 25.313 1.00 31.44 345 LEU A CA 1
ATOM 2634 C C . LEU A 1 345 ? 12.740 -12.410 26.644 1.00 31.44 345 LEU A C 1
ATOM 2636 O O . LEU A 1 345 ? 13.312 -13.105 27.475 1.00 31.44 345 LEU A O 1
ATOM 2640 N N . ILE A 1 346 ? 12.545 -11.108 26.803 1.00 35.34 346 ILE A N 1
ATOM 2641 C CA . ILE A 1 346 ? 12.257 -10.520 28.107 1.00 35.34 346 ILE A CA 1
ATOM 2642 C C . ILE A 1 346 ? 10.757 -10.257 28.036 1.00 35.34 346 ILE A C 1
ATOM 2644 O O . ILE A 1 346 ? 10.288 -9.741 27.023 1.00 35.34 346 ILE A O 1
ATOM 2648 N N . THR A 1 347 ? 10.001 -10.706 29.035 1.00 39.88 347 THR A N 1
ATOM 2649 C CA . THR A 1 347 ? 8.566 -10.431 29.186 1.00 39.88 347 THR A CA 1
ATOM 2650 C C . THR A 1 347 ? 8.324 -8.944 28.981 1.00 39.88 347 THR A C 1
ATOM 2652 O O . THR A 1 347 ? 8.663 -8.136 29.841 1.00 39.88 347 THR A O 1
ATOM 2655 N N . GLN A 1 348 ? 7.818 -8.588 27.807 1.00 41.28 348 GLN A N 1
ATOM 2656 C CA . GLN A 1 348 ? 7.668 -7.205 27.405 1.00 41.28 348 GLN A CA 1
ATOM 2657 C C . GLN A 1 348 ? 6.201 -6.849 27.449 1.00 41.28 348 GLN A C 1
ATOM 2659 O O . GLN A 1 348 ? 5.355 -7.542 26.881 1.00 41.28 348 GLN A O 1
ATOM 2664 N N . SER A 1 349 ? 5.916 -5.792 28.196 1.00 50.47 349 SER A N 1
ATOM 2665 C CA . SER A 1 349 ? 4.572 -5.263 28.335 1.00 50.47 349 SER A CA 1
ATOM 2666 C C . SER A 1 349 ? 4.014 -4.906 26.946 1.00 50.47 349 SER A C 1
ATOM 2668 O O . SER A 1 349 ? 4.789 -4.626 26.025 1.00 50.47 349 SER A O 1
ATOM 2670 N N . PRO A 1 350 ? 2.681 -4.856 26.758 1.00 55.88 350 PRO A N 1
ATOM 2671 C CA . PRO A 1 350 ? 2.075 -4.334 25.527 1.00 55.88 350 PRO A CA 1
ATOM 2672 C C . PRO A 1 350 ? 2.667 -2.978 25.113 1.00 55.88 350 PRO A C 1
ATOM 2674 O O . PRO A 1 350 ? 2.787 -2.680 23.925 1.00 55.88 350 PRO A O 1
ATOM 2677 N N . LYS A 1 351 ? 3.129 -2.205 26.107 1.00 65.94 351 LYS A N 1
ATOM 2678 C CA . LYS A 1 351 ? 3.816 -0.935 25.923 1.00 65.94 351 LYS A CA 1
ATOM 2679 C C . LYS A 1 351 ? 5.184 -1.078 25.253 1.00 65.94 351 LYS A C 1
ATOM 2681 O O . LYS A 1 351 ? 5.477 -0.359 24.305 1.00 65.94 351 LYS A O 1
ATOM 2686 N N . ASP A 1 352 ? 5.989 -2.045 25.678 1.00 64.19 352 ASP A N 1
ATOM 2687 C CA . ASP A 1 352 ? 7.308 -2.321 25.095 1.00 64.19 352 ASP A CA 1
ATOM 2688 C C . ASP A 1 352 ? 7.209 -2.863 23.664 1.00 64.19 352 ASP A C 1
ATOM 2690 O O . ASP A 1 352 ? 8.041 -2.546 22.813 1.00 64.19 352 ASP A O 1
ATOM 2694 N N . ILE A 1 353 ? 6.170 -3.656 23.382 1.00 67.94 353 ILE A N 1
ATOM 2695 C CA . ILE A 1 353 ? 5.887 -4.165 22.034 1.00 67.94 353 ILE A CA 1
ATOM 2696 C C . ILE A 1 353 ? 5.539 -3.002 21.103 1.00 67.94 353 ILE A C 1
ATOM 2698 O O . ILE A 1 353 ? 6.123 -2.890 20.026 1.00 67.94 353 ILE A O 1
ATOM 2702 N N . ALA A 1 354 ? 4.644 -2.109 21.525 1.00 72.12 354 ALA A N 1
ATOM 2703 C CA . ALA A 1 354 ? 4.278 -0.939 20.738 1.00 72.12 354 ALA A CA 1
ATOM 2704 C C . ALA A 1 354 ? 5.475 0.005 20.518 1.00 72.12 354 ALA A C 1
ATOM 2706 O O . ALA A 1 354 ? 5.709 0.426 19.388 1.00 72.12 354 ALA A O 1
ATOM 2707 N N . LEU A 1 355 ? 6.302 0.258 21.542 1.00 80.81 355 LEU A N 1
ATOM 2708 C CA . LEU A 1 355 ? 7.525 1.066 21.409 1.00 80.81 355 LEU A CA 1
ATOM 2709 C C . LEU A 1 355 ? 8.538 0.448 20.432 1.00 80.81 355 LEU A C 1
ATOM 2711 O O . LEU A 1 355 ? 9.149 1.168 19.641 1.00 80.81 355 LEU A O 1
ATOM 2715 N N . LYS A 1 356 ? 8.692 -0.882 20.428 1.00 78.81 356 LYS A N 1
ATOM 2716 C CA . LYS A 1 356 ? 9.536 -1.585 19.447 1.00 78.81 356 LYS A CA 1
ATOM 2717 C C . LYS A 1 356 ? 8.989 -1.496 18.029 1.00 78.81 356 LYS A C 1
ATOM 2719 O O . LYS A 1 356 ? 9.770 -1.296 17.105 1.00 78.81 356 LYS A O 1
ATOM 2724 N N . ILE A 1 357 ? 7.675 -1.645 17.858 1.00 79.88 357 ILE A N 1
ATOM 2725 C CA . ILE A 1 357 ? 7.018 -1.510 16.552 1.00 79.88 357 ILE A CA 1
ATOM 2726 C C . ILE A 1 357 ? 7.221 -0.091 16.015 1.00 79.88 357 ILE A C 1
ATOM 2728 O O . ILE A 1 357 ? 7.599 0.075 14.859 1.00 79.88 357 ILE A O 1
ATOM 2732 N N . ILE A 1 358 ? 7.046 0.923 16.864 1.00 85.94 358 ILE A N 1
ATOM 2733 C CA . ILE A 1 358 ? 7.295 2.324 16.514 1.00 85.94 358 ILE A CA 1
ATOM 2734 C C . ILE A 1 358 ? 8.758 2.520 16.095 1.00 85.94 358 ILE A C 1
ATOM 2736 O O . ILE A 1 358 ? 9.012 3.069 15.027 1.00 85.94 358 ILE A O 1
ATOM 2740 N N . ALA A 1 359 ? 9.721 2.019 16.874 1.00 86.12 359 ALA A N 1
ATOM 2741 C CA . ALA A 1 359 ? 11.143 2.147 16.554 1.00 86.12 359 ALA A CA 1
ATOM 2742 C C . ALA A 1 359 ? 11.531 1.446 15.234 1.00 86.12 359 ALA A C 1
ATOM 2744 O O . ALA A 1 359 ? 12.276 2.012 14.432 1.00 86.12 359 ALA A O 1
ATOM 2745 N N . ASP A 1 360 ? 11.015 0.239 14.981 1.00 87.44 360 ASP A N 1
ATOM 2746 C CA . ASP A 1 360 ? 11.280 -0.509 13.744 1.00 87.44 360 ASP A CA 1
ATOM 2747 C C . ASP A 1 360 ? 10.639 0.162 12.521 1.00 87.44 360 ASP A C 1
ATOM 2749 O O . ASP A 1 360 ? 11.269 0.301 11.471 1.00 87.44 360 ASP A O 1
ATOM 2753 N N . HIS A 1 361 ? 9.416 0.671 12.665 1.00 89.50 361 HIS A N 1
ATOM 2754 C CA . HIS A 1 361 ? 8.759 1.431 11.609 1.00 89.50 361 HIS A CA 1
ATOM 2755 C C . HIS A 1 361 ? 9.459 2.758 11.327 1.00 89.50 361 HIS A C 1
ATOM 2757 O O . HIS A 1 361 ? 9.709 3.042 10.159 1.00 89.50 361 HIS A O 1
ATOM 2763 N N . CYS A 1 362 ? 9.877 3.517 12.345 1.00 91.50 362 CYS A N 1
ATOM 2764 C CA . CYS A 1 362 ? 10.716 4.707 12.168 1.00 91.50 362 CYS A CA 1
ATOM 2765 C C . CYS A 1 362 ? 12.019 4.380 11.433 1.00 91.50 362 CYS A C 1
ATOM 2767 O O . CYS A 1 362 ? 12.439 5.135 10.557 1.00 91.50 362 CYS A O 1
ATOM 2769 N N . ARG A 1 363 ? 12.630 3.221 11.709 1.00 92.56 363 ARG A N 1
ATOM 2770 C CA . ARG A 1 363 ? 13.809 2.766 10.964 1.00 92.56 363 ARG A CA 1
ATOM 2771 C C . ARG A 1 363 ? 13.470 2.536 9.496 1.00 92.56 363 ARG A C 1
ATOM 2773 O O . ARG A 1 363 ? 14.148 3.085 8.634 1.00 92.56 363 ARG A O 1
ATOM 2780 N N . GLY A 1 364 ? 12.417 1.775 9.208 1.00 90.38 364 GLY A N 1
ATOM 2781 C CA . GLY A 1 364 ? 11.957 1.537 7.838 1.00 90.38 364 GLY A CA 1
ATOM 2782 C C . GLY A 1 364 ? 11.630 2.831 7.087 1.00 90.38 364 GLY A C 1
ATOM 2783 O O . GLY A 1 364 ? 12.022 2.981 5.934 1.00 90.38 364 GLY A O 1
ATOM 2784 N N . ILE A 1 365 ? 10.981 3.787 7.757 1.00 93.12 365 ILE A N 1
ATOM 2785 C CA . ILE A 1 365 ? 10.660 5.114 7.217 1.00 93.12 365 ILE A CA 1
ATOM 2786 C C . ILE A 1 365 ? 11.941 5.864 6.836 1.00 93.12 365 ILE A C 1
ATOM 2788 O O . ILE A 1 365 ? 12.033 6.353 5.712 1.00 93.12 365 ILE A O 1
ATOM 2792 N N . SER A 1 366 ? 12.948 5.900 7.719 1.00 92.06 366 SER A N 1
ATOM 2793 C CA . SER A 1 366 ? 14.223 6.578 7.443 1.00 92.06 366 SER A CA 1
ATOM 2794 C C . SER A 1 366 ? 14.937 6.017 6.215 1.00 92.06 366 SER A C 1
ATOM 2796 O O . SER A 1 366 ? 15.399 6.792 5.384 1.00 92.06 366 SER A O 1
ATOM 2798 N N . PHE A 1 367 ? 15.002 4.690 6.070 1.00 91.75 367 PHE A N 1
ATOM 2799 C CA . PHE A 1 367 ? 15.663 4.064 4.919 1.00 91.75 367 PHE A CA 1
ATOM 2800 C C . PHE A 1 367 ? 14.867 4.232 3.621 1.00 91.75 367 PHE A C 1
ATOM 2802 O O . PHE A 1 367 ? 15.447 4.566 2.597 1.00 91.75 367 PHE A O 1
ATOM 2809 N N . LEU A 1 368 ? 13.540 4.081 3.652 1.00 89.94 368 LEU A N 1
ATOM 2810 C CA . LEU A 1 368 ? 12.709 4.270 2.458 1.00 89.94 368 LEU A CA 1
ATOM 2811 C C . LEU A 1 368 ? 12.786 5.706 1.927 1.00 89.94 368 LEU A C 1
ATOM 2813 O O . LEU A 1 368 ? 12.907 5.909 0.720 1.00 89.94 368 LEU A O 1
ATOM 2817 N N . LEU A 1 369 ? 12.759 6.694 2.823 1.00 86.50 369 LEU A N 1
ATOM 2818 C CA . LEU A 1 369 ? 12.923 8.100 2.454 1.00 86.50 369 LEU A CA 1
ATOM 2819 C C . LEU A 1 369 ? 14.348 8.394 1.963 1.00 86.50 369 LEU A C 1
ATOM 2821 O O . LEU A 1 369 ? 14.518 9.140 0.998 1.00 86.50 369 LEU A O 1
ATOM 2825 N N . ALA A 1 370 ? 15.370 7.774 2.560 1.00 86.56 370 ALA A N 1
ATOM 2826 C CA . ALA A 1 370 ? 16.745 7.880 2.072 1.00 86.56 370 ALA A CA 1
ATOM 2827 C C . ALA A 1 370 ? 16.924 7.267 0.671 1.00 86.56 370 ALA A C 1
ATOM 2829 O O . ALA A 1 370 ? 17.615 7.842 -0.170 1.00 86.56 370 ALA A O 1
ATOM 2830 N N . ASP A 1 371 ? 16.215 6.183 0.365 1.00 85.31 371 ASP A N 1
ATOM 2831 C CA . ASP A 1 371 ? 16.201 5.546 -0.958 1.00 85.31 371 ASP A CA 1
ATOM 2832 C C . ASP A 1 371 ? 15.344 6.308 -1.993 1.00 85.31 371 ASP A C 1
ATOM 2834 O O . ASP A 1 371 ? 15.239 5.892 -3.147 1.00 85.31 371 ASP A O 1
ATOM 2838 N N . GLY A 1 372 ? 14.745 7.445 -1.612 1.00 77.44 372 GLY A N 1
ATOM 2839 C CA . GLY A 1 372 ? 13.963 8.309 -2.504 1.00 77.44 372 GLY A CA 1
ATOM 2840 C C . GLY A 1 372 ? 12.490 7.916 -2.653 1.00 77.44 372 GLY A C 1
ATOM 2841 O O . GLY A 1 372 ? 11.818 8.397 -3.563 1.00 77.44 372 GLY A O 1
ATOM 2842 N N . VAL A 1 373 ? 11.957 7.051 -1.783 1.00 83.25 373 VAL A N 1
ATOM 2843 C CA . VAL A 1 373 ? 10.522 6.734 -1.750 1.00 83.25 373 VAL A CA 1
ATOM 2844 C C . VAL A 1 373 ? 9.784 7.816 -0.965 1.00 83.25 373 VAL A C 1
ATOM 2846 O O . VAL A 1 373 ? 10.017 7.965 0.228 1.00 83.25 373 VAL A O 1
ATOM 2849 N N . ASN A 1 374 ? 8.848 8.521 -1.604 1.00 81.88 374 ASN A N 1
ATOM 2850 C CA . ASN A 1 374 ? 7.965 9.490 -0.944 1.00 81.88 374 ASN A CA 1
ATOM 2851 C C . ASN A 1 374 ? 6.583 8.885 -0.628 1.00 81.88 374 ASN A C 1
ATOM 2853 O O . ASN A 1 374 ? 6.108 8.057 -1.407 1.00 81.88 374 ASN A O 1
ATOM 2857 N N . PRO A 1 375 ? 5.914 9.275 0.481 1.00 80.94 375 PRO A N 1
ATOM 2858 C CA . PRO A 1 375 ? 4.558 8.827 0.810 1.00 80.94 375 PRO A CA 1
ATOM 2859 C C . PRO A 1 375 ? 3.590 9.148 -0.324 1.00 80.94 375 PRO A C 1
ATOM 2861 O O . PRO A 1 375 ? 3.529 10.305 -0.714 1.00 80.94 375 PRO A O 1
ATOM 2864 N N . SER A 1 376 ? 2.830 8.165 -0.820 1.00 71.62 376 SER A N 1
ATOM 2865 C CA . SER A 1 376 ? 1.883 8.330 -1.931 1.00 71.62 376 SER A CA 1
ATOM 2866 C C . SER A 1 376 ? 0.606 7.481 -1.796 1.00 71.62 376 SER A C 1
ATOM 2868 O O . SER A 1 376 ? 0.468 6.749 -0.820 1.00 71.62 376 SER A O 1
ATOM 2870 N N . ASN A 1 377 ? -0.368 7.599 -2.710 1.00 59.44 377 ASN A N 1
ATOM 2871 C CA . ASN A 1 377 ? -1.624 6.819 -2.666 1.00 59.44 377 ASN A CA 1
ATOM 2872 C C . ASN A 1 377 ? -1.495 5.487 -3.415 1.00 59.44 377 ASN A C 1
ATOM 2874 O O . ASN A 1 377 ? -2.351 4.622 -3.259 1.00 59.44 377 ASN A O 1
ATOM 2878 N N . GLU A 1 378 ? -0.418 5.298 -4.183 1.00 55.31 378 GLU A N 1
ATOM 2879 C CA . GLU A 1 378 ? -0.212 4.121 -5.027 1.00 55.31 378 GLU A CA 1
ATOM 2880 C C . GLU A 1 378 ? 1.231 3.592 -4.954 1.00 55.31 378 GLU A C 1
ATOM 2882 O O . GLU A 1 378 ? 2.181 4.293 -4.607 1.00 55.31 378 GLU A O 1
ATOM 2887 N N . GLY A 1 379 ? 1.428 2.315 -5.283 1.00 70.75 379 GLY A N 1
ATOM 2888 C CA . GLY A 1 379 ? 2.766 1.729 -5.400 1.00 70.75 379 GLY A CA 1
ATOM 2889 C C . GLY A 1 379 ? 3.594 1.764 -4.104 1.00 70.75 379 GLY A C 1
ATOM 2890 O O . GLY A 1 379 ? 3.128 1.372 -3.033 1.00 70.75 379 GLY A O 1
ATOM 2891 N N . ARG A 1 380 ? 4.869 2.170 -4.204 1.00 69.94 380 ARG A N 1
ATOM 2892 C CA . ARG A 1 380 ? 5.824 2.145 -3.075 1.00 69.94 380 ARG A CA 1
ATOM 2893 C C . ARG A 1 380 ? 5.536 3.227 -2.033 1.00 69.94 380 ARG A C 1
ATOM 2895 O O . ARG A 1 380 ? 5.729 2.982 -0.843 1.00 69.94 380 ARG A O 1
ATOM 2902 N N . GLY A 1 381 ? 5.034 4.382 -2.460 1.00 70.75 381 GLY A N 1
ATOM 2903 C CA . GLY A 1 381 ? 4.688 5.464 -1.546 1.00 70.75 381 GLY A CA 1
ATOM 2904 C C . GLY A 1 381 ? 3.462 5.153 -0.691 1.00 70.75 381 GLY A C 1
ATOM 2905 O O . GLY A 1 381 ? 3.432 5.541 0.476 1.00 70.75 381 GLY A O 1
ATOM 2906 N N . TYR A 1 382 ? 2.508 4.370 -1.204 1.00 74.25 382 TYR A N 1
ATOM 2907 C CA . TYR A 1 382 ? 1.399 3.835 -0.403 1.00 74.25 382 TYR A CA 1
ATOM 2908 C C . TYR A 1 382 ? 1.885 2.963 0.756 1.00 74.25 382 TYR A C 1
ATOM 2910 O O . TYR A 1 382 ? 1.399 3.078 1.882 1.00 74.25 382 TYR A O 1
ATOM 2918 N N . VAL A 1 383 ? 2.898 2.128 0.510 1.00 76.69 383 VAL A N 1
ATOM 2919 C CA . VAL A 1 383 ? 3.496 1.294 1.559 1.00 76.69 383 VAL A CA 1
ATOM 2920 C C . VAL A 1 383 ? 4.169 2.160 2.623 1.00 76.69 383 VAL A C 1
ATOM 2922 O O . VAL A 1 383 ? 3.949 1.930 3.811 1.00 76.69 383 VAL A O 1
ATOM 2925 N N . LEU A 1 384 ? 4.934 3.179 2.220 1.00 82.81 384 LEU A N 1
ATOM 2926 C CA . LEU A 1 384 ? 5.572 4.109 3.155 1.00 82.81 384 LEU A CA 1
ATOM 2927 C C . LEU A 1 384 ? 4.536 4.843 4.020 1.00 82.81 384 LEU A C 1
ATOM 2929 O O . LEU A 1 384 ? 4.637 4.847 5.246 1.00 82.81 384 LEU A O 1
ATOM 2933 N N . ARG A 1 385 ? 3.489 5.378 3.390 1.00 81.94 385 ARG A N 1
ATOM 2934 C CA . ARG A 1 385 ? 2.356 6.008 4.073 1.00 81.94 385 ARG A CA 1
ATOM 2935 C C . ARG A 1 385 ? 1.690 5.062 5.076 1.00 81.94 385 ARG A C 1
ATOM 2937 O O . ARG A 1 385 ? 1.400 5.456 6.202 1.00 81.94 385 ARG A O 1
ATOM 2944 N N . ARG A 1 386 ? 1.486 3.797 4.707 1.00 80.44 386 ARG A N 1
ATOM 2945 C CA . ARG A 1 386 ? 0.910 2.782 5.598 1.00 80.44 386 ARG A CA 1
ATOM 2946 C C . ARG A 1 386 ? 1.791 2.499 6.820 1.00 80.44 386 ARG A C 1
ATOM 2948 O O . ARG A 1 386 ? 1.253 2.324 7.910 1.00 80.44 386 ARG A O 1
ATOM 2955 N N . ILE A 1 387 ? 3.115 2.473 6.660 1.00 84.12 387 ILE A N 1
ATOM 2956 C CA . ILE A 1 387 ? 4.061 2.258 7.769 1.00 84.12 387 ILE A CA 1
ATOM 2957 C C . ILE A 1 387 ? 4.008 3.428 8.763 1.00 84.12 387 ILE A C 1
ATOM 2959 O O . ILE A 1 387 ? 3.906 3.190 9.967 1.00 84.12 387 ILE A O 1
ATOM 2963 N N . ILE A 1 388 ? 3.996 4.671 8.264 1.00 84.81 388 ILE A N 1
ATOM 2964 C CA . ILE A 1 388 ? 3.870 5.888 9.090 1.00 84.81 388 ILE A CA 1
ATOM 2965 C C . ILE A 1 388 ? 2.578 5.839 9.915 1.00 84.81 388 ILE A C 1
ATOM 2967 O O . ILE A 1 388 ? 2.602 5.956 11.139 1.00 84.81 388 ILE A O 1
ATOM 2971 N N . ARG A 1 389 ? 1.445 5.565 9.262 1.00 83.44 389 ARG A N 1
ATOM 2972 C CA . ARG A 1 389 ? 0.127 5.503 9.917 1.00 83.44 389 ARG A CA 1
ATOM 2973 C C . ARG A 1 389 ? 0.019 4.375 10.941 1.00 83.44 389 ARG A C 1
ATOM 2975 O O . ARG A 1 389 ? -0.601 4.553 11.988 1.00 83.44 389 ARG A O 1
ATOM 2982 N N . HIS A 1 390 ? 0.637 3.223 10.671 1.00 79.81 390 HIS A N 1
ATOM 2983 C CA . HIS A 1 390 ? 0.645 2.110 11.618 1.00 79.81 390 HIS A CA 1
ATOM 2984 C C . HIS A 1 390 ? 1.443 2.449 12.883 1.00 79.81 390 HIS A C 1
ATOM 2986 O O . HIS A 1 390 ? 0.970 2.175 13.984 1.00 79.81 390 HIS A O 1
ATOM 2992 N N . ALA A 1 391 ? 2.603 3.100 12.748 1.00 84.31 391 ALA A N 1
ATOM 2993 C CA . ALA A 1 391 ? 3.380 3.566 13.896 1.00 84.31 391 ALA A CA 1
ATOM 2994 C C . ALA A 1 391 ? 2.588 4.570 14.759 1.00 84.31 391 ALA A C 1
ATOM 2996 O O . ALA A 1 391 ? 2.566 4.437 15.982 1.00 84.31 391 ALA A O 1
ATOM 2997 N N . LEU A 1 392 ? 1.857 5.502 14.135 1.00 82.19 392 LEU A N 1
ATOM 2998 C CA . LEU A 1 392 ? 1.019 6.482 14.844 1.00 82.19 392 LEU A CA 1
ATOM 2999 C C . LEU A 1 392 ? -0.161 5.851 15.581 1.00 82.19 392 LEU A C 1
ATOM 3001 O O . LEU A 1 392 ? -0.447 6.225 16.717 1.00 82.19 392 LEU A O 1
ATOM 3005 N N . ARG A 1 393 ? -0.814 4.845 14.989 1.00 76.88 393 ARG A N 1
ATOM 3006 C CA . ARG A 1 393 ? -1.866 4.085 15.682 1.00 76.88 393 ARG A CA 1
ATOM 3007 C C . ARG A 1 393 ? -1.316 3.364 16.911 1.00 76.88 393 ARG A C 1
ATOM 3009 O O . ARG A 1 393 ? -1.932 3.417 17.971 1.00 76.88 393 ARG A O 1
ATOM 3016 N N . GLN A 1 394 ? -0.163 2.701 16.785 1.00 79.94 394 GLN A N 1
ATOM 3017 C CA . GLN A 1 394 ? 0.463 2.036 17.932 1.00 79.94 394 GLN A CA 1
ATOM 3018 C C . GLN A 1 394 ? 0.764 3.042 19.042 1.00 79.94 394 GLN A C 1
ATOM 3020 O O . GLN A 1 394 ? 0.547 2.730 20.204 1.00 79.94 394 GLN A O 1
ATOM 3025 N N . ALA A 1 395 ? 1.170 4.263 18.689 1.00 80.38 395 ALA A N 1
ATOM 3026 C CA . ALA A 1 395 ? 1.365 5.341 19.649 1.00 80.38 395 ALA A CA 1
ATOM 3027 C C . ALA A 1 395 ? 0.056 5.772 20.338 1.00 80.38 395 ALA A C 1
ATOM 3029 O O . ALA A 1 395 ? 0.042 5.911 21.559 1.00 80.38 395 ALA A O 1
ATOM 3030 N N . LYS A 1 396 ? -1.057 5.902 19.598 1.00 75.19 396 LYS A N 1
ATOM 3031 C CA . LYS A 1 396 ? -2.396 6.210 20.155 1.00 75.19 396 LYS A CA 1
ATOM 3032 C C . LYS A 1 396 ? -2.897 5.136 21.114 1.00 75.19 396 LYS A C 1
ATOM 3034 O O . LYS A 1 396 ? -3.473 5.459 22.142 1.00 75.19 396 LYS A O 1
ATOM 3039 N N . ASN A 1 397 ? -2.587 3.871 20.858 1.00 72.75 397 ASN A N 1
ATOM 3040 C CA . ASN A 1 397 ? -2.939 2.781 21.770 1.00 72.75 397 ASN A CA 1
ATOM 3041 C C . ASN A 1 397 ? -2.136 2.793 23.089 1.00 72.75 397 ASN A C 1
ATOM 3043 O O . ASN A 1 397 ? -2.492 2.073 24.021 1.00 72.75 397 ASN A O 1
ATOM 3047 N N . LEU A 1 398 ? -1.051 3.575 23.182 1.00 76.25 398 LEU A N 1
ATOM 3048 C CA . LEU A 1 398 ? -0.220 3.685 24.387 1.00 76.25 398 LEU A CA 1
ATOM 3049 C C . LEU A 1 398 ? -0.653 4.806 25.336 1.00 76.25 398 LEU A C 1
ATOM 3051 O O . LEU A 1 398 ? -0.194 4.824 26.481 1.00 76.25 398 LEU A O 1
ATOM 3055 N N . THR A 1 399 ? -1.461 5.761 24.866 1.00 68.56 399 THR A N 1
ATOM 3056 C CA . THR A 1 399 ? -1.825 6.959 25.627 1.00 68.56 399 THR A CA 1
ATOM 3057 C C . THR A 1 399 ? -3.225 7.451 25.275 1.00 68.56 399 THR A C 1
ATOM 3059 O O . THR A 1 399 ? -3.573 7.598 24.111 1.00 68.56 399 THR A O 1
ATOM 3062 N N . GLU A 1 400 ? -4.012 7.777 26.299 1.00 61.56 400 GLU A N 1
ATOM 3063 C CA . GLU A 1 400 ? -5.316 8.438 26.141 1.00 61.56 400 GLU A CA 1
ATOM 3064 C C . GLU A 1 400 ? -5.180 9.953 25.898 1.00 61.56 400 GLU A C 1
ATOM 3066 O O . GLU A 1 400 ? -6.160 10.630 25.599 1.00 61.56 400 GLU A O 1
ATOM 3071 N N . LYS A 1 401 ? -3.960 10.498 26.020 1.00 65.81 401 LYS A N 1
ATOM 3072 C CA . LYS A 1 401 ? -3.667 11.912 25.754 1.00 65.81 401 LYS A CA 1
ATOM 3073 C C . LYS A 1 401 ? -3.593 12.205 24.258 1.00 65.81 401 LYS A C 1
ATOM 3075 O O . LYS A 1 401 ? -3.291 11.332 23.444 1.00 65.81 401 LYS A O 1
ATOM 3080 N N . GLU A 1 402 ? -3.820 13.468 23.925 1.00 68.31 402 GLU A N 1
ATOM 3081 C CA . GLU A 1 402 ? -3.595 14.004 22.588 1.00 68.31 402 GLU A CA 1
ATOM 3082 C C . GLU A 1 402 ? -2.140 13.758 22.155 1.00 68.31 402 GLU A C 1
ATOM 3084 O O . GLU A 1 402 ? -1.201 13.915 22.942 1.00 68.31 402 GLU A O 1
ATOM 3089 N N . LEU A 1 403 ? -1.968 13.271 20.926 1.00 77.44 403 LEU A N 1
ATOM 3090 C CA . LEU A 1 403 ? -0.667 12.910 20.375 1.00 77.44 403 LEU A CA 1
ATOM 3091 C C . LEU A 1 403 ? -0.144 14.061 19.534 1.00 77.44 403 LEU A C 1
ATOM 3093 O O . LEU A 1 403 ? -0.799 14.489 18.591 1.00 77.44 403 LEU A O 1
ATOM 3097 N N . HIS A 1 404 ? 1.061 14.515 19.856 1.00 80.56 404 HIS A N 1
ATOM 3098 C CA . HIS A 1 404 ? 1.800 15.465 19.035 1.00 80.56 404 HIS A CA 1
ATOM 3099 C C . HIS A 1 404 ? 2.790 14.725 18.125 1.00 80.56 404 HIS A C 1
ATOM 3101 O O . HIS A 1 404 ? 3.207 13.615 18.476 1.00 80.56 404 HIS A O 1
ATOM 3107 N N . PRO A 1 405 ? 3.201 15.324 16.991 1.00 86.25 405 PRO A N 1
ATOM 3108 C CA . PRO A 1 405 ? 4.188 14.724 16.105 1.00 86.25 405 PRO A CA 1
ATOM 3109 C C . PRO A 1 405 ? 5.484 14.376 16.847 1.00 86.25 405 PRO A C 1
ATOM 3111 O O . PRO A 1 405 ? 6.100 15.237 17.477 1.00 86.25 405 PRO A O 1
ATOM 3114 N N . PHE A 1 406 ? 5.903 13.117 16.783 1.00 90.69 406 PHE A N 1
ATOM 3115 C CA . PHE A 1 406 ? 7.063 12.595 17.501 1.00 90.69 406 PHE A CA 1
ATOM 3116 C C . PHE A 1 406 ? 7.872 11.576 16.683 1.00 90.69 406 PHE A C 1
ATOM 3118 O O . PHE A 1 406 ? 9.057 11.382 16.972 1.00 90.69 406 PHE A O 1
ATOM 3125 N N . LEU A 1 407 ? 7.300 10.943 15.648 1.00 90.38 407 LEU A N 1
ATOM 3126 C CA . LEU A 1 407 ? 8.014 9.959 14.827 1.00 90.38 407 LEU A CA 1
ATOM 3127 C C . LEU A 1 407 ? 9.251 10.577 14.178 1.00 90.38 407 LEU A C 1
ATOM 3129 O O . LEU A 1 407 ? 10.315 9.962 14.193 1.00 90.38 407 LEU A O 1
ATOM 3133 N N . TYR A 1 408 ? 9.163 11.821 13.698 1.00 91.50 408 TYR A N 1
ATOM 3134 C CA . TYR A 1 408 ? 10.326 12.510 13.129 1.00 91.50 408 TYR A CA 1
ATOM 3135 C C . TYR A 1 408 ? 11.492 12.622 14.133 1.00 91.50 408 TYR A C 1
ATOM 3137 O O . TYR A 1 408 ? 12.652 12.490 13.749 1.00 91.50 408 TYR A O 1
ATOM 3145 N N . GLN A 1 409 ? 11.221 12.775 15.433 1.00 89.81 409 GLN A N 1
ATOM 3146 C CA . GLN A 1 409 ? 12.263 12.822 16.467 1.00 89.81 409 GLN A CA 1
ATOM 3147 C C . GLN A 1 409 ? 12.949 11.457 16.627 1.00 89.81 409 GLN A C 1
ATOM 3149 O O . GLN A 1 409 ? 14.178 11.376 16.719 1.00 89.81 409 GLN A O 1
ATOM 3154 N N . VAL A 1 410 ? 12.168 10.372 16.580 1.00 91.75 410 VAL A N 1
ATOM 3155 C CA . VAL A 1 410 ? 12.679 8.992 16.612 1.00 91.75 410 VAL A CA 1
ATOM 3156 C C . VAL A 1 410 ? 13.523 8.702 15.367 1.00 91.75 410 VAL A C 1
ATOM 3158 O O . VAL A 1 410 ? 14.633 8.177 15.485 1.00 91.75 410 VAL A O 1
ATOM 3161 N N . ASN A 1 411 ? 13.059 9.110 14.182 1.00 92.94 411 ASN A N 1
ATOM 3162 C CA . ASN A 1 411 ? 13.831 9.038 12.941 1.00 92.94 411 ASN A CA 1
ATOM 3163 C C . ASN A 1 411 ? 15.167 9.791 13.064 1.00 92.94 411 ASN A C 1
ATOM 3165 O O . ASN A 1 411 ? 16.197 9.270 12.635 1.00 92.94 411 ASN A O 1
ATOM 3169 N N . GLY A 1 412 ? 15.179 10.960 13.714 1.00 89.62 412 GLY A N 1
ATOM 3170 C CA . GLY A 1 412 ? 16.395 11.720 14.011 1.00 89.62 412 GLY A CA 1
ATOM 3171 C C . GLY A 1 412 ? 17.418 10.928 14.826 1.00 89.62 412 GLY A C 1
ATOM 3172 O O . GLY A 1 412 ? 18.596 10.897 14.462 1.00 89.62 412 GLY A O 1
ATOM 3173 N N . LYS A 1 413 ? 16.972 10.216 15.871 1.00 91.69 413 LYS A N 1
ATOM 3174 C CA . LYS A 1 413 ? 17.856 9.367 16.686 1.00 91.69 413 LYS A CA 1
ATOM 3175 C C . LYS A 1 413 ? 18.375 8.150 15.918 1.00 91.69 413 LYS A C 1
ATOM 3177 O O . LYS A 1 413 ? 19.521 7.746 16.100 1.00 91.69 413 LYS A O 1
ATOM 3182 N N . ILE A 1 414 ? 17.567 7.583 15.024 1.00 90.06 414 ILE A N 1
ATOM 3183 C CA . ILE A 1 414 ? 17.980 6.461 14.166 1.00 90.06 414 ILE A CA 1
ATOM 3184 C C . ILE A 1 414 ? 19.064 6.895 13.175 1.00 90.06 414 ILE A C 1
ATOM 3186 O O . ILE A 1 414 ? 20.037 6.166 12.983 1.00 90.06 414 ILE A O 1
ATOM 3190 N N . ILE A 1 415 ? 18.928 8.084 12.581 1.00 90.56 415 ILE A N 1
ATOM 3191 C CA . ILE A 1 415 ? 19.948 8.646 11.687 1.00 90.56 415 ILE A CA 1
ATOM 3192 C C . ILE A 1 415 ? 21.270 8.813 12.445 1.00 90.56 415 ILE A C 1
ATOM 3194 O O . ILE A 1 415 ? 22.314 8.408 11.943 1.00 90.56 415 ILE A O 1
ATOM 3198 N N . GLU A 1 416 ? 21.236 9.330 13.676 1.00 89.12 416 GLU A N 1
ATOM 3199 C CA . GLU A 1 416 ? 22.428 9.448 14.525 1.00 89.12 416 GLU A CA 1
ATOM 3200 C C . GLU A 1 416 ? 23.102 8.085 14.760 1.00 89.12 416 GLU A C 1
ATOM 3202 O O . GLU A 1 416 ? 24.294 7.943 14.499 1.00 89.12 416 GLU A O 1
ATOM 3207 N N . LEU A 1 417 ? 22.335 7.063 15.159 1.00 89.44 417 LEU A N 1
ATOM 3208 C CA . LEU A 1 417 ? 22.851 5.724 15.476 1.00 89.44 417 LEU A CA 1
ATOM 3209 C C . LEU A 1 417 ? 23.408 4.961 14.265 1.00 89.44 417 LEU A C 1
ATOM 3211 O O . LEU A 1 417 ? 24.286 4.116 14.428 1.00 89.44 417 LEU A O 1
ATOM 3215 N N . MET A 1 418 ? 22.876 5.205 13.065 1.00 87.69 418 MET A N 1
ATOM 3216 C CA . MET A 1 418 ? 23.164 4.385 11.881 1.00 87.69 418 MET A CA 1
ATOM 3217 C C . MET A 1 418 ? 23.999 5.099 10.809 1.00 87.69 418 MET A C 1
ATOM 3219 O O . MET A 1 418 ? 24.539 4.435 9.922 1.00 87.69 418 MET A O 1
ATOM 3223 N N . SER A 1 419 ? 24.167 6.422 10.907 1.00 82.06 419 SER A N 1
ATOM 3224 C CA . SER A 1 419 ? 24.919 7.232 9.932 1.00 82.06 419 SER A CA 1
ATOM 3225 C C . SER A 1 419 ? 26.391 6.841 9.769 1.00 82.06 419 SER A C 1
ATOM 3227 O O . SER A 1 419 ? 26.972 7.122 8.725 1.00 82.06 419 SER A O 1
ATOM 3229 N N . GLY A 1 420 ? 26.993 6.169 10.757 1.00 82.19 420 GLY A N 1
ATOM 3230 C CA . GLY A 1 420 ? 28.371 5.672 10.664 1.00 82.19 420 GLY A CA 1
ATOM 3231 C C . GLY A 1 420 ? 28.559 4.531 9.657 1.00 82.19 420 GLY A C 1
ATOM 3232 O O . GLY A 1 420 ? 29.645 4.378 9.109 1.00 82.19 420 GLY A O 1
ATOM 3233 N N . THR A 1 421 ? 27.515 3.738 9.395 1.00 85.62 421 THR A N 1
ATOM 3234 C CA . THR A 1 421 ? 27.537 2.640 8.406 1.00 85.62 421 THR A CA 1
ATOM 3235 C C . THR A 1 421 ? 26.797 3.008 7.118 1.00 85.62 421 THR A C 1
ATOM 3237 O O . THR A 1 421 ? 27.127 2.473 6.066 1.00 85.62 421 THR A O 1
ATOM 3240 N N . TYR A 1 422 ? 25.829 3.928 7.200 1.00 85.06 422 TYR A N 1
ATOM 3241 C CA . TYR A 1 422 ? 24.949 4.337 6.100 1.00 85.06 422 TYR A CA 1
ATOM 3242 C C . TYR A 1 422 ? 24.979 5.872 5.933 1.00 85.06 422 TYR A C 1
ATOM 3244 O O . TYR A 1 422 ? 24.129 6.574 6.501 1.00 85.06 422 TYR A O 1
ATOM 3252 N N . PRO A 1 423 ? 25.978 6.430 5.216 1.00 84.00 423 PRO A N 1
ATOM 3253 C CA . PRO A 1 423 ? 26.163 7.877 5.053 1.00 84.00 423 PRO A CA 1
ATOM 3254 C C . PRO A 1 423 ? 24.975 8.590 4.384 1.00 84.00 423 PRO A C 1
ATOM 3256 O O . PRO A 1 423 ? 24.719 9.766 4.652 1.00 84.00 423 PRO A O 1
ATOM 3259 N N . GLU A 1 424 ? 24.217 7.882 3.547 1.00 79.56 424 GLU A N 1
ATOM 3260 C CA . GLU A 1 424 ? 23.027 8.358 2.838 1.00 79.56 424 GLU A CA 1
ATOM 3261 C C . GLU A 1 424 ? 21.926 8.868 3.779 1.00 79.56 424 GLU A C 1
ATOM 3263 O O . GLU A 1 424 ? 21.239 9.841 3.459 1.00 79.56 424 GLU A O 1
ATOM 3268 N N . LEU A 1 425 ? 21.814 8.291 4.984 1.00 85.38 425 LEU A N 1
ATOM 3269 C CA . LEU A 1 425 ? 20.879 8.747 6.018 1.00 85.38 425 LEU A CA 1
ATOM 3270 C C . LEU A 1 425 ? 21.240 10.143 6.538 1.00 85.38 425 LEU A C 1
ATOM 3272 O O . LEU A 1 425 ? 20.356 10.922 6.892 1.00 85.38 425 LEU A O 1
ATOM 3276 N N . LYS A 1 426 ? 22.540 10.461 6.596 1.00 84.94 426 LYS A N 1
ATOM 3277 C CA . LYS A 1 426 ? 23.033 11.770 7.036 1.00 84.94 426 LYS A CA 1
ATOM 3278 C C . LYS A 1 426 ? 22.850 12.816 5.939 1.00 84.94 426 LYS A C 1
ATOM 3280 O O . LYS A 1 426 ? 22.406 13.919 6.241 1.00 84.94 426 LYS A O 1
ATOM 3285 N N . LEU A 1 427 ? 23.132 12.448 4.688 1.00 79.69 427 LEU A N 1
ATOM 3286 C CA . LEU A 1 427 ? 22.945 13.308 3.512 1.00 79.69 427 LEU A CA 1
ATOM 3287 C C . LEU A 1 427 ? 21.481 13.729 3.329 1.00 79.69 427 LEU A C 1
ATOM 3289 O O . LEU A 1 427 ? 21.210 14.884 3.026 1.00 79.69 427 LEU A O 1
ATOM 3293 N N . LYS A 1 428 ? 20.531 12.815 3.560 1.00 86.00 428 LYS A N 1
ATOM 3294 C CA . LYS A 1 428 ? 19.089 13.067 3.388 1.00 86.00 428 LYS A CA 1
ATOM 3295 C C . LYS A 1 428 ? 18.346 13.339 4.699 1.00 86.00 428 LYS A C 1
ATOM 3297 O O . LYS A 1 428 ? 17.124 13.215 4.753 1.00 86.00 428 LYS A O 1
ATOM 3302 N N . LYS A 1 429 ? 19.062 13.720 5.764 1.00 87.50 429 LYS A N 1
ATOM 3303 C CA . LYS A 1 429 ? 18.494 13.898 7.109 1.00 87.50 429 LYS A CA 1
ATOM 3304 C C . LYS A 1 429 ? 17.316 14.871 7.128 1.00 87.50 429 LYS A C 1
ATOM 3306 O O . LYS A 1 429 ? 16.261 14.517 7.647 1.00 87.50 429 LYS A O 1
ATOM 3311 N N . GLU A 1 430 ? 17.479 16.070 6.573 1.00 85.06 430 GLU A N 1
ATOM 3312 C CA . GLU A 1 430 ? 16.413 17.083 6.584 1.00 85.06 430 GLU A CA 1
ATOM 3313 C C . GLU A 1 430 ? 15.161 16.607 5.849 1.00 85.06 430 GLU A C 1
ATOM 3315 O O . GLU A 1 430 ? 14.057 16.735 6.375 1.00 85.06 430 GLU A O 1
ATOM 3320 N N . HIS A 1 431 ? 15.334 15.965 4.691 1.00 80.81 431 HIS A N 1
ATOM 3321 C CA . HIS A 1 431 ? 14.229 15.379 3.934 1.00 80.81 431 HIS A CA 1
ATOM 3322 C C . HIS A 1 431 ? 13.447 14.343 4.752 1.00 80.81 431 HIS A C 1
ATOM 3324 O O . HIS A 1 431 ? 12.223 14.436 4.876 1.00 80.81 431 HIS A O 1
ATOM 3330 N N . ILE A 1 432 ? 14.155 13.386 5.365 1.00 88.44 432 ILE A N 1
ATOM 3331 C CA . ILE A 1 432 ? 13.544 12.313 6.163 1.00 88.44 432 ILE A CA 1
ATOM 3332 C C . ILE A 1 432 ? 12.701 12.901 7.300 1.00 88.44 432 ILE A C 1
ATOM 3334 O O . ILE A 1 432 ? 11.553 12.496 7.500 1.00 88.44 432 ILE A O 1
ATOM 3338 N N . LEU A 1 433 ? 13.261 13.863 8.039 1.00 91.06 433 LEU A N 1
ATOM 3339 C CA . LEU A 1 433 ? 12.593 14.492 9.179 1.00 91.06 433 LEU A CA 1
ATOM 3340 C C . LEU A 1 433 ? 11.366 15.292 8.737 1.00 91.06 433 LEU A C 1
ATOM 3342 O O . LEU A 1 433 ? 10.282 15.117 9.296 1.00 91.06 433 LEU A O 1
ATOM 3346 N N . ASN A 1 434 ? 11.519 16.120 7.703 1.00 83.44 434 ASN A N 1
ATOM 3347 C CA . ASN A 1 434 ? 10.457 16.989 7.218 1.00 83.44 434 ASN A CA 1
ATOM 3348 C C . ASN A 1 434 ? 9.277 16.184 6.673 1.00 83.44 434 ASN A C 1
ATOM 3350 O O . ASN A 1 434 ? 8.132 16.480 7.025 1.00 83.44 434 ASN A O 1
ATOM 3354 N N . VAL A 1 435 ? 9.522 15.176 5.834 1.00 83.50 435 VAL A N 1
ATOM 3355 C CA . VAL A 1 435 ? 8.446 14.356 5.259 1.00 83.50 435 VAL A CA 1
ATOM 3356 C C . VAL A 1 435 ? 7.732 13.531 6.318 1.00 83.50 435 VAL A C 1
ATOM 3358 O O . VAL A 1 435 ? 6.502 13.486 6.309 1.00 83.50 435 VAL A O 1
ATOM 3361 N N . THR A 1 436 ? 8.479 12.932 7.251 1.00 88.56 436 THR A N 1
ATOM 3362 C CA . THR A 1 436 ? 7.886 12.151 8.345 1.00 88.56 436 THR A CA 1
ATOM 3363 C C . THR A 1 436 ? 6.970 13.024 9.198 1.00 88.56 436 THR A C 1
ATOM 3365 O O . THR A 1 436 ? 5.820 12.648 9.412 1.00 88.56 436 THR A O 1
ATOM 3368 N N . LYS A 1 437 ? 7.438 14.214 9.606 1.00 89.62 437 LYS A N 1
ATOM 3369 C CA . LYS A 1 437 ? 6.665 15.148 10.438 1.00 89.62 437 LYS A CA 1
ATOM 3370 C C . LYS A 1 437 ? 5.345 15.557 9.780 1.00 89.62 437 LYS A C 1
ATOM 3372 O O . LYS A 1 437 ? 4.304 15.536 10.420 1.00 89.62 437 LYS A O 1
ATOM 3377 N N . MET A 1 438 ? 5.372 15.883 8.492 1.00 83.25 438 MET A N 1
ATOM 3378 C CA . MET A 1 438 ? 4.166 16.375 7.823 1.00 83.25 438 MET A CA 1
ATOM 3379 C C . MET A 1 438 ? 3.142 15.272 7.522 1.00 83.25 438 MET A C 1
ATOM 3381 O O . MET A 1 438 ? 1.941 15.519 7.590 1.00 83.25 438 MET A O 1
ATOM 3385 N N . GLU A 1 439 ? 3.571 14.052 7.181 1.00 85.81 439 GLU A N 1
ATOM 3386 C CA . GLU A 1 439 ? 2.612 12.942 7.029 1.00 85.81 439 GLU A CA 1
ATOM 3387 C C . GLU A 1 439 ? 2.016 12.548 8.390 1.00 85.81 439 GLU A C 1
ATOM 3389 O O . GLU A 1 439 ? 0.858 12.140 8.460 1.00 85.81 439 GLU A O 1
ATOM 3394 N N . GLU A 1 440 ? 2.786 12.717 9.467 1.00 86.44 440 GLU A N 1
ATOM 3395 C CA . GLU A 1 440 ? 2.330 12.537 10.842 1.00 86.44 440 GLU A CA 1
ATOM 3396 C C . GLU A 1 440 ? 1.276 13.574 11.256 1.00 86.44 440 GLU A C 1
ATOM 3398 O O . GLU A 1 440 ? 0.201 13.176 11.703 1.00 86.44 440 GLU A O 1
ATOM 3403 N N . GLU A 1 441 ? 1.516 14.866 11.017 1.00 83.56 441 GLU A N 1
ATOM 3404 C CA . GLU A 1 441 ? 0.548 15.951 11.262 1.00 83.56 441 GLU A CA 1
ATOM 3405 C C . GLU A 1 441 ? -0.773 15.717 10.509 1.00 83.56 441 GLU A C 1
ATOM 3407 O O . GLU A 1 441 ? -1.834 15.637 11.129 1.00 83.56 441 GLU A O 1
ATOM 3412 N N . LYS A 1 442 ? -0.706 15.473 9.191 1.00 80.12 442 LYS A N 1
ATOM 3413 C CA . LYS A 1 442 ? -1.894 15.208 8.355 1.00 80.12 442 LYS A CA 1
ATOM 3414 C C . LYS A 1 442 ? -2.708 14.005 8.840 1.00 80.12 442 LYS A C 1
ATOM 3416 O O . LYS A 1 442 ? -3.938 13.993 8.759 1.00 80.12 442 LYS A O 1
ATOM 3421 N N . PHE A 1 443 ? -2.038 12.942 9.288 1.00 80.56 443 PHE A N 1
ATOM 3422 C CA . PHE A 1 443 ? -2.740 11.741 9.731 1.00 80.56 443 PHE A CA 1
ATOM 3423 C C . PHE A 1 443 ? -3.392 11.917 11.099 1.00 80.56 443 PHE A C 1
ATOM 3425 O O . PHE A 1 443 ? -4.496 11.412 11.283 1.00 80.56 443 PHE A O 1
ATOM 3432 N N . LEU A 1 444 ? -2.752 12.626 12.031 1.00 81.19 444 LEU A N 1
ATOM 3433 C CA . LEU A 1 444 ? -3.318 12.880 13.358 1.00 81.19 444 LEU A CA 1
ATOM 3434 C C . LEU A 1 444 ? -4.643 13.658 13.265 1.00 81.19 444 LEU A C 1
ATOM 3436 O O . LEU A 1 444 ? -5.615 13.250 13.899 1.00 81.19 444 LEU A O 1
ATOM 3440 N N . GLU A 1 445 ? -4.732 14.661 12.383 1.00 75.69 445 GLU A N 1
ATOM 3441 C CA . GLU A 1 445 ? -5.984 15.386 12.089 1.00 75.69 445 GLU A CA 1
ATOM 3442 C C . GLU A 1 445 ? -7.092 14.462 11.542 1.00 75.69 445 GLU A C 1
ATOM 3444 O O . GLU A 1 445 ? -8.266 14.547 11.920 1.00 75.69 445 GLU A O 1
ATOM 3449 N N . THR A 1 446 ? -6.715 13.526 10.666 1.00 73.69 446 THR A N 1
ATOM 3450 C CA . THR A 1 446 ? -7.651 12.592 10.017 1.00 73.69 446 THR A CA 1
ATOM 3451 C C . THR A 1 446 ? -8.107 11.473 10.967 1.00 73.69 446 THR A C 1
ATOM 3453 O O . THR A 1 446 ? -9.251 11.013 10.909 1.00 73.69 446 THR A O 1
ATOM 3456 N N . LEU A 1 447 ? -7.215 11.015 11.849 1.00 74.62 447 LEU A N 1
ATOM 3457 C CA . LEU A 1 447 ? -7.420 9.871 12.735 1.00 74.62 447 LEU A CA 1
ATOM 3458 C C . LEU A 1 447 ? -8.526 10.137 13.759 1.00 74.62 447 LEU A C 1
ATOM 3460 O O . LEU A 1 447 ? -9.405 9.290 13.928 1.00 74.62 447 LEU A O 1
ATOM 3464 N N . ASP A 1 448 ? -8.518 11.300 14.411 1.00 71.06 448 ASP A N 1
ATOM 3465 C CA . ASP A 1 448 ? -9.511 11.623 15.441 1.00 71.06 448 ASP A CA 1
ATOM 3466 C C . ASP A 1 448 ? -10.913 11.829 14.835 1.00 71.06 448 ASP A C 1
ATOM 3468 O O . ASP A 1 448 ? -11.907 11.364 15.400 1.00 71.06 448 ASP A O 1
ATOM 3472 N N . THR A 1 449 ? -11.004 12.442 13.650 1.00 73.06 449 THR A N 1
ATOM 3473 C CA . THR A 1 449 ? -12.277 12.636 12.933 1.00 73.06 449 THR A CA 1
ATOM 3474 C C . THR A 1 449 ? -12.851 11.308 12.429 1.00 73.06 449 THR A C 1
ATOM 3476 O O . THR A 1 449 ? -14.014 10.990 12.684 1.00 73.06 449 THR A O 1
ATOM 3479 N N . GLY A 1 450 ? -12.035 10.489 11.757 1.00 74.81 450 GLY A N 1
ATOM 3480 C CA . GLY A 1 450 ? -12.491 9.222 11.184 1.00 74.81 450 GLY A CA 1
ATOM 3481 C C . GLY A 1 450 ? -12.807 8.145 12.227 1.00 74.81 450 GLY A C 1
ATOM 3482 O O . GLY A 1 450 ? -13.730 7.356 12.024 1.00 74.81 450 GLY A O 1
ATOM 3483 N N . THR A 1 451 ? -12.124 8.148 13.380 1.00 74.25 451 THR A N 1
ATOM 3484 C CA . THR A 1 451 ? -12.423 7.207 14.476 1.00 74.25 451 THR A CA 1
ATOM 3485 C C . THR A 1 451 ? -13.791 7.497 15.100 1.00 74.25 451 THR A C 1
ATOM 3487 O O . THR A 1 451 ? -14.564 6.564 15.301 1.00 74.25 451 THR A O 1
ATOM 3490 N N . LYS A 1 452 ? -14.147 8.775 15.313 1.00 80.06 452 LYS A N 1
ATOM 3491 C CA . LYS A 1 452 ? -15.475 9.169 15.828 1.00 80.06 452 LYS A CA 1
ATOM 3492 C C . LYS A 1 452 ? -16.611 8.732 14.898 1.00 80.06 452 LYS A C 1
ATOM 3494 O O . LYS A 1 452 ? -17.569 8.111 15.351 1.00 80.06 452 LYS A O 1
ATOM 3499 N N . ILE A 1 453 ? -16.477 8.998 13.595 1.00 80.00 453 ILE A N 1
ATOM 3500 C CA . ILE A 1 453 ? -17.490 8.632 12.587 1.00 80.00 453 ILE A CA 1
ATOM 3501 C C . ILE A 1 453 ? -17.661 7.107 12.522 1.00 80.00 453 ILE A C 1
ATOM 3503 O O . ILE A 1 453 ? -18.782 6.598 12.452 1.00 80.00 453 ILE A O 1
ATOM 3507 N N . LEU A 1 454 ? -16.557 6.358 12.585 1.00 80.75 454 LEU A N 1
ATOM 3508 C CA . LEU A 1 454 ? -16.608 4.901 12.598 1.00 80.75 454 LEU A CA 1
ATOM 3509 C C . LEU A 1 454 ? -17.261 4.353 13.876 1.00 80.75 454 LEU A C 1
ATOM 3511 O O . LEU A 1 454 ? -18.044 3.407 13.796 1.00 80.75 454 LEU A O 1
ATOM 3515 N N . GLU A 1 455 ? -16.989 4.935 15.045 1.00 81.88 455 GLU A N 1
ATOM 3516 C CA . GLU A 1 455 ? -17.641 4.527 16.294 1.00 81.88 455 GLU A CA 1
ATOM 3517 C C . GLU A 1 455 ? -19.154 4.779 16.272 1.00 81.88 455 GLU A C 1
ATOM 3519 O O . GLU A 1 455 ? -19.928 3.918 16.701 1.00 81.88 455 GLU A O 1
ATOM 3524 N N . GLU A 1 456 ? -19.604 5.907 15.719 1.00 83.88 456 GLU A N 1
ATOM 3525 C CA . GLU A 1 456 ? -21.031 6.181 15.518 1.00 83.88 456 GLU A CA 1
ATOM 3526 C C . GLU A 1 456 ? -21.687 5.154 14.586 1.00 83.88 456 GLU A C 1
ATOM 3528 O O . GLU A 1 456 ? -22.743 4.600 14.920 1.00 83.88 456 GLU A O 1
ATOM 3533 N N . LEU A 1 457 ? -21.036 4.831 13.464 1.00 84.12 457 LEU A N 1
ATOM 3534 C CA . LEU A 1 457 ? -21.504 3.828 12.506 1.00 84.12 457 LEU A CA 1
ATOM 3535 C C . LEU A 1 457 ? -21.596 2.432 13.144 1.00 84.12 457 LEU A C 1
ATOM 3537 O O . LEU A 1 457 ? -22.604 1.735 13.000 1.00 84.12 457 LEU A O 1
ATOM 3541 N N . ILE A 1 458 ? -20.575 2.036 13.909 1.00 82.94 458 ILE A N 1
ATOM 3542 C CA . ILE A 1 458 ? -20.539 0.773 14.659 1.00 82.94 458 ILE A CA 1
ATOM 3543 C C . ILE A 1 458 ? -21.680 0.717 15.684 1.00 82.94 458 ILE A C 1
ATOM 3545 O O . ILE A 1 458 ? -22.380 -0.294 15.786 1.00 82.94 458 ILE A O 1
ATOM 3549 N N . ASN A 1 459 ? -21.922 1.807 16.414 1.00 84.25 459 ASN A N 1
ATOM 3550 C CA . ASN A 1 459 ? -23.001 1.887 17.398 1.00 84.25 459 ASN A CA 1
ATOM 3551 C C . ASN A 1 459 ? -24.389 1.779 16.747 1.00 84.25 459 ASN A C 1
ATOM 3553 O O . ASN A 1 459 ? -25.267 1.087 17.273 1.00 84.25 459 ASN A O 1
ATOM 3557 N N . GLN A 1 460 ? -24.594 2.403 15.585 1.00 84.06 460 GLN A N 1
ATOM 3558 C CA . GLN A 1 460 ? -25.835 2.272 14.817 1.00 84.06 460 GLN A CA 1
ATOM 3559 C C . GLN A 1 460 ? -26.049 0.841 14.300 1.00 84.06 460 GLN A C 1
ATOM 3561 O O . GLN A 1 460 ? -27.148 0.297 14.441 1.00 84.06 460 GLN A O 1
ATOM 3566 N N . LEU A 1 461 ? -25.012 0.197 13.759 1.00 83.38 461 LEU A N 1
ATOM 3567 C CA . LEU A 1 461 ? -25.092 -1.178 13.251 1.00 83.38 461 LEU A CA 1
ATOM 3568 C C . LEU A 1 461 ? -25.351 -2.195 14.369 1.00 83.38 461 LEU A C 1
ATOM 3570 O O . LEU A 1 461 ? -26.188 -3.088 14.204 1.00 83.38 461 LEU A O 1
ATOM 3574 N N . ASN A 1 462 ? -24.733 -2.002 15.537 1.00 78.94 462 ASN A N 1
ATOM 3575 C CA . ASN A 1 462 ? -24.993 -2.809 16.727 1.00 78.94 462 ASN A CA 1
ATOM 3576 C C . ASN A 1 462 ? -26.446 -2.672 17.213 1.00 78.94 462 ASN A C 1
ATOM 3578 O O . ASN A 1 462 ? -27.081 -3.683 17.521 1.00 78.94 462 ASN A O 1
ATOM 3582 N N . ARG A 1 463 ? -27.021 -1.456 17.205 1.00 82.81 463 ARG A N 1
ATOM 3583 C CA . ARG A 1 463 ? -28.453 -1.236 17.508 1.00 82.81 463 ARG A CA 1
ATOM 3584 C C . ARG A 1 463 ? -29.374 -1.945 16.511 1.00 82.81 463 ARG A C 1
ATOM 3586 O O . ARG A 1 463 ? -30.414 -2.463 16.905 1.00 82.81 463 ARG A O 1
ATOM 3593 N N . GLN A 1 464 ? -28.975 -2.021 15.242 1.00 81.56 464 GLN A N 1
ATOM 3594 C CA . GLN A 1 464 ? -29.704 -2.732 14.184 1.00 81.56 464 GLN A CA 1
ATOM 3595 C C . GLN A 1 464 ? -29.407 -4.246 14.133 1.00 81.56 464 GLN A C 1
ATOM 3597 O O . GLN A 1 464 ? -29.917 -4.931 13.247 1.00 81.56 464 GLN A O 1
ATOM 3602 N N . LYS A 1 465 ? -28.590 -4.784 15.055 1.00 79.69 465 LYS A N 1
ATOM 3603 C CA . LYS A 1 465 ? -28.102 -6.181 15.067 1.00 79.69 465 LYS A CA 1
ATOM 3604 C C . LYS A 1 465 ? -27.437 -6.624 13.754 1.00 79.69 465 LYS A C 1
ATOM 3606 O O . LYS A 1 465 ? -27.424 -7.814 13.431 1.00 79.69 465 LYS A O 1
ATOM 3611 N N . LYS A 1 466 ? -26.863 -5.689 12.997 1.00 78.69 466 LYS A N 1
ATOM 3612 C CA . LYS A 1 466 ? -26.101 -5.987 11.780 1.00 78.69 466 LYS A CA 1
ATOM 3613 C C . LYS A 1 466 ? -24.641 -6.223 12.144 1.00 78.69 466 LYS A C 1
ATOM 3615 O O . LYS A 1 466 ? -24.062 -5.461 12.905 1.00 78.69 466 LYS A O 1
ATOM 3620 N N . LYS A 1 467 ? -24.052 -7.286 11.589 1.00 81.88 467 LYS A N 1
ATOM 3621 C CA . LYS A 1 467 ? -22.648 -7.673 11.828 1.00 81.88 467 LYS A CA 1
ATOM 3622 C C . LYS A 1 467 ? -21.685 -7.241 10.718 1.00 81.88 467 LYS A C 1
ATOM 3624 O O . LYS A 1 467 ? -20.509 -7.583 10.773 1.00 81.88 467 LYS A O 1
ATOM 3629 N N . ILE A 1 468 ? -22.188 -6.530 9.711 1.00 85.69 468 ILE A N 1
ATOM 3630 C CA . ILE A 1 468 ? -21.437 -6.163 8.512 1.00 85.69 468 ILE A CA 1
ATOM 3631 C C . ILE A 1 468 ? -21.578 -4.658 8.292 1.00 85.69 468 ILE A C 1
ATOM 3633 O O . ILE A 1 468 ? -22.700 -4.149 8.226 1.00 85.69 468 ILE A O 1
ATOM 3637 N N . ILE A 1 469 ? -20.444 -3.967 8.186 1.00 86.88 469 ILE A N 1
ATOM 3638 C CA . ILE A 1 469 ? -20.359 -2.576 7.748 1.00 86.88 469 ILE A CA 1
ATOM 3639 C C . ILE A 1 469 ? -20.588 -2.555 6.231 1.00 86.88 469 ILE A C 1
ATOM 3641 O O . ILE A 1 469 ? -19.817 -3.195 5.509 1.00 86.88 469 ILE A O 1
ATOM 3645 N N . PRO A 1 470 ? -21.625 -1.854 5.732 1.00 88.31 470 PRO A N 1
ATOM 3646 C CA . PRO A 1 470 ? -21.899 -1.769 4.302 1.00 88.31 470 PRO A CA 1
ATOM 3647 C C . PRO A 1 470 ? -20.710 -1.200 3.527 1.00 88.31 470 PRO A C 1
ATOM 3649 O O . PRO A 1 470 ? -20.104 -0.210 3.945 1.00 88.31 470 PRO A O 1
ATOM 3652 N N . GLY A 1 471 ? -20.419 -1.777 2.361 1.00 84.31 471 GLY A N 1
ATOM 3653 C CA . GLY A 1 471 ? -19.253 -1.404 1.568 1.00 84.31 471 GLY A CA 1
ATOM 3654 C C . GLY A 1 471 ? -19.248 0.060 1.116 1.00 84.31 471 GLY A C 1
ATOM 3655 O O . GLY A 1 471 ? -18.192 0.682 1.084 1.00 84.31 471 GLY A O 1
ATOM 3656 N N . LYS A 1 472 ? -20.431 0.649 0.88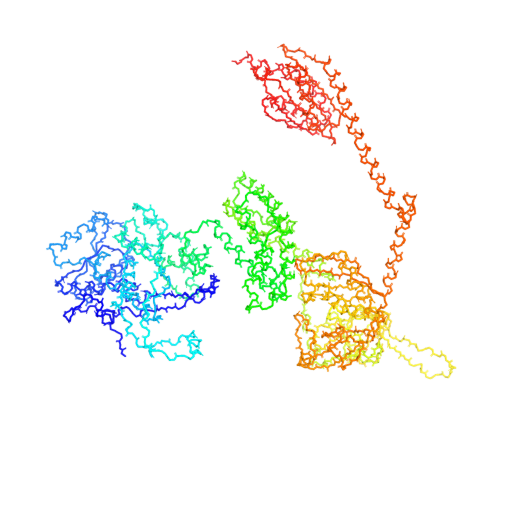1 1.00 82.69 472 LYS A N 1
ATOM 3657 C CA . LYS A 1 472 ? -20.594 2.084 0.576 1.00 82.69 472 LYS A CA 1
ATOM 3658 C C . LYS A 1 472 ? -20.175 3.001 1.730 1.00 82.69 472 LYS A C 1
ATOM 3660 O O . LYS A 1 472 ? -19.567 4.034 1.482 1.00 82.69 472 LYS A O 1
ATOM 3665 N N . GLU A 1 473 ? -20.444 2.620 2.978 1.00 83.19 473 GLU A N 1
ATOM 3666 C CA . GLU A 1 473 ? -20.047 3.410 4.156 1.00 83.19 473 GLU A CA 1
ATOM 3667 C C . GLU A 1 473 ? -18.547 3.260 4.446 1.00 83.19 473 GLU A C 1
ATOM 3669 O O . GLU A 1 473 ? -17.864 4.239 4.741 1.00 83.19 473 GLU A O 1
ATOM 3674 N N . ALA A 1 474 ? -18.001 2.050 4.276 1.00 82.94 474 ALA A N 1
ATOM 3675 C CA . ALA A 1 474 ? -16.556 1.827 4.335 1.00 82.94 474 ALA A CA 1
ATOM 3676 C C . ALA A 1 474 ? -15.813 2.586 3.217 1.00 82.94 474 ALA A C 1
ATOM 3678 O O . ALA A 1 474 ? -14.717 3.099 3.439 1.00 82.94 474 ALA A O 1
ATOM 3679 N N . PHE A 1 475 ? -16.422 2.698 2.032 1.00 81.31 475 PHE A N 1
ATOM 3680 C CA . PHE A 1 475 ? -15.898 3.494 0.926 1.00 81.31 475 PHE A CA 1
ATOM 3681 C C . PHE A 1 475 ? -15.981 4.992 1.215 1.00 81.31 475 PHE A C 1
ATOM 3683 O O . PHE A 1 475 ? -15.008 5.695 0.991 1.00 81.31 475 PHE A O 1
ATOM 3690 N N . ARG A 1 476 ? -17.074 5.478 1.810 1.00 79.31 476 ARG A N 1
ATOM 3691 C CA . ARG A 1 476 ? -17.205 6.877 2.238 1.00 79.31 476 ARG A CA 1
ATOM 3692 C C . ARG A 1 476 ? -16.152 7.270 3.280 1.00 79.31 476 ARG A C 1
ATOM 3694 O O . ARG A 1 476 ? -15.553 8.335 3.171 1.00 79.31 476 ARG A O 1
ATOM 3701 N N . LEU A 1 477 ? -15.882 6.405 4.262 1.00 79.94 477 LEU A N 1
ATOM 3702 C CA . LEU A 1 477 ? -14.787 6.593 5.225 1.00 79.94 477 LEU A CA 1
ATOM 3703 C C . LEU A 1 477 ? -13.426 6.706 4.525 1.00 79.94 477 LEU A C 1
ATOM 3705 O O . LEU A 1 477 ? -12.637 7.587 4.861 1.00 79.94 477 LEU A O 1
ATOM 3709 N N . TYR A 1 478 ? -13.187 5.865 3.520 1.00 74.12 478 TYR A N 1
ATOM 3710 C CA . TYR A 1 478 ? -11.953 5.851 2.739 1.00 74.12 478 TYR A CA 1
ATOM 3711 C C . TYR A 1 478 ? -11.788 7.065 1.813 1.00 74.12 478 TYR A C 1
ATOM 3713 O O . TYR A 1 478 ? -10.736 7.699 1.828 1.00 74.12 478 TYR A O 1
ATOM 3721 N N . ASP A 1 479 ? -12.815 7.384 1.031 1.00 75.75 479 ASP A N 1
ATOM 3722 C CA . ASP A 1 479 ? -12.777 8.359 -0.060 1.00 75.75 479 ASP A CA 1
ATOM 3723 C C . ASP A 1 479 ? -13.044 9.787 0.432 1.00 75.75 479 ASP A C 1
ATOM 3725 O O . ASP A 1 479 ? -12.285 10.705 0.144 1.00 75.75 479 ASP A O 1
ATOM 3729 N N . THR A 1 480 ? -14.083 9.976 1.251 1.00 69.50 480 THR A N 1
ATOM 3730 C CA . THR A 1 480 ? -14.497 11.305 1.731 1.00 69.50 480 THR A CA 1
ATOM 3731 C C . THR A 1 480 ? -13.672 11.776 2.924 1.00 69.50 480 THR A C 1
ATOM 3733 O O . THR A 1 480 ? -13.343 12.954 3.021 1.00 69.50 480 THR A O 1
ATOM 3736 N N . TYR A 1 481 ? -13.343 10.868 3.846 1.00 65.50 481 TYR A N 1
ATOM 3737 C CA . TYR A 1 481 ? -12.683 11.214 5.110 1.00 65.50 481 TYR A CA 1
ATOM 3738 C C . TYR A 1 481 ? -11.223 10.749 5.175 1.00 65.50 481 TYR A C 1
ATOM 3740 O O . TYR A 1 481 ? -10.587 10.902 6.213 1.00 65.50 481 TYR A O 1
ATOM 3748 N N . GLY A 1 482 ? -10.681 10.158 4.101 1.00 64.69 482 GLY A N 1
ATOM 3749 C CA . GLY A 1 482 ? -9.287 9.699 4.037 1.00 64.69 482 GLY A CA 1
ATOM 3750 C C . GLY A 1 482 ? -8.932 8.591 5.040 1.00 64.69 482 GLY A C 1
ATOM 3751 O O . GLY A 1 482 ? -7.746 8.303 5.254 1.00 64.69 482 GLY A O 1
ATOM 3752 N N . PHE A 1 483 ? -9.941 7.978 5.668 1.00 71.19 483 PHE A N 1
ATOM 3753 C CA . PHE A 1 483 ? -9.794 7.011 6.744 1.00 71.19 483 PHE A CA 1
ATOM 3754 C C . PHE A 1 483 ? -9.512 5.621 6.157 1.00 71.19 483 PHE A C 1
ATOM 3756 O O . PHE A 1 483 ? -10.359 5.051 5.468 1.00 71.19 483 PHE A O 1
ATOM 3763 N N . PRO A 1 484 ? -8.321 5.037 6.382 1.00 68.31 484 PRO A N 1
ATOM 3764 C CA . PRO A 1 484 ? -7.915 3.840 5.655 1.00 68.31 484 PRO A CA 1
ATOM 3765 C C . PRO A 1 484 ? -8.881 2.667 5.869 1.00 68.31 484 PRO A C 1
ATOM 3767 O O . PRO A 1 484 ? -9.265 2.363 7.003 1.00 68.31 484 PRO A O 1
ATOM 3770 N N . LEU A 1 485 ? -9.205 1.937 4.796 1.00 73.69 485 LEU A N 1
ATOM 3771 C CA . LEU A 1 485 ? -10.028 0.722 4.871 1.00 73.69 485 LEU A CA 1
ATOM 3772 C C . LEU A 1 485 ? -9.429 -0.302 5.848 1.00 73.69 485 LEU A C 1
ATOM 3774 O O . LEU A 1 485 ? -10.148 -1.009 6.548 1.00 73.69 485 LEU A O 1
ATOM 3778 N N . GLU A 1 486 ? -8.100 -0.368 5.930 1.00 68.38 486 GLU A N 1
ATOM 3779 C CA . GLU A 1 486 ? -7.402 -1.256 6.859 1.00 68.38 486 GLU A CA 1
ATOM 3780 C C . GLU A 1 486 ? -7.649 -0.873 8.320 1.00 68.38 486 GLU A C 1
ATOM 3782 O O . GLU A 1 486 ? -7.887 -1.760 9.139 1.00 68.38 486 GLU A O 1
ATOM 3787 N N . LEU A 1 487 ? -7.665 0.429 8.628 1.00 70.12 487 LEU A N 1
ATOM 3788 C CA . LEU A 1 487 ? -7.973 0.932 9.967 1.00 70.12 487 LEU A CA 1
ATOM 3789 C C . LEU A 1 487 ? -9.436 0.657 10.315 1.00 70.12 487 LEU A C 1
ATOM 3791 O O . LEU A 1 487 ? -9.723 0.131 11.389 1.00 70.12 487 LEU A O 1
ATOM 3795 N N . THR A 1 488 ? -10.329 0.927 9.357 1.00 77.38 488 THR A N 1
ATOM 3796 C CA . THR A 1 488 ? -11.765 0.629 9.449 1.00 77.38 488 THR A CA 1
ATOM 3797 C C . THR A 1 488 ? -11.989 -0.840 9.782 1.00 77.38 488 THR A C 1
ATOM 3799 O O . THR A 1 488 ? -12.753 -1.169 10.685 1.00 77.38 488 THR A O 1
ATOM 3802 N N . ARG A 1 489 ? -11.270 -1.738 9.103 1.00 76.38 489 ARG A N 1
ATOM 3803 C CA . ARG A 1 489 ? -11.358 -3.181 9.328 1.00 76.38 489 ARG A CA 1
ATOM 3804 C C . ARG A 1 489 ? -10.835 -3.593 10.687 1.00 76.38 489 ARG A C 1
ATOM 3806 O O . ARG A 1 489 ? -11.463 -4.404 11.350 1.00 76.38 489 ARG A O 1
ATOM 3813 N N . GLU A 1 490 ? -9.669 -3.096 11.071 1.00 69.19 490 GLU A N 1
ATOM 3814 C CA . GLU A 1 490 ? -9.056 -3.457 12.347 1.00 69.19 490 GLU A CA 1
ATOM 3815 C C . GLU A 1 490 ? -9.958 -3.030 13.517 1.00 69.19 490 GLU A C 1
ATOM 3817 O O . GLU A 1 490 ? -10.216 -3.837 14.405 1.00 69.19 490 GLU A O 1
ATOM 3822 N N . ILE A 1 491 ? -10.526 -1.819 13.469 1.00 74.62 491 ILE A N 1
ATOM 3823 C CA . ILE A 1 491 ? -11.472 -1.323 14.483 1.00 74.62 491 ILE A CA 1
ATOM 3824 C C . ILE A 1 491 ? -12.799 -2.102 14.437 1.00 74.62 491 ILE A C 1
ATOM 3826 O O . ILE A 1 491 ? -13.348 -2.462 15.479 1.00 74.62 491 ILE A O 1
ATOM 3830 N N . ALA A 1 492 ? -13.308 -2.430 13.244 1.00 77.31 492 ALA A N 1
ATOM 3831 C CA . ALA A 1 492 ? -14.497 -3.271 13.101 1.00 77.31 492 ALA A CA 1
ATOM 3832 C C . ALA A 1 492 ? -14.281 -4.664 13.719 1.00 77.31 492 ALA A C 1
ATOM 3834 O O . ALA A 1 492 ? -15.121 -5.138 14.484 1.00 77.31 492 ALA A O 1
ATOM 3835 N N . GLN A 1 493 ? -13.126 -5.286 13.471 1.00 75.44 493 GLN A N 1
ATOM 3836 C CA . GLN A 1 493 ? -12.775 -6.609 13.991 1.00 75.44 493 GLN A CA 1
ATOM 3837 C C . GLN A 1 493 ? -12.604 -6.619 15.513 1.00 75.44 493 GLN A C 1
ATOM 3839 O O . GLN A 1 493 ? -13.088 -7.548 16.160 1.00 75.44 493 GLN A O 1
ATOM 3844 N N . GLU A 1 494 ? -11.997 -5.581 16.099 1.00 74.25 494 GLU A N 1
ATOM 3845 C CA . GLU A 1 494 ? -11.928 -5.392 17.560 1.00 74.25 494 GLU A CA 1
ATOM 3846 C C . GLU A 1 494 ? -13.327 -5.348 18.205 1.00 74.25 494 GLU A C 1
ATOM 3848 O O . GLU A 1 494 ? -13.513 -5.769 19.347 1.00 74.25 494 GLU A O 1
ATOM 3853 N N . ARG A 1 495 ? -14.337 -4.894 17.453 1.00 75.00 495 ARG A N 1
ATOM 3854 C CA . ARG A 1 495 ? -15.743 -4.809 17.875 1.00 75.00 495 ARG A CA 1
ATOM 3855 C C . ARG A 1 495 ? -16.618 -5.961 17.347 1.00 75.00 495 ARG A C 1
ATOM 3857 O O . ARG A 1 495 ? -17.839 -5.884 17.460 1.00 75.00 495 ARG A O 1
ATOM 3864 N N . ASN A 1 496 ? -16.027 -7.045 16.828 1.00 78.12 496 ASN A N 1
ATOM 3865 C CA . ASN A 1 496 ? -16.717 -8.218 16.254 1.00 78.12 496 ASN A CA 1
ATOM 3866 C C . ASN A 1 496 ? -17.633 -7.924 15.040 1.00 78.12 496 ASN A C 1
ATOM 3868 O O . ASN A 1 496 ? -18.629 -8.624 14.825 1.00 78.12 496 ASN A O 1
ATOM 3872 N N . LEU A 1 497 ? -17.297 -6.911 14.243 1.00 82.06 497 LEU A N 1
ATOM 3873 C CA . LEU A 1 497 ? -17.947 -6.546 12.980 1.00 82.06 497 LEU A CA 1
ATOM 3874 C C . LEU A 1 497 ? -17.020 -6.863 11.797 1.00 82.06 497 LEU A C 1
ATOM 3876 O O . LEU A 1 497 ? -15.797 -6.798 11.920 1.00 82.06 497 LEU A O 1
ATOM 3880 N N . ASP A 1 498 ? -17.603 -7.203 10.649 1.00 81.56 498 ASP A N 1
ATOM 3881 C CA . ASP A 1 498 ? -16.874 -7.400 9.388 1.00 81.56 498 ASP A CA 1
ATOM 3882 C C . ASP A 1 498 ? -17.225 -6.298 8.376 1.00 81.56 498 ASP A C 1
ATOM 3884 O O . ASP A 1 498 ? -18.186 -5.554 8.577 1.00 81.56 498 ASP A O 1
ATOM 3888 N N . ILE A 1 499 ? -16.461 -6.173 7.293 1.00 84.88 499 ILE A N 1
ATOM 3889 C CA . ILE A 1 499 ? -16.717 -5.188 6.230 1.00 84.88 499 ILE A CA 1
ATOM 3890 C C . ILE A 1 499 ? -17.177 -5.906 4.965 1.00 84.88 499 ILE A C 1
ATOM 3892 O O . ILE A 1 499 ? -16.589 -6.906 4.555 1.00 84.88 499 ILE A O 1
ATOM 3896 N N . ASP A 1 500 ? -18.209 -5.369 4.320 1.00 86.69 500 ASP A N 1
ATOM 3897 C CA . ASP A 1 500 ? -18.623 -5.786 2.984 1.00 86.69 500 ASP A CA 1
ATOM 3898 C C . ASP A 1 500 ? -17.607 -5.307 1.932 1.00 86.69 500 ASP A C 1
ATOM 3900 O O . ASP A 1 500 ? -17.637 -4.174 1.445 1.00 86.69 500 ASP A O 1
ATOM 3904 N N . TYR A 1 501 ? -16.666 -6.195 1.622 1.00 78.31 501 TYR A N 1
ATOM 3905 C CA . TYR A 1 501 ? -15.607 -5.969 0.644 1.00 78.31 501 TYR A CA 1
ATOM 3906 C C . TYR A 1 501 ? -16.117 -5.868 -0.789 1.00 78.31 501 TYR A C 1
ATOM 3908 O O . TYR A 1 501 ? -15.571 -5.089 -1.569 1.00 78.31 501 TYR A O 1
ATOM 3916 N N . ASP A 1 502 ? -17.140 -6.642 -1.141 1.00 76.62 502 ASP A N 1
ATOM 3917 C CA . ASP A 1 502 ? -17.675 -6.653 -2.500 1.00 76.62 502 ASP A CA 1
ATOM 3918 C C . ASP A 1 502 ? -18.419 -5.344 -2.773 1.00 76.62 502 ASP A C 1
ATOM 3920 O O . ASP A 1 502 ? -18.180 -4.709 -3.801 1.00 76.62 502 ASP A O 1
ATOM 3924 N N . GLY A 1 503 ? -19.198 -4.860 -1.800 1.00 80.19 503 GLY A N 1
ATOM 3925 C CA . GLY A 1 503 ? -19.815 -3.537 -1.852 1.00 80.19 503 GLY A CA 1
ATOM 3926 C C . GLY A 1 503 ? -18.802 -2.386 -1.835 1.00 80.19 503 GLY A C 1
ATOM 3927 O O . GLY A 1 503 ? -19.035 -1.366 -2.479 1.00 80.19 503 GLY A O 1
ATOM 3928 N N . PHE A 1 504 ? -17.665 -2.529 -1.137 1.00 83.56 504 PHE A N 1
ATOM 3929 C CA . PHE A 1 504 ? -16.589 -1.527 -1.154 1.00 83.56 504 PHE A CA 1
ATOM 3930 C C . PHE A 1 504 ? -15.919 -1.477 -2.527 1.00 83.56 504 PHE A C 1
ATOM 3932 O O . PHE A 1 504 ? -15.704 -0.399 -3.073 1.00 83.56 504 PHE A O 1
ATOM 3939 N N . ASN A 1 505 ? -15.604 -2.641 -3.101 1.00 74.19 505 ASN A N 1
ATOM 3940 C CA . ASN A 1 505 ? -14.993 -2.737 -4.422 1.00 74.19 505 ASN A CA 1
ATOM 3941 C C . ASN A 1 505 ? -15.944 -2.234 -5.511 1.00 74.19 505 ASN A C 1
ATOM 3943 O O . ASN A 1 505 ? -15.488 -1.543 -6.413 1.00 74.19 505 ASN A O 1
ATOM 3947 N N . GLN A 1 506 ? -17.248 -2.517 -5.409 1.00 78.31 506 GLN A N 1
ATOM 3948 C CA . GLN A 1 506 ? -18.259 -1.943 -6.299 1.00 78.31 506 GLN A CA 1
ATOM 3949 C C . GLN A 1 506 ? -18.325 -0.422 -6.172 1.00 78.31 506 GLN A C 1
ATOM 3951 O O . GLN A 1 506 ? -18.220 0.253 -7.185 1.00 78.31 506 GLN A O 1
ATOM 3956 N N . ALA A 1 507 ? -18.410 0.127 -4.957 1.00 78.88 507 ALA A N 1
ATOM 3957 C CA . ALA A 1 507 ? -18.416 1.577 -4.748 1.00 78.88 507 ALA A CA 1
ATOM 3958 C C . ALA A 1 507 ? -17.109 2.245 -5.226 1.00 78.88 507 ALA A C 1
ATOM 3960 O O . ALA A 1 507 ? -17.130 3.337 -5.790 1.00 78.88 507 ALA A O 1
ATOM 3961 N N . SER A 1 508 ? -15.971 1.563 -5.059 1.00 72.19 508 SER A N 1
ATOM 3962 C CA . SER A 1 508 ? -14.664 2.002 -5.550 1.00 72.19 508 SER A CA 1
ATOM 3963 C C . SER A 1 508 ? -14.555 1.940 -7.072 1.00 72.19 508 SER A C 1
ATOM 3965 O O . SER A 1 508 ? -13.986 2.852 -7.661 1.00 72.19 508 SER A O 1
ATOM 3967 N N . GLU A 1 509 ? -15.067 0.894 -7.725 1.00 69.25 509 GLU A N 1
ATOM 3968 C CA . GLU A 1 509 ? -15.137 0.818 -9.189 1.00 69.25 509 GLU A CA 1
ATOM 3969 C C . GLU A 1 509 ? -16.138 1.829 -9.747 1.00 69.25 509 GLU A C 1
ATOM 3971 O O . GLU A 1 509 ? -15.818 2.486 -10.725 1.00 69.25 509 GLU A O 1
ATOM 3976 N N . GLU A 1 510 ? -17.295 2.039 -9.114 1.00 74.12 510 GLU A N 1
ATOM 3977 C CA . GLU A 1 510 ? -18.255 3.087 -9.485 1.00 74.12 510 GLU A CA 1
ATOM 3978 C C . GLU A 1 510 ? -17.600 4.474 -9.409 1.00 74.12 510 GLU A C 1
ATOM 3980 O O . GLU A 1 510 ? -17.611 5.207 -10.395 1.00 74.12 510 GLU A O 1
ATOM 3985 N N . SER A 1 511 ? -16.932 4.805 -8.297 1.00 63.00 511 SER A N 1
ATOM 3986 C CA . SER A 1 511 ? -16.184 6.063 -8.154 1.00 63.00 511 SER A CA 1
ATOM 3987 C C . SER A 1 511 ? -15.023 6.165 -9.152 1.00 63.00 511 SER A C 1
ATOM 3989 O O . SER A 1 511 ? -14.801 7.215 -9.749 1.00 63.00 511 SER A O 1
ATOM 3991 N N . ARG A 1 512 ? -14.322 5.062 -9.439 1.00 57.00 512 ARG A N 1
ATOM 3992 C CA . ARG A 1 512 ? -13.229 5.021 -10.426 1.00 57.00 512 ARG A CA 1
ATOM 3993 C C . ARG A 1 512 ? -13.720 5.124 -11.863 1.00 57.00 512 ARG A C 1
ATOM 3995 O O . ARG A 1 512 ? -13.013 5.688 -12.691 1.00 57.00 512 ARG A O 1
ATOM 4002 N N . LEU A 1 513 ? -14.899 4.597 -12.176 1.00 56.88 513 LEU A N 1
ATOM 4003 C CA . LEU A 1 513 ? -15.561 4.743 -13.468 1.00 56.88 513 LEU A CA 1
ATOM 4004 C C . LEU A 1 513 ? -16.060 6.177 -13.645 1.00 56.88 513 LEU A C 1
ATOM 4006 O O . LEU A 1 513 ? -15.842 6.737 -14.711 1.00 56.88 513 LEU A O 1
ATOM 4010 N N . VAL A 1 514 ? -16.606 6.805 -12.600 1.00 57.06 514 VAL A N 1
ATOM 4011 C CA . VAL A 1 514 ? -16.954 8.238 -12.583 1.00 57.06 514 VAL A CA 1
ATOM 4012 C C . VAL A 1 514 ? -15.697 9.116 -12.720 1.00 57.06 514 VAL A C 1
ATOM 4014 O O . VAL A 1 514 ? -15.674 10.059 -13.513 1.00 57.06 514 VAL A O 1
ATOM 4017 N N . ALA A 1 515 ? -14.601 8.768 -12.039 1.00 44.97 515 ALA A N 1
ATOM 4018 C CA . ALA A 1 515 ? -13.308 9.441 -12.165 1.00 44.97 515 ALA A CA 1
ATOM 4019 C C . ALA A 1 515 ? -12.670 9.216 -13.546 1.00 44.97 515 ALA A C 1
ATOM 4021 O O . ALA A 1 515 ? -12.093 10.144 -14.100 1.00 44.97 515 ALA A O 1
ATOM 4022 N N . ARG A 1 516 ? -12.818 8.029 -14.155 1.00 41.97 516 ARG A N 1
ATOM 4023 C CA . ARG A 1 516 ? -12.382 7.732 -15.535 1.00 41.97 516 ARG A CA 1
ATOM 4024 C C . ARG A 1 516 ? -13.244 8.422 -16.586 1.00 41.97 516 ARG A C 1
ATOM 4026 O O . ARG A 1 516 ? -12.688 8.882 -17.573 1.00 41.97 516 ARG A O 1
ATOM 4033 N N . GLN A 1 517 ? -14.549 8.555 -16.360 1.00 40.75 517 GLN A N 1
ATOM 4034 C CA . GLN A 1 517 ? -15.440 9.392 -17.172 1.00 40.75 517 GLN A CA 1
ATOM 4035 C C . GLN A 1 517 ? -15.066 10.879 -17.071 1.00 40.75 517 GLN A C 1
ATOM 4037 O O . GLN A 1 517 ? -15.333 11.633 -17.998 1.00 40.75 517 GLN A O 1
ATOM 4042 N N . SER A 1 518 ? -14.395 11.278 -15.984 1.00 33.00 518 SER A N 1
ATOM 4043 C CA . SER A 1 518 ? -13.858 12.630 -15.785 1.00 33.00 518 SER A CA 1
ATOM 4044 C C . SER A 1 518 ? -12.401 12.798 -16.271 1.00 33.00 518 SER A C 1
ATOM 4046 O O . SER A 1 518 ? -11.982 13.915 -16.554 1.00 33.00 518 SER A O 1
ATOM 4048 N N . TRP A 1 519 ? -11.617 11.714 -16.386 1.00 32.53 519 TRP A N 1
ATOM 4049 C CA . TRP A 1 519 ? -10.215 11.718 -16.858 1.00 32.53 519 TRP A CA 1
ATOM 4050 C C . TRP A 1 519 ? -10.048 11.366 -18.338 1.00 32.53 519 TRP A C 1
ATOM 4052 O O . TRP A 1 519 ? -9.010 11.663 -18.926 1.00 32.53 519 TRP A O 1
ATOM 4062 N N . GLN A 1 520 ? -11.054 10.751 -18.954 1.00 30.81 520 GLN A N 1
ATOM 4063 C CA . GLN A 1 520 ? -11.163 10.676 -20.401 1.00 30.81 520 GLN A CA 1
ATOM 4064 C C . GLN A 1 520 ? -12.011 11.853 -20.858 1.00 30.81 520 GLN A C 1
ATOM 4066 O O . GLN A 1 520 ? -13.239 11.811 -20.816 1.00 30.81 520 GLN A O 1
ATOM 4071 N N . GLY A 1 521 ? -11.338 12.902 -21.325 1.00 30.02 521 GLY A N 1
ATOM 4072 C CA . GLY A 1 521 ? -11.944 13.809 -22.284 1.00 30.02 521 GLY A CA 1
ATOM 4073 C C . GLY A 1 521 ? -12.435 12.992 -23.478 1.00 30.02 521 GLY A C 1
ATOM 4074 O O . GLY A 1 521 ? -11.652 12.614 -24.335 1.00 30.02 521 GLY A O 1
ATOM 4075 N N . ILE A 1 522 ? -13.723 12.656 -23.437 1.00 27.92 522 ILE A N 1
ATOM 4076 C CA . ILE A 1 522 ? -14.664 12.517 -24.546 1.00 27.92 522 ILE A CA 1
ATOM 4077 C C . ILE A 1 522 ? -14.104 11.790 -25.782 1.00 27.92 522 ILE A C 1
ATOM 4079 O O . ILE A 1 522 ? -13.586 12.399 -26.706 1.00 27.92 522 ILE A O 1
ATOM 4083 N N . ASN A 1 523 ? -14.394 10.492 -25.858 1.00 27.48 523 ASN A N 1
ATOM 4084 C CA . ASN A 1 523 ? -15.155 9.974 -26.993 1.00 27.48 523 ASN A CA 1
ATOM 4085 C C . ASN A 1 523 ? -16.420 9.319 -26.427 1.00 27.48 523 ASN A C 1
ATOM 4087 O O . ASN A 1 523 ? -16.410 8.190 -25.936 1.00 27.48 523 ASN A O 1
ATOM 4091 N N . GLN A 1 524 ? -17.515 10.081 -26.437 1.00 33.19 524 GLN A N 1
ATOM 4092 C CA . GLN A 1 524 ? -18.855 9.547 -26.237 1.00 33.19 524 GLN A CA 1
ATOM 4093 C C . GLN A 1 524 ? -19.220 8.720 -27.471 1.00 33.19 524 GLN A C 1
ATOM 4095 O O . GLN A 1 524 ? -19.378 9.274 -28.553 1.00 33.19 524 GLN A O 1
ATOM 4100 N N . ASN A 1 525 ? -19.289 7.398 -27.306 1.00 26.83 525 ASN A N 1
ATOM 4101 C CA . ASN A 1 525 ? -20.378 6.532 -27.783 1.00 26.83 525 ASN A CA 1
ATOM 4102 C C . ASN A 1 525 ? -19.997 5.064 -27.567 1.00 26.83 525 ASN A C 1
ATOM 4104 O O . ASN A 1 525 ? -19.703 4.308 -28.489 1.00 26.83 525 ASN A O 1
ATOM 4108 N N . GLY A 1 526 ? -20.028 4.649 -26.301 1.00 27.30 526 GLY A N 1
ATOM 4109 C CA . GLY A 1 526 ? -20.091 3.243 -25.930 1.00 27.30 526 GLY A CA 1
ATOM 4110 C C . GLY A 1 526 ? -21.532 2.742 -25.969 1.00 27.30 526 GLY A C 1
ATOM 4111 O O . GLY A 1 526 ? -22.114 2.499 -24.919 1.00 27.30 526 GLY A O 1
ATOM 4112 N N . SER A 1 527 ? -22.101 2.561 -27.161 1.00 24.28 527 SER A N 1
ATOM 4113 C CA . SER A 1 527 ? -23.186 1.594 -27.352 1.00 24.28 527 SER A CA 1
ATOM 4114 C C . SER A 1 527 ? -22.585 0.343 -27.985 1.00 24.28 527 SER A C 1
ATOM 4116 O O . SER A 1 527 ? -22.434 0.256 -29.203 1.00 24.28 527 SER A O 1
ATOM 4118 N N . TYR A 1 528 ? -22.203 -0.625 -27.149 1.00 29.80 528 TYR A N 1
ATOM 4119 C CA . TYR A 1 528 ? -21.829 -1.959 -27.614 1.00 29.80 528 TYR A CA 1
ATOM 4120 C C . TYR A 1 528 ? -23.091 -2.718 -28.039 1.00 29.80 528 TYR A C 1
ATOM 4122 O O . TYR A 1 528 ? -23.720 -3.417 -27.249 1.00 29.80 528 TYR A O 1
ATOM 4130 N N . GLN A 1 529 ? -23.436 -2.580 -29.316 1.00 25.41 529 GLN A N 1
ATOM 4131 C CA . GLN A 1 529 ? -24.174 -3.570 -30.093 1.00 25.41 529 GLN A CA 1
ATOM 4132 C C . GLN A 1 529 ? -23.575 -3.600 -31.506 1.00 25.41 529 GLN A C 1
ATOM 4134 O O . GLN A 1 529 ? -23.584 -2.595 -32.207 1.00 25.41 529 GLN A O 1
ATOM 4139 N N . GLY A 1 530 ? -23.067 -4.765 -31.916 1.00 27.06 530 GLY A N 1
ATOM 4140 C CA . GLY A 1 530 ? -22.579 -5.031 -33.275 1.00 27.06 530 GLY A CA 1
ATOM 4141 C C . GLY A 1 530 ? -21.054 -4.974 -33.412 1.00 27.06 530 GLY A C 1
ATOM 4142 O O . GLY A 1 530 ? -20.429 -3.956 -33.141 1.00 27.06 530 GLY A O 1
ATOM 4143 N N . GLY A 1 531 ? -20.445 -6.089 -33.827 1.00 33.34 531 GLY A N 1
ATOM 4144 C CA . GLY A 1 531 ? -18.996 -6.219 -33.983 1.00 33.34 531 GLY A CA 1
ATOM 4145 C C . GLY A 1 531 ? -18.393 -5.219 -34.977 1.00 33.34 531 GLY A C 1
ATOM 4146 O O . GLY A 1 531 ? -18.784 -5.180 -36.140 1.00 33.34 531 GLY A O 1
ATOM 4147 N N . LYS A 1 532 ? -17.389 -4.458 -34.528 1.00 34.56 532 LYS A N 1
ATOM 4148 C CA . LYS A 1 532 ? -16.415 -3.760 -35.379 1.00 34.56 532 LYS A CA 1
ATOM 4149 C C . LYS A 1 532 ? -14.996 -4.038 -34.867 1.00 34.56 532 LYS A C 1
ATOM 4151 O O . LYS A 1 532 ? -14.783 -4.160 -33.663 1.00 34.56 532 LYS A O 1
ATOM 4156 N N . MET A 1 533 ? -14.078 -4.198 -35.821 1.00 42.69 533 MET A N 1
ATOM 4157 C CA . MET A 1 533 ? -12.662 -4.562 -35.662 1.00 42.69 533 MET A CA 1
ATOM 4158 C C . MET A 1 533 ? -11.893 -3.601 -34.743 1.00 42.69 533 MET A C 1
ATOM 4160 O O . MET A 1 533 ? -12.250 -2.431 -34.607 1.00 42.69 533 MET A O 1
ATOM 4164 N N . THR A 1 534 ? -10.825 -4.099 -34.118 1.00 47.22 534 THR A N 1
ATOM 4165 C CA . THR A 1 534 ? -9.960 -3.309 -33.233 1.00 47.22 534 THR A CA 1
ATOM 4166 C C . THR A 1 534 ? -9.045 -2.379 -34.045 1.00 47.22 534 THR A C 1
ATOM 4168 O O . THR A 1 534 ? -8.707 -2.707 -35.183 1.00 47.22 534 THR A O 1
ATOM 4171 N N . PRO A 1 535 ? -8.565 -1.246 -33.489 1.00 53.94 535 PRO A N 1
ATOM 4172 C CA . PRO A 1 535 ? -7.606 -0.369 -34.175 1.00 53.94 535 PRO A CA 1
ATOM 4173 C C . PRO A 1 535 ? -6.360 -1.112 -34.697 1.00 53.94 535 PRO A C 1
ATOM 4175 O O . PRO A 1 535 ? -5.852 -0.811 -35.775 1.00 53.94 535 PRO A O 1
ATOM 4178 N N . ALA A 1 536 ? -5.900 -2.149 -33.990 1.00 55.81 536 ALA A N 1
ATOM 4179 C CA . ALA A 1 536 ? -4.763 -2.967 -34.413 1.00 55.81 536 ALA A CA 1
ATOM 4180 C C . ALA A 1 536 ? -4.997 -3.698 -35.752 1.00 55.81 536 ALA A C 1
ATOM 4182 O O . ALA A 1 536 ? -4.042 -3.923 -36.496 1.00 55.81 536 ALA A O 1
ATOM 4183 N N . ASP A 1 537 ? -6.246 -4.020 -36.094 1.00 62.00 537 ASP A N 1
ATOM 4184 C CA . ASP A 1 537 ? -6.583 -4.767 -37.309 1.00 62.00 537 ASP A CA 1
ATOM 4185 C C . ASP A 1 537 ? -6.441 -3.919 -38.588 1.00 62.00 537 ASP A C 1
ATOM 4187 O O . ASP A 1 537 ? -6.236 -4.464 -39.672 1.00 62.00 537 ASP A O 1
ATOM 4191 N N . VAL A 1 538 ? -6.503 -2.587 -38.467 1.00 69.62 538 VAL A N 1
ATOM 4192 C CA . VAL A 1 538 ? -6.460 -1.645 -39.599 1.00 69.62 538 VAL A CA 1
ATOM 4193 C C . VAL A 1 538 ? -5.051 -1.093 -39.829 1.00 69.62 538 VAL A C 1
ATOM 4195 O O . VAL A 1 538 ? -4.551 -1.122 -40.956 1.00 69.62 538 VAL A O 1
ATOM 4198 N N . TYR A 1 539 ? -4.371 -0.618 -38.778 1.00 76.31 539 TYR A N 1
ATOM 4199 C CA . TYR A 1 539 ? -3.089 0.089 -38.932 1.00 76.31 539 TYR A CA 1
ATOM 4200 C C . TYR A 1 539 ? -1.873 -0.843 -39.041 1.00 76.31 539 TYR A C 1
ATOM 4202 O O . TYR A 1 539 ? -0.882 -0.480 -39.674 1.00 76.31 539 TYR A O 1
ATOM 4210 N N . LEU A 1 540 ? -1.925 -2.056 -38.476 1.00 74.06 540 LEU A N 1
ATOM 4211 C CA . LEU A 1 540 ? -0.792 -2.991 -38.502 1.00 74.06 540 LEU A CA 1
ATOM 4212 C C . LEU A 1 540 ? -0.491 -3.539 -39.918 1.00 74.06 540 LEU A C 1
ATOM 4214 O O . LEU A 1 540 ? 0.684 -3.603 -40.293 1.00 74.06 540 LEU A O 1
ATOM 4218 N N . PRO A 1 541 ? -1.495 -3.889 -40.753 1.00 75.44 541 PRO A N 1
ATOM 4219 C CA . PRO A 1 541 ? -1.266 -4.222 -42.162 1.00 75.44 541 PRO A CA 1
ATOM 4220 C C . PRO A 1 541 ? -0.720 -3.044 -42.983 1.00 75.44 541 PRO A C 1
ATOM 4222 O O . PRO A 1 541 ? 0.126 -3.243 -43.855 1.00 75.44 541 PRO A O 1
ATOM 4225 N N . LEU A 1 542 ? -1.169 -1.818 -42.689 1.00 74.94 542 LEU A N 1
ATOM 4226 C CA . LEU A 1 542 ? -0.677 -0.593 -43.328 1.00 74.94 542 LEU A CA 1
ATOM 4227 C C . LEU A 1 542 ? 0.790 -0.322 -42.987 1.00 74.94 542 LEU A C 1
ATOM 4229 O O . LEU A 1 542 ? 1.577 -0.058 -43.894 1.00 74.94 542 LEU A O 1
ATOM 4233 N N . HIS A 1 543 ? 1.183 -0.464 -41.718 1.00 76.00 543 HIS A N 1
ATOM 4234 C CA . HIS A 1 543 ? 2.577 -0.322 -41.285 1.00 76.00 543 HIS A CA 1
ATOM 4235 C C . HIS A 1 543 ? 3.501 -1.335 -41.974 1.00 76.00 543 HIS A C 1
ATOM 4237 O O . HIS A 1 543 ? 4.539 -0.948 -42.504 1.00 76.00 543 HIS A O 1
ATOM 4243 N N . LYS A 1 544 ? 3.089 -2.606 -42.094 1.00 76.00 544 LYS A N 1
ATOM 4244 C CA . LYS A 1 544 ? 3.860 -3.624 -42.838 1.00 76.00 544 LYS A CA 1
ATOM 4245 C C . LYS A 1 544 ? 4.076 -3.270 -44.313 1.00 76.00 544 LYS A C 1
ATOM 4247 O O . LYS A 1 544 ? 5.078 -3.684 -44.888 1.00 76.00 544 LYS A O 1
ATOM 4252 N N . LYS A 1 545 ? 3.137 -2.547 -44.931 1.00 76.50 545 LYS A N 1
ATOM 4253 C CA . LYS A 1 545 ? 3.197 -2.158 -46.348 1.00 76.50 545 LYS A CA 1
ATOM 4254 C C . LYS A 1 545 ? 3.980 -0.862 -46.577 1.00 76.50 545 LYS A C 1
ATOM 4256 O O . LYS A 1 545 ? 4.643 -0.740 -47.601 1.00 76.50 545 LYS A O 1
ATOM 4261 N N . LEU A 1 546 ? 3.866 0.101 -45.663 1.00 74.94 546 LEU A N 1
ATOM 4262 C CA . LEU A 1 546 ? 4.400 1.459 -45.817 1.00 74.94 546 LEU A CA 1
ATOM 4263 C C . LEU A 1 546 ? 5.738 1.679 -45.095 1.00 74.94 546 LEU A C 1
ATOM 4265 O O . LEU A 1 546 ? 6.481 2.581 -45.469 1.00 74.94 546 LEU A O 1
ATOM 4269 N N . GLY A 1 547 ? 6.066 0.856 -44.096 1.00 75.88 547 GLY A N 1
ATOM 4270 C CA . GLY A 1 547 ? 7.232 1.057 -43.237 1.00 75.88 547 GLY A CA 1
ATOM 4271 C C . GLY A 1 547 ? 7.059 2.227 -42.261 1.00 75.88 547 GLY A C 1
ATOM 4272 O O . GLY A 1 547 ? 5.944 2.674 -41.988 1.00 75.88 547 GLY A O 1
ATOM 4273 N N . ASN A 1 548 ? 8.178 2.709 -41.711 1.00 81.62 548 ASN A N 1
ATOM 4274 C CA . ASN A 1 548 ? 8.182 3.834 -40.776 1.00 81.62 548 ASN A CA 1
ATOM 4275 C C . ASN A 1 548 ? 8.081 5.168 -41.526 1.00 81.62 548 ASN A C 1
ATOM 4277 O O . ASN A 1 548 ? 8.893 5.449 -42.407 1.00 81.62 548 ASN A O 1
ATOM 4281 N N . ILE A 1 549 ? 7.131 6.008 -41.123 1.00 86.94 549 ILE A N 1
ATOM 4282 C CA . ILE A 1 549 ? 6.988 7.372 -41.634 1.00 86.94 549 ILE A CA 1
ATOM 4283 C C . ILE A 1 549 ? 8.054 8.267 -41.006 1.00 86.94 549 ILE A C 1
ATOM 4285 O O . ILE A 1 549 ? 8.238 8.278 -39.786 1.00 86.94 549 ILE A O 1
ATOM 4289 N N . VAL A 1 550 ? 8.747 9.036 -41.845 1.00 87.00 550 VAL A N 1
ATOM 4290 C CA . VAL A 1 550 ? 9.801 9.949 -41.394 1.00 87.00 550 VAL A CA 1
ATOM 4291 C C . VAL A 1 550 ? 9.170 11.240 -40.879 1.00 87.00 550 VAL A C 1
ATOM 4293 O O . VAL A 1 550 ? 8.511 11.975 -41.618 1.00 87.00 550 VAL A O 1
ATOM 4296 N N . PHE A 1 551 ? 9.386 11.530 -39.600 1.00 91.12 551 PHE A N 1
ATOM 4297 C CA . PHE A 1 551 ? 9.028 12.812 -39.008 1.00 91.12 551 PHE A CA 1
ATOM 4298 C C . PHE A 1 551 ? 10.130 13.843 -39.292 1.00 91.12 551 PHE A C 1
ATOM 4300 O O . PHE A 1 551 ? 11.289 13.620 -38.958 1.00 91.12 551 PHE A O 1
ATOM 4307 N N . ARG A 1 552 ? 9.757 14.967 -39.914 1.00 89.69 552 ARG A N 1
ATOM 4308 C CA . ARG A 1 552 ? 10.640 16.087 -40.305 1.00 89.69 552 ARG A CA 1
ATOM 4309 C C . ARG A 1 552 ? 10.316 17.387 -39.563 1.00 89.69 552 ARG A C 1
ATOM 4311 O O . ARG A 1 552 ? 10.795 18.460 -39.921 1.00 89.69 552 ARG A O 1
ATOM 4318 N N . GLY A 1 553 ? 9.453 17.306 -38.548 1.00 87.00 553 GLY A N 1
ATOM 4319 C CA . GLY A 1 553 ? 8.951 18.473 -37.821 1.00 87.00 553 GLY A CA 1
ATOM 4320 C C . GLY A 1 553 ? 9.932 19.079 -36.819 1.00 87.00 553 GLY A C 1
ATOM 4321 O O . GLY A 1 553 ? 9.599 20.084 -36.189 1.00 87.00 553 GLY A O 1
ATOM 4322 N N . TYR A 1 554 ? 11.119 18.484 -36.650 1.00 86.62 554 TYR A N 1
ATOM 4323 C CA . TYR A 1 554 ? 12.206 19.101 -35.890 1.00 86.62 554 TYR A CA 1
ATOM 4324 C C . TYR A 1 554 ? 12.888 20.208 -36.698 1.00 86.62 554 TYR A C 1
ATOM 4326 O O . TYR A 1 554 ? 13.219 21.252 -36.138 1.00 86.62 554 TYR A O 1
ATOM 4334 N N . GLU A 1 555 ? 13.057 20.000 -38.004 1.00 85.00 555 GLU A N 1
ATOM 4335 C CA . GLU A 1 555 ? 13.743 20.925 -38.904 1.00 85.00 555 GLU A CA 1
ATOM 4336 C C . GLU A 1 555 ? 12.777 21.854 -39.648 1.00 85.00 555 GLU A C 1
ATOM 4338 O O . GLU A 1 555 ? 13.094 23.026 -39.860 1.00 85.00 555 GLU A O 1
ATOM 4343 N N . PHE A 1 556 ? 11.596 21.353 -40.024 1.00 88.88 556 PHE A N 1
ATOM 4344 C CA . PHE A 1 556 ? 10.673 22.054 -40.915 1.00 88.88 556 PHE A CA 1
ATOM 4345 C C . PHE A 1 556 ? 9.256 22.145 -40.337 1.00 88.88 556 PHE A C 1
ATOM 4347 O O . PHE A 1 556 ? 8.672 21.155 -39.909 1.00 88.88 556 PHE A O 1
ATOM 4354 N N . ASP A 1 557 ? 8.658 23.336 -40.392 1.00 87.88 557 ASP A N 1
ATOM 4355 C CA . ASP A 1 557 ? 7.235 23.541 -40.072 1.00 87.88 557 ASP A CA 1
ATOM 4356 C C . ASP A 1 557 ? 6.328 23.347 -41.310 1.00 87.88 557 ASP A C 1
ATOM 4358 O O . ASP A 1 557 ? 5.101 23.272 -41.206 1.00 87.88 557 ASP A O 1
ATOM 4362 N N . GLU A 1 558 ? 6.923 23.259 -42.501 1.00 92.06 558 GLU A N 1
ATOM 4363 C CA . GLU A 1 558 ? 6.227 22.997 -43.757 1.00 92.06 558 GLU A CA 1
ATOM 4364 C C . GLU A 1 558 ? 7.076 22.132 -44.688 1.00 92.06 558 GLU A C 1
ATOM 4366 O O . GLU A 1 558 ? 8.268 22.387 -44.846 1.00 92.06 558 GLU A O 1
ATOM 4371 N N . ILE A 1 559 ? 6.471 21.117 -45.309 1.00 92.25 559 ILE A N 1
ATOM 4372 C CA . ILE A 1 559 ? 7.141 20.271 -46.307 1.00 92.25 559 ILE A CA 1
ATOM 4373 C C . ILE A 1 559 ? 6.172 19.886 -47.422 1.00 92.25 559 ILE A C 1
ATOM 4375 O O . ILE A 1 559 ? 4.958 19.811 -47.223 1.00 92.25 559 ILE A O 1
ATOM 4379 N N . THR A 1 560 ? 6.720 19.578 -48.592 1.00 91.12 560 THR A N 1
ATOM 4380 C CA . THR A 1 560 ? 5.963 18.943 -49.674 1.00 91.12 560 THR A CA 1
ATOM 4381 C C . THR A 1 560 ? 6.109 17.431 -49.548 1.00 91.12 560 THR A C 1
ATOM 4383 O O . THR A 1 560 ? 7.226 16.932 -49.559 1.00 91.12 560 THR A O 1
ATOM 4386 N N . SER A 1 561 ? 4.999 16.704 -49.424 1.00 91.38 561 SER A N 1
ATOM 4387 C CA . SER A 1 561 ? 4.983 15.259 -49.165 1.00 91.38 561 SER A CA 1
ATOM 4388 C C . SER A 1 561 ? 3.938 14.548 -50.023 1.00 91.38 561 SER A C 1
ATOM 4390 O O . SER A 1 561 ? 3.065 15.190 -50.606 1.00 91.38 561 SER A O 1
ATOM 4392 N N . LYS A 1 562 ? 4.017 13.220 -50.131 1.00 89.00 562 LYS A N 1
ATOM 4393 C CA . LYS A 1 562 ? 3.048 12.412 -50.884 1.00 89.00 562 LYS A CA 1
ATOM 4394 C C . LYS A 1 562 ? 2.084 11.707 -49.947 1.00 89.00 562 LYS A C 1
ATOM 4396 O O . LYS A 1 562 ? 2.480 11.200 -48.899 1.00 89.00 562 LYS A O 1
ATOM 4401 N N . ILE A 1 563 ? 0.827 11.617 -50.362 1.00 89.69 563 ILE A N 1
ATOM 4402 C CA . ILE A 1 563 ? -0.192 10.848 -49.647 1.00 89.69 563 ILE A CA 1
ATOM 4403 C C . ILE A 1 563 ? 0.000 9.372 -49.966 1.00 89.69 563 ILE A C 1
ATOM 4405 O O . ILE A 1 563 ? -0.124 8.961 -51.118 1.00 89.69 563 ILE A O 1
ATOM 4409 N N . VAL A 1 564 ? 0.286 8.570 -48.947 1.00 88.81 564 VAL A N 1
ATOM 4410 C CA . VAL A 1 564 ? 0.532 7.130 -49.107 1.00 88.81 564 VAL A CA 1
ATOM 4411 C C . VAL A 1 564 ? -0.683 6.279 -48.749 1.00 88.81 564 VAL A C 1
ATOM 4413 O O . VAL A 1 564 ? -0.818 5.172 -49.267 1.00 88.81 564 VAL A O 1
ATOM 4416 N N . ALA A 1 565 ? -1.587 6.794 -47.912 1.00 87.75 565 ALA A N 1
ATOM 4417 C CA . ALA A 1 565 ? -2.869 6.161 -47.626 1.00 87.75 565 ALA A CA 1
ATOM 4418 C C . ALA A 1 565 ? -3.910 7.180 -47.143 1.00 87.75 565 ALA A C 1
ATOM 4420 O O . ALA A 1 565 ? -3.568 8.188 -46.520 1.00 87.75 565 ALA A O 1
ATOM 4421 N N . LEU A 1 566 ? -5.177 6.873 -47.423 1.00 89.44 566 LEU A N 1
ATOM 4422 C CA . LEU A 1 566 ? -6.356 7.578 -46.930 1.00 89.44 566 LEU A CA 1
ATOM 4423 C C . LEU A 1 566 ? -7.283 6.565 -46.261 1.00 89.44 566 LEU A C 1
ATOM 4425 O O . LEU A 1 566 ? -7.528 5.488 -46.809 1.00 89.44 566 LEU A O 1
ATOM 4429 N N . LEU A 1 567 ? -7.802 6.920 -45.094 1.00 87.81 567 LEU A N 1
ATOM 4430 C CA . LEU A 1 567 ? -8.683 6.086 -44.288 1.00 87.81 567 LEU A CA 1
ATOM 4431 C C . LEU A 1 567 ? -9.970 6.844 -43.968 1.00 87.81 567 LEU A C 1
ATOM 4433 O O . LEU A 1 567 ? -9.932 8.017 -43.603 1.00 87.81 567 LEU A O 1
ATOM 4437 N N . LYS A 1 568 ? -11.104 6.151 -44.051 1.00 85.00 568 LYS A N 1
ATOM 4438 C CA . LYS A 1 568 ? -12.410 6.638 -43.596 1.00 85.00 568 LYS A CA 1
ATOM 4439 C C . LYS A 1 568 ? -13.099 5.531 -42.810 1.00 85.00 568 LYS A C 1
ATOM 4441 O O . LYS A 1 568 ? -13.164 4.401 -43.286 1.00 85.00 568 LYS A O 1
ATOM 4446 N N . ASP A 1 569 ? -13.544 5.828 -41.590 1.00 78.06 569 ASP A N 1
ATOM 4447 C CA . ASP A 1 569 ? -14.174 4.857 -40.678 1.00 78.06 569 ASP A CA 1
ATOM 4448 C C . ASP A 1 569 ? -13.362 3.554 -40.480 1.00 78.06 569 ASP A C 1
ATOM 4450 O O . ASP A 1 569 ? -13.923 2.466 -40.325 1.00 78.06 569 ASP A O 1
ATOM 4454 N N . GLY A 1 570 ? -12.026 3.651 -40.518 1.00 73.19 570 GLY A N 1
ATOM 4455 C CA . GLY A 1 570 ? -11.115 2.506 -40.402 1.00 73.19 570 GLY A CA 1
ATOM 4456 C C . GLY A 1 570 ? -10.950 1.668 -41.679 1.00 73.19 570 GLY A C 1
ATOM 4457 O O . GLY A 1 570 ? -10.404 0.570 -41.614 1.00 73.19 570 GLY A O 1
ATOM 4458 N N . GLN A 1 571 ? -11.403 2.146 -42.843 1.00 78.69 571 GLN A N 1
ATOM 4459 C CA . GLN A 1 571 ? -11.235 1.467 -44.134 1.00 78.69 571 GLN A CA 1
ATOM 4460 C C . GLN A 1 571 ? -10.389 2.292 -45.106 1.00 78.69 571 GLN A C 1
ATOM 4462 O O . GLN A 1 571 ? -10.530 3.510 -45.181 1.00 78.69 571 GLN A O 1
ATOM 4467 N N . ASN A 1 572 ? -9.522 1.620 -45.874 1.00 83.00 572 ASN A N 1
ATOM 4468 C CA . ASN A 1 572 ? -8.694 2.266 -46.895 1.00 83.00 572 ASN A CA 1
ATOM 4469 C C . ASN A 1 572 ? -9.549 2.731 -48.079 1.00 83.00 572 ASN A C 1
ATOM 4471 O O . ASN A 1 572 ? -10.261 1.928 -48.682 1.00 83.00 572 ASN A O 1
ATOM 4475 N N . ILE A 1 573 ? -9.406 3.999 -48.456 1.00 87.94 573 ILE A N 1
ATOM 4476 C CA . ILE A 1 573 ? -10.061 4.604 -49.619 1.00 87.94 573 ILE A CA 1
ATOM 4477 C C . ILE A 1 573 ? -9.016 5.161 -50.595 1.00 87.94 573 ILE A C 1
ATOM 4479 O O . ILE A 1 573 ? -7.888 5.468 -50.215 1.00 87.94 573 ILE A O 1
ATOM 4483 N N . LEU A 1 574 ? -9.378 5.268 -51.877 1.00 84.25 574 LEU A N 1
ATOM 4484 C CA . LEU A 1 574 ? -8.492 5.803 -52.924 1.00 84.25 574 LEU A CA 1
ATOM 4485 C C . LEU A 1 574 ? -8.692 7.304 -53.168 1.00 84.25 574 LEU A C 1
ATOM 4487 O O . LEU A 1 574 ? -7.752 7.988 -53.572 1.00 84.25 574 LEU A O 1
ATOM 4491 N N . GLU A 1 575 ? -9.903 7.803 -52.926 1.00 88.31 575 GLU A N 1
ATOM 4492 C CA . GLU A 1 575 ? -10.298 9.197 -53.109 1.00 88.31 575 GLU A CA 1
ATOM 4493 C C . GLU A 1 575 ? -11.249 9.614 -51.985 1.00 88.31 575 GLU A C 1
ATOM 4495 O O . GLU A 1 575 ? -12.125 8.836 -51.604 1.00 88.31 575 GLU A O 1
ATOM 4500 N N . ALA A 1 576 ? -11.083 10.838 -51.489 1.00 88.50 576 ALA A N 1
ATOM 4501 C CA . ALA A 1 576 ? -11.950 11.478 -50.508 1.00 88.50 576 ALA A CA 1
ATOM 4502 C C . ALA A 1 576 ? -12.476 12.814 -51.052 1.00 88.50 576 ALA A C 1
ATOM 4504 O O . ALA A 1 576 ? -11.766 13.517 -51.783 1.00 88.50 576 ALA A O 1
ATOM 4505 N N . LYS A 1 577 ? -13.723 13.151 -50.716 1.00 89.75 577 LYS A N 1
ATOM 4506 C CA . LYS A 1 577 ? -14.446 14.316 -51.247 1.00 89.75 577 LYS A CA 1
ATOM 4507 C C . LYS A 1 577 ? -14.579 15.442 -50.227 1.00 89.75 577 LYS A C 1
ATOM 4509 O O . LYS A 1 577 ? -14.437 15.245 -49.022 1.00 89.75 577 LYS A O 1
ATOM 4514 N N . GLU A 1 578 ? -14.898 16.630 -50.727 1.00 90.00 578 GLU A N 1
ATOM 4515 C CA . GLU A 1 578 ? -15.193 17.802 -49.903 1.00 90.00 578 GLU A CA 1
ATOM 4516 C C . GLU A 1 578 ? -16.246 17.506 -48.820 1.00 90.00 578 GLU A C 1
ATOM 4518 O O . GLU A 1 578 ? -17.264 16.862 -49.075 1.00 90.00 578 GLU A O 1
ATOM 4523 N N . GLY A 1 579 ? -15.988 17.978 -47.598 1.00 87.69 579 GLY A N 1
ATOM 4524 C CA . GLY A 1 579 ? -16.846 17.788 -46.431 1.00 87.69 579 GLY A CA 1
ATOM 4525 C C . GLY A 1 579 ? -16.582 16.510 -45.629 1.00 87.69 579 GLY A C 1
ATOM 4526 O O . GLY A 1 579 ? -17.052 16.427 -44.493 1.00 87.69 579 GLY A O 1
ATOM 4527 N N . GLU A 1 580 ? -15.823 15.549 -46.161 1.00 89.44 580 GLU A N 1
ATOM 4528 C CA . GLU A 1 580 ? -15.540 14.283 -45.478 1.00 89.44 580 GLU A CA 1
ATOM 4529 C C . GLU A 1 580 ? -14.460 14.422 -44.393 1.00 89.44 580 GLU A C 1
ATOM 4531 O O . GLU A 1 580 ? -13.489 15.172 -44.540 1.00 89.44 580 GLU A O 1
ATOM 4536 N N . GLU A 1 581 ? -14.633 13.670 -43.302 1.00 91.25 581 GLU A N 1
ATOM 4537 C CA . GLU A 1 581 ? -13.614 13.462 -42.270 1.00 91.25 581 GLU A CA 1
ATOM 4538 C C . GLU A 1 581 ? -12.827 12.192 -42.586 1.00 91.25 581 GLU A C 1
ATOM 4540 O O . GLU A 1 581 ? -13.407 11.138 -42.860 1.00 91.25 581 GLU A O 1
ATOM 4545 N N . ILE A 1 582 ? -11.504 12.318 -42.595 1.00 92.12 582 ILE A N 1
ATOM 4546 C CA . ILE A 1 582 ? -10.585 11.276 -43.042 1.00 92.12 582 ILE A CA 1
ATOM 4547 C C . ILE A 1 582 ? -9.317 11.272 -42.197 1.00 92.12 582 ILE A C 1
ATOM 4549 O O . ILE A 1 582 ? -8.914 12.293 -41.633 1.00 92.12 582 ILE A O 1
ATOM 4553 N N . GLU A 1 583 ? -8.649 10.125 -42.172 1.00 91.94 583 GLU A N 1
ATOM 4554 C CA . GLU A 1 583 ? -7.278 10.030 -41.693 1.00 91.94 583 GLU A CA 1
ATOM 4555 C C . GLU A 1 583 ? -6.318 9.891 -42.868 1.00 91.94 583 GLU A C 1
ATOM 4557 O O . GLU A 1 583 ? -6.527 9.103 -43.793 1.00 91.94 583 GLU A O 1
ATOM 4562 N N . ILE A 1 584 ? -5.252 10.678 -42.830 1.00 92.19 584 ILE A N 1
ATOM 4563 C CA . ILE A 1 584 ? -4.299 10.812 -43.925 1.00 92.19 584 ILE A CA 1
ATOM 4564 C C . ILE A 1 584 ? -2.942 10.338 -43.432 1.00 92.19 584 ILE A C 1
ATOM 4566 O O . ILE A 1 584 ? -2.472 10.761 -42.375 1.00 92.19 584 ILE A O 1
ATOM 4570 N N . ILE A 1 585 ? -2.283 9.491 -44.215 1.00 92.31 585 ILE A N 1
ATOM 4571 C CA . ILE A 1 585 ? -0.906 9.070 -43.962 1.00 92.31 585 ILE A CA 1
ATOM 4572 C C . ILE A 1 585 ? -0.039 9.641 -45.082 1.00 92.31 585 ILE A C 1
ATOM 4574 O O . ILE A 1 585 ? -0.314 9.443 -46.269 1.00 92.31 585 ILE A O 1
ATOM 4578 N N . LEU A 1 586 ? 1.005 10.368 -44.689 1.00 91.38 586 LEU A N 1
ATOM 4579 C CA . LEU A 1 586 ? 1.983 10.984 -45.584 1.00 91.38 586 LEU A CA 1
ATOM 4580 C C . LEU A 1 586 ? 3.279 10.166 -45.582 1.00 91.38 586 LEU A C 1
ATOM 4582 O O . LEU A 1 586 ? 3.573 9.509 -44.589 1.00 91.38 586 LEU A O 1
ATOM 4586 N N . SER A 1 587 ? 4.062 10.219 -46.662 1.00 88.94 587 SER A N 1
ATOM 4587 C CA . SER A 1 587 ? 5.374 9.548 -46.734 1.00 88.94 587 SER A CA 1
ATOM 4588 C C . SER A 1 587 ? 6.390 10.122 -45.740 1.00 88.94 587 SER A C 1
ATOM 4590 O O . SER A 1 587 ? 7.184 9.398 -45.146 1.00 88.94 587 SER A O 1
ATOM 4592 N N . GLU A 1 588 ? 6.335 11.434 -45.548 1.00 91.44 588 GLU A N 1
ATOM 4593 C CA . GLU A 1 588 ? 7.034 12.177 -44.501 1.00 91.44 588 GLU A CA 1
ATOM 4594 C C . GLU A 1 588 ? 6.129 13.307 -44.006 1.00 91.44 588 GLU A C 1
ATOM 4596 O O . GLU A 1 588 ? 5.255 13.767 -44.747 1.00 91.44 588 GLU A O 1
ATOM 4601 N N . THR A 1 589 ? 6.283 13.739 -42.756 1.00 93.81 589 THR A N 1
ATOM 4602 C CA . THR A 1 589 ? 5.390 14.754 -42.175 1.00 93.81 589 THR A CA 1
ATOM 4603 C C . THR A 1 589 ? 6.106 15.727 -41.237 1.00 93.81 589 THR A C 1
ATOM 4605 O O . THR A 1 589 ? 6.971 15.300 -40.465 1.00 93.81 589 THR A O 1
ATOM 4608 N N . PRO A 1 590 ? 5.751 17.030 -41.263 1.00 93.25 590 PRO A N 1
ATOM 4609 C CA . PRO A 1 590 ? 6.202 17.996 -40.278 1.00 93.25 590 PRO A CA 1
ATOM 4610 C C . PRO A 1 590 ? 5.320 17.987 -39.020 1.00 93.25 590 PRO A C 1
ATOM 4612 O O . PRO A 1 590 ? 5.681 18.641 -38.047 1.00 93.25 590 PRO A O 1
ATOM 4615 N N . PHE A 1 591 ? 4.180 17.280 -39.012 1.00 94.69 591 PHE A N 1
ATOM 4616 C CA . PHE A 1 591 ? 3.239 17.228 -37.888 1.00 94.69 591 PHE A CA 1
ATOM 4617 C C . PHE A 1 591 ? 3.717 16.251 -36.813 1.00 94.69 591 PHE A C 1
ATOM 4619 O O . PHE A 1 591 ? 3.981 15.081 -37.091 1.00 94.69 591 PHE A O 1
ATOM 4626 N N . TYR A 1 592 ? 3.839 16.737 -35.580 1.00 93.69 592 TYR A N 1
ATOM 4627 C CA . TYR A 1 592 ? 4.154 15.920 -34.421 1.00 93.69 592 TYR A CA 1
ATOM 4628 C C . TYR A 1 592 ? 2.897 15.170 -33.996 1.00 93.69 592 TYR A C 1
ATOM 4630 O O . TYR A 1 592 ? 1.841 15.773 -33.796 1.00 93.69 592 TYR A O 1
ATOM 4638 N N . ALA A 1 593 ? 3.021 13.855 -33.866 1.00 91.88 593 ALA A N 1
ATOM 4639 C CA . ALA A 1 593 ? 1.960 13.017 -33.337 1.00 91.88 593 ALA A CA 1
ATOM 4640 C C . ALA A 1 593 ? 1.978 13.037 -31.808 1.00 91.88 593 ALA A C 1
ATOM 4642 O O . ALA A 1 593 ? 3.059 13.020 -31.223 1.00 91.88 593 ALA A O 1
ATOM 4643 N N . GLU A 1 594 ? 0.806 13.033 -31.175 1.00 91.50 594 GLU A N 1
ATOM 4644 C CA . GLU A 1 594 ? 0.693 13.047 -29.714 1.00 91.50 594 GLU A CA 1
ATOM 4645 C C . GLU A 1 594 ? 1.554 11.955 -29.055 1.00 91.50 594 GLU A C 1
ATOM 4647 O O . GLU A 1 594 ? 1.396 10.759 -29.317 1.00 91.50 594 GLU A O 1
ATOM 4652 N N . ALA A 1 595 ? 2.505 12.381 -28.221 1.00 86.81 595 ALA A N 1
ATOM 4653 C CA . ALA A 1 595 ? 3.449 11.511 -27.525 1.00 86.81 595 ALA A CA 1
ATOM 4654 C C . ALA A 1 595 ? 4.185 12.276 -26.413 1.00 86.81 595 ALA A C 1
ATOM 4656 O O . ALA A 1 595 ? 4.331 13.496 -26.471 1.00 86.81 595 ALA A O 1
ATOM 4657 N N . GLY A 1 596 ? 4.667 11.560 -25.389 1.00 80.25 596 GLY A N 1
ATOM 4658 C CA . GLY A 1 596 ? 5.504 12.143 -24.327 1.00 80.25 596 GLY A CA 1
ATOM 4659 C C . GLY A 1 596 ? 4.832 13.273 -23.533 1.00 80.25 596 GLY A C 1
ATOM 4660 O O . GLY A 1 596 ? 5.512 14.141 -22.998 1.00 80.25 596 GLY A O 1
ATOM 4661 N N . GLY A 1 597 ? 3.495 13.305 -23.500 1.00 85.12 597 GLY A N 1
ATOM 4662 C CA . GLY A 1 597 ? 2.703 14.383 -22.901 1.00 85.12 597 GLY A CA 1
ATOM 4663 C C . GLY A 1 597 ? 2.442 15.576 -23.829 1.00 85.12 597 GLY A C 1
ATOM 4664 O O . GLY A 1 597 ? 1.563 16.376 -23.526 1.00 85.12 597 GLY A O 1
ATOM 4665 N N . GLN A 1 598 ? 3.132 15.703 -24.965 1.00 92.00 598 GLN A N 1
ATOM 4666 C CA . GLN A 1 598 ? 2.866 16.746 -25.957 1.00 92.00 598 GLN A CA 1
ATOM 4667 C C . GLN A 1 598 ? 1.668 16.375 -26.835 1.00 92.00 598 GLN A C 1
ATOM 4669 O O . GLN A 1 598 ? 1.649 15.305 -27.438 1.00 92.00 598 GLN A O 1
ATOM 4674 N N . VAL A 1 599 ? 0.700 17.291 -26.938 1.00 93.62 599 VAL A N 1
ATOM 4675 C CA . VAL A 1 599 ? -0.478 17.134 -27.807 1.00 93.62 599 VAL A CA 1
ATOM 4676 C C . VAL A 1 599 ? -0.103 17.149 -29.292 1.00 93.62 599 VAL A C 1
ATOM 4678 O O . VAL A 1 599 ? 0.856 17.818 -29.689 1.00 93.62 599 VAL A O 1
ATOM 4681 N N . GLY A 1 600 ? -0.902 16.466 -30.114 1.00 92.81 600 GLY A N 1
ATOM 4682 C CA . GLY A 1 600 ? -0.734 16.424 -31.564 1.00 92.81 600 GLY A CA 1
ATOM 4683 C C . GLY A 1 600 ? -0.829 17.800 -32.232 1.00 92.81 600 GLY A C 1
ATOM 4684 O O . GLY A 1 600 ? -1.566 18.704 -31.798 1.00 92.81 600 GLY A O 1
ATOM 4685 N N . ASP A 1 601 ? -0.068 17.969 -33.312 1.00 94.62 601 ASP A N 1
ATOM 4686 C CA . ASP A 1 601 ? -0.129 19.189 -34.108 1.00 94.62 601 ASP A CA 1
ATOM 4687 C C . ASP A 1 601 ? -1.411 19.299 -34.922 1.00 94.62 601 ASP A C 1
ATOM 4689 O O . ASP A 1 601 ? -1.997 18.317 -35.384 1.00 94.62 601 ASP A O 1
ATOM 4693 N N . LYS A 1 602 ? -1.786 20.557 -35.143 1.00 95.06 602 LYS A N 1
ATOM 4694 C CA . LYS A 1 602 ? -2.871 20.973 -36.028 1.00 95.06 602 LYS A CA 1
ATOM 4695 C C . LYS A 1 602 ? -2.302 21.815 -37.153 1.00 95.06 602 LYS A C 1
ATOM 4697 O O . LYS A 1 602 ? -1.176 22.306 -37.058 1.00 95.06 602 LYS A O 1
ATOM 4702 N N . GLY A 1 603 ? -3.064 21.982 -38.222 1.00 94.19 603 GLY A N 1
ATOM 4703 C CA . GLY A 1 603 ? -2.597 22.730 -39.379 1.00 94.19 603 GLY A CA 1
ATOM 4704 C C . GLY A 1 603 ? -3.417 22.433 -40.616 1.00 94.19 603 GLY A C 1
ATOM 4705 O O . GLY A 1 603 ? -4.609 22.150 -40.532 1.00 94.19 603 GLY A O 1
ATOM 4706 N N . GLN A 1 604 ? -2.782 22.528 -41.778 1.00 93.81 604 GLN A N 1
ATOM 4707 C CA . GLN A 1 604 ? -3.460 22.397 -43.058 1.00 93.81 604 GLN A CA 1
ATOM 4708 C C . GLN A 1 604 ? -2.616 21.616 -44.060 1.00 93.81 604 GLN A C 1
ATOM 4710 O O . GLN A 1 604 ? -1.392 21.748 -44.104 1.00 93.81 604 GLN A O 1
ATOM 4715 N N . LEU A 1 605 ? -3.290 20.850 -44.915 1.00 91.88 605 LEU A N 1
ATOM 4716 C CA . LEU A 1 605 ? -2.704 20.282 -46.122 1.00 91.88 605 LEU A CA 1
ATOM 4717 C C . LEU A 1 605 ? -3.283 21.006 -47.342 1.00 91.88 605 LEU A C 1
ATOM 4719 O O . LEU A 1 605 ? -4.500 21.175 -47.450 1.00 91.88 605 LEU A O 1
ATOM 4723 N N . GLN A 1 606 ? -2.419 21.456 -48.251 1.00 90.75 606 GLN A N 1
ATOM 4724 C CA . GLN A 1 606 ? -2.803 22.257 -49.414 1.00 90.75 606 GLN A CA 1
ATOM 4725 C C . GLN A 1 606 ? -2.242 21.656 -50.702 1.00 90.75 606 GLN A C 1
ATOM 4727 O O . GLN A 1 606 ? -1.041 21.413 -50.809 1.00 90.75 606 GLN A O 1
ATOM 4732 N N . VAL A 1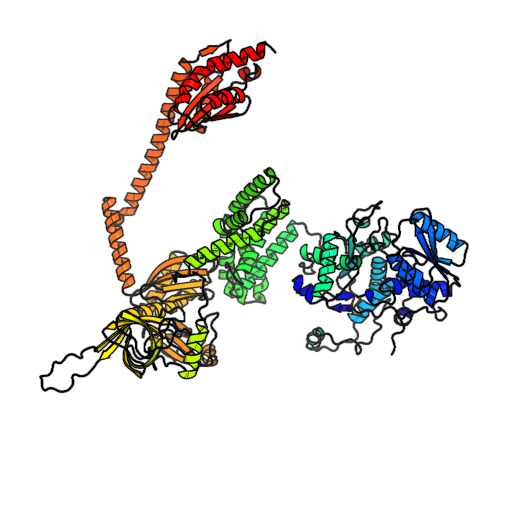 607 ? -3.096 21.470 -51.707 1.00 83.81 607 VAL A N 1
ATOM 4733 C CA . VAL A 1 607 ? -2.665 21.182 -53.081 1.00 83.81 607 VAL A CA 1
ATOM 4734 C C . VAL A 1 607 ? -2.753 22.478 -53.879 1.00 83.81 607 VAL A C 1
ATOM 4736 O O . VAL A 1 607 ? -3.847 23.002 -54.112 1.00 83.81 607 VAL A O 1
ATOM 4739 N N . THR A 1 608 ? -1.606 23.010 -54.295 1.00 71.75 608 THR A N 1
ATOM 4740 C CA . THR A 1 608 ? -1.519 24.176 -55.180 1.00 71.75 608 THR A CA 1
ATOM 4741 C C . THR A 1 608 ? -1.270 23.724 -56.619 1.00 71.75 608 THR A C 1
ATOM 4743 O O . THR A 1 608 ? -0.505 22.793 -56.864 1.00 71.75 608 THR A O 1
ATOM 4746 N N . ARG A 1 609 ? -1.919 24.373 -57.594 1.00 60.41 609 ARG A N 1
ATOM 4747 C CA . ARG A 1 609 ? -1.586 24.225 -59.022 1.00 60.41 609 ARG A CA 1
ATOM 4748 C C . ARG A 1 609 ? -0.927 25.522 -59.488 1.00 60.41 609 ARG A C 1
ATOM 4750 O O . ARG A 1 609 ? -1.395 26.601 -59.126 1.00 60.41 609 ARG A O 1
ATOM 4757 N N . LEU A 1 610 ? 0.139 25.427 -60.282 1.00 48.28 610 LEU A N 1
ATOM 4758 C CA . LEU A 1 610 ? 0.581 26.568 -61.087 1.00 48.28 610 LEU A CA 1
ATOM 4759 C C . LEU A 1 610 ? -0.492 26.837 -62.159 1.00 48.28 610 LEU A C 1
ATOM 4761 O O . LEU A 1 610 ? -1.037 25.864 -62.690 1.00 48.28 610 LEU A O 1
ATOM 4765 N N . PRO A 1 611 ? -0.828 28.102 -62.471 1.00 46.62 611 PRO A N 1
ATOM 4766 C CA . PRO A 1 611 ? -1.698 28.389 -63.603 1.00 46.62 611 PRO A CA 1
ATOM 4767 C C . PRO A 1 611 ? -1.087 27.769 -64.867 1.00 46.62 611 PRO A C 1
ATOM 4769 O O . PRO A 1 611 ? 0.110 27.923 -65.119 1.00 46.62 611 PRO A O 1
ATOM 4772 N N . GLU A 1 612 ? -1.883 27.028 -65.639 1.00 46.44 612 GLU A N 1
ATOM 4773 C CA . GLU A 1 612 ? -1.465 26.628 -66.984 1.00 46.44 612 GLU A CA 1
ATOM 4774 C C . GLU A 1 612 ? -1.279 27.893 -67.820 1.00 46.44 612 GLU A C 1
ATOM 4776 O O . GLU A 1 612 ? -2.102 28.806 -67.766 1.00 46.44 612 GLU A O 1
ATOM 4781 N N . GLN A 1 613 ? -0.154 27.958 -68.535 1.00 50.47 613 GLN A N 1
ATOM 4782 C CA . GLN A 1 613 ? 0.267 29.122 -69.302 1.00 50.47 613 GLN A CA 1
ATOM 4783 C C . GLN A 1 613 ? -0.870 29.677 -70.167 1.00 50.47 613 GLN A C 1
ATOM 4785 O O . GLN A 1 613 ? -1.336 29.043 -71.110 1.00 50.47 613 GLN A O 1
ATOM 4790 N N . SER A 1 614 ? -1.268 30.909 -69.884 1.00 42.25 614 SER A N 1
ATOM 4791 C CA . SER A 1 614 ? -1.883 31.815 -70.846 1.00 42.25 614 SER A CA 1
ATOM 4792 C C . SER A 1 614 ? -1.395 33.208 -70.478 1.00 42.25 614 SER A C 1
ATOM 4794 O O . SER A 1 614 ? -1.534 33.626 -69.333 1.00 42.25 614 SER A O 1
ATOM 4796 N N . GLY A 1 615 ? -0.699 33.859 -71.413 1.00 48.66 615 GLY A N 1
ATOM 4797 C CA . GLY A 1 615 ? 0.066 35.082 -71.174 1.00 48.66 615 GLY A CA 1
ATOM 4798 C C . GLY A 1 615 ? -0.720 36.154 -70.415 1.00 48.66 615 GLY A C 1
ATOM 4799 O O . GLY A 1 615 ? -1.739 36.641 -70.894 1.00 48.66 615 GLY A O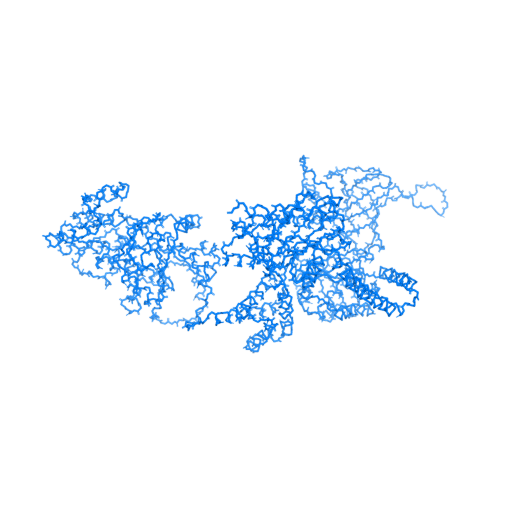 1
ATOM 4800 N N . GLY A 1 616 ? -0.214 36.534 -69.245 1.00 40.84 616 GLY A N 1
ATOM 4801 C CA . GLY A 1 616 ? -0.772 37.567 -68.379 1.00 40.84 616 GLY A CA 1
ATOM 4802 C C . GLY A 1 616 ? 0.232 37.921 -67.283 1.00 40.84 616 GLY A C 1
ATOM 4803 O O . GLY A 1 616 ? 0.995 37.070 -66.841 1.00 40.84 616 GLY A O 1
ATOM 4804 N N . GLN A 1 617 ? 0.308 39.202 -66.930 1.00 41.31 617 GLN A N 1
ATOM 4805 C CA . GLN A 1 617 ? 1.376 39.833 -66.145 1.00 41.31 617 GLN A CA 1
ATOM 4806 C C . GLN A 1 617 ? 1.630 39.231 -64.750 1.00 41.31 617 GLN A C 1
ATOM 4808 O O . GLN A 1 617 ? 0.759 38.639 -64.120 1.00 41.31 617 GLN A O 1
ATOM 4813 N N . ALA A 1 618 ? 2.851 39.469 -64.255 1.00 47.72 618 ALA A N 1
ATOM 4814 C CA . ALA A 1 618 ? 3.331 39.131 -62.919 1.00 47.72 618 ALA A CA 1
ATOM 4815 C C . ALA A 1 618 ? 2.330 39.535 -61.817 1.00 47.72 618 ALA A C 1
ATOM 4817 O O . ALA A 1 618 ? 2.168 40.714 -61.508 1.00 47.72 618 ALA A O 1
ATOM 4818 N N . GLY A 1 619 ? 1.673 38.536 -61.225 1.00 47.28 619 GLY A N 1
ATOM 4819 C CA . GLY A 1 619 ? 0.685 38.729 -60.161 1.00 47.28 619 GLY A CA 1
ATOM 4820 C C . GLY A 1 619 ? -0.262 37.550 -59.899 1.00 47.28 619 GLY A C 1
ATOM 4821 O O . GLY A 1 619 ? -1.047 37.626 -58.953 1.00 47.28 619 GLY A O 1
ATOM 4822 N N . ASP A 1 620 ? -0.206 36.463 -60.677 1.00 46.53 620 ASP A N 1
ATOM 4823 C CA . ASP A 1 620 ? -1.140 35.342 -60.516 1.00 46.53 620 ASP A CA 1
ATOM 4824 C C . ASP A 1 620 ? -0.927 34.568 -59.204 1.00 46.53 620 ASP A C 1
ATOM 4826 O O . ASP A 1 620 ? 0.058 33.857 -58.991 1.00 46.53 620 ASP A O 1
ATOM 4830 N N . ARG A 1 621 ? -1.896 34.719 -58.294 1.00 53.19 621 ARG A N 1
ATOM 4831 C CA . ARG A 1 621 ? -1.967 34.023 -57.005 1.00 53.19 621 ARG A CA 1
ATOM 4832 C C . ARG A 1 621 ? -2.120 32.516 -57.238 1.00 53.19 621 ARG A C 1
ATOM 4834 O O . ARG A 1 621 ? -3.075 32.089 -57.883 1.00 53.19 621 ARG A O 1
ATOM 4841 N N . LEU A 1 622 ? -1.230 31.715 -56.640 1.00 57.44 622 LEU A N 1
ATOM 4842 C CA . LEU A 1 622 ? -1.369 30.257 -56.500 1.00 57.44 622 LEU A CA 1
ATOM 4843 C C . LEU A 1 622 ? -2.797 29.908 -56.047 1.00 57.44 622 LEU A C 1
ATOM 4845 O O . LEU A 1 622 ? -3.174 30.186 -54.907 1.00 57.44 622 LEU A O 1
ATOM 4849 N N . GLN A 1 623 ? -3.601 29.307 -56.927 1.00 62.81 623 GLN A N 1
ATOM 4850 C CA . GLN A 1 623 ? -4.943 28.866 -56.558 1.00 62.81 623 GLN A CA 1
ATOM 4851 C C . GLN A 1 623 ? -4.853 27.536 -55.799 1.00 62.81 623 GLN A C 1
ATOM 4853 O O . GLN A 1 623 ? -4.302 26.547 -56.291 1.00 62.81 623 GLN A O 1
ATOM 4858 N N . VAL A 1 624 ? -5.400 27.512 -54.580 1.00 72.50 624 VAL A N 1
ATOM 4859 C CA . VAL A 1 624 ? -5.526 26.290 -53.777 1.00 72.50 624 VAL A CA 1
ATOM 4860 C C . VAL A 1 624 ? -6.666 25.451 -54.355 1.00 72.50 624 VAL A C 1
ATOM 4862 O O . VAL A 1 624 ? -7.835 25.841 -54.270 1.00 72.50 624 VAL A O 1
ATOM 4865 N N . LYS A 1 625 ? -6.310 24.311 -54.959 1.00 80.25 625 LYS A N 1
ATOM 4866 C CA . LYS A 1 625 ? -7.245 23.350 -55.562 1.00 80.25 625 LYS A CA 1
ATOM 4867 C C . LYS A 1 625 ? -7.940 22.517 -54.487 1.00 80.25 625 LYS A C 1
ATOM 4869 O O . LYS A 1 625 ? -9.158 22.377 -54.524 1.00 80.25 625 LYS A O 1
ATOM 4874 N N . THR A 1 626 ? -7.158 22.013 -53.533 1.00 83.81 626 THR A N 1
ATOM 4875 C CA . THR A 1 626 ? -7.644 21.183 -52.427 1.00 83.81 626 THR A CA 1
ATOM 4876 C C . THR A 1 626 ? -7.086 21.708 -51.109 1.00 83.81 626 THR A C 1
ATOM 4878 O O . THR A 1 626 ? -5.895 22.018 -51.026 1.00 83.81 626 THR A O 1
ATOM 4881 N N . MET A 1 627 ? -7.938 21.808 -50.089 1.00 88.88 627 MET A N 1
ATOM 4882 C CA . MET A 1 627 ? -7.575 22.224 -48.737 1.00 88.88 627 MET A CA 1
ATOM 4883 C C . MET A 1 627 ? -8.168 21.264 -47.709 1.00 88.88 627 MET A C 1
ATOM 4885 O O . MET A 1 627 ? -9.380 21.040 -47.680 1.00 88.88 627 MET A O 1
ATOM 4889 N N . VAL A 1 628 ? -7.306 20.741 -46.842 1.00 91.62 628 VAL A N 1
ATOM 4890 C CA . VAL A 1 628 ? -7.682 19.881 -45.719 1.00 91.62 628 VAL A CA 1
ATOM 4891 C C . VAL A 1 628 ? -7.254 20.547 -44.422 1.00 91.62 628 VAL A C 1
ATOM 4893 O O . VAL A 1 628 ? -6.096 20.934 -44.278 1.00 91.62 628 VAL A O 1
ATOM 4896 N N . GLU A 1 629 ? -8.179 20.666 -43.480 1.00 94.69 629 GLU A N 1
ATOM 4897 C CA . GLU A 1 629 ? -7.896 21.102 -42.116 1.00 94.69 629 GLU A CA 1
ATOM 4898 C C . GLU A 1 629 ? -7.509 19.885 -41.272 1.00 94.69 629 GLU A C 1
ATOM 4900 O O . GLU A 1 629 ? -8.298 18.952 -41.138 1.00 94.69 629 GLU A O 1
ATOM 4905 N N . ILE A 1 630 ? -6.310 19.894 -40.689 1.00 95.50 630 ILE A N 1
ATOM 4906 C CA . ILE A 1 630 ? -5.852 18.865 -39.751 1.00 95.50 630 ILE A CA 1
ATOM 4907 C C . ILE A 1 630 ? -6.208 19.302 -38.336 1.00 95.50 630 ILE A C 1
ATOM 4909 O O . ILE A 1 630 ? -5.702 20.310 -37.834 1.00 95.50 630 ILE A O 1
ATOM 4913 N N . ARG A 1 631 ? -7.078 18.521 -37.696 1.00 92.88 631 ARG A N 1
ATOM 4914 C CA . ARG A 1 631 ? -7.592 18.777 -36.348 1.00 92.88 631 ARG A CA 1
ATOM 4915 C C . ARG A 1 631 ? -6.778 18.094 -35.268 1.00 92.88 631 ARG A C 1
ATOM 4917 O O . ARG A 1 631 ? -6.760 18.607 -34.151 1.00 92.88 631 ARG A O 1
ATOM 4924 N N . ASP A 1 632 ? -6.150 16.972 -35.595 1.00 91.50 632 ASP A N 1
ATOM 4925 C CA . ASP A 1 632 ? -5.296 16.237 -34.676 1.00 91.50 632 ASP A CA 1
ATOM 4926 C C . ASP A 1 632 ? -4.309 15.336 -35.428 1.00 91.50 632 ASP A C 1
ATOM 4928 O O . ASP A 1 632 ? -4.553 14.936 -36.569 1.00 91.50 632 ASP A O 1
ATOM 4932 N N . THR A 1 633 ? -3.192 15.011 -34.785 1.00 93.25 633 THR A N 1
ATOM 4933 C CA . THR A 1 633 ? -2.171 14.111 -35.326 1.00 93.25 633 THR A CA 1
ATOM 4934 C C . THR A 1 633 ? -1.831 13.060 -34.278 1.00 93.25 633 THR A C 1
ATOM 4936 O O . THR A 1 633 ? -1.351 13.383 -33.193 1.00 93.25 633 THR A O 1
ATOM 4939 N N . GLN A 1 634 ? -2.051 11.791 -34.613 1.00 90.94 634 GLN A N 1
ATOM 4940 C CA . GLN A 1 634 ? -1.984 10.669 -33.680 1.00 90.94 634 GLN A CA 1
ATOM 4941 C C . GLN A 1 634 ? -0.980 9.605 -34.133 1.00 90.94 634 GLN A C 1
ATOM 4943 O O . GLN A 1 634 ? -0.658 9.476 -35.320 1.00 90.94 634 GLN A O 1
ATOM 4948 N N . LYS A 1 635 ? -0.484 8.823 -33.169 1.00 86.31 635 LYS A N 1
ATOM 4949 C CA . LYS A 1 635 ? 0.454 7.714 -33.393 1.00 86.31 635 LYS A CA 1
ATOM 4950 C C . LYS A 1 635 ? -0.223 6.376 -33.055 1.00 86.31 635 LYS A C 1
ATOM 4952 O O . LYS A 1 635 ? 0.018 5.830 -31.979 1.00 86.31 635 LYS A O 1
ATOM 4957 N N . PRO A 1 636 ? -1.093 5.843 -33.937 1.00 82.88 636 PRO A N 1
ATOM 4958 C CA . PRO A 1 636 ? -1.902 4.657 -33.633 1.00 82.88 636 PRO A CA 1
ATOM 4959 C C . PRO A 1 636 ? -1.062 3.385 -33.443 1.00 82.88 636 PRO A C 1
ATOM 4961 O O . PRO A 1 636 ? -1.416 2.519 -32.646 1.00 82.88 636 PRO A O 1
ATOM 4964 N N . VAL A 1 637 ? 0.060 3.273 -34.159 1.00 83.38 637 VAL A N 1
ATOM 4965 C CA . VAL A 1 637 ? 1.067 2.218 -33.992 1.00 83.38 637 VAL A CA 1
ATOM 4966 C C . VAL A 1 637 ? 2.464 2.820 -34.106 1.00 83.38 637 VAL A C 1
ATOM 4968 O O . VAL A 1 637 ? 2.663 3.875 -34.712 1.00 83.38 637 VAL A O 1
ATOM 4971 N N . GLU A 1 638 ? 3.455 2.157 -33.515 1.00 78.06 638 GLU A N 1
ATOM 4972 C CA . GLU A 1 638 ? 4.836 2.625 -33.567 1.00 78.06 638 GLU A CA 1
ATOM 4973 C C . GLU A 1 638 ? 5.343 2.702 -35.017 1.00 78.06 638 GLU A C 1
ATOM 4975 O O . GLU A 1 638 ? 5.212 1.754 -35.783 1.00 78.06 638 GLU A O 1
ATOM 4980 N N . GLY A 1 639 ? 5.892 3.858 -35.402 1.00 77.44 639 GLY A N 1
ATOM 4981 C CA . GLY A 1 639 ? 6.373 4.117 -36.762 1.00 77.44 639 GLY A CA 1
ATOM 4982 C C . GLY A 1 639 ? 5.330 4.667 -37.742 1.00 77.44 639 GLY A C 1
ATOM 4983 O O . GLY A 1 639 ? 5.716 5.069 -38.835 1.00 77.44 639 GLY A O 1
ATOM 4984 N N . LEU A 1 640 ? 4.045 4.756 -37.374 1.00 85.94 640 LEU A N 1
ATOM 4985 C CA . LEU A 1 640 ? 2.993 5.315 -38.232 1.00 85.94 640 LEU A CA 1
ATOM 4986 C C . LEU A 1 640 ? 2.422 6.611 -37.640 1.00 85.94 640 LEU A C 1
ATOM 4988 O O . LEU A 1 640 ? 2.084 6.653 -36.459 1.00 85.94 640 LEU A O 1
ATOM 4992 N N . ILE A 1 641 ? 2.286 7.650 -38.466 1.00 90.12 641 ILE A N 1
ATOM 4993 C CA . ILE A 1 641 ? 1.683 8.936 -38.087 1.00 90.12 641 ILE A CA 1
ATOM 4994 C C . ILE A 1 641 ? 0.412 9.137 -38.911 1.00 90.12 641 ILE A C 1
ATOM 4996 O O . ILE A 1 641 ? 0.467 9.152 -40.144 1.00 90.12 641 ILE A O 1
ATOM 5000 N N . ALA A 1 642 ? -0.720 9.282 -38.225 1.00 92.00 642 ALA A N 1
ATOM 5001 C CA . ALA A 1 642 ? -2.029 9.495 -38.828 1.00 92.00 642 ALA A CA 1
ATOM 5002 C C . ALA A 1 642 ? -2.504 10.928 -38.563 1.00 92.00 642 ALA A C 1
ATOM 5004 O O . ALA A 1 642 ? -2.519 11.385 -37.420 1.00 92.00 642 ALA A O 1
ATOM 5005 N N . HIS A 1 643 ? -2.897 11.632 -39.623 1.00 94.94 643 HIS A N 1
ATOM 5006 C CA . HIS A 1 643 ? -3.399 13.004 -39.551 1.00 94.94 643 HIS A CA 1
ATOM 5007 C C . HIS A 1 643 ? -4.918 12.965 -39.671 1.00 94.94 643 HIS A C 1
ATOM 5009 O O . HIS A 1 643 ? -5.437 12.594 -40.723 1.00 94.94 643 HIS A O 1
ATOM 5015 N N . GLN A 1 644 ? -5.624 13.334 -38.611 1.00 93.50 644 GLN A N 1
ATOM 5016 C CA . GLN A 1 644 ? -7.080 13.386 -38.589 1.00 93.50 644 GLN A CA 1
ATOM 5017 C C . GLN A 1 644 ? -7.533 14.759 -39.066 1.00 93.50 644 GLN A C 1
ATOM 5019 O O . GLN A 1 644 ? -7.198 15.789 -38.469 1.00 93.50 644 GLN A O 1
ATOM 5024 N N . GLY A 1 645 ? -8.283 14.792 -40.162 1.00 91.44 645 GLY A N 1
ATOM 5025 C CA . GLY A 1 645 ? -8.652 16.047 -40.791 1.00 91.44 645 GLY A CA 1
ATOM 5026 C C . GLY A 1 645 ? -9.966 16.012 -41.545 1.00 91.44 645 GLY A C 1
ATOM 5027 O O . GLY A 1 645 ? -10.521 14.956 -41.841 1.00 91.44 645 GLY A O 1
ATOM 5028 N N . LYS A 1 646 ? -10.457 17.209 -41.859 1.00 92.62 646 LYS A N 1
ATOM 5029 C CA . LYS A 1 646 ? -11.662 17.424 -42.654 1.00 92.62 646 LYS A CA 1
ATOM 5030 C C . LYS A 1 646 ? -11.303 18.124 -43.954 1.00 92.62 646 LYS A C 1
ATOM 5032 O O . LYS A 1 646 ? -10.586 19.128 -43.949 1.00 92.62 646 LYS A O 1
ATOM 5037 N N . ILE A 1 647 ? -11.820 17.622 -45.071 1.00 91.06 647 ILE A N 1
ATOM 5038 C CA . ILE A 1 647 ? -11.644 18.282 -46.365 1.00 91.06 647 ILE A CA 1
ATOM 5039 C C . ILE A 1 647 ? -12.573 19.496 -46.417 1.00 91.06 647 ILE A C 1
ATOM 5041 O O . ILE A 1 647 ? -13.794 19.357 -46.391 1.00 91.06 647 ILE A O 1
ATOM 5045 N N . ILE A 1 648 ? -11.989 20.690 -46.484 1.00 91.00 648 ILE A N 1
ATOM 5046 C CA . ILE A 1 648 ? -12.729 21.958 -46.532 1.00 91.00 648 ILE A CA 1
ATOM 5047 C C . ILE A 1 648 ? -13.056 22.345 -47.972 1.00 91.00 648 ILE A C 1
ATOM 5049 O O . ILE A 1 648 ? -14.085 22.964 -48.216 1.00 91.00 648 ILE A O 1
ATOM 5053 N N . LYS A 1 649 ? -12.178 22.001 -48.920 1.00 86.62 649 LYS A N 1
ATOM 5054 C CA . LYS A 1 649 ? -12.346 22.344 -50.332 1.00 86.62 649 LYS A CA 1
ATOM 5055 C C . LYS A 1 649 ? -11.678 21.308 -51.229 1.00 86.62 649 LYS A C 1
ATOM 5057 O O . LYS A 1 649 ? -10.517 20.980 -50.985 1.00 86.62 649 LYS A O 1
ATOM 5062 N N . GLY A 1 650 ? -12.357 20.869 -52.287 1.00 86.69 650 GLY A N 1
ATOM 5063 C CA . GLY A 1 650 ? -11.804 19.974 -53.312 1.00 86.69 650 GLY A CA 1
ATOM 5064 C C . GLY A 1 650 ? -11.804 18.489 -52.928 1.00 86.69 650 GLY A C 1
ATOM 5065 O O . GLY A 1 650 ? -12.414 18.092 -51.944 1.00 86.69 650 GLY A O 1
ATOM 5066 N N . ASN A 1 651 ? -11.110 17.664 -53.718 1.00 86.06 651 ASN A N 1
ATOM 5067 C CA . ASN A 1 651 ? -10.981 16.217 -53.494 1.00 86.06 651 ASN A CA 1
ATOM 5068 C C . ASN A 1 651 ? -9.510 15.835 -53.328 1.00 86.06 651 ASN A C 1
ATOM 5070 O O . ASN A 1 651 ? -8.625 16.543 -53.821 1.00 86.06 651 ASN A O 1
ATOM 5074 N N . LEU A 1 652 ? -9.268 14.706 -52.667 1.00 86.88 652 LEU A N 1
ATOM 5075 C CA . LEU A 1 652 ? -7.934 14.217 -52.345 1.00 86.88 652 LEU A CA 1
ATOM 5076 C C . LEU A 1 652 ? -7.755 12.763 -52.779 1.00 86.88 652 LEU A C 1
ATOM 5078 O O . LEU A 1 652 ? -8.605 11.932 -52.461 1.00 86.88 652 LEU A O 1
ATOM 5082 N N . LYS A 1 653 ? -6.654 12.446 -53.470 1.00 87.38 653 LYS A N 1
ATOM 5083 C CA . LYS A 1 653 ? -6.347 11.078 -53.929 1.00 87.38 653 LYS A CA 1
ATOM 5084 C C . LYS A 1 653 ? -5.040 10.541 -53.357 1.00 87.38 653 LYS A C 1
ATOM 5086 O O . LYS A 1 653 ? -4.071 11.275 -53.163 1.00 87.38 653 LYS A O 1
ATOM 5091 N N . VAL A 1 654 ? -4.990 9.226 -53.136 1.00 87.56 654 VAL A N 1
ATOM 5092 C CA . VAL A 1 654 ? -3.740 8.534 -52.785 1.00 87.56 654 VAL A CA 1
ATOM 5093 C C . VAL A 1 654 ? -2.721 8.710 -53.918 1.00 87.56 654 VAL A C 1
ATOM 5095 O O . VAL A 1 654 ? -3.047 8.537 -55.090 1.00 87.56 654 VAL A O 1
ATOM 5098 N N . GLY A 1 655 ? -1.481 9.049 -53.566 1.00 82.38 655 GLY A N 1
ATOM 5099 C CA . GLY A 1 655 ? -0.384 9.317 -54.497 1.00 82.38 655 GLY A CA 1
ATOM 5100 C C . GLY A 1 655 ? -0.223 10.787 -54.896 1.00 82.38 655 GLY A C 1
ATOM 5101 O O . GLY A 1 655 ? 0.796 11.129 -55.498 1.00 82.38 655 GLY A O 1
ATOM 5102 N N . GLU A 1 656 ? -1.171 11.663 -54.548 1.00 85.31 656 GLU A N 1
ATOM 5103 C CA . GLU A 1 656 ? -1.039 13.100 -54.798 1.00 85.31 656 GLU A CA 1
ATOM 5104 C C . GLU A 1 656 ? 0.038 13.737 -53.908 1.00 85.31 656 GLU A C 1
ATOM 5106 O O . GLU A 1 656 ? 0.245 13.358 -52.750 1.00 85.31 656 GLU A O 1
ATOM 5111 N N . THR A 1 657 ? 0.728 14.725 -54.476 1.00 86.62 657 THR A N 1
ATOM 5112 C CA . THR A 1 657 ? 1.697 15.559 -53.765 1.00 86.62 657 THR A CA 1
ATOM 5113 C C . THR A 1 657 ? 0.969 16.719 -53.093 1.00 86.62 657 THR A C 1
ATOM 5115 O O . THR A 1 657 ? 0.217 17.443 -53.748 1.00 86.62 657 THR A O 1
ATOM 5118 N N . ILE A 1 658 ? 1.217 16.916 -51.801 1.00 90.19 658 ILE A N 1
ATOM 5119 C CA . ILE A 1 658 ? 0.561 17.929 -50.980 1.00 90.19 658 ILE A CA 1
ATOM 5120 C C . ILE A 1 658 ? 1.574 18.728 -50.161 1.00 90.19 658 ILE A C 1
ATOM 5122 O O . ILE A 1 658 ? 2.586 18.203 -49.700 1.00 90.19 658 ILE A O 1
ATOM 5126 N N . LEU A 1 659 ? 1.289 20.012 -49.963 1.00 91.56 659 LEU A N 1
ATOM 5127 C CA . LEU A 1 659 ? 2.036 20.879 -49.063 1.00 91.56 659 LEU A CA 1
ATOM 5128 C C . LEU A 1 659 ? 1.443 20.760 -47.657 1.00 91.56 659 LEU A C 1
ATOM 5130 O O . LEU A 1 659 ? 0.325 21.210 -47.405 1.00 91.56 659 LEU A O 1
ATOM 5134 N N . ALA A 1 660 ? 2.193 20.140 -46.755 1.00 92.88 660 ALA A N 1
ATOM 5135 C CA . ALA A 1 660 ? 1.837 19.945 -45.360 1.00 92.88 660 ALA A CA 1
ATOM 5136 C C . ALA A 1 660 ? 2.364 21.119 -44.524 1.00 92.88 660 ALA A C 1
ATOM 5138 O O . ALA A 1 660 ? 3.572 21.336 -44.484 1.00 92.88 660 ALA A O 1
ATOM 5139 N N . LYS A 1 661 ? 1.475 21.882 -43.874 1.00 94.00 661 LYS A N 1
ATOM 5140 C CA . LYS A 1 661 ? 1.810 23.067 -43.064 1.00 94.00 661 LYS A CA 1
ATOM 5141 C C . LYS A 1 661 ? 1.243 22.941 -41.658 1.00 94.00 661 LYS A C 1
ATOM 5143 O O . LYS A 1 661 ? 0.024 22.888 -41.496 1.00 94.00 661 LYS A O 1
ATOM 5148 N N . VAL A 1 662 ? 2.103 22.961 -40.646 1.00 95.25 662 VAL A N 1
ATOM 5149 C CA . VAL A 1 662 ? 1.649 23.011 -39.248 1.00 95.25 662 VAL A CA 1
ATOM 5150 C C . VAL A 1 662 ? 1.212 24.428 -38.878 1.00 95.25 662 VAL A C 1
ATOM 5152 O O . VAL A 1 662 ? 1.709 25.415 -39.428 1.00 95.25 662 VAL A O 1
ATOM 5155 N N . ASP A 1 663 ? 0.294 24.547 -37.926 1.00 94.81 663 ASP A N 1
ATOM 5156 C CA . ASP A 1 663 ? -0.031 25.825 -37.302 1.00 94.81 663 ASP A CA 1
ATOM 5157 C C . ASP A 1 663 ? 1.180 26.309 -36.490 1.00 94.81 663 ASP A C 1
ATOM 5159 O O . ASP A 1 663 ? 1.466 25.824 -35.392 1.00 94.81 663 ASP A O 1
ATOM 5163 N N . LYS A 1 664 ? 1.915 27.267 -37.063 1.00 92.56 664 LYS A N 1
ATOM 5164 C CA . LYS A 1 664 ? 3.176 27.779 -36.512 1.00 92.56 664 LYS A CA 1
ATOM 5165 C C . LYS A 1 664 ? 2.990 28.433 -35.146 1.00 92.56 664 LYS A C 1
ATOM 5167 O O . LYS A 1 664 ? 3.843 28.262 -34.278 1.00 92.56 664 LYS A O 1
ATOM 5172 N N . GLU A 1 665 ? 1.899 29.162 -34.927 1.00 92.12 665 GLU A N 1
ATOM 5173 C CA . GLU A 1 665 ? 1.673 29.860 -33.657 1.00 92.12 665 GLU A CA 1
ATOM 5174 C C . GLU A 1 665 ? 1.297 28.876 -32.554 1.00 92.12 665 GLU A C 1
ATOM 5176 O O . GLU A 1 665 ? 1.841 28.931 -31.445 1.00 92.12 665 GLU A O 1
ATOM 5181 N N . ARG A 1 666 ? 0.449 27.899 -32.885 1.00 93.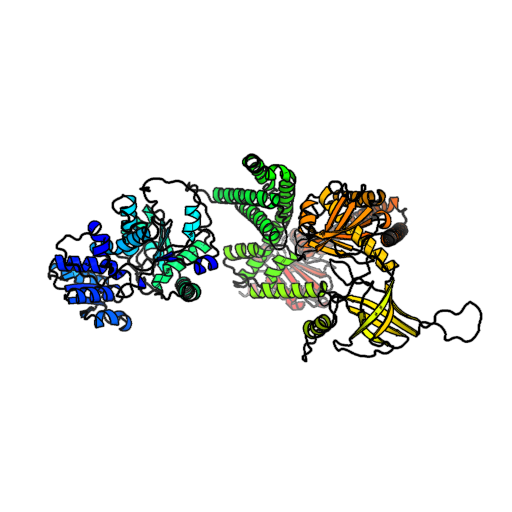31 666 ARG A N 1
ATOM 5182 C CA . ARG A 1 666 ? 0.141 26.792 -31.984 1.00 93.31 666 ARG A CA 1
ATOM 5183 C C . ARG A 1 666 ? 1.388 25.970 -31.649 1.00 93.31 666 ARG A C 1
ATOM 5185 O O . ARG A 1 666 ? 1.619 25.677 -30.474 1.00 93.31 666 ARG A O 1
ATOM 5192 N N . ARG A 1 667 ? 2.210 25.637 -32.649 1.00 93.94 667 ARG A N 1
ATOM 5193 C CA . ARG A 1 667 ? 3.474 24.907 -32.475 1.00 93.94 667 ARG A CA 1
ATOM 5194 C C . ARG A 1 667 ? 4.442 25.664 -31.574 1.00 93.94 667 ARG A C 1
ATOM 5196 O O . ARG A 1 667 ? 5.040 25.059 -30.690 1.00 93.94 667 ARG A O 1
ATOM 5203 N N . LYS A 1 668 ? 4.603 26.975 -31.775 1.00 93.62 668 LYS A N 1
ATOM 5204 C CA . LYS A 1 668 ? 5.443 27.815 -30.908 1.00 93.62 668 LYS A CA 1
ATOM 5205 C C . LYS A 1 668 ? 4.951 27.779 -29.465 1.00 93.62 668 LYS A C 1
ATOM 5207 O O . LYS A 1 668 ? 5.762 27.583 -28.570 1.00 93.62 668 LYS A O 1
ATOM 5212 N N . ALA A 1 669 ? 3.646 27.914 -29.228 1.00 94.62 669 ALA A N 1
ATOM 5213 C CA . ALA A 1 669 ? 3.089 27.840 -27.877 1.00 94.62 669 ALA A CA 1
ATOM 5214 C C . ALA A 1 669 ? 3.365 26.480 -27.203 1.00 94.62 669 ALA A C 1
ATOM 5216 O O . ALA A 1 669 ? 3.783 26.446 -26.048 1.00 94.62 669 ALA A O 1
ATOM 5217 N N . ILE A 1 670 ? 3.230 25.372 -27.943 1.00 95.19 670 ILE A N 1
ATOM 5218 C CA . ILE A 1 670 ? 3.606 24.036 -27.453 1.00 95.19 670 ILE A CA 1
ATOM 5219 C C . ILE A 1 670 ? 5.105 23.967 -27.138 1.00 95.19 670 ILE A C 1
ATOM 5221 O O . ILE A 1 670 ? 5.461 23.537 -26.047 1.00 95.19 670 ILE A O 1
ATOM 5225 N N . LYS A 1 671 ? 5.981 24.410 -28.055 1.00 95.19 671 LYS A N 1
ATOM 5226 C CA . LYS A 1 671 ? 7.444 24.418 -27.861 1.00 95.19 671 LYS A CA 1
ATOM 5227 C C . LYS A 1 671 ? 7.838 25.173 -26.586 1.00 95.19 671 LYS A C 1
ATOM 5229 O O . LYS A 1 671 ? 8.629 24.651 -25.804 1.00 95.19 671 LYS A O 1
ATOM 5234 N N . ARG A 1 672 ? 7.232 26.344 -26.343 1.00 95.88 672 ARG A N 1
ATOM 5235 C CA . ARG A 1 672 ? 7.443 27.146 -25.122 1.00 95.88 672 ARG A CA 1
ATOM 5236 C C . ARG A 1 672 ? 7.070 26.373 -23.869 1.00 95.88 672 ARG A C 1
ATOM 5238 O O . ARG A 1 672 ? 7.894 26.234 -22.972 1.00 95.88 672 ARG A O 1
ATOM 5245 N N . ASN A 1 673 ? 5.859 25.825 -23.835 1.00 96.75 673 ASN A N 1
ATOM 5246 C CA . ASN A 1 673 ? 5.383 25.037 -22.704 1.00 96.75 673 ASN A CA 1
ATOM 5247 C C . ASN A 1 673 ? 6.224 23.766 -22.489 1.00 96.75 673 ASN A C 1
ATOM 5249 O O . ASN A 1 673 ? 6.483 23.387 -21.348 1.00 96.75 673 ASN A O 1
ATOM 5253 N N . HIS A 1 674 ? 6.708 23.133 -23.560 1.00 95.56 674 HIS A N 1
ATOM 5254 C CA . HIS A 1 674 ? 7.551 21.945 -23.462 1.00 95.56 674 HIS A CA 1
ATOM 5255 C C . HIS A 1 674 ? 8.919 22.282 -22.864 1.00 95.56 674 HIS A C 1
ATOM 5257 O O . HIS A 1 674 ? 9.338 21.666 -21.889 1.00 95.56 674 HIS A O 1
ATOM 5263 N N . THR A 1 675 ? 9.612 23.296 -23.390 1.00 95.56 675 THR A N 1
ATOM 5264 C CA . THR A 1 675 ? 10.892 23.733 -22.815 1.00 95.56 675 THR A CA 1
ATOM 5265 C C . THR A 1 675 ? 10.712 24.220 -21.372 1.00 95.56 675 THR A C 1
ATOM 5267 O O . THR A 1 675 ? 11.502 23.848 -20.508 1.00 95.56 675 THR A O 1
ATOM 5270 N N . ALA A 1 676 ? 9.635 24.954 -21.071 1.00 96.25 676 ALA A N 1
ATOM 5271 C CA . ALA A 1 676 ? 9.312 25.375 -19.706 1.00 96.25 676 ALA A CA 1
ATOM 5272 C C . ALA A 1 676 ? 9.063 24.193 -18.758 1.00 96.25 676 ALA A C 1
ATOM 5274 O O . ALA A 1 676 ? 9.389 24.286 -17.579 1.00 96.25 676 ALA A O 1
ATOM 5275 N N . THR A 1 677 ? 8.554 23.065 -19.262 1.00 95.31 677 THR A N 1
ATOM 5276 C CA . THR A 1 677 ? 8.389 21.839 -18.468 1.00 95.31 677 THR A CA 1
ATOM 5277 C C . THR A 1 677 ? 9.738 21.324 -17.953 1.00 95.31 677 THR A C 1
ATOM 5279 O O . THR A 1 677 ? 9.844 20.973 -16.780 1.00 95.31 677 THR A O 1
ATOM 5282 N N . HIS A 1 678 ? 10.790 21.351 -18.779 1.00 93.81 678 HIS A N 1
ATOM 5283 C CA . HIS A 1 678 ? 12.145 20.961 -18.362 1.00 93.81 678 HIS A CA 1
ATOM 5284 C C . HIS A 1 678 ? 12.751 21.940 -17.349 1.00 93.81 678 HIS A C 1
ATOM 5286 O O . HIS A 1 678 ? 13.374 21.522 -16.371 1.00 93.81 678 HIS A O 1
ATOM 5292 N N . LEU A 1 679 ? 12.532 23.247 -17.542 1.00 95.62 679 LEU A N 1
ATOM 5293 C CA . LEU A 1 679 ? 12.982 24.254 -16.577 1.00 95.62 679 LEU A CA 1
ATOM 5294 C C . LEU A 1 679 ? 12.287 24.078 -15.224 1.00 95.62 679 LEU A C 1
ATOM 5296 O O . LEU A 1 679 ? 12.946 24.081 -14.185 1.00 95.62 679 LEU A O 1
ATOM 5300 N N . LEU A 1 680 ? 10.969 23.861 -15.243 1.00 96.12 680 LEU A N 1
ATOM 5301 C CA . LEU A 1 680 ? 10.169 23.613 -14.050 1.00 96.12 680 LEU A CA 1
ATOM 5302 C C . LEU A 1 680 ? 10.620 22.338 -13.333 1.00 96.12 680 LEU A C 1
ATOM 5304 O O . LEU A 1 680 ? 10.779 22.350 -12.115 1.00 96.12 680 LEU A O 1
ATOM 5308 N N . HIS A 1 681 ? 10.872 21.252 -14.065 1.00 94.38 681 HIS A N 1
ATOM 5309 C CA . HIS A 1 681 ? 11.349 19.999 -13.482 1.00 94.38 681 HIS A CA 1
ATOM 5310 C C . HIS A 1 681 ? 12.686 20.187 -12.751 1.00 94.38 681 HIS A C 1
ATOM 5312 O O . HIS A 1 681 ? 12.860 19.705 -11.626 1.00 94.38 681 HIS A O 1
ATOM 5318 N N . ARG A 1 682 ? 13.617 20.945 -13.343 1.00 93.06 682 ARG A N 1
ATOM 5319 C CA . ARG A 1 682 ? 14.877 21.300 -12.684 1.00 93.06 682 ARG A CA 1
ATOM 5320 C C . ARG A 1 682 ? 14.660 22.185 -11.458 1.00 93.06 682 ARG A C 1
ATOM 5322 O O . ARG A 1 682 ? 15.228 21.881 -10.410 1.00 93.06 682 ARG A O 1
ATOM 5329 N N . ALA A 1 683 ? 13.844 23.231 -11.570 1.00 94.75 683 ALA A N 1
ATOM 5330 C CA . ALA A 1 683 ? 13.555 24.154 -10.472 1.00 94.75 683 ALA A CA 1
ATOM 5331 C C . ALA A 1 683 ? 12.918 23.429 -9.275 1.00 94.75 683 ALA A C 1
ATOM 5333 O O . ALA A 1 683 ? 13.350 23.600 -8.135 1.00 94.75 683 ALA A O 1
ATOM 5334 N N . LEU A 1 684 ? 11.967 22.528 -9.536 1.00 93.75 684 LEU A N 1
ATOM 5335 C CA . LEU A 1 684 ? 11.357 21.674 -8.518 1.00 93.75 684 LEU A CA 1
ATOM 5336 C C . LEU A 1 684 ? 12.398 20.823 -7.793 1.00 93.75 684 LEU A C 1
ATOM 5338 O O . LEU A 1 684 ? 12.380 20.753 -6.568 1.00 93.75 684 LEU A O 1
ATOM 5342 N N . ARG A 1 685 ? 13.341 20.216 -8.519 1.00 91.12 685 ARG A N 1
ATOM 5343 C CA . ARG A 1 685 ? 14.420 19.429 -7.902 1.00 91.12 685 ARG A CA 1
ATOM 5344 C C . ARG A 1 685 ? 15.413 20.286 -7.117 1.00 91.12 685 ARG A C 1
ATOM 5346 O O . ARG A 1 685 ? 15.927 19.819 -6.105 1.00 91.12 685 ARG A O 1
ATOM 5353 N N . GLN A 1 686 ? 15.668 21.524 -7.540 1.00 90.38 686 GLN A N 1
ATOM 5354 C CA . GLN A 1 686 ? 16.532 22.456 -6.808 1.00 90.38 686 GLN A CA 1
ATOM 5355 C C . GLN A 1 686 ? 15.900 22.934 -5.495 1.00 90.38 686 GLN A C 1
ATOM 5357 O O . GLN A 1 686 ? 16.602 23.036 -4.492 1.00 90.38 686 GLN A O 1
ATOM 5362 N N . VAL A 1 687 ? 14.592 23.211 -5.483 1.00 90.69 687 VAL A N 1
ATOM 5363 C CA . VAL A 1 687 ? 13.892 23.728 -4.293 1.00 90.69 687 VAL A CA 1
ATOM 5364 C C . VAL A 1 687 ? 13.452 22.604 -3.359 1.00 90.69 687 VAL A C 1
ATOM 5366 O O . VAL A 1 687 ? 13.662 22.689 -2.153 1.00 90.69 687 VAL A O 1
ATOM 5369 N N . LEU A 1 688 ? 12.868 21.539 -3.908 1.00 88.00 688 LEU A N 1
ATOM 5370 C CA . LEU A 1 688 ? 12.238 20.459 -3.142 1.00 88.00 688 LEU A CA 1
ATOM 5371 C C . LEU A 1 688 ? 13.128 19.216 -2.998 1.00 88.00 688 LEU A C 1
ATOM 5373 O O . LEU A 1 688 ? 12.765 18.283 -2.280 1.00 88.00 688 LEU A O 1
ATOM 5377 N N . GLY A 1 689 ? 14.271 19.174 -3.686 1.00 85.12 689 GLY A N 1
ATOM 5378 C CA . GLY A 1 689 ? 15.219 18.062 -3.687 1.00 85.12 689 GLY A CA 1
ATOM 5379 C C . GLY A 1 689 ? 14.998 17.027 -4.799 1.00 85.12 689 GLY A C 1
ATOM 5380 O O . GLY A 1 689 ? 13.978 16.988 -5.486 1.00 85.12 689 GLY A O 1
ATOM 5381 N N . GLU A 1 690 ? 15.965 16.115 -4.934 1.00 79.94 690 GLU A N 1
ATOM 5382 C CA . GLU A 1 690 ? 16.086 15.130 -6.029 1.00 79.94 690 GLU A CA 1
ATOM 5383 C C . GLU A 1 690 ? 14.910 14.152 -6.201 1.00 79.94 690 GLU A C 1
ATOM 5385 O O . GLU A 1 690 ? 14.800 13.445 -7.198 1.00 79.94 690 GLU A O 1
ATOM 5390 N N . GLN A 1 691 ? 14.016 14.098 -5.225 1.00 76.00 691 GLN A N 1
ATOM 5391 C CA . GLN A 1 691 ? 12.834 13.242 -5.222 1.00 76.00 691 GLN A CA 1
ATOM 5392 C C . GLN A 1 691 ? 11.637 13.780 -6.011 1.00 76.00 691 GLN A C 1
ATOM 5394 O O . GLN A 1 691 ? 10.691 13.024 -6.236 1.00 76.00 691 GLN A O 1
ATOM 5399 N N . ALA A 1 692 ? 11.665 15.056 -6.412 1.00 83.31 692 ALA A N 1
ATOM 5400 C CA . ALA A 1 692 ? 10.622 15.698 -7.209 1.00 83.31 692 ALA A CA 1
ATOM 5401 C C . ALA A 1 692 ? 10.689 15.233 -8.677 1.00 83.31 692 ALA A C 1
ATOM 5403 O O . ALA A 1 692 ? 10.936 16.013 -9.591 1.00 83.31 692 ALA A O 1
ATOM 5404 N N . VAL A 1 693 ? 10.513 13.927 -8.885 1.00 82.38 693 VAL A N 1
ATOM 5405 C CA . VAL A 1 693 ? 10.593 13.265 -10.190 1.00 82.38 693 VAL A CA 1
ATOM 5406 C C . VAL A 1 693 ? 9.221 13.259 -10.858 1.00 82.38 693 VAL A C 1
ATOM 5408 O O . VAL A 1 693 ? 8.205 12.984 -10.205 1.00 82.38 693 VAL A O 1
ATOM 5411 N N . GLN A 1 694 ? 9.207 13.509 -12.168 1.00 83.44 694 GLN A N 1
ATOM 5412 C CA . GLN A 1 694 ? 8.014 13.462 -13.010 1.00 83.44 694 GLN A CA 1
ATOM 5413 C C . GLN A 1 694 ? 7.265 12.121 -12.903 1.00 83.44 694 GLN A C 1
ATOM 5415 O O . GLN A 1 694 ? 7.849 11.041 -12.975 1.00 83.44 694 GLN A O 1
ATOM 5420 N N . SER A 1 695 ? 5.944 12.210 -12.768 1.00 82.62 695 SER A N 1
ATOM 5421 C CA . SER A 1 695 ? 4.986 11.093 -12.762 1.00 82.62 695 SER A CA 1
ATOM 5422 C C . SER A 1 695 ? 3.936 11.201 -13.872 1.00 82.62 695 SER A C 1
ATOM 5424 O O . SER A 1 695 ? 3.249 10.227 -14.166 1.00 82.62 695 SER A O 1
ATOM 5426 N N . GLY A 1 696 ? 3.821 12.369 -14.506 1.00 83.12 696 GLY A N 1
ATOM 5427 C CA . GLY A 1 696 ? 2.914 12.627 -15.618 1.00 83.12 696 GLY A CA 1
ATOM 5428 C C . GLY A 1 696 ? 3.124 14.031 -16.179 1.00 83.12 696 GLY A C 1
ATOM 5429 O O . GLY A 1 696 ? 3.591 14.921 -15.473 1.00 83.12 696 GLY A O 1
ATOM 5430 N N . SER A 1 697 ? 2.804 14.230 -17.457 1.00 89.44 697 SER A N 1
ATOM 5431 C CA . SER A 1 697 ? 2.873 15.545 -18.098 1.00 89.44 697 SER A CA 1
ATOM 5432 C C . SER A 1 697 ? 1.783 15.694 -19.159 1.00 89.44 697 SER A C 1
ATOM 5434 O O . SER A 1 697 ? 1.333 14.706 -19.741 1.00 89.44 697 SER A O 1
ATOM 5436 N N . LEU A 1 698 ? 1.326 16.926 -19.366 1.00 93.00 698 LEU A N 1
ATOM 5437 C CA . LEU A 1 698 ? 0.528 17.344 -20.516 1.00 93.00 698 LEU A CA 1
ATOM 5438 C C . LEU A 1 698 ? 1.059 18.699 -20.980 1.00 93.00 698 LEU A C 1
ATOM 5440 O O . LEU A 1 698 ? 1.074 19.646 -20.200 1.00 93.00 698 LEU A O 1
ATOM 5444 N N . VAL A 1 699 ? 1.417 18.807 -22.253 1.00 95.19 699 VAL A N 1
ATOM 5445 C CA . VAL A 1 699 ? 1.909 20.024 -22.893 1.00 95.19 699 VAL A CA 1
ATOM 5446 C C . VAL A 1 699 ? 0.928 20.399 -23.997 1.00 95.19 699 VAL A C 1
ATOM 5448 O O . VAL A 1 699 ? 0.986 19.870 -25.107 1.00 95.19 699 VAL A O 1
ATOM 5451 N N . ALA A 1 700 ? 0.002 21.298 -23.671 1.00 94.31 700 ALA A N 1
ATOM 5452 C CA . ALA A 1 700 ? -0.955 21.896 -24.598 1.00 94.31 700 ALA A CA 1
ATOM 5453 C C . ALA A 1 700 ? -0.496 23.330 -24.951 1.00 94.31 700 ALA A C 1
ATOM 5455 O O . ALA A 1 700 ? 0.477 23.811 -24.371 1.00 94.31 700 ALA A O 1
ATOM 5456 N N . PRO A 1 701 ? -1.104 24.036 -25.922 1.00 92.88 701 PRO A N 1
ATOM 5457 C CA . PRO A 1 701 ? -0.645 25.372 -26.291 1.00 92.88 701 PRO A CA 1
ATOM 5458 C C . PRO A 1 701 ? -1.075 26.422 -25.254 1.00 92.88 701 PRO A C 1
ATOM 5460 O O . PRO A 1 701 ? -0.285 27.313 -24.968 1.00 92.88 701 PRO A O 1
ATOM 5463 N N . GLU A 1 702 ? -2.277 26.324 -24.671 1.00 93.00 702 GLU A N 1
ATOM 5464 C CA . GLU A 1 702 ? -2.784 27.292 -23.684 1.00 93.00 702 GLU A CA 1
ATOM 5465 C C . GLU A 1 702 ? -2.133 27.122 -22.313 1.00 93.00 702 GLU A C 1
ATOM 5467 O O . GLU A 1 702 ? -1.932 28.101 -21.601 1.00 93.00 702 GLU A O 1
ATOM 5472 N N . ARG A 1 703 ? -1.806 25.881 -21.940 1.00 94.50 703 ARG A N 1
ATOM 5473 C CA . ARG A 1 703 ? -1.236 25.532 -20.637 1.00 94.50 703 ARG A CA 1
ATOM 5474 C C . ARG A 1 703 ? -0.463 24.227 -20.691 1.00 94.50 703 ARG A C 1
ATOM 5476 O O . ARG A 1 703 ? -0.683 23.397 -21.574 1.00 94.50 703 ARG A O 1
ATOM 5483 N N . PHE A 1 704 ? 0.358 24.005 -19.679 1.00 96.19 704 PHE A N 1
ATOM 5484 C CA . PHE A 1 704 ? 0.908 22.691 -19.402 1.00 96.19 704 PHE A CA 1
ATOM 5485 C C . PHE A 1 704 ? 0.711 22.296 -17.947 1.00 96.19 704 PHE A C 1
ATOM 5487 O O . PHE A 1 704 ? 0.400 23.108 -17.075 1.00 96.19 704 PHE A O 1
ATOM 5494 N N . ARG A 1 705 ? 0.844 20.998 -17.722 1.00 94.81 705 ARG A N 1
ATOM 5495 C CA . ARG A 1 705 ? 0.575 20.335 -16.460 1.00 94.81 705 ARG A CA 1
ATOM 5496 C C . ARG A 1 705 ? 1.719 19.394 -16.168 1.00 94.81 705 ARG A C 1
ATOM 5498 O O . ARG A 1 705 ? 2.034 18.548 -17.004 1.00 94.81 705 ARG A O 1
ATOM 5505 N N . PHE A 1 706 ? 2.279 19.517 -14.979 1.00 94.19 706 PHE A N 1
ATOM 5506 C CA . PHE A 1 706 ? 3.401 18.716 -14.535 1.00 94.19 706 PHE A CA 1
ATOM 5507 C C . PHE A 1 706 ? 3.062 18.019 -13.223 1.00 94.19 706 PHE A C 1
ATOM 5509 O O . PHE A 1 706 ? 2.803 18.669 -12.208 1.00 94.19 706 PHE A O 1
ATOM 5516 N N . ASP A 1 707 ? 3.065 16.690 -13.255 1.00 93.31 707 ASP A N 1
ATOM 5517 C CA . ASP A 1 707 ? 2.764 15.857 -12.099 1.00 93.31 707 ASP A CA 1
ATOM 5518 C C . ASP A 1 707 ? 4.077 15.296 -11.553 1.00 93.31 707 ASP A C 1
ATOM 5520 O O . ASP A 1 707 ? 4.844 14.687 -12.300 1.00 93.31 707 ASP A O 1
ATOM 5524 N N . PHE A 1 708 ? 4.341 15.466 -10.259 1.00 90.62 708 PHE A N 1
ATOM 5525 C CA . PHE A 1 708 ? 5.604 15.063 -9.638 1.00 90.62 708 PHE A CA 1
ATOM 5526 C C . PHE A 1 708 ? 5.407 14.456 -8.250 1.00 90.62 708 PHE A C 1
ATOM 5528 O O . PHE A 1 708 ? 4.423 14.721 -7.554 1.00 90.62 708 PHE A O 1
ATOM 5535 N N . ASN A 1 709 ? 6.365 13.621 -7.846 1.00 81.81 709 ASN A N 1
ATOM 5536 C CA . ASN A 1 709 ? 6.308 12.924 -6.567 1.00 81.81 709 ASN A CA 1
ATOM 5537 C C . ASN A 1 709 ? 6.760 13.822 -5.409 1.00 81.81 709 ASN A C 1
ATOM 5539 O O . ASN A 1 709 ? 7.956 13.959 -5.152 1.00 81.81 709 ASN A O 1
ATOM 5543 N N . TYR A 1 710 ? 5.814 14.373 -4.654 1.00 85.88 710 TYR A N 1
ATOM 5544 C CA . TYR A 1 710 ? 6.097 15.122 -3.435 1.00 85.88 710 TYR A CA 1
ATOM 5545 C C . TYR A 1 710 ? 4.969 14.950 -2.401 1.00 85.88 710 TYR A C 1
ATOM 5547 O O . TYR A 1 710 ? 3.788 15.010 -2.745 1.00 85.88 710 TYR A O 1
ATOM 5555 N N . PRO A 1 711 ? 5.283 14.686 -1.120 1.00 73.44 711 PRO A N 1
ATOM 5556 C CA . PRO A 1 711 ? 4.256 14.390 -0.119 1.00 73.44 711 PRO A CA 1
ATOM 5557 C C . PRO A 1 711 ? 3.570 15.647 0.432 1.00 73.44 711 PRO A C 1
ATOM 5559 O O . PRO A 1 711 ? 2.424 15.574 0.903 1.00 73.44 711 PRO A O 1
ATOM 5562 N N . LYS A 1 712 ? 4.261 16.795 0.401 1.00 83.38 712 LYS A N 1
ATOM 5563 C CA . LYS A 1 712 ? 3.763 18.053 0.962 1.00 83.38 712 LYS A CA 1
ATOM 5564 C C . LYS A 1 712 ? 3.040 18.904 -0.063 1.00 83.38 712 LYS A C 1
ATOM 5566 O O . LYS A 1 712 ? 3.320 18.809 -1.249 1.00 83.38 712 LYS A O 1
ATOM 5571 N N . ALA A 1 713 ? 2.099 19.708 0.429 1.00 87.75 713 ALA A N 1
ATOM 5572 C CA . ALA A 1 713 ? 1.679 20.879 -0.327 1.00 87.75 713 ALA A CA 1
ATOM 5573 C C . ALA A 1 713 ? 2.846 21.859 -0.329 1.00 87.75 713 ALA A C 1
ATOM 5575 O O . ALA A 1 713 ? 3.555 21.932 0.680 1.00 87.75 713 ALA A O 1
ATOM 5576 N N . LEU A 1 714 ? 3.058 22.529 -1.456 1.00 90.12 714 LEU A N 1
ATOM 5577 C CA . LEU A 1 714 ? 4.110 23.528 -1.525 1.00 90.12 714 LEU A CA 1
ATOM 5578 C C . LEU A 1 714 ? 3.637 24.755 -0.753 1.00 90.12 714 LEU A C 1
ATOM 5580 O O . LEU A 1 714 ? 2.462 25.125 -0.829 1.00 90.12 714 LEU A O 1
ATOM 5584 N N . THR A 1 715 ? 4.535 25.359 0.015 1.00 90.88 715 THR A N 1
ATOM 5585 C CA . THR A 1 715 ? 4.239 26.665 0.604 1.00 90.88 715 THR A CA 1
ATOM 5586 C C . THR A 1 715 ? 4.207 27.726 -0.491 1.00 90.88 715 THR A C 1
ATOM 5588 O O . THR A 1 715 ? 4.758 27.545 -1.580 1.00 90.88 715 THR A O 1
ATOM 5591 N N . GLU A 1 716 ? 3.565 28.853 -0.200 1.00 90.75 716 GLU A N 1
ATOM 5592 C CA . GLU A 1 716 ? 3.552 29.988 -1.121 1.00 90.75 716 GLU A CA 1
ATOM 5593 C C . GLU A 1 716 ? 4.982 30.467 -1.425 1.00 90.75 716 GLU A C 1
ATOM 5595 O O . GLU A 1 716 ? 5.330 30.641 -2.589 1.00 90.75 716 GLU A O 1
ATOM 5600 N N . ASP A 1 717 ? 5.854 30.516 -0.413 1.00 91.19 717 ASP A N 1
ATOM 5601 C CA . ASP A 1 717 ? 7.279 30.836 -0.579 1.00 91.19 717 ASP A CA 1
ATOM 5602 C C . ASP A 1 717 ? 8.019 29.841 -1.490 1.00 91.19 717 ASP A C 1
ATOM 5604 O O . ASP A 1 717 ? 8.849 30.236 -2.310 1.00 91.19 717 ASP A O 1
ATOM 5608 N N . GLU A 1 718 ? 7.737 28.538 -1.367 1.00 92.19 718 GLU A N 1
ATOM 5609 C CA . GLU A 1 718 ? 8.331 27.515 -2.235 1.00 92.19 718 GLU A CA 1
ATOM 5610 C C . GLU A 1 718 ? 7.873 27.700 -3.688 1.00 92.19 718 GLU A C 1
ATOM 5612 O O . GLU A 1 718 ? 8.699 27.622 -4.598 1.00 92.19 718 GLU A O 1
ATOM 5617 N N . LEU A 1 719 ? 6.583 27.978 -3.910 1.00 94.31 719 LEU A N 1
ATOM 5618 C CA . LEU A 1 719 ? 6.027 28.240 -5.241 1.00 94.31 719 LEU A CA 1
ATOM 5619 C C . LEU A 1 719 ? 6.623 29.495 -5.875 1.00 94.31 719 LEU A C 1
ATOM 5621 O O . LEU A 1 719 ? 7.027 29.442 -7.037 1.00 94.31 719 LEU A O 1
ATOM 5625 N N . ILE A 1 720 ? 6.725 30.585 -5.110 1.00 93.56 720 ILE A N 1
ATOM 5626 C CA . ILE A 1 720 ? 7.360 31.833 -5.549 1.00 93.56 720 ILE A CA 1
ATOM 5627 C C . ILE A 1 720 ? 8.804 31.551 -5.960 1.00 93.56 720 ILE A C 1
ATOM 5629 O O . ILE A 1 720 ? 9.200 31.876 -7.075 1.00 93.56 720 ILE A O 1
ATOM 5633 N N . LYS A 1 721 ? 9.569 30.848 -5.121 1.00 94.88 721 LYS A N 1
ATOM 5634 C CA . LYS A 1 721 ? 10.968 30.517 -5.411 1.00 94.88 721 LYS A CA 1
ATOM 5635 C C . LYS A 1 721 ? 11.132 29.639 -6.655 1.00 94.88 721 LYS A C 1
ATOM 5637 O O . LYS A 1 721 ? 12.066 29.833 -7.429 1.00 94.88 721 LYS A O 1
ATOM 5642 N N . ILE A 1 722 ? 10.251 28.658 -6.860 1.00 96.62 722 ILE A N 1
ATOM 5643 C CA . ILE A 1 722 ? 10.261 27.818 -8.069 1.00 96.62 722 ILE A CA 1
ATOM 5644 C C . ILE A 1 722 ? 9.974 28.673 -9.307 1.00 96.62 722 ILE A C 1
ATOM 5646 O O . ILE A 1 722 ? 10.684 28.560 -10.307 1.00 96.62 722 ILE A O 1
ATOM 5650 N N . GLU A 1 723 ? 8.955 29.530 -9.241 1.00 96.88 723 GLU A N 1
ATOM 5651 C CA . GLU A 1 723 ? 8.596 30.439 -10.329 1.00 96.88 723 GLU A CA 1
ATOM 5652 C C . GLU A 1 723 ? 9.732 31.423 -10.651 1.00 96.88 723 GLU A C 1
ATOM 5654 O O . GLU A 1 723 ? 10.030 31.640 -11.826 1.00 96.88 723 GLU A O 1
ATOM 5659 N N . GLU A 1 724 ? 10.416 31.955 -9.636 1.00 96.00 724 GLU A N 1
ATOM 5660 C CA . GLU A 1 724 ? 11.598 32.809 -9.790 1.00 96.00 724 GLU A CA 1
ATOM 5661 C C . GLU A 1 724 ? 12.749 32.079 -10.480 1.00 96.00 724 GLU A C 1
ATOM 5663 O O . GLU A 1 724 ? 13.323 32.611 -11.424 1.00 96.00 724 GLU A O 1
ATOM 5668 N N . ILE A 1 725 ? 13.078 30.849 -10.073 1.00 96.19 725 ILE A N 1
ATOM 5669 C CA . ILE A 1 725 ? 14.157 30.071 -10.702 1.00 96.19 725 ILE A CA 1
ATOM 5670 C C . ILE A 1 725 ? 13.868 29.835 -12.187 1.00 96.19 725 ILE A C 1
ATOM 5672 O O . ILE A 1 725 ? 14.765 29.980 -13.017 1.00 96.19 725 ILE A O 1
ATOM 5676 N N . VAL A 1 726 ? 12.625 29.483 -12.534 1.00 96.94 726 VAL A N 1
ATOM 5677 C CA . VAL A 1 726 ? 12.239 29.266 -13.935 1.00 96.94 726 VAL A CA 1
ATOM 5678 C C . VAL A 1 726 ? 12.319 30.569 -14.723 1.00 96.94 726 VAL A C 1
ATOM 5680 O O . VAL A 1 726 ? 12.909 30.581 -15.800 1.00 96.94 726 VAL A O 1
ATOM 5683 N N . ASN A 1 727 ? 11.770 31.667 -14.199 1.00 96.44 727 ASN A N 1
ATOM 5684 C CA . ASN A 1 727 ? 11.831 32.961 -14.879 1.00 96.44 727 ASN A CA 1
ATOM 5685 C C . ASN A 1 727 ? 13.272 33.477 -15.005 1.00 96.44 727 ASN A C 1
ATOM 5687 O O . ASN A 1 727 ? 13.633 33.970 -16.066 1.00 96.44 727 ASN A O 1
ATOM 5691 N N . ASN A 1 728 ? 14.128 33.278 -14.002 1.00 95.50 728 ASN A N 1
ATOM 5692 C CA . ASN A 1 728 ? 15.552 33.604 -14.092 1.00 95.50 728 ASN A CA 1
ATOM 5693 C C . ASN A 1 728 ? 16.240 32.769 -15.178 1.00 95.50 728 ASN A C 1
ATOM 5695 O O . ASN A 1 728 ? 16.933 33.323 -16.018 1.00 95.50 728 ASN A O 1
ATOM 5699 N N . ALA A 1 729 ? 15.979 31.462 -15.253 1.00 93.62 729 ALA A N 1
ATOM 5700 C CA . ALA A 1 729 ? 16.520 30.622 -16.325 1.00 93.62 729 ALA A CA 1
ATOM 5701 C C . ALA A 1 729 ? 16.019 31.022 -17.727 1.00 93.62 729 ALA A C 1
ATOM 5703 O O . ALA A 1 729 ? 16.695 30.768 -18.725 1.00 93.62 729 ALA A O 1
ATOM 5704 N N . ILE A 1 730 ? 14.833 31.629 -17.824 1.00 95.25 730 ILE A N 1
ATOM 5705 C CA . ILE A 1 730 ? 14.323 32.222 -19.065 1.00 95.25 730 ILE A CA 1
ATOM 5706 C C . ILE A 1 730 ? 15.064 33.528 -19.385 1.00 95.25 730 ILE A C 1
ATOM 5708 O O . ILE A 1 730 ? 15.437 33.736 -20.536 1.00 95.25 730 ILE A O 1
ATOM 5712 N N . LEU A 1 731 ? 15.311 34.377 -18.383 1.00 94.25 731 LEU A N 1
ATOM 5713 C CA . LEU A 1 731 ? 16.046 35.639 -18.533 1.00 94.25 731 LEU A CA 1
ATOM 5714 C C . LEU A 1 731 ? 17.519 35.433 -18.916 1.00 94.25 731 LEU A C 1
ATOM 5716 O O . LEU A 1 731 ? 18.045 36.213 -19.701 1.00 94.25 731 LEU A O 1
ATOM 5720 N N . GLU A 1 732 ? 18.153 34.372 -18.413 1.00 93.12 732 GLU A N 1
ATOM 5721 C CA . GLU A 1 732 ? 19.523 33.969 -18.774 1.00 93.12 732 GLU A CA 1
ATOM 5722 C C . GLU A 1 732 ? 19.644 33.438 -20.219 1.00 93.12 732 GLU A C 1
ATOM 5724 O O . GLU A 1 732 ? 20.751 33.248 -20.714 1.00 93.12 732 GLU A O 1
ATOM 5729 N N . ASP A 1 733 ? 18.520 33.185 -20.903 1.00 94.00 733 ASP A N 1
ATOM 5730 C CA . ASP A 1 733 ? 18.444 32.767 -22.313 1.00 94.00 733 ASP A CA 1
ATOM 5731 C C . ASP A 1 733 ? 19.346 31.568 -22.689 1.00 94.00 733 ASP A C 1
ATOM 5733 O O . ASP A 1 733 ? 20.001 31.531 -23.733 1.00 94.00 733 ASP A O 1
ATOM 5737 N N . TYR A 1 734 ? 19.367 30.539 -21.837 1.00 93.00 734 TYR A N 1
ATOM 5738 C CA . TYR A 1 734 ? 20.094 29.294 -22.077 1.00 93.00 734 TYR A CA 1
ATOM 5739 C C . TYR A 1 734 ? 19.778 28.669 -23.442 1.00 93.00 734 TYR A C 1
ATOM 5741 O O . TYR A 1 734 ? 18.623 28.559 -23.861 1.00 93.00 734 TYR A O 1
ATOM 5749 N N . SER A 1 735 ? 20.809 28.140 -24.100 1.00 93.38 735 SER A N 1
ATOM 5750 C CA . SER A 1 735 ? 20.670 27.391 -25.348 1.00 93.38 735 SER A CA 1
ATOM 5751 C C . SER A 1 735 ? 20.042 26.018 -25.108 1.00 93.38 735 SER A C 1
ATOM 5753 O O . SER A 1 735 ? 20.436 25.290 -24.194 1.00 93.38 735 SER A O 1
ATOM 5755 N N . VAL A 1 736 ? 19.099 25.631 -25.969 1.00 93.69 736 VAL A N 1
ATOM 5756 C CA . VAL A 1 736 ? 18.438 24.321 -25.952 1.00 93.69 736 VAL A CA 1
ATOM 5757 C C . VAL A 1 736 ? 18.985 23.476 -27.098 1.00 93.69 736 VAL A C 1
ATOM 5759 O O . VAL A 1 736 ? 18.682 23.688 -28.272 1.00 93.69 736 VAL A O 1
ATOM 5762 N N . LEU A 1 737 ? 19.817 22.502 -26.751 1.00 91.56 737 LEU A N 1
ATOM 5763 C CA . LEU A 1 737 ? 20.541 21.651 -27.685 1.00 91.56 737 LEU A CA 1
ATOM 5764 C C . LEU A 1 737 ? 19.935 20.249 -27.706 1.00 91.56 737 LEU A C 1
ATOM 5766 O O . LEU A 1 737 ? 19.564 19.707 -26.667 1.00 91.56 737 LEU A O 1
ATOM 5770 N N . THR A 1 738 ? 19.843 19.640 -28.888 1.00 89.69 738 THR A N 1
ATOM 5771 C CA . THR A 1 738 ? 19.271 18.293 -29.042 1.00 89.69 738 THR A CA 1
ATOM 5772 C C . THR A 1 738 ? 20.177 17.398 -29.868 1.00 89.69 738 THR A C 1
ATOM 5774 O O . THR A 1 738 ? 20.723 17.856 -30.870 1.00 89.69 738 THR A O 1
ATOM 5777 N N . SER A 1 739 ? 20.321 16.131 -29.479 1.00 85.94 739 SER A N 1
ATOM 5778 C CA . SER A 1 739 ? 21.139 15.151 -30.205 1.00 85.94 739 SER A CA 1
ATOM 5779 C C . SER A 1 739 ? 20.561 13.741 -30.093 1.00 85.94 739 SER A C 1
ATOM 5781 O O . SER A 1 739 ? 19.931 13.394 -29.090 1.00 85.94 739 SER A O 1
ATOM 5783 N N . GLU A 1 740 ? 20.776 12.928 -31.126 1.00 87.19 740 GLU A N 1
ATOM 5784 C CA . GLU A 1 740 ? 20.523 11.490 -31.080 1.00 87.19 740 GLU A CA 1
ATOM 5785 C C . GLU A 1 740 ? 21.780 10.770 -30.598 1.00 87.19 740 GLU A C 1
ATOM 5787 O O . GLU A 1 740 ? 22.817 10.776 -31.261 1.00 87.19 740 GLU A O 1
ATOM 5792 N N . ILE A 1 741 ? 21.675 10.129 -29.440 1.00 86.19 741 ILE A N 1
ATOM 5793 C CA . ILE A 1 741 ? 22.780 9.419 -28.796 1.00 86.19 741 ILE A CA 1
ATOM 5794 C C . ILE A 1 741 ? 22.347 8.005 -28.421 1.00 86.19 741 ILE A C 1
ATOM 5796 O O . ILE A 1 741 ? 21.156 7.675 -28.408 1.00 86.19 741 ILE A O 1
ATOM 5800 N N . THR A 1 742 ? 23.309 7.136 -28.120 1.00 86.50 742 THR A N 1
ATOM 5801 C CA . THR A 1 742 ? 22.975 5.805 -27.607 1.00 86.50 742 THR A CA 1
ATOM 5802 C C . THR A 1 742 ? 22.535 5.881 -26.147 1.00 86.50 742 THR A C 1
ATOM 5804 O O . THR A 1 742 ? 22.935 6.772 -25.392 1.00 86.50 742 THR A O 1
ATOM 5807 N N . LEU A 1 743 ? 21.751 4.896 -25.704 1.00 81.56 743 LEU A N 1
ATOM 5808 C CA . LEU A 1 743 ? 21.334 4.807 -24.300 1.00 81.56 743 LEU A CA 1
ATOM 5809 C C . LEU A 1 743 ? 22.529 4.710 -23.326 1.00 81.56 743 LEU A C 1
ATOM 5811 O O . LEU A 1 743 ? 22.428 5.152 -22.183 1.00 81.56 743 LEU A O 1
ATOM 5815 N N . SER A 1 744 ? 23.659 4.134 -23.753 1.00 80.44 744 SER A N 1
ATOM 5816 C CA . SER A 1 744 ? 24.883 4.079 -22.941 1.00 80.44 744 SER A CA 1
ATOM 5817 C C . SER A 1 744 ? 25.523 5.459 -22.783 1.00 80.44 744 SER A C 1
ATOM 5819 O O . SER A 1 744 ? 25.801 5.861 -21.657 1.00 80.44 744 SER A O 1
ATOM 5821 N N . GLN A 1 745 ? 25.658 6.214 -23.877 1.00 81.12 745 GLN A N 1
ATOM 5822 C CA . GLN A 1 745 ? 26.190 7.581 -23.859 1.00 81.12 745 GLN A CA 1
ATOM 5823 C C . GLN A 1 745 ? 25.312 8.516 -23.021 1.00 81.12 745 GLN A C 1
ATOM 5825 O O . GLN A 1 745 ? 25.829 9.303 -22.234 1.00 81.12 745 GLN A O 1
ATOM 5830 N N . ALA A 1 746 ? 23.984 8.381 -23.120 1.00 80.88 746 ALA A N 1
ATOM 5831 C CA . ALA A 1 746 ? 23.037 9.149 -22.311 1.00 80.88 746 ALA A CA 1
ATOM 5832 C C . ALA A 1 746 ? 23.248 8.947 -20.798 1.00 80.88 746 ALA A C 1
ATOM 5834 O O . ALA A 1 746 ? 23.159 9.897 -20.022 1.00 80.88 746 ALA A O 1
ATOM 5835 N N . LYS A 1 747 ? 23.569 7.720 -20.368 1.00 79.88 747 LYS A N 1
ATOM 5836 C CA . LYS A 1 747 ? 23.850 7.422 -18.955 1.00 79.88 747 LYS A CA 1
ATOM 5837 C C . LYS A 1 747 ? 25.175 8.017 -18.483 1.00 79.88 747 LYS A C 1
ATOM 5839 O O . LYS A 1 747 ? 25.248 8.468 -17.345 1.00 79.88 747 LYS A O 1
ATOM 5844 N N . GLU A 1 748 ? 26.201 8.025 -19.333 1.00 79.50 748 GLU A N 1
ATOM 5845 C CA . GLU A 1 748 ? 27.526 8.564 -18.994 1.00 79.50 748 GLU A CA 1
ATOM 5846 C C . GLU A 1 748 ? 27.505 10.080 -18.768 1.00 79.50 748 GLU A C 1
ATOM 5848 O O . GLU A 1 748 ? 28.153 10.574 -17.847 1.00 79.50 748 GLU A O 1
ATOM 5853 N N . ILE A 1 749 ? 26.712 10.811 -19.554 1.00 77.25 749 ILE A N 1
ATOM 5854 C CA . ILE A 1 749 ? 26.549 12.269 -19.425 1.00 77.25 749 ILE A CA 1
ATOM 5855 C C . ILE A 1 749 ? 25.527 12.678 -18.351 1.00 77.25 749 ILE A C 1
ATOM 5857 O O . ILE A 1 749 ? 25.251 13.862 -18.189 1.00 77.25 749 ILE A O 1
ATOM 5861 N N . GLY A 1 750 ? 24.953 11.712 -17.624 1.00 74.56 750 GLY A N 1
ATOM 5862 C CA . GLY A 1 750 ? 23.992 11.971 -16.551 1.00 74.56 750 GLY A CA 1
ATOM 5863 C C . GLY A 1 750 ? 22.601 12.398 -17.027 1.00 74.56 750 GLY A C 1
ATOM 5864 O O . GLY A 1 750 ? 21.867 13.010 -16.252 1.00 74.56 750 GLY A O 1
ATOM 5865 N N . ALA A 1 751 ? 22.219 12.077 -18.271 1.00 77.06 751 ALA A N 1
ATOM 5866 C CA . ALA A 1 751 ? 20.893 12.399 -18.787 1.00 77.06 751 ALA A CA 1
ATOM 5867 C C . ALA A 1 751 ? 19.809 11.690 -17.968 1.00 77.06 751 ALA A C 1
ATOM 5869 O O . ALA A 1 751 ? 19.851 10.475 -17.741 1.00 77.06 751 ALA A O 1
ATOM 5870 N N . MET A 1 752 ? 18.811 12.456 -17.537 1.00 73.25 752 MET A N 1
ATOM 5871 C CA . MET A 1 752 ? 17.696 11.919 -16.778 1.00 73.25 752 MET A CA 1
ATOM 5872 C C . MET A 1 752 ? 16.766 11.117 -17.697 1.00 73.25 752 MET A C 1
ATOM 5874 O O . MET A 1 752 ? 16.312 11.591 -18.739 1.00 73.25 752 MET A O 1
ATOM 5878 N N . MET A 1 753 ? 16.488 9.880 -17.283 1.00 72.69 753 MET A N 1
ATOM 5879 C CA . MET A 1 753 ? 15.518 8.991 -17.921 1.00 72.69 753 MET A CA 1
ATOM 5880 C C . MET A 1 753 ? 14.171 9.130 -17.208 1.00 72.69 753 MET A C 1
ATOM 5882 O O . MET A 1 753 ? 14.119 9.074 -15.976 1.00 72.69 753 MET A O 1
ATOM 5886 N N . LEU A 1 754 ? 13.086 9.272 -17.966 1.00 61.94 754 LEU A N 1
ATOM 5887 C CA . LEU A 1 754 ? 11.733 9.334 -17.418 1.00 61.94 754 LEU A CA 1
ATOM 5888 C C . LEU A 1 754 ? 11.262 7.921 -17.026 1.00 61.94 754 LEU A C 1
ATOM 5890 O O . LEU A 1 754 ? 11.511 6.929 -17.714 1.00 61.94 754 LEU A O 1
ATOM 5894 N N . PHE A 1 755 ? 10.620 7.801 -15.864 1.00 42.84 755 PHE A N 1
ATOM 5895 C CA . PHE A 1 755 ? 10.257 6.508 -15.283 1.00 42.84 755 PHE A CA 1
ATOM 5896 C C . PHE A 1 755 ? 9.041 5.903 -16.006 1.00 42.84 755 PHE A C 1
ATOM 5898 O O . PHE A 1 755 ? 7.972 6.502 -16.025 1.00 42.84 755 PHE A O 1
ATOM 5905 N N . GLY A 1 756 ? 9.180 4.690 -16.555 1.00 44.72 756 GLY A N 1
ATOM 5906 C CA . GLY A 1 756 ? 8.074 3.937 -17.173 1.00 44.72 756 GLY A CA 1
ATOM 5907 C C . GLY A 1 756 ? 8.091 3.860 -18.704 1.00 44.72 756 GLY A C 1
ATOM 5908 O O . GLY A 1 756 ? 7.327 3.075 -19.266 1.00 44.72 756 GLY A O 1
ATOM 5909 N N . GLU A 1 757 ? 8.983 4.587 -19.380 1.00 56.28 757 GLU A N 1
ATOM 5910 C CA . GLU A 1 757 ? 9.140 4.508 -20.837 1.00 56.28 757 GLU A CA 1
ATOM 5911 C C . GLU A 1 757 ? 10.105 3.385 -21.257 1.00 56.28 757 GLU A C 1
ATOM 5913 O O . GLU A 1 757 ? 11.116 3.114 -20.604 1.00 56.28 757 GLU A O 1
ATOM 5918 N N . LYS A 1 758 ? 9.787 2.700 -22.364 1.00 52.47 758 LYS A N 1
ATOM 5919 C CA . LYS A 1 758 ? 10.698 1.742 -23.005 1.00 52.47 758 LYS A CA 1
ATOM 5920 C C . LYS A 1 758 ? 11.557 2.495 -24.017 1.00 52.47 758 LYS A C 1
ATOM 5922 O O . LYS A 1 758 ? 11.040 2.961 -25.025 1.00 52.47 758 LYS A O 1
ATOM 5927 N N . TYR A 1 759 ? 12.856 2.582 -23.756 1.00 64.88 759 TYR A N 1
ATOM 5928 C CA . TYR A 1 759 ? 13.813 3.232 -24.651 1.00 64.88 759 TYR A CA 1
ATOM 5929 C C . TYR A 1 759 ? 14.405 2.241 -25.661 1.00 64.88 759 TYR A C 1
ATOM 5931 O O . TYR A 1 759 ? 14.749 1.114 -25.299 1.00 64.88 759 TYR A O 1
ATOM 5939 N N . GLY A 1 760 ? 14.534 2.673 -26.919 1.00 62.94 760 GLY A N 1
ATOM 5940 C CA . GLY A 1 760 ? 15.293 1.961 -27.952 1.00 62.94 760 GLY A CA 1
ATOM 5941 C C . GLY A 1 760 ? 16.812 2.125 -27.788 1.00 62.94 760 GLY A C 1
ATOM 5942 O O . GLY A 1 760 ? 17.281 2.797 -26.872 1.00 62.94 760 GLY A O 1
ATOM 5943 N N . GLU A 1 761 ? 17.600 1.522 -28.688 1.00 71.44 761 GLU A N 1
ATOM 5944 C CA . GLU A 1 761 ? 19.074 1.626 -28.659 1.00 71.44 761 GLU A CA 1
ATOM 5945 C C . GLU A 1 761 ? 19.580 3.059 -28.896 1.00 71.44 761 GLU A C 1
ATOM 5947 O O . GLU A 1 761 ? 20.565 3.481 -28.281 1.00 71.44 761 GLU A O 1
ATOM 5952 N N . LYS A 1 762 ? 18.880 3.813 -29.753 1.00 78.69 762 LYS A N 1
ATOM 5953 C CA . LYS A 1 762 ? 19.076 5.249 -29.972 1.00 78.69 762 LYS A CA 1
ATOM 5954 C C . LYS A 1 762 ? 17.948 6.030 -29.310 1.00 78.69 762 LYS A C 1
ATOM 5956 O O . LYS A 1 762 ? 16.778 5.686 -29.472 1.00 78.69 762 LYS A O 1
ATOM 5961 N N . VAL A 1 763 ? 18.309 7.084 -28.587 1.00 84.56 763 VAL A N 1
ATOM 5962 C CA . VAL A 1 763 ? 17.382 7.977 -27.889 1.00 84.56 763 VAL A CA 1
ATOM 5963 C C . VAL A 1 763 ? 17.705 9.426 -28.220 1.00 84.56 763 VAL A C 1
ATOM 5965 O O . VAL A 1 763 ? 18.864 9.793 -28.420 1.00 84.56 763 VAL A O 1
ATOM 5968 N N . ARG A 1 764 ? 16.668 10.262 -28.263 1.00 87.06 764 ARG A N 1
ATOM 5969 C CA . ARG A 1 764 ? 16.826 11.704 -28.426 1.00 87.06 764 ARG A CA 1
ATOM 5970 C C . ARG A 1 764 ? 16.985 12.356 -27.060 1.00 87.06 764 ARG A C 1
ATOM 5972 O O . ARG A 1 764 ? 16.150 12.163 -26.177 1.00 87.06 764 ARG A O 1
ATOM 5979 N N . MET A 1 765 ? 18.053 13.123 -26.906 1.00 89.00 765 MET A N 1
ATOM 5980 C CA . MET A 1 765 ? 18.359 13.872 -25.696 1.00 89.00 765 MET A CA 1
ATOM 5981 C C . MET A 1 765 ? 18.196 15.370 -25.946 1.00 89.00 765 MET A C 1
ATOM 5983 O O . MET A 1 765 ? 18.497 15.859 -27.039 1.00 89.00 765 MET A O 1
ATOM 5987 N N . VAL A 1 766 ? 17.712 16.075 -24.926 1.00 91.12 766 VAL A N 1
ATOM 5988 C CA . VAL A 1 766 ? 17.553 17.527 -24.881 1.00 91.12 766 VAL A CA 1
ATOM 5989 C C . VAL A 1 766 ? 18.337 18.067 -23.690 1.00 91.12 766 VAL A C 1
ATOM 5991 O O . VAL A 1 766 ? 18.179 17.593 -22.566 1.00 91.12 766 VAL A O 1
ATOM 5994 N N . MET A 1 767 ? 19.179 19.062 -23.947 1.00 91.50 767 MET A N 1
ATOM 5995 C CA . MET A 1 767 ? 20.021 19.720 -22.957 1.00 91.50 767 MET A CA 1
ATOM 5996 C C . MET A 1 767 ? 19.779 21.226 -22.981 1.00 91.50 767 MET A C 1
ATOM 5998 O O . MET A 1 767 ? 19.814 21.844 -24.040 1.00 91.50 767 MET A O 1
ATOM 6002 N N . VAL A 1 768 ? 19.588 21.817 -21.806 1.00 92.06 768 VAL A N 1
ATOM 6003 C CA . VAL A 1 768 ? 19.489 23.265 -21.605 1.00 92.06 768 VAL A CA 1
ATOM 6004 C C . VAL A 1 768 ? 20.771 23.735 -20.925 1.00 92.06 768 VAL A C 1
ATOM 6006 O O . VAL A 1 768 ? 21.064 23.280 -19.821 1.00 92.06 768 VAL A O 1
ATOM 6009 N N . THR A 1 769 ? 21.561 24.590 -21.574 1.00 90.56 769 THR A N 1
ATOM 6010 C CA . THR A 1 769 ? 22.908 24.966 -21.105 1.00 90.56 769 THR A CA 1
ATOM 6011 C C . THR A 1 769 ? 23.320 26.376 -21.537 1.00 90.56 769 THR A C 1
ATOM 6013 O O . THR A 1 769 ? 22.871 26.866 -22.573 1.00 90.56 769 THR A O 1
ATOM 6016 N N . GLY A 1 770 ? 24.198 27.017 -20.759 1.00 83.19 770 GLY A N 1
ATOM 6017 C CA . GLY A 1 770 ? 24.829 28.297 -21.109 1.00 83.19 770 GLY A CA 1
ATOM 6018 C C . GLY A 1 770 ? 26.129 28.164 -21.912 1.00 83.19 770 GLY A C 1
ATOM 6019 O O . GLY A 1 770 ? 26.472 29.068 -22.662 1.00 83.19 770 GLY A O 1
ATOM 6020 N N . GLU A 1 771 ? 26.830 27.029 -21.814 1.00 75.81 771 GLU A N 1
ATOM 6021 C CA . GLU A 1 771 ? 28.210 26.871 -22.324 1.00 75.81 771 GLU A CA 1
ATOM 6022 C C . GLU A 1 771 ? 28.353 25.760 -23.392 1.00 75.81 771 GLU A C 1
ATOM 6024 O O . GLU A 1 771 ? 29.450 25.338 -23.761 1.00 75.81 771 GLU A O 1
ATOM 6029 N N . GLY A 1 772 ? 27.231 25.276 -23.938 1.00 75.81 772 GLY A N 1
ATOM 6030 C CA . GLY A 1 772 ? 27.204 24.317 -25.049 1.00 75.81 772 GLY A CA 1
ATOM 6031 C C . GLY A 1 772 ? 27.497 22.856 -24.665 1.00 75.81 772 GLY A C 1
ATOM 6032 O O . GLY A 1 772 ? 27.450 22.469 -23.500 1.00 75.81 772 GLY A O 1
ATOM 6033 N N . TRP A 1 773 ? 27.773 22.005 -25.667 1.00 75.56 773 TRP A N 1
ATOM 6034 C CA . TRP A 1 773 ? 27.927 20.541 -25.514 1.00 75.56 773 TRP A CA 1
ATOM 6035 C C . TRP A 1 773 ? 29.083 20.097 -24.606 1.00 75.56 773 TRP A C 1
ATOM 6037 O O . TRP A 1 773 ? 29.070 18.977 -24.098 1.00 75.56 773 TRP A O 1
ATOM 6047 N N . GLN A 1 774 ? 30.087 20.952 -24.416 1.00 68.50 774 GLN A N 1
ATOM 6048 C CA . GLN A 1 774 ? 31.308 20.632 -23.671 1.00 68.50 774 GLN A CA 1
ATOM 6049 C C . GLN A 1 774 ? 31.104 20.722 -22.149 1.00 68.50 774 GLN A C 1
ATOM 6051 O O . GLN A 1 774 ? 31.797 20.037 -21.400 1.00 68.50 774 GLN A O 1
ATOM 6056 N N . ALA A 1 775 ? 30.100 21.481 -21.704 1.00 67.62 775 ALA A N 1
ATOM 6057 C CA . ALA A 1 775 ? 29.766 21.712 -20.302 1.00 67.62 775 ALA A CA 1
ATOM 6058 C C . ALA A 1 775 ? 28.522 20.917 -19.863 1.00 67.62 775 ALA A C 1
ATOM 6060 O O . ALA A 1 775 ? 27.660 21.419 -19.148 1.00 67.62 775 ALA A O 1
ATOM 6061 N N . ALA A 1 776 ? 28.398 19.653 -20.285 1.00 68.50 776 ALA A N 1
ATOM 6062 C CA . ALA A 1 776 ? 27.255 18.810 -19.908 1.00 68.50 776 ALA A CA 1
ATOM 6063 C C . ALA A 1 776 ? 27.088 18.665 -18.378 1.00 68.50 776 ALA A C 1
ATOM 6065 O O . ALA A 1 776 ? 25.988 18.446 -17.886 1.00 68.50 776 ALA A O 1
ATOM 6066 N N . LYS A 1 777 ? 28.167 18.821 -17.601 1.00 69.31 777 LYS A N 1
ATOM 6067 C CA . LYS A 1 777 ? 28.105 18.788 -16.131 1.00 69.31 777 LYS A CA 1
ATOM 6068 C C . LYS A 1 777 ? 27.451 20.029 -15.520 1.00 69.31 777 LYS A C 1
ATOM 6070 O O . LYS A 1 777 ? 26.843 19.912 -14.460 1.00 69.31 777 LYS A O 1
ATOM 6075 N N . ASP A 1 778 ? 27.549 21.163 -16.206 1.00 76.00 778 ASP A N 1
ATOM 6076 C CA . ASP A 1 778 ? 27.060 22.469 -15.755 1.00 76.00 778 ASP A CA 1
ATOM 6077 C C . ASP A 1 778 ? 25.752 22.864 -16.459 1.00 76.00 778 ASP A C 1
ATOM 6079 O O . ASP A 1 778 ? 25.219 23.956 -16.264 1.00 76.00 778 ASP A O 1
ATOM 6083 N N . ALA A 1 779 ? 25.198 21.956 -17.269 1.00 84.44 779 ALA A N 1
ATOM 6084 C CA . ALA A 1 779 ? 23.908 22.141 -17.904 1.00 84.44 779 ALA A CA 1
ATOM 6085 C C . ALA A 1 779 ? 22.799 22.339 -16.858 1.00 84.44 779 ALA A C 1
ATOM 6087 O O . ALA A 1 779 ? 22.734 21.663 -15.825 1.00 84.44 779 ALA A O 1
ATOM 6088 N N . PHE A 1 780 ? 21.871 23.240 -17.170 1.00 87.75 780 PHE A N 1
ATOM 6089 C CA . PHE A 1 780 ? 20.707 23.500 -16.340 1.00 87.75 780 PHE A CA 1
ATOM 6090 C C . PHE A 1 780 ? 19.808 22.260 -16.268 1.00 87.75 780 PHE A C 1
ATOM 6092 O O . PHE A 1 780 ? 19.446 21.836 -15.174 1.00 87.75 780 PHE A O 1
ATOM 6099 N N . SER A 1 781 ? 19.499 21.634 -17.410 1.00 90.62 781 SER A N 1
ATOM 6100 C CA . SER A 1 781 ? 18.795 20.344 -17.462 1.00 90.62 781 SER A CA 1
ATOM 6101 C C . SER A 1 781 ? 19.297 19.463 -18.609 1.00 90.62 781 SER A C 1
ATOM 6103 O O . SER A 1 781 ? 19.675 19.978 -19.660 1.00 90.62 781 SER A O 1
ATOM 6105 N N . ILE A 1 782 ? 19.283 18.140 -18.412 1.00 89.69 782 ILE A N 1
ATOM 6106 C CA . ILE A 1 782 ? 19.592 17.117 -19.425 1.00 89.69 782 ILE A CA 1
ATOM 6107 C C . ILE A 1 782 ? 18.580 15.982 -19.290 1.00 89.69 782 ILE A C 1
ATOM 6109 O O . ILE A 1 782 ? 18.589 15.246 -18.299 1.00 89.69 782 ILE A O 1
ATOM 6113 N N . GLU A 1 783 ? 17.723 15.810 -20.292 1.00 90.25 783 GLU A N 1
ATOM 6114 C CA . GLU A 1 783 ? 16.603 14.867 -20.255 1.00 90.25 783 GLU A CA 1
ATOM 6115 C C . GLU A 1 783 ? 16.444 14.134 -21.593 1.00 90.25 783 GLU A C 1
ATOM 6117 O O . GLU A 1 783 ? 16.714 14.678 -22.666 1.00 90.25 783 GLU A O 1
ATOM 6122 N N . LEU A 1 784 ? 15.998 12.876 -21.549 1.00 88.00 784 LEU A N 1
ATOM 6123 C CA . LEU A 1 784 ? 15.580 12.163 -22.756 1.00 88.00 784 LEU A CA 1
ATOM 6124 C C . LEU A 1 784 ? 14.177 12.620 -23.155 1.00 88.00 784 LEU A C 1
ATOM 6126 O O . LEU A 1 784 ? 13.214 12.341 -22.444 1.00 88.00 784 LEU A O 1
ATOM 6130 N N . CYS A 1 785 ? 14.061 13.310 -24.290 1.00 89.56 785 CYS A N 1
ATOM 6131 C CA . CYS A 1 785 ? 12.785 13.834 -24.760 1.00 89.56 785 CYS A CA 1
ATOM 6132 C C . CYS A 1 785 ? 12.675 13.830 -26.292 1.00 89.56 785 CYS A C 1
ATOM 6134 O O . CYS A 1 785 ? 13.500 14.383 -27.030 1.00 89.56 785 CYS A O 1
ATOM 6136 N N . GLY A 1 786 ? 11.599 13.211 -26.779 1.00 86.94 786 GLY A N 1
ATOM 6137 C CA . GLY A 1 786 ? 11.231 13.185 -28.194 1.00 86.94 786 GLY A CA 1
ATOM 6138 C C . GLY A 1 786 ? 10.393 14.384 -28.644 1.00 86.94 786 GLY A C 1
ATOM 6139 O O . GLY A 1 786 ? 9.968 14.410 -29.792 1.00 86.94 786 GLY A O 1
ATOM 6140 N N . GLY A 1 787 ? 10.103 15.349 -27.774 1.00 89.94 787 GLY A N 1
ATOM 6141 C CA . GLY A 1 787 ? 9.233 16.485 -28.071 1.00 89.94 787 GLY A CA 1
ATOM 6142 C C . GLY A 1 787 ? 9.860 17.585 -28.920 1.00 89.94 787 GLY A C 1
ATOM 6143 O O . GLY A 1 787 ? 11.060 17.591 -29.216 1.00 89.94 787 GLY A O 1
ATOM 6144 N N . THR A 1 788 ? 9.034 18.555 -29.312 1.00 92.88 788 THR A N 1
ATOM 6145 C CA . THR A 1 788 ? 9.507 19.785 -29.960 1.00 92.88 788 THR A CA 1
ATOM 6146 C C . THR A 1 788 ? 9.833 20.846 -28.912 1.00 92.88 788 THR A C 1
ATOM 6148 O O . THR A 1 788 ? 9.004 21.107 -28.045 1.00 92.88 788 THR A O 1
ATOM 6151 N N . HIS A 1 789 ? 10.981 21.514 -29.043 1.00 94.31 789 HIS A N 1
ATOM 6152 C CA . HIS A 1 789 ? 11.463 22.514 -28.082 1.00 94.31 789 HIS A CA 1
ATOM 6153 C C . HIS A 1 789 ? 11.754 23.860 -28.752 1.00 94.31 789 HIS A C 1
ATOM 6155 O O . HIS A 1 789 ? 11.922 23.932 -29.975 1.00 94.31 789 HIS A O 1
ATOM 6161 N N . CYS A 1 790 ? 11.798 24.916 -27.940 1.00 94.00 790 CYS A N 1
ATOM 6162 C CA . CYS A 1 790 ? 12.410 26.199 -28.296 1.00 94.00 790 CYS A CA 1
ATOM 6163 C C . CYS A 1 790 ? 13.911 26.044 -28.576 1.00 94.00 790 CYS A C 1
ATOM 6165 O O . CYS A 1 790 ? 14.508 25.049 -28.164 1.00 94.00 790 CYS A O 1
ATOM 6167 N N . ARG A 1 791 ? 14.519 27.022 -29.257 1.00 92.31 791 ARG A N 1
ATOM 6168 C CA . ARG A 1 791 ? 15.977 27.044 -29.494 1.00 92.31 791 ARG A CA 1
ATOM 6169 C C . ARG A 1 791 ? 16.750 27.596 -28.303 1.00 92.31 791 ARG A C 1
ATOM 6171 O O . ARG A 1 791 ? 17.853 27.135 -28.028 1.00 92.31 791 ARG A O 1
ATOM 6178 N N . THR A 1 792 ? 16.158 28.547 -27.594 1.00 94.62 792 THR A N 1
ATOM 6179 C CA . THR A 1 792 ? 16.687 29.112 -26.352 1.00 94.62 792 THR A CA 1
ATOM 6180 C C . THR A 1 792 ? 15.568 29.228 -25.315 1.00 94.62 792 THR A C 1
ATOM 6182 O O . THR A 1 792 ? 14.381 29.165 -25.662 1.00 94.62 792 THR A O 1
ATOM 6185 N N . SER A 1 793 ? 15.911 29.339 -24.030 1.00 95.19 793 SER A N 1
ATOM 6186 C CA . SER A 1 793 ? 14.914 29.493 -22.965 1.00 95.19 793 SER A CA 1
ATOM 6187 C C . SER A 1 793 ? 14.192 30.841 -23.035 1.00 95.19 793 SER A C 1
ATOM 6189 O O . SER A 1 793 ? 13.004 30.883 -22.718 1.00 95.19 793 SER A O 1
ATOM 6191 N N . GLY A 1 794 ? 14.823 31.906 -23.541 1.00 93.88 794 GLY A N 1
ATOM 6192 C CA . GLY A 1 794 ? 14.216 33.231 -23.702 1.00 93.88 794 GLY A CA 1
ATOM 6193 C C . GLY A 1 794 ? 13.011 33.246 -24.644 1.00 93.88 794 GLY A C 1
ATOM 6194 O O . GLY A 1 794 ? 12.074 34.023 -24.451 1.00 93.88 794 GLY A O 1
ATOM 6195 N N . GLU A 1 795 ? 12.940 32.318 -25.608 1.00 94.88 795 GLU A N 1
ATOM 6196 C CA . GLU A 1 795 ? 11.774 32.163 -26.493 1.00 94.88 795 GLU A CA 1
ATOM 6197 C C . GLU A 1 795 ? 10.477 31.810 -25.734 1.00 94.88 795 GLU A C 1
ATOM 6199 O O . GLU A 1 795 ? 9.381 32.015 -26.274 1.00 94.88 795 GLU A O 1
ATOM 6204 N N . ILE A 1 796 ? 10.579 31.291 -24.499 1.00 95.94 796 ILE A N 1
ATOM 6205 C CA . ILE A 1 796 ? 9.440 31.016 -23.605 1.00 95.94 796 ILE A CA 1
ATOM 6206 C C . ILE A 1 796 ? 8.707 32.317 -23.244 1.00 95.94 796 ILE A C 1
ATOM 6208 O O . ILE A 1 796 ? 7.472 32.338 -23.204 1.00 95.94 796 ILE A O 1
ATOM 6212 N N . GLY A 1 797 ? 9.443 33.415 -23.055 1.00 94.19 797 GLY A N 1
ATOM 6213 C CA . GLY A 1 797 ? 8.904 34.712 -22.654 1.00 94.19 797 GLY A CA 1
ATOM 6214 C C . GLY A 1 797 ? 8.652 34.792 -21.149 1.00 94.19 797 GLY A C 1
ATOM 6215 O O . GLY A 1 797 ? 9.583 34.941 -20.375 1.00 94.19 797 GLY A O 1
ATOM 6216 N N . SER A 1 798 ? 7.393 34.724 -20.724 1.00 93.06 798 SER A N 1
ATOM 6217 C CA . SER A 1 798 ? 7.028 34.742 -19.299 1.00 93.06 798 SER A CA 1
ATOM 6218 C C . SER A 1 798 ? 6.538 33.372 -18.861 1.00 93.06 798 SER A C 1
ATOM 6220 O O . SER A 1 798 ? 5.922 32.666 -19.660 1.00 93.06 798 SER A O 1
ATOM 6222 N N . PHE A 1 799 ? 6.753 33.022 -17.596 1.00 96.88 799 PHE A N 1
ATOM 6223 C CA . PHE A 1 799 ? 6.247 31.801 -16.980 1.00 96.88 799 PHE A CA 1
ATOM 6224 C C . PHE A 1 799 ? 5.449 32.133 -15.714 1.00 96.88 799 PHE A C 1
ATOM 6226 O O . PHE A 1 799 ? 5.894 32.936 -14.893 1.00 96.88 799 PHE A O 1
ATOM 6233 N N . LYS A 1 800 ? 4.270 31.517 -15.562 1.00 96.44 800 LYS A N 1
ATOM 6234 C CA . LYS A 1 800 ? 3.421 31.673 -14.374 1.00 96.44 800 LYS A CA 1
ATOM 6235 C C . LYS A 1 800 ? 2.831 30.336 -13.941 1.00 96.44 800 LYS A C 1
ATOM 6237 O O . LYS A 1 800 ? 2.238 29.626 -14.760 1.00 96.44 800 LYS A O 1
ATOM 6242 N N . ILE A 1 801 ? 2.933 30.038 -12.650 1.00 96.94 801 ILE A N 1
ATOM 6243 C CA . ILE A 1 801 ? 2.213 28.948 -11.998 1.00 96.94 801 ILE A CA 1
ATOM 6244 C C . ILE A 1 801 ? 0.787 29.424 -11.701 1.00 96.94 801 ILE A C 1
ATOM 6246 O O . ILE A 1 801 ? 0.579 30.451 -11.059 1.00 96.94 801 ILE A O 1
ATOM 6250 N N . LEU A 1 802 ? -0.207 28.682 -12.192 1.00 93.88 802 LEU A N 1
ATOM 6251 C CA . LEU A 1 802 ? -1.622 28.970 -11.952 1.00 93.88 802 LEU A CA 1
ATOM 6252 C C . LEU A 1 802 ? -2.115 28.343 -10.658 1.00 93.88 802 LEU A C 1
ATOM 6254 O O . LEU A 1 802 ? -2.871 28.955 -9.911 1.00 93.88 802 LEU A O 1
ATOM 6258 N N . SER A 1 803 ? -1.742 27.087 -10.431 1.00 93.44 803 SER A N 1
ATOM 6259 C CA . SER A 1 803 ? -2.191 26.353 -9.260 1.00 93.44 803 SER A CA 1
ATOM 6260 C C . SER A 1 803 ? -1.287 25.173 -8.951 1.00 93.44 803 SER A C 1
ATOM 6262 O O . SER A 1 803 ? -0.602 24.627 -9.823 1.00 93.44 803 SER A O 1
ATOM 6264 N N . GLU A 1 804 ? -1.341 24.775 -7.686 1.00 94.25 804 GLU A N 1
ATOM 6265 C CA . GLU A 1 804 ? -0.707 23.585 -7.153 1.00 94.25 804 GLU A CA 1
ATOM 6266 C C . GLU A 1 804 ? -1.780 22.756 -6.431 1.00 94.25 804 GLU A C 1
ATOM 6268 O O . GLU A 1 804 ? -2.488 23.262 -5.559 1.00 94.25 804 GLU A O 1
ATOM 6273 N N . THR A 1 805 ? -1.965 21.497 -6.834 1.00 92.00 805 THR A N 1
ATOM 6274 C CA . THR A 1 805 ? -3.029 20.632 -6.298 1.00 92.00 805 THR A CA 1
ATOM 6275 C C . THR A 1 805 ? -2.545 19.211 -6.006 1.00 92.00 805 THR A C 1
ATOM 6277 O O . THR A 1 805 ? -1.643 18.679 -6.654 1.00 92.00 805 THR A O 1
ATOM 6280 N N . SER A 1 806 ? -3.183 18.542 -5.037 1.00 87.50 806 SER A N 1
ATOM 6281 C CA . SER A 1 806 ? -2.988 17.100 -4.825 1.00 87.50 806 SER A CA 1
ATOM 6282 C C . SER A 1 806 ? -3.883 16.314 -5.776 1.00 87.50 806 SER A C 1
ATOM 6284 O O . SER A 1 806 ? -5.101 16.424 -5.681 1.00 87.50 806 SER A O 1
ATOM 6286 N N . ILE A 1 807 ? -3.307 15.465 -6.627 1.00 81.81 807 ILE A N 1
ATOM 6287 C CA . ILE A 1 807 ? -4.100 14.527 -7.451 1.00 81.81 807 ILE A CA 1
ATOM 6288 C C . ILE A 1 807 ? -4.356 13.242 -6.670 1.00 81.81 807 ILE A C 1
ATOM 6290 O O . ILE A 1 807 ? -5.445 12.683 -6.636 1.00 81.81 807 ILE A O 1
ATOM 6294 N N . ALA A 1 808 ? -3.287 12.755 -6.066 1.00 71.12 808 ALA A N 1
ATOM 6295 C CA . ALA A 1 808 ? -3.232 11.555 -5.277 1.00 71.12 808 ALA A CA 1
ATOM 6296 C C . ALA A 1 808 ? -2.249 11.858 -4.155 1.00 71.12 808 ALA A C 1
ATOM 6298 O O . ALA A 1 808 ? -1.503 12.842 -4.192 1.00 71.12 808 ALA A O 1
ATOM 6299 N N . ALA A 1 809 ? -2.218 11.042 -3.121 1.00 64.44 809 ALA A N 1
ATOM 6300 C CA . ALA A 1 809 ? -1.171 11.243 -2.155 1.00 64.44 809 ALA A CA 1
ATOM 6301 C C . ALA A 1 809 ? 0.184 11.047 -2.782 1.00 64.44 809 ALA A C 1
ATOM 6303 O O . ALA A 1 809 ? 0.349 10.180 -3.640 1.00 64.44 809 ALA A O 1
ATOM 6304 N N . GLY A 1 810 ? 1.136 11.843 -2.312 1.00 73.88 810 GLY A N 1
ATOM 6305 C CA . GLY A 1 810 ? 2.501 11.825 -2.808 1.00 73.88 810 GLY A CA 1
ATOM 6306 C C . GLY A 1 810 ? 2.682 12.332 -4.212 1.00 73.88 810 GLY A C 1
ATOM 6307 O O . GLY A 1 810 ? 3.821 12.363 -4.647 1.00 73.88 810 GLY A O 1
ATOM 6308 N N . VAL A 1 811 ? 1.605 12.694 -4.908 1.00 84.25 811 VAL A N 1
ATOM 6309 C CA . VAL A 1 811 ? 1.654 13.203 -6.271 1.00 84.25 811 VAL A CA 1
ATOM 6310 C C . VAL A 1 811 ? 0.995 14.572 -6.280 1.00 84.25 811 VAL A C 1
ATOM 6312 O O . VAL A 1 811 ? -0.205 14.713 -6.014 1.00 84.25 811 VAL A O 1
ATOM 6315 N N . ARG A 1 812 ? 1.805 15.583 -6.569 1.00 91.31 812 ARG A N 1
ATOM 6316 C CA . ARG A 1 812 ? 1.376 16.971 -6.708 1.00 91.31 812 ARG A CA 1
ATOM 6317 C C . ARG A 1 812 ? 1.328 17.331 -8.182 1.00 91.31 812 ARG A C 1
ATOM 6319 O O . ARG A 1 812 ? 2.062 16.761 -8.989 1.00 91.31 812 ARG A O 1
ATOM 6326 N N . ARG A 1 813 ? 0.443 18.258 -8.515 1.00 95.31 813 ARG A N 1
ATOM 6327 C CA . ARG A 1 813 ? 0.249 18.793 -9.857 1.00 95.31 813 ARG A CA 1
ATOM 6328 C C . ARG A 1 813 ? 0.508 20.274 -9.833 1.00 95.31 813 ARG A C 1
ATOM 6330 O O . ARG A 1 813 ? -0.164 20.979 -9.088 1.00 95.31 813 ARG A O 1
ATOM 6337 N N . ILE A 1 814 ? 1.400 20.721 -10.701 1.00 96.31 814 ILE A N 1
ATOM 6338 C CA . ILE A 1 814 ? 1.522 22.128 -11.051 1.00 96.31 814 ILE A CA 1
ATOM 6339 C C . ILE A 1 814 ? 0.886 22.334 -12.418 1.00 96.31 814 ILE A C 1
ATOM 6341 O O . ILE A 1 814 ? 1.205 21.634 -13.381 1.00 96.31 814 ILE A O 1
ATOM 6345 N N . GLU A 1 815 ? -0.026 23.296 -12.493 1.00 96.44 815 GLU A N 1
ATOM 6346 C CA . GLU A 1 815 ? -0.516 23.823 -13.761 1.00 96.44 815 GLU A CA 1
ATOM 6347 C C . GLU A 1 815 ? 0.124 25.182 -14.011 1.00 96.44 815 GLU A C 1
ATOM 6349 O O . GLU A 1 815 ? 0.202 26.029 -13.119 1.00 96.44 815 GLU A O 1
ATOM 6354 N N . SER A 1 816 ? 0.630 25.386 -15.221 1.00 97.12 816 SER A N 1
ATOM 6355 C CA . SER A 1 816 ? 1.369 26.594 -15.571 1.00 97.12 816 SER A CA 1
ATOM 6356 C C . SER A 1 816 ? 1.115 27.014 -17.007 1.00 97.12 816 SER A C 1
ATOM 6358 O O . SER A 1 816 ? 0.698 26.224 -17.858 1.00 97.12 816 SER A O 1
ATOM 6360 N N . ILE A 1 817 ? 1.371 28.288 -17.264 1.00 97.12 817 ILE A N 1
ATOM 6361 C CA . ILE A 1 817 ? 1.177 28.934 -18.558 1.00 97.12 817 ILE A CA 1
ATOM 6362 C C . ILE A 1 817 ? 2.433 29.709 -18.941 1.00 97.12 817 ILE A C 1
ATOM 6364 O O . ILE A 1 817 ? 3.199 30.139 -18.075 1.00 97.12 817 ILE A O 1
ATOM 6368 N N . THR A 1 818 ? 2.648 29.885 -20.248 1.00 96.88 818 THR A N 1
ATOM 6369 C CA . THR A 1 818 ? 3.801 30.629 -20.771 1.00 96.88 818 THR A CA 1
ATOM 6370 C C . THR A 1 818 ? 3.429 31.644 -21.846 1.00 96.88 818 THR A C 1
ATOM 6372 O O . THR A 1 818 ? 2.361 31.582 -22.469 1.00 96.88 818 THR A O 1
ATOM 6375 N N . GLY A 1 819 ? 4.333 32.596 -22.080 1.00 93.69 819 GLY A N 1
ATOM 6376 C CA . GLY A 1 819 ? 4.268 33.544 -23.187 1.00 93.69 819 GLY A CA 1
ATOM 6377 C C . GLY A 1 819 ? 2.976 34.365 -23.195 1.00 93.69 819 GLY A C 1
ATOM 6378 O O . GLY A 1 819 ? 2.624 35.007 -22.206 1.00 93.69 819 GLY A O 1
ATOM 6379 N N . LYS A 1 820 ? 2.254 34.354 -24.325 1.00 90.44 820 LYS A N 1
ATOM 6380 C CA . LYS A 1 820 ? 1.055 35.191 -24.522 1.00 90.44 820 LYS A CA 1
ATOM 6381 C C . LYS A 1 820 ? -0.049 34.937 -23.487 1.00 90.44 820 LYS A C 1
ATOM 6383 O O . LYS A 1 820 ? -0.708 35.883 -23.072 1.00 90.44 820 LYS A O 1
ATOM 6388 N N . TYR A 1 821 ? -0.207 33.694 -23.031 1.00 92.88 821 TYR A N 1
ATOM 6389 C CA . TYR A 1 821 ? -1.286 33.324 -22.115 1.00 92.88 821 TYR A CA 1
ATOM 6390 C C . TYR A 1 821 ? -1.061 33.890 -20.710 1.00 92.88 821 TYR A C 1
ATOM 6392 O O . TYR A 1 821 ? -2.024 34.221 -20.026 1.00 92.88 821 TYR A O 1
ATOM 6400 N N . VAL A 1 822 ? 0.198 34.094 -20.299 1.00 94.44 822 VAL A N 1
ATOM 6401 C CA . VAL A 1 822 ? 0.529 34.797 -19.044 1.00 94.44 822 VAL A CA 1
ATOM 6402 C C . VAL A 1 822 ? 0.062 36.248 -19.111 1.00 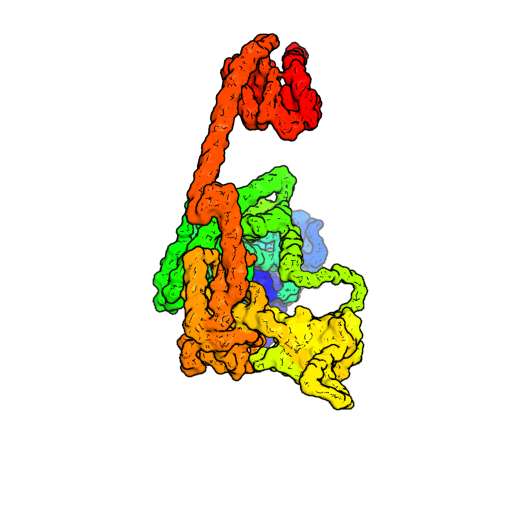94.44 822 VAL A C 1
ATOM 6404 O O . VAL A 1 822 ? -0.560 36.747 -18.178 1.00 94.44 822 VAL A O 1
ATOM 6407 N N . ARG A 1 823 ? 0.315 36.922 -20.239 1.00 90.62 823 ARG A N 1
ATOM 6408 C CA . ARG A 1 823 ? -0.118 38.308 -20.451 1.00 90.62 823 ARG A CA 1
ATOM 6409 C C . ARG A 1 823 ? -1.643 38.437 -20.420 1.00 90.62 823 ARG A C 1
ATOM 6411 O O . ARG A 1 823 ? -2.156 39.346 -19.776 1.00 90.62 823 ARG A O 1
ATOM 6418 N N . GLU A 1 824 ? -2.355 37.531 -21.089 1.00 92.38 824 GLU A N 1
ATOM 6419 C CA . GLU A 1 824 ? -3.825 37.481 -21.073 1.00 92.38 824 GLU A CA 1
ATOM 6420 C C . GLU A 1 824 ? -4.369 37.226 -19.655 1.00 92.38 824 GLU A C 1
ATOM 6422 O O . GLU A 1 824 ? -5.310 37.893 -19.224 1.00 92.38 824 GLU A O 1
ATOM 6427 N N . TYR A 1 825 ? -3.737 36.324 -18.898 1.00 93.75 825 TYR A N 1
ATOM 6428 C CA . TYR A 1 825 ? -4.102 36.025 -17.512 1.00 93.75 825 TYR A CA 1
ATOM 6429 C C . TYR A 1 825 ? -3.946 37.236 -16.582 1.00 93.75 825 TYR A C 1
ATOM 6431 O O . TYR A 1 825 ? -4.878 37.570 -15.850 1.00 93.75 825 TYR A O 1
ATOM 6439 N N . ILE A 1 826 ? -2.807 37.935 -16.646 1.00 92.00 826 ILE A N 1
ATOM 6440 C CA . ILE A 1 826 ? -2.551 39.142 -15.843 1.00 92.00 826 ILE A CA 1
ATOM 6441 C C . ILE A 1 826 ? -3.571 40.239 -16.170 1.00 92.00 826 ILE A C 1
ATOM 6443 O O . ILE A 1 826 ? -4.106 40.873 -15.262 1.00 92.00 826 ILE A O 1
ATOM 6447 N N . GLN A 1 827 ? -3.889 40.435 -17.454 1.00 92.81 827 GLN A N 1
ATOM 6448 C CA . GLN A 1 827 ? -4.891 41.419 -17.864 1.00 92.81 827 GLN A CA 1
ATOM 6449 C C . GLN A 1 827 ? -6.281 41.089 -17.301 1.00 92.81 827 GLN A C 1
ATOM 6451 O O . GLN A 1 827 ? -6.989 41.986 -16.849 1.00 92.81 827 GLN A O 1
ATOM 6456 N N . ASN A 1 828 ? -6.669 39.811 -17.293 1.00 93.06 828 ASN A N 1
ATOM 6457 C CA . ASN A 1 828 ? -7.946 39.389 -16.726 1.00 93.06 828 ASN A CA 1
ATOM 6458 C C . ASN A 1 828 ? -8.000 39.579 -15.200 1.00 93.06 828 ASN A C 1
ATOM 6460 O O . ASN A 1 828 ? -9.005 40.062 -14.685 1.00 93.06 828 ASN A O 1
ATOM 6464 N N . LEU A 1 829 ? -6.918 39.253 -14.478 1.00 91.31 829 LEU A N 1
ATOM 6465 C CA . LEU A 1 829 ? -6.831 39.496 -13.032 1.00 91.31 829 LEU A CA 1
ATOM 6466 C C . LEU A 1 829 ? -6.989 40.978 -12.691 1.00 91.31 829 LEU A C 1
ATOM 6468 O O . LEU A 1 829 ? -7.733 41.312 -11.771 1.00 91.31 829 LEU A O 1
ATOM 6472 N N . LYS A 1 830 ? -6.343 41.857 -13.465 1.00 92.19 830 LYS A N 1
ATOM 6473 C CA . LYS A 1 830 ? -6.478 43.304 -13.295 1.00 92.19 830 LYS A CA 1
ATOM 6474 C C . LYS A 1 830 ? -7.933 43.757 -13.456 1.00 92.19 830 LYS A C 1
ATOM 6476 O O . LYS A 1 830 ? -8.465 44.413 -12.571 1.00 92.19 830 LYS A O 1
ATOM 6481 N N . ASN A 1 831 ? -8.607 43.318 -14.520 1.00 92.94 831 ASN A N 1
ATOM 6482 C CA . ASN A 1 831 ? -10.012 43.665 -14.762 1.00 92.94 831 ASN A CA 1
ATOM 6483 C C . ASN A 1 831 ? -10.955 43.172 -13.642 1.00 92.94 831 ASN A C 1
ATOM 6485 O O . ASN A 1 831 ? -11.986 43.792 -13.383 1.00 92.94 831 ASN A O 1
ATOM 6489 N N . ILE A 1 832 ? -10.650 42.036 -13.000 1.00 92.12 832 ILE A N 1
ATOM 6490 C CA . ILE A 1 832 ? -11.424 41.521 -11.856 1.00 92.12 832 ILE A CA 1
ATOM 6491 C C . ILE A 1 832 ? -11.187 42.389 -10.615 1.00 92.12 832 ILE A C 1
ATOM 6493 O O . ILE A 1 832 ? -12.146 42.730 -9.921 1.00 92.12 832 ILE A O 1
ATOM 6497 N N . LEU A 1 833 ? -9.933 42.758 -10.340 1.00 91.69 833 LEU A N 1
ATOM 6498 C CA . LEU A 1 833 ? -9.581 43.614 -9.207 1.00 91.69 833 LEU A CA 1
ATOM 6499 C C . LEU A 1 833 ? -10.243 44.995 -9.322 1.00 91.69 833 LEU A C 1
ATOM 6501 O O . LEU A 1 833 ? -10.837 45.463 -8.351 1.00 91.69 833 LEU A O 1
ATOM 6505 N N . GLU A 1 834 ? -10.237 45.581 -10.522 1.00 91.25 834 GLU A N 1
ATOM 6506 C CA . GLU A 1 834 ? -10.930 46.838 -10.837 1.00 91.25 834 GLU A CA 1
ATOM 6507 C C . GLU A 1 834 ? -12.440 46.744 -10.524 1.00 91.25 834 GLU A C 1
ATOM 6509 O O . GLU A 1 834 ? -12.992 47.610 -9.843 1.00 91.25 834 GLU A O 1
ATOM 6514 N N . GLN A 1 835 ? -13.110 45.654 -10.920 1.00 92.31 835 GLN A N 1
ATOM 6515 C CA . GLN A 1 835 ? -14.538 45.440 -10.626 1.00 92.31 835 GLN A CA 1
ATOM 6516 C C . GLN A 1 835 ? -14.839 45.277 -9.127 1.00 92.31 835 GLN A C 1
ATOM 6518 O O . GLN A 1 835 ? -15.903 45.691 -8.657 1.00 92.31 835 GLN A O 1
ATOM 6523 N N . ILE A 1 836 ? -13.942 44.643 -8.364 1.00 91.31 836 ILE A N 1
ATOM 6524 C CA . ILE A 1 836 ? -14.099 44.489 -6.909 1.00 91.31 836 ILE A CA 1
ATOM 6525 C C . ILE A 1 836 ? -13.943 45.846 -6.220 1.00 91.31 836 ILE A C 1
ATOM 6527 O O . ILE A 1 836 ? -14.775 46.204 -5.381 1.00 91.31 836 ILE A O 1
ATOM 6531 N N . ALA A 1 837 ? -12.915 46.605 -6.600 1.00 91.88 837 ALA A N 1
ATOM 65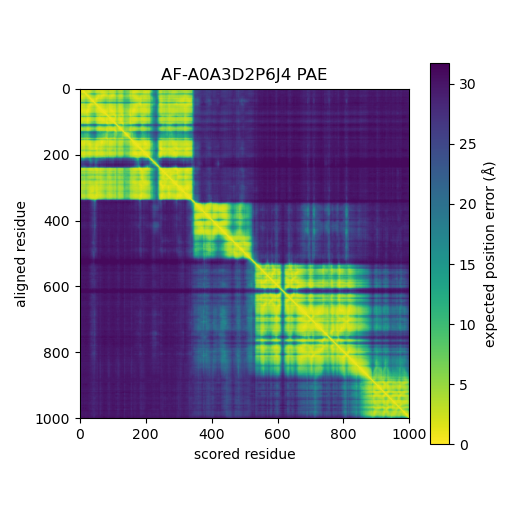32 C CA . ALA A 1 837 ? -12.660 47.946 -6.091 1.00 91.88 837 ALA A CA 1
ATOM 6533 C C . ALA A 1 837 ? -13.857 48.881 -6.342 1.00 91.88 837 ALA A C 1
ATOM 6535 O O . ALA A 1 837 ? -14.318 49.560 -5.421 1.00 91.88 837 ALA A O 1
ATOM 6536 N N . GLU A 1 838 ? -14.453 48.821 -7.538 1.00 92.44 838 GLU A N 1
ATOM 6537 C CA . GLU A 1 838 ? -15.662 49.577 -7.882 1.00 92.44 838 GLU A CA 1
ATOM 6538 C C . GLU A 1 838 ? -16.855 49.209 -6.978 1.00 92.44 838 GLU A C 1
ATOM 6540 O O . GLU A 1 838 ? -17.490 50.087 -6.387 1.00 92.44 838 GLU A O 1
ATOM 6545 N N . LYS A 1 839 ? -17.129 47.909 -6.790 1.00 91.00 839 LYS A N 1
ATOM 6546 C CA . LYS A 1 839 ? -18.240 47.427 -5.944 1.00 91.00 839 LYS A CA 1
ATOM 6547 C C . LYS A 1 839 ? -18.091 47.798 -4.470 1.00 91.00 839 LYS A C 1
ATOM 6549 O O . LYS A 1 839 ? -19.096 48.007 -3.794 1.00 91.00 839 LYS A O 1
ATOM 6554 N N . LEU A 1 840 ? -16.861 47.855 -3.967 1.00 89.94 840 LEU A N 1
ATOM 6555 C CA . LEU A 1 840 ? -16.565 48.237 -2.584 1.00 89.94 840 LEU A CA 1
ATOM 6556 C C . LEU A 1 840 ? -16.411 49.753 -2.402 1.00 89.94 840 LEU A C 1
ATOM 6558 O O . LEU A 1 840 ? -16.325 50.221 -1.259 1.00 89.94 840 LEU A O 1
ATOM 6562 N N . SER A 1 841 ? -16.421 50.503 -3.511 1.00 90.81 841 SER A N 1
ATOM 6563 C CA . SER A 1 841 ? -16.128 51.936 -3.563 1.00 90.81 841 SER A CA 1
ATOM 6564 C C . SER A 1 841 ? -14.794 52.265 -2.880 1.00 90.81 841 SER A C 1
ATOM 6566 O O . SER A 1 841 ? -14.719 53.167 -2.045 1.00 90.81 841 SER A O 1
ATOM 6568 N N . SER A 1 842 ? -13.753 51.494 -3.201 1.00 90.69 842 SER A N 1
ATOM 6569 C CA . SER A 1 842 ? -12.386 51.652 -2.690 1.00 90.69 842 SER A CA 1
ATOM 6570 C C . SER A 1 842 ? -11.374 51.702 -3.840 1.00 90.69 842 SER A C 1
ATOM 6572 O O . SER A 1 842 ? -11.709 51.395 -4.981 1.00 90.69 842 SER A O 1
ATOM 6574 N N . SER A 1 843 ? -10.127 52.085 -3.558 1.00 89.75 843 SER A N 1
ATOM 6575 C CA . SER A 1 843 ? -9.009 51.862 -4.488 1.00 89.75 843 SER A CA 1
ATOM 6576 C C . SER A 1 843 ? -8.581 50.391 -4.467 1.00 89.75 843 SER A C 1
ATOM 6578 O O . SER A 1 843 ? -8.882 49.692 -3.499 1.00 89.75 843 SER A O 1
ATOM 6580 N N . GLU A 1 844 ? -7.851 49.934 -5.495 1.00 85.69 844 GLU A N 1
ATOM 6581 C CA . GLU A 1 844 ? -7.292 48.569 -5.572 1.00 85.69 844 GLU A CA 1
ATOM 6582 C C . GLU A 1 844 ? -6.438 48.214 -4.340 1.00 85.69 844 GLU A C 1
ATOM 6584 O O . GLU A 1 844 ? -6.524 47.101 -3.826 1.00 85.69 844 GLU A O 1
ATOM 6589 N N . GLU A 1 845 ? -5.678 49.181 -3.819 1.00 88.44 845 GLU A N 1
ATOM 6590 C CA . GLU A 1 845 ? -4.824 49.019 -2.635 1.00 88.44 845 GLU A CA 1
ATOM 6591 C C . GLU A 1 845 ? -5.618 48.908 -1.319 1.00 88.44 845 GLU A C 1
ATOM 6593 O O . GLU A 1 845 ? -5.164 48.252 -0.384 1.00 88.44 845 GLU A O 1
ATOM 6598 N N . ASP A 1 846 ? -6.809 49.517 -1.231 1.00 88.62 846 ASP A N 1
ATOM 6599 C CA . ASP A 1 846 ? -7.617 49.573 0.003 1.00 88.62 846 ASP A CA 1
ATOM 6600 C C . ASP A 1 846 ? -8.780 48.559 0.023 1.00 88.62 846 ASP A C 1
ATOM 6602 O O . ASP A 1 846 ? -9.551 48.496 0.985 1.00 88.62 846 ASP A O 1
ATOM 6606 N N . VAL A 1 847 ? -8.906 47.729 -1.023 1.00 91.44 847 VAL A N 1
ATOM 6607 C CA . VAL A 1 847 ? -9.953 46.694 -1.153 1.00 91.44 847 VAL A CA 1
ATOM 6608 C C . VAL A 1 847 ? -10.027 45.793 0.084 1.00 91.44 847 VAL A C 1
ATOM 6610 O O . VAL A 1 847 ? -11.120 45.543 0.598 1.00 91.44 847 VAL A O 1
ATOM 6613 N N . ILE A 1 848 ? -8.879 45.324 0.584 1.00 90.88 848 ILE A N 1
ATOM 6614 C CA . ILE A 1 848 ? -8.810 44.382 1.713 1.00 90.88 848 ILE A CA 1
ATOM 6615 C C . ILE A 1 848 ? -9.321 45.042 2.999 1.00 90.88 848 ILE A C 1
ATOM 6617 O O . ILE A 1 848 ? -10.241 44.526 3.633 1.00 90.88 848 ILE A O 1
ATOM 6621 N N . ASN A 1 849 ? -8.810 46.228 3.339 1.00 89.69 849 ASN A N 1
ATOM 6622 C CA . ASN A 1 849 ? -9.236 46.966 4.533 1.00 89.69 849 ASN A CA 1
ATOM 6623 C C . ASN A 1 849 ? -10.737 47.290 4.503 1.00 89.69 849 ASN A C 1
ATOM 6625 O O . ASN A 1 849 ? -11.424 47.250 5.531 1.00 89.69 849 ASN A O 1
ATOM 6629 N N . ARG A 1 850 ? -11.271 47.650 3.327 1.00 90.81 850 ARG A N 1
ATOM 6630 C CA . ARG A 1 850 ? -12.699 47.938 3.159 1.00 90.81 850 ARG A CA 1
ATOM 6631 C C . ARG A 1 850 ? -13.547 46.690 3.387 1.00 90.81 850 ARG A C 1
ATOM 6633 O O . ARG A 1 850 ? -14.578 46.782 4.057 1.00 90.81 850 ARG A O 1
ATOM 6640 N N . LEU A 1 851 ? -13.102 45.545 2.875 1.00 91.00 851 LEU A N 1
ATOM 6641 C CA . LEU A 1 851 ? -13.764 44.259 3.060 1.00 91.00 851 LEU A CA 1
ATOM 6642 C C . LEU A 1 851 ? -13.778 43.831 4.536 1.00 91.00 851 LEU A C 1
ATOM 6644 O O . LEU A 1 851 ? -14.836 43.472 5.052 1.00 91.00 851 LEU A O 1
ATOM 6648 N N . GLU A 1 852 ? -12.650 43.946 5.239 1.00 91.19 852 GLU A N 1
ATOM 6649 C CA . GLU A 1 852 ? -12.553 43.633 6.673 1.00 91.19 852 GLU A CA 1
ATOM 6650 C C . GLU A 1 852 ? -13.522 44.473 7.515 1.00 91.19 852 GLU A C 1
ATOM 6652 O O . GLU A 1 852 ? -14.232 43.943 8.372 1.00 91.19 852 GLU A O 1
ATOM 6657 N N . LYS A 1 853 ? -13.633 45.777 7.226 1.00 91.44 853 LYS A N 1
ATOM 6658 C CA . LYS A 1 853 ? -14.598 46.664 7.900 1.00 91.44 853 LYS A CA 1
ATOM 6659 C C . LYS A 1 853 ? -16.046 46.223 7.682 1.00 91.44 853 LYS A C 1
ATOM 6661 O O . LYS A 1 853 ? -16.852 46.293 8.610 1.00 91.44 853 LYS A O 1
ATOM 6666 N N . ILE A 1 854 ? -16.393 45.785 6.472 1.00 91.19 854 ILE A N 1
ATOM 6667 C CA . ILE A 1 854 ? -17.744 45.300 6.159 1.00 91.19 854 ILE A CA 1
ATOM 6668 C C . ILE A 1 854 ? -18.038 44.005 6.926 1.00 91.19 854 ILE A C 1
ATOM 6670 O O . ILE A 1 854 ? -19.090 43.911 7.558 1.00 91.19 854 ILE A O 1
ATOM 6674 N N . LEU A 1 855 ? -17.101 43.052 6.938 1.00 91.50 855 LEU A N 1
ATOM 6675 C CA . LEU A 1 855 ? -17.244 41.791 7.676 1.00 91.50 855 LEU A CA 1
ATOM 6676 C C . LEU A 1 855 ? -17.381 42.026 9.187 1.00 91.50 855 LEU A C 1
ATOM 6678 O O . LEU A 1 855 ? -18.268 41.458 9.825 1.00 91.50 855 LEU A O 1
ATOM 6682 N N . GLN A 1 856 ? -16.577 42.929 9.753 1.00 91.81 856 GLN A N 1
ATOM 6683 C CA . GLN A 1 856 ? -16.667 43.276 11.172 1.00 91.81 856 GLN A CA 1
ATOM 6684 C C . GLN A 1 856 ? -18.014 43.920 11.529 1.00 91.81 856 GLN A C 1
ATOM 6686 O O . GLN A 1 856 ? -18.589 43.634 12.584 1.00 91.81 856 GLN A O 1
ATOM 6691 N N . ASN A 1 857 ? -18.535 44.783 10.653 1.00 92.50 857 ASN A N 1
ATOM 6692 C CA . ASN A 1 857 ? -19.851 45.393 10.832 1.00 92.50 857 ASN A CA 1
ATOM 6693 C C . ASN A 1 857 ? -20.975 44.353 10.768 1.00 92.50 857 ASN A C 1
ATOM 6695 O O . ASN A 1 857 ? -21.910 44.431 11.565 1.00 92.50 857 ASN A O 1
ATOM 6699 N N . GLN A 1 858 ? -20.874 43.368 9.874 1.00 91.50 858 GLN A N 1
ATOM 6700 C CA . GLN A 1 858 ? -21.841 42.276 9.781 1.00 91.50 858 GLN A CA 1
ATOM 6701 C C . GLN A 1 858 ? -21.888 41.455 11.079 1.00 91.50 858 GLN A C 1
ATOM 6703 O O . GLN A 1 858 ? -22.967 41.253 11.635 1.00 91.50 858 GLN A O 1
ATOM 6708 N N . GLU A 1 859 ? -20.732 41.065 11.620 1.00 88.25 859 GLU A N 1
ATOM 6709 C CA . GLU A 1 859 ? -20.658 40.305 12.875 1.00 88.25 859 GLU A CA 1
ATOM 6710 C C . GLU A 1 859 ? -21.248 41.094 14.063 1.00 88.25 859 GLU A C 1
ATOM 6712 O O . GLU A 1 859 ? -21.947 40.551 14.926 1.00 88.25 859 GLU A O 1
ATOM 6717 N N . ASN A 1 860 ? -21.010 42.409 14.101 1.00 91.31 860 ASN A N 1
ATOM 6718 C CA . ASN A 1 860 ? -21.579 43.289 15.121 1.00 91.31 860 ASN A CA 1
ATOM 6719 C C . ASN A 1 860 ? -23.108 43.376 15.019 1.00 91.31 860 ASN A C 1
ATOM 6721 O O . ASN A 1 860 ? -23.792 43.330 16.045 1.00 91.31 860 ASN A O 1
ATOM 6725 N N . LEU A 1 861 ? -23.652 43.471 13.803 1.00 91.62 861 LEU A N 1
ATOM 6726 C CA . LEU A 1 861 ? -25.097 43.470 13.570 1.00 91.62 861 LEU A CA 1
ATOM 6727 C C . LEU A 1 861 ? -25.734 42.138 13.991 1.00 91.62 861 LEU A C 1
ATOM 6729 O O . LEU A 1 861 ? -26.768 42.145 14.657 1.00 91.62 861 LEU A O 1
ATOM 6733 N N . GLU A 1 862 ? -25.099 41.002 13.699 1.00 85.50 862 GLU A N 1
ATOM 6734 C CA . GLU A 1 862 ? -25.581 39.678 14.121 1.00 85.50 862 GLU A CA 1
ATOM 6735 C C . GLU A 1 862 ? -25.657 39.551 15.655 1.00 85.50 862 GLU A C 1
ATOM 6737 O O . GLU A 1 862 ? -26.672 39.100 16.201 1.00 85.50 862 GLU A O 1
ATOM 6742 N N . LYS A 1 863 ? -24.635 40.037 16.377 1.00 83.50 863 LYS A N 1
ATOM 6743 C CA . LYS A 1 863 ? -24.640 40.099 17.852 1.00 83.50 863 LYS A CA 1
ATOM 6744 C C . LYS A 1 863 ? -25.762 40.994 18.383 1.00 83.50 863 LYS A C 1
ATOM 6746 O O . LYS A 1 863 ? -26.444 40.625 19.345 1.00 83.50 863 LYS A O 1
ATOM 6751 N N . GLN A 1 864 ? -25.986 42.151 17.755 1.00 87.69 864 GLN A N 1
ATOM 6752 C CA . GLN A 1 864 ? -27.076 43.053 18.133 1.00 87.69 864 GLN A CA 1
ATOM 6753 C C . GLN A 1 864 ? -28.443 42.383 17.953 1.00 87.69 864 GLN A C 1
ATOM 6755 O O . GLN A 1 864 ? -29.248 42.408 18.887 1.00 87.69 864 GLN A O 1
ATOM 6760 N N . VAL A 1 865 ? -28.679 41.707 16.825 1.00 84.00 865 VAL A N 1
ATOM 6761 C CA . VAL A 1 865 ? -29.930 40.976 16.553 1.00 84.00 865 VAL A CA 1
ATOM 6762 C C . VAL A 1 865 ? -30.205 39.914 17.622 1.00 84.00 865 VAL A C 1
ATOM 6764 O O . VAL A 1 865 ? -31.323 39.835 18.137 1.00 84.00 865 VAL A O 1
ATOM 6767 N N . LEU A 1 866 ? -29.196 39.133 18.022 1.00 75.44 866 LEU A N 1
ATOM 6768 C CA . LEU A 1 866 ? -29.355 38.114 19.066 1.00 75.44 866 LEU A CA 1
ATOM 6769 C C . LEU A 1 866 ? -29.692 38.729 20.437 1.00 75.44 866 LEU A C 1
ATOM 6771 O O . LEU A 1 866 ? -30.552 38.220 21.167 1.00 75.44 866 LEU A O 1
ATOM 6775 N N . SER A 1 867 ? -29.044 39.847 20.779 1.00 80.38 867 SER A N 1
ATOM 6776 C CA . SER A 1 867 ? -29.300 40.561 22.034 1.00 80.38 867 SER A CA 1
ATOM 6777 C C . SER A 1 867 ? -30.731 41.111 22.102 1.00 80.38 867 SER A C 1
ATOM 6779 O O . SER A 1 867 ? -31.402 40.973 23.128 1.00 80.38 867 SER A O 1
ATOM 6781 N N . LEU A 1 868 ? -31.229 41.662 20.989 1.00 82.50 868 LEU A N 1
ATOM 6782 C CA . LEU A 1 868 ? -32.586 42.192 20.873 1.00 82.50 868 LEU A CA 1
ATOM 6783 C C . LEU A 1 868 ? -33.626 41.072 20.960 1.00 82.50 868 LEU A C 1
ATOM 6785 O O . LEU A 1 868 ? -34.593 41.203 21.709 1.00 82.50 868 LEU A O 1
ATOM 6789 N N . ARG A 1 869 ? -33.389 39.932 20.294 1.00 74.00 869 ARG A N 1
ATOM 6790 C CA . ARG A 1 869 ? -34.247 38.739 20.412 1.00 74.00 869 ARG A CA 1
ATOM 6791 C C . ARG A 1 869 ? -34.346 38.234 21.852 1.00 74.00 869 ARG A C 1
ATOM 6793 O O . ARG A 1 869 ? -35.436 37.931 22.323 1.00 74.00 869 ARG A O 1
ATOM 6800 N N . THR A 1 870 ? -33.230 38.204 22.579 1.00 70.88 870 THR A N 1
ATOM 6801 C CA . THR A 1 870 ? -33.216 37.769 23.988 1.00 70.88 870 THR A CA 1
ATOM 6802 C C . THR A 1 870 ? -34.026 38.710 24.883 1.00 70.88 870 THR A C 1
ATOM 6804 O O . THR A 1 870 ? -34.755 38.254 25.765 1.00 70.88 870 THR A O 1
ATOM 6807 N N . ARG A 1 871 ? -33.928 40.027 24.652 1.00 78.44 871 ARG A N 1
ATOM 6808 C CA . ARG A 1 871 ? -34.722 41.028 25.381 1.00 78.44 871 ARG A CA 1
ATOM 6809 C C . ARG A 1 871 ? -36.220 40.877 25.111 1.00 78.44 871 ARG A C 1
ATOM 6811 O O . ARG A 1 871 ? -36.989 40.896 26.065 1.00 78.44 871 ARG A O 1
ATOM 6818 N N . LEU A 1 872 ? -36.616 40.672 23.852 1.00 77.19 872 LEU A N 1
ATOM 6819 C CA . LEU A 1 872 ? -38.016 40.450 23.467 1.00 77.19 872 LEU A CA 1
ATOM 6820 C C . LEU A 1 872 ? -38.610 39.206 24.139 1.00 77.19 872 LEU A C 1
ATOM 6822 O O . LEU A 1 872 ? -39.701 39.278 24.700 1.00 77.19 872 LEU A O 1
ATOM 6826 N N . LEU A 1 873 ? -37.864 38.097 24.162 1.00 69.25 873 LEU A N 1
ATOM 6827 C CA . LEU A 1 873 ? -38.302 36.869 24.829 1.00 69.25 873 LEU A CA 1
ATOM 6828 C C . LEU A 1 873 ? -38.560 37.094 26.325 1.00 69.25 873 LEU A C 1
ATOM 6830 O O . LEU A 1 873 ? -39.574 36.647 26.848 1.00 69.25 873 LEU A O 1
ATOM 6834 N N . ASN A 1 874 ? -37.685 37.820 27.024 1.00 71.31 874 ASN A N 1
ATOM 6835 C CA . ASN A 1 874 ? -37.876 38.069 28.456 1.00 71.31 874 ASN A CA 1
ATOM 6836 C C . ASN A 1 874 ? -39.154 38.870 28.762 1.00 71.31 874 ASN A C 1
ATOM 6838 O O . ASN A 1 874 ? -39.818 38.563 29.748 1.00 71.31 874 ASN A O 1
ATOM 6842 N N . ILE A 1 875 ? -39.521 39.838 27.916 1.00 77.69 875 ILE A N 1
ATOM 6843 C CA . ILE A 1 875 ? -40.770 40.605 28.066 1.00 77.69 875 ILE A CA 1
ATOM 6844 C C . ILE A 1 875 ? -41.988 39.683 27.887 1.00 77.69 875 ILE A C 1
ATOM 6846 O O . ILE A 1 875 ? -42.907 39.700 28.704 1.00 77.69 875 ILE A O 1
ATOM 6850 N N . GLN A 1 876 ? -41.960 38.798 26.886 1.00 72.69 876 GLN A N 1
ATOM 6851 C CA . GLN A 1 876 ? -43.046 37.842 26.634 1.00 72.69 876 GLN A CA 1
ATOM 6852 C C . GLN A 1 876 ? -43.259 36.845 27.789 1.00 72.69 876 GLN A C 1
ATOM 6854 O O . GLN A 1 876 ? -44.393 36.447 28.055 1.00 72.69 876 GLN A O 1
ATOM 6859 N N . VAL A 1 877 ? -42.200 36.445 28.512 1.00 71.38 877 VAL A N 1
ATOM 6860 C CA . VAL A 1 877 ? -42.333 35.575 29.703 1.00 71.38 877 VAL A CA 1
ATOM 6861 C C . VAL A 1 877 ? -43.214 36.236 30.765 1.00 71.38 877 VAL A C 1
ATOM 6863 O O . VAL A 1 877 ? -44.059 35.566 31.361 1.00 71.38 877 VAL A O 1
ATOM 6866 N N . GLU A 1 878 ? -43.017 37.531 31.018 1.00 74.06 878 GLU A N 1
ATOM 6867 C CA . GLU A 1 878 ? -43.755 38.265 32.052 1.00 74.06 878 GLU A CA 1
ATOM 6868 C C . GLU A 1 878 ? -45.241 38.407 31.698 1.00 74.06 878 GLU A C 1
ATOM 6870 O O . GLU A 1 878 ? -46.096 38.174 32.554 1.00 74.06 878 GLU A O 1
ATOM 6875 N N . GLU A 1 879 ? -45.561 38.679 30.430 1.00 75.75 879 GLU A N 1
ATOM 6876 C CA . GLU A 1 879 ? -46.946 38.756 29.946 1.00 75.75 879 GLU A CA 1
ATOM 6877 C C . GLU A 1 879 ? -47.688 37.415 30.060 1.00 75.75 879 GLU A C 1
ATOM 6879 O O . GLU A 1 879 ? -48.839 37.365 30.503 1.00 75.75 879 GLU A O 1
ATOM 6884 N N . ILE A 1 880 ? -47.028 36.304 29.720 1.00 75.44 880 ILE A N 1
ATOM 6885 C CA . ILE A 1 880 ? -47.640 34.965 29.722 1.00 75.44 880 ILE A CA 1
ATOM 6886 C C . ILE A 1 880 ? -47.937 34.477 31.149 1.00 75.44 880 ILE A C 1
ATOM 6888 O O . ILE A 1 880 ? -48.936 33.790 31.380 1.00 75.44 880 ILE A O 1
ATOM 6892 N N . ILE A 1 881 ? -47.128 34.866 32.141 1.00 73.19 881 ILE A N 1
ATOM 6893 C CA . ILE A 1 881 ? -47.379 34.529 33.554 1.00 73.19 881 ILE A CA 1
ATOM 6894 C C . ILE A 1 881 ? -48.693 35.149 34.058 1.00 73.19 881 ILE A C 1
ATOM 6896 O O . ILE A 1 881 ? -49.380 34.539 34.882 1.00 73.19 881 ILE A O 1
ATOM 6900 N N . CYS A 1 882 ? -49.095 36.316 33.550 1.00 70.38 882 CYS A N 1
ATOM 6901 C CA . CYS A 1 882 ? -50.368 36.942 33.917 1.00 70.38 882 CYS A CA 1
ATOM 6902 C C . CYS A 1 882 ? -51.596 36.152 33.419 1.00 70.38 882 CYS A C 1
ATOM 6904 O O . CYS A 1 882 ? -52.682 36.306 33.974 1.00 70.38 882 CYS A O 1
ATOM 6906 N N . GLN A 1 883 ? -51.435 35.270 32.426 1.00 69.75 883 GLN A N 1
ATOM 6907 C CA . GLN A 1 883 ? -52.523 34.515 31.783 1.00 69.75 883 GLN A CA 1
ATOM 6908 C C . GLN A 1 883 ? -52.696 33.079 32.329 1.00 69.75 883 GLN A C 1
ATOM 6910 O O . GLN A 1 883 ? -53.447 32.273 31.775 1.00 69.75 883 GLN A O 1
ATOM 6915 N N . VAL A 1 884 ? -52.022 32.739 33.434 1.00 78.56 884 VAL A N 1
ATOM 6916 C CA . VAL A 1 884 ? -52.054 31.401 34.053 1.00 78.56 884 VAL A CA 1
ATOM 6917 C C . VAL A 1 884 ? -53.471 31.003 34.495 1.00 78.56 884 VAL A C 1
ATOM 6919 O O . VAL A 1 884 ? -54.080 31.650 35.349 1.00 78.56 884 VAL A O 1
ATOM 6922 N N . LYS A 1 885 ? -53.962 29.853 34.015 1.00 77.62 885 LYS A N 1
ATOM 6923 C CA . LYS A 1 885 ? -55.250 29.262 34.432 1.00 77.62 885 LYS A CA 1
ATOM 6924 C C . LYS A 1 885 ? -55.046 28.248 35.567 1.00 77.62 885 LYS A C 1
ATOM 6926 O O . LYS A 1 885 ? -54.051 27.527 35.584 1.00 77.62 885 LYS A O 1
ATOM 6931 N N . LYS A 1 886 ? -55.980 28.154 36.526 1.00 77.06 886 LYS A N 1
ATOM 6932 C CA . LYS A 1 886 ? -55.944 27.168 37.632 1.00 77.06 886 LYS A CA 1
ATOM 6933 C C . LYS A 1 886 ? -57.038 26.112 37.468 1.00 77.06 886 LYS A C 1
ATOM 6935 O O . LYS A 1 886 ? -58.207 26.464 37.371 1.00 77.06 886 LYS A O 1
ATOM 6940 N N . ILE A 1 887 ? -56.675 24.828 37.513 1.00 72.19 887 ILE A N 1
ATOM 6941 C CA . ILE A 1 887 ? -57.618 23.693 37.473 1.00 72.19 887 ILE A CA 1
ATOM 6942 C C . ILE A 1 887 ? -57.267 22.715 38.595 1.00 72.19 887 ILE A C 1
ATOM 6944 O O . ILE A 1 887 ? -56.124 22.275 38.674 1.00 72.19 887 ILE A O 1
ATOM 6948 N N . LYS A 1 888 ? -58.229 22.384 39.475 1.00 64.06 888 LYS A N 1
ATOM 6949 C CA . LYS A 1 888 ? -58.054 21.453 40.618 1.00 64.06 888 LYS A CA 1
ATOM 6950 C C . LYS A 1 888 ? -56.725 21.674 41.386 1.00 64.06 888 LYS A C 1
ATOM 6952 O O . LYS A 1 888 ? -56.001 20.727 41.679 1.00 64.06 888 LYS A O 1
ATOM 6957 N N . ASN A 1 889 ? -56.396 22.937 41.687 1.00 68.75 889 ASN A N 1
ATOM 6958 C CA . ASN A 1 889 ? -55.161 23.384 42.363 1.00 68.75 889 ASN A CA 1
ATOM 6959 C C . ASN A 1 889 ? -53.827 23.180 41.604 1.00 68.75 889 ASN A C 1
ATOM 6961 O O . ASN A 1 889 ? -52.769 23.240 42.227 1.00 68.75 889 ASN A O 1
ATOM 6965 N N . ILE A 1 890 ? -53.840 22.996 40.278 1.00 76.19 890 ILE A N 1
ATOM 6966 C CA . ILE A 1 890 ? -52.643 22.992 39.413 1.00 76.19 890 ILE A CA 1
ATOM 6967 C C . ILE A 1 890 ? -52.706 24.200 38.465 1.00 76.19 890 ILE A C 1
ATOM 6969 O O . ILE A 1 890 ? -53.754 24.473 37.872 1.00 76.19 890 ILE A O 1
ATOM 6973 N N . LYS A 1 891 ? -51.601 24.946 38.336 1.00 84.75 891 LYS A N 1
ATOM 6974 C CA . LYS A 1 891 ? -51.473 26.054 37.373 1.00 84.75 891 LYS A CA 1
ATOM 6975 C C . LYS A 1 891 ? -51.141 25.513 35.985 1.00 84.75 891 LYS A C 1
ATOM 6977 O O . LYS A 1 891 ? -50.303 24.625 35.865 1.00 84.75 891 LYS A O 1
ATOM 6982 N N . ILE A 1 892 ? -51.761 26.055 34.947 1.00 84.50 892 ILE A N 1
ATOM 6983 C CA . ILE A 1 892 ? -51.541 25.651 33.558 1.00 84.50 892 ILE A CA 1
ATOM 6984 C C . ILE A 1 892 ? -51.245 26.897 32.725 1.00 84.50 892 ILE A C 1
ATOM 6986 O O . ILE A 1 892 ? -51.994 27.876 32.777 1.00 84.50 892 ILE A O 1
ATOM 6990 N N . VAL A 1 893 ? -50.163 26.828 31.954 1.00 86.69 893 VAL A N 1
ATOM 6991 C CA . VAL A 1 893 ? -49.776 27.799 30.928 1.00 86.69 893 VAL A CA 1
ATOM 6992 C C . VAL A 1 893 ? -49.803 27.079 29.588 1.00 86.69 893 VAL A C 1
ATOM 6994 O O . VAL A 1 893 ? -49.150 26.049 29.443 1.00 86.69 893 VAL A O 1
ATOM 6997 N N . SER A 1 894 ? -50.572 27.595 28.632 1.00 87.38 894 SER A N 1
ATOM 6998 C CA . SER A 1 894 ? -50.644 27.071 27.267 1.00 87.38 894 SER A CA 1
ATOM 6999 C C . SER A 1 894 ? -50.650 28.249 26.302 1.00 87.38 894 SER A C 1
ATOM 7001 O O . SER A 1 894 ? -51.637 28.978 26.291 1.00 87.38 894 SER A O 1
ATOM 7003 N N . GLN A 1 895 ? -49.560 28.463 25.557 1.00 85.44 895 GLN A N 1
ATOM 7004 C CA . GLN A 1 895 ? -49.419 29.627 24.673 1.00 85.44 895 GLN A CA 1
ATOM 7005 C C . GLN A 1 895 ? -48.752 29.268 23.342 1.00 85.44 895 GLN A C 1
ATOM 7007 O O . GLN A 1 895 ? -47.849 28.428 23.282 1.00 85.44 895 GLN A O 1
ATOM 7012 N N . TYR A 1 896 ? -49.183 29.945 22.281 1.00 84.75 896 TYR A N 1
ATOM 7013 C CA . TYR A 1 896 ? -48.500 29.973 20.994 1.00 84.75 896 TYR A CA 1
ATOM 7014 C C . TYR A 1 896 ? -47.433 31.082 20.972 1.00 84.75 896 TYR A C 1
ATOM 7016 O O . TYR A 1 896 ? -47.675 32.189 21.451 1.00 84.75 896 TYR A O 1
ATOM 7024 N N . LEU A 1 897 ? -46.252 30.775 20.434 1.00 82.56 897 LEU A N 1
ATOM 7025 C CA . LEU A 1 897 ? -45.118 31.684 20.261 1.00 82.56 897 LEU A CA 1
ATOM 7026 C C . LEU A 1 897 ? -44.652 31.641 18.804 1.00 82.56 897 LEU A C 1
ATOM 7028 O O . LEU A 1 897 ? -44.564 30.568 18.213 1.00 82.56 897 LEU A O 1
ATOM 7032 N N . GLU A 1 898 ? -44.309 32.780 18.216 1.00 78.56 898 GLU A N 1
ATOM 7033 C CA . GLU A 1 898 ? -43.909 32.849 16.805 1.00 78.56 898 GLU A CA 1
ATOM 7034 C C . GLU A 1 898 ? -42.414 32.562 16.587 1.00 78.56 898 GLU A C 1
ATOM 7036 O O . GLU A 1 898 ? -41.566 33.026 17.345 1.00 78.56 898 GLU A O 1
ATOM 7041 N N . ASP A 1 899 ? -42.106 31.807 15.524 1.00 79.69 899 ASP A N 1
ATOM 7042 C CA . ASP A 1 899 ? -40.761 31.576 14.964 1.00 79.69 899 ASP A CA 1
ATOM 7043 C C . ASP A 1 899 ? -39.679 31.060 15.943 1.00 79.69 899 ASP A C 1
ATOM 7045 O O . ASP A 1 899 ? -38.495 31.403 15.868 1.00 79.69 899 ASP A O 1
ATOM 7049 N N . LEU A 1 900 ? -40.067 30.181 16.869 1.00 81.94 900 LEU A N 1
ATOM 7050 C CA . LEU A 1 900 ? -39.153 29.523 17.801 1.00 81.94 900 LEU A CA 1
ATOM 7051 C C . LEU A 1 900 ? -38.881 28.077 17.383 1.00 81.94 900 LEU A C 1
ATOM 7053 O O . LEU A 1 900 ? -39.780 27.315 17.031 1.00 81.94 900 LEU A O 1
ATOM 7057 N N . ASP A 1 901 ? -37.613 27.667 17.458 1.00 83.12 901 ASP A N 1
ATOM 7058 C CA . ASP A 1 901 ? -37.268 26.248 17.365 1.00 83.12 901 ASP A CA 1
ATOM 7059 C C . ASP A 1 901 ? -37.494 25.521 18.691 1.00 83.12 901 ASP A C 1
ATOM 7061 O O . ASP A 1 901 ? -37.679 26.115 19.753 1.00 83.12 901 ASP A O 1
ATOM 7065 N N . THR A 1 902 ? -37.440 24.192 18.631 1.00 82.56 902 THR A N 1
ATOM 7066 C CA . THR A 1 902 ? -37.643 23.309 19.780 1.00 82.56 902 THR A CA 1
ATOM 7067 C C . THR A 1 902 ? -36.712 23.633 20.948 1.00 82.56 902 THR A C 1
ATOM 7069 O O . THR A 1 902 ? -37.128 23.512 22.097 1.00 82.56 902 THR A O 1
ATOM 7072 N N . LYS A 1 903 ? -35.468 24.057 20.676 1.00 82.19 903 LYS A N 1
ATOM 7073 C CA . LYS A 1 903 ? -34.503 24.407 21.726 1.00 82.19 903 LYS A CA 1
ATOM 7074 C C . LYS A 1 903 ? -34.918 25.694 22.437 1.00 82.19 903 LYS A C 1
ATOM 7076 O O . LYS A 1 903 ? -35.024 25.700 23.657 1.00 82.19 903 LYS A O 1
ATOM 7081 N N . SER A 1 904 ? -35.238 26.737 21.675 1.00 81.62 904 SER A N 1
ATOM 7082 C CA . SER A 1 904 ? -35.721 28.007 22.225 1.00 81.62 904 SER A CA 1
ATOM 7083 C C . SER A 1 904 ? -37.040 27.820 22.987 1.00 81.62 904 SER A C 1
ATOM 7085 O O . SER A 1 904 ? -37.204 28.380 24.066 1.00 81.62 904 SER A O 1
ATOM 7087 N N . LEU A 1 905 ? -37.957 26.980 22.482 1.00 84.88 905 LEU A N 1
ATOM 7088 C CA . LEU A 1 905 ? -39.204 26.613 23.168 1.00 84.88 905 LEU A CA 1
ATOM 7089 C C . LEU A 1 905 ? -38.967 25.867 24.484 1.00 84.88 905 LEU A C 1
ATOM 7091 O O . LEU A 1 905 ? -39.676 26.116 25.456 1.00 84.88 905 LEU A O 1
ATOM 7095 N N . ALA A 1 906 ? -37.992 24.958 24.529 1.00 85.69 906 ALA A N 1
ATOM 7096 C CA . ALA A 1 906 ? -37.639 24.232 25.745 1.00 85.69 906 ALA A CA 1
ATOM 7097 C C . ALA A 1 906 ? -37.048 25.166 26.807 1.00 85.69 906 ALA A C 1
ATOM 7099 O O . ALA A 1 906 ? -37.527 25.174 27.941 1.00 85.69 906 ALA A O 1
ATOM 7100 N N . ASP A 1 907 ? -36.095 26.014 26.410 1.00 83.38 907 ASP A N 1
ATOM 7101 C CA . ASP A 1 907 ? -35.480 27.010 27.292 1.00 83.38 907 ASP A CA 1
ATOM 7102 C C . ASP A 1 907 ? -36.541 27.983 27.843 1.00 83.38 907 ASP A C 1
ATOM 7104 O O . ASP A 1 907 ? -36.525 28.349 29.021 1.00 83.38 907 ASP A O 1
ATOM 7108 N N . PHE A 1 908 ? -37.513 28.371 27.011 1.00 82.31 908 PHE A N 1
ATOM 7109 C CA . PHE A 1 908 ? -38.627 29.226 27.419 1.00 82.31 908 PHE A CA 1
ATOM 7110 C C . PHE A 1 908 ? -39.610 28.510 28.356 1.00 82.31 908 PHE A C 1
ATOM 7112 O O . PHE A 1 908 ? -40.037 29.080 29.364 1.00 82.31 908 PHE A O 1
ATOM 7119 N N . ALA A 1 909 ? -39.940 27.248 28.064 1.00 85.19 909 ALA A N 1
ATOM 7120 C CA . ALA A 1 909 ? -40.808 26.425 28.901 1.00 85.19 909 ALA A CA 1
ATOM 7121 C C . ALA A 1 909 ? -40.212 26.213 30.297 1.00 85.19 909 ALA A C 1
ATOM 7123 O O . ALA A 1 909 ? -40.942 26.265 31.288 1.00 85.19 909 ALA A O 1
ATOM 7124 N N . ASP A 1 910 ? -38.896 26.016 30.392 1.00 84.12 910 ASP A N 1
ATOM 7125 C CA . ASP A 1 910 ? -38.206 25.844 31.668 1.00 84.12 910 ASP A CA 1
ATOM 7126 C C . ASP A 1 910 ? -38.174 27.140 32.490 1.00 84.12 910 ASP A C 1
ATOM 7128 O O . ASP A 1 910 ? -38.503 27.106 33.678 1.00 84.12 910 ASP A O 1
ATOM 7132 N N . ARG A 1 911 ? -37.921 28.301 31.869 1.00 82.44 911 ARG A N 1
ATOM 7133 C CA . ARG A 1 911 ? -38.016 29.607 32.556 1.00 82.44 911 ARG A CA 1
ATOM 7134 C C . ARG A 1 911 ? -39.424 29.889 33.082 1.00 82.44 911 ARG A C 1
ATOM 7136 O O . ARG A 1 911 ? -39.588 30.357 34.211 1.00 82.44 911 ARG A O 1
ATOM 7143 N N . LEU A 1 912 ? -40.455 29.590 32.288 1.00 81.50 912 LEU A N 1
ATOM 7144 C CA . LEU A 1 912 ? -41.848 29.725 32.722 1.00 81.50 912 LEU A CA 1
ATOM 7145 C C . LEU A 1 912 ? -42.173 28.763 33.870 1.00 81.50 912 LEU A C 1
ATOM 7147 O O . LEU A 1 912 ? -42.801 29.171 34.849 1.00 81.50 912 LEU A O 1
ATOM 7151 N N . LYS A 1 913 ? -41.699 27.514 33.793 1.00 84.38 913 LYS A N 1
ATOM 7152 C CA . LYS A 1 913 ? -41.859 26.494 34.839 1.00 84.38 913 LYS A CA 1
ATOM 7153 C C . LYS A 1 913 ? -41.244 26.944 36.171 1.00 84.38 913 LYS A C 1
ATOM 7155 O O . LYS A 1 913 ? -41.899 26.823 37.208 1.00 84.38 913 LYS A O 1
ATOM 7160 N N . GLU A 1 914 ? -40.039 27.517 36.149 1.00 82.12 914 GLU A N 1
ATOM 7161 C CA . GLU A 1 914 ? -39.381 28.075 37.341 1.00 82.12 914 GLU A CA 1
ATOM 7162 C C . GLU A 1 914 ? -40.208 29.195 37.990 1.00 82.12 914 GLU A C 1
ATOM 7164 O O . GLU A 1 914 ? -40.360 29.243 39.214 1.00 82.12 914 GLU A O 1
ATOM 7169 N N . LYS A 1 915 ? -40.800 30.080 37.179 1.00 79.88 915 LYS A N 1
ATOM 7170 C CA . LYS A 1 915 ? -41.588 31.220 37.671 1.00 79.88 915 LYS A CA 1
ATOM 7171 C C . LYS A 1 915 ? -42.952 30.818 38.237 1.00 79.88 915 LYS A C 1
ATOM 7173 O O . LYS A 1 915 ? -43.369 31.372 39.256 1.00 79.88 915 LYS A O 1
ATOM 7178 N N . ILE A 1 916 ? -43.651 29.850 37.635 1.00 79.25 916 ILE A N 1
ATOM 7179 C CA . ILE A 1 916 ? -44.972 29.413 38.133 1.00 79.25 916 ILE A CA 1
ATOM 7180 C C . ILE A 1 916 ? -44.885 28.535 39.394 1.00 79.25 916 ILE A C 1
ATOM 7182 O O . ILE A 1 916 ? -45.893 28.420 40.111 1.00 79.25 916 ILE A O 1
ATOM 7186 N N . LYS A 1 917 ? -43.690 27.995 39.693 1.00 77.38 917 LYS A N 1
ATOM 7187 C CA . LYS A 1 917 ? -43.291 27.131 40.828 1.00 77.38 917 LYS A CA 1
ATOM 7188 C C . LYS A 1 917 ? -43.957 25.752 40.898 1.00 77.38 917 LYS A C 1
ATOM 7190 O O . LYS A 1 917 ? -43.299 24.785 41.252 1.00 77.38 917 LYS A O 1
ATOM 7195 N N . SER A 1 918 ? -45.245 25.660 40.582 1.00 81.25 918 SER A N 1
ATOM 7196 C CA . SER A 1 918 ? -46.038 24.424 40.579 1.00 81.25 918 SER A CA 1
ATOM 7197 C C . SER A 1 918 ? -47.074 24.527 39.463 1.00 81.25 918 SER A C 1
ATOM 7199 O O . SER A 1 918 ? -47.910 25.436 39.482 1.00 81.25 918 SER A O 1
ATOM 7201 N N . GLY A 1 919 ? -46.988 23.651 38.459 1.00 84.50 919 GLY A N 1
ATOM 7202 C CA . GLY A 1 919 ? -47.863 23.686 37.296 1.00 84.50 919 GLY A CA 1
ATOM 7203 C C . GLY A 1 919 ? -47.352 22.948 36.058 1.00 84.50 919 GLY A C 1
ATOM 7204 O O . GLY A 1 919 ? -46.385 22.190 36.088 1.00 84.50 919 GLY A O 1
ATOM 7205 N N . ILE A 1 920 ? -48.050 23.180 34.950 1.00 87.06 920 ILE A N 1
ATOM 7206 C CA . ILE A 1 920 ? -47.819 22.568 33.640 1.00 87.06 920 ILE A CA 1
ATOM 7207 C C . ILE A 1 920 ? -47.649 23.693 32.623 1.00 87.06 920 ILE A C 1
ATOM 7209 O O . ILE A 1 920 ? -48.486 24.594 32.561 1.00 87.06 920 ILE A O 1
ATOM 7213 N N . VAL A 1 921 ? -46.589 23.630 31.824 1.00 88.38 921 VAL A N 1
ATOM 7214 C CA . VAL A 1 921 ? -46.302 24.574 30.741 1.00 88.38 921 VAL A CA 1
ATOM 7215 C C . VAL A 1 921 ? -46.356 23.831 29.415 1.00 88.38 921 VAL A C 1
ATOM 7217 O O . VAL A 1 921 ? -45.651 22.842 29.226 1.00 88.38 921 VAL A O 1
ATOM 7220 N N . VAL A 1 922 ? -47.188 24.308 28.497 1.00 89.56 922 VAL A N 1
ATOM 7221 C CA . VAL A 1 922 ? -47.271 23.835 27.118 1.00 89.56 922 VAL A CA 1
ATOM 7222 C C . VAL A 1 922 ? -47.044 25.022 26.194 1.00 89.56 922 VAL A C 1
ATOM 7224 O O . VAL A 1 922 ? -47.754 26.017 26.275 1.00 89.56 922 VAL A O 1
ATOM 7227 N N . LEU A 1 923 ? -46.052 24.935 25.318 1.00 89.81 923 LEU A N 1
ATOM 7228 C CA . LEU A 1 923 ? -45.757 25.984 24.345 1.00 89.81 923 LEU A CA 1
ATOM 7229 C C . LEU A 1 923 ? -45.737 25.393 22.949 1.00 89.81 923 LEU A C 1
ATOM 7231 O O . LEU A 1 923 ? -45.210 24.297 22.765 1.00 89.81 923 LEU A O 1
ATOM 7235 N N . GLY A 1 924 ? -46.266 26.122 21.974 1.00 89.31 924 GLY A N 1
ATOM 7236 C CA . GLY A 1 924 ? -46.163 25.760 20.564 1.00 89.31 924 GLY A CA 1
ATOM 7237 C C . GLY A 1 924 ? -45.583 26.889 19.727 1.00 89.31 924 GLY A C 1
ATOM 7238 O O . GLY A 1 924 ? -45.777 28.052 20.053 1.00 89.31 924 GLY A O 1
ATOM 7239 N N . SER A 1 925 ? -44.892 26.545 18.644 1.00 89.50 925 SER A N 1
ATOM 7240 C CA . SER A 1 925 ? -44.441 27.496 17.631 1.00 89.50 925 SER A CA 1
ATOM 7241 C C . SER A 1 925 ? -44.517 26.904 16.235 1.00 89.50 925 SER A C 1
ATOM 7243 O O . SER A 1 925 ? -44.457 25.687 16.070 1.00 89.50 925 SER A O 1
ATOM 7245 N N . ILE A 1 926 ? -44.639 27.756 15.221 1.00 87.12 926 ILE A N 1
ATOM 7246 C CA . ILE A 1 926 ? -44.486 27.364 13.823 1.00 87.12 926 ILE A CA 1
ATOM 7247 C C . ILE A 1 926 ? -43.182 27.969 13.319 1.00 87.12 926 ILE A C 1
ATOM 7249 O O . ILE A 1 926 ? -43.045 29.187 13.245 1.00 87.12 926 ILE A O 1
ATOM 7253 N N . LYS A 1 927 ? -42.240 27.102 12.943 1.00 82.25 927 LYS A N 1
ATOM 7254 C CA . LYS A 1 927 ? -40.969 27.488 12.322 1.00 82.25 927 LYS A CA 1
ATOM 7255 C C . LYS A 1 927 ? -40.856 26.803 10.971 1.00 82.25 927 LYS A C 1
ATOM 7257 O O . LYS A 1 927 ? -41.086 25.598 10.875 1.00 82.25 927 LYS A O 1
ATOM 7262 N N . GLU A 1 928 ? -40.568 27.570 9.920 1.00 81.31 928 GLU A N 1
ATOM 7263 C CA . GLU A 1 928 ? -40.489 27.065 8.535 1.00 81.31 928 GLU A CA 1
ATOM 7264 C C . GLU A 1 928 ? -41.715 26.214 8.130 1.00 81.31 928 GLU A C 1
ATOM 7266 O O . GLU A 1 928 ? -41.594 25.134 7.549 1.00 81.31 928 GLU A O 1
ATOM 7271 N N . ASN A 1 929 ? -42.918 26.686 8.482 1.00 81.00 929 ASN A N 1
ATOM 7272 C CA . ASN A 1 929 ? -44.199 26.023 8.204 1.00 81.00 929 ASN A CA 1
ATOM 7273 C C . ASN A 1 929 ? -44.391 24.644 8.881 1.00 81.00 929 ASN A C 1
ATOM 7275 O O . ASN A 1 929 ? -45.239 23.851 8.468 1.00 81.00 929 ASN A O 1
ATOM 7279 N N . LYS A 1 930 ? -43.618 24.342 9.934 1.00 84.12 930 LYS A N 1
ATOM 7280 C CA . LYS A 1 930 ? -43.761 23.126 10.748 1.00 84.12 930 LYS A CA 1
ATOM 7281 C C . LYS A 1 930 ? -44.203 23.480 12.170 1.00 84.12 930 LYS A C 1
ATOM 7283 O O . LYS A 1 930 ? -43.480 24.212 12.845 1.00 84.12 930 LYS A O 1
ATOM 7288 N N . PRO A 1 931 ? -45.344 22.957 12.656 1.00 88.12 931 PRO A N 1
ATOM 7289 C CA . PRO A 1 931 ? -45.742 23.128 14.046 1.00 88.12 931 PRO A CA 1
ATOM 7290 C C . PRO A 1 931 ? -44.861 22.281 14.968 1.00 88.12 931 PRO A C 1
ATOM 7292 O O . PRO A 1 931 ? -44.712 21.069 14.784 1.00 88.12 931 PRO A O 1
ATOM 7295 N N . LEU A 1 932 ? -44.316 22.932 15.983 1.00 91.56 932 LEU A N 1
ATOM 7296 C CA . LEU A 1 932 ? -43.476 22.393 17.042 1.00 91.56 932 LEU A CA 1
ATOM 7297 C C . LEU A 1 932 ? -44.140 22.696 18.380 1.00 91.56 932 LEU A C 1
ATOM 7299 O O . LEU A 1 932 ? -44.792 23.726 18.530 1.00 91.56 932 LEU A O 1
ATOM 7303 N N . PHE A 1 933 ? -43.969 21.822 19.366 1.00 91.00 933 PHE A N 1
ATOM 7304 C CA . PHE A 1 933 ? -44.447 22.087 20.716 1.00 91.00 933 PHE A CA 1
ATOM 7305 C C . PHE A 1 933 ? -43.599 21.399 21.786 1.00 91.00 933 PHE A C 1
ATOM 7307 O O . PHE A 1 933 ? -42.948 20.378 21.546 1.00 91.00 933 PHE A O 1
ATOM 7314 N N . VAL A 1 934 ? -43.644 21.959 22.991 1.00 91.69 934 VAL A N 1
ATOM 7315 C CA . VAL A 1 934 ? -42.971 21.469 24.193 1.00 91.69 934 VAL A CA 1
ATOM 7316 C C . VAL A 1 934 ? -43.966 21.433 25.350 1.00 91.69 934 VAL A C 1
ATOM 7318 O O . VAL A 1 934 ? -44.791 22.328 25.502 1.00 91.69 934 VAL A O 1
ATOM 7321 N N . VAL A 1 935 ? -43.876 20.389 26.169 1.00 90.75 935 VAL A N 1
ATOM 7322 C CA . VAL A 1 935 ? -44.653 20.172 27.391 1.00 90.75 935 VAL A CA 1
ATOM 7323 C C . VAL A 1 935 ? -43.672 19.974 28.546 1.00 90.75 935 VAL A C 1
ATOM 7325 O O . VAL A 1 935 ? -42.866 19.047 28.517 1.00 90.75 935 VAL A O 1
ATOM 7328 N N . SER A 1 936 ? -43.755 20.806 29.581 1.00 90.69 936 SER A N 1
ATOM 7329 C CA . SER A 1 936 ? -42.886 20.765 30.763 1.00 90.69 936 SER A CA 1
ATOM 7330 C C . SER A 1 936 ? -43.742 20.797 32.033 1.00 90.69 936 SER A C 1
ATOM 7332 O O . SER A 1 936 ? -44.611 21.655 32.182 1.00 90.69 936 SER A O 1
ATOM 7334 N N . LEU A 1 937 ? -43.537 19.842 32.942 1.00 88.50 937 LEU A N 1
ATOM 7335 C CA . LEU A 1 937 ? -44.269 19.706 34.205 1.00 88.50 937 LEU A CA 1
ATOM 7336 C C . LEU A 1 937 ? -43.328 19.900 35.394 1.00 88.50 937 LEU A C 1
ATOM 7338 O O . LEU A 1 937 ? -42.164 19.497 35.358 1.00 88.50 937 LEU A O 1
ATOM 7342 N N . THR A 1 938 ? -43.845 20.478 36.476 1.00 86.50 938 THR A N 1
ATOM 7343 C CA . THR A 1 938 ? -43.170 20.479 37.780 1.00 86.50 938 THR A CA 1
ATOM 7344 C C . THR A 1 938 ? -43.307 19.122 38.481 1.00 86.50 938 THR A C 1
ATOM 7346 O O . THR A 1 938 ? -44.218 18.342 38.192 1.00 86.50 938 THR A O 1
ATOM 7349 N N . GLY A 1 939 ? -42.400 18.822 39.418 1.00 80.50 939 GLY A N 1
ATOM 7350 C CA . GLY A 1 939 ? -42.354 17.524 40.108 1.00 80.50 939 GLY A CA 1
ATOM 7351 C C . GLY A 1 939 ? -43.650 17.164 40.843 1.00 80.50 939 GLY A C 1
ATOM 7352 O O . GLY A 1 939 ? -44.118 16.035 40.739 1.00 80.50 939 GLY A O 1
ATOM 7353 N N . ASP A 1 940 ? -44.303 18.142 41.472 1.00 80.88 940 ASP A N 1
ATOM 7354 C CA . ASP A 1 940 ? -45.577 17.956 42.176 1.00 80.88 940 ASP A CA 1
ATOM 7355 C C . ASP A 1 940 ? -46.745 17.609 41.231 1.00 80.88 940 ASP A C 1
ATOM 7357 O O . ASP A 1 940 ? -47.684 16.913 41.621 1.00 80.88 940 ASP A O 1
ATOM 7361 N N . ALA A 1 941 ? -46.697 18.055 39.970 1.00 79.50 941 ALA A N 1
ATOM 7362 C CA . ALA A 1 941 ? -47.675 17.667 38.956 1.00 79.50 941 ALA A CA 1
ATOM 7363 C C . ALA A 1 941 ? -47.456 16.214 38.497 1.00 79.50 941 ALA A C 1
ATOM 7365 O O . ALA A 1 941 ? -48.427 15.492 38.261 1.00 79.50 941 ALA A O 1
ATOM 7366 N N . VAL A 1 942 ? -46.198 15.764 38.431 1.00 81.06 942 VAL A N 1
ATOM 7367 C CA . VAL A 1 942 ? -45.841 14.371 38.113 1.00 81.06 942 VAL A CA 1
ATOM 7368 C C . VAL A 1 942 ? -46.217 13.420 39.255 1.00 81.06 942 VAL A C 1
ATOM 7370 O O . VAL A 1 942 ? -46.759 12.345 38.997 1.00 81.06 942 VAL A O 1
ATOM 7373 N N . GLU A 1 943 ? -46.000 13.818 40.512 1.00 79.06 943 GLU A N 1
ATOM 7374 C CA . GLU A 1 943 ? -46.400 13.049 41.705 1.00 79.06 943 GLU A CA 1
ATOM 7375 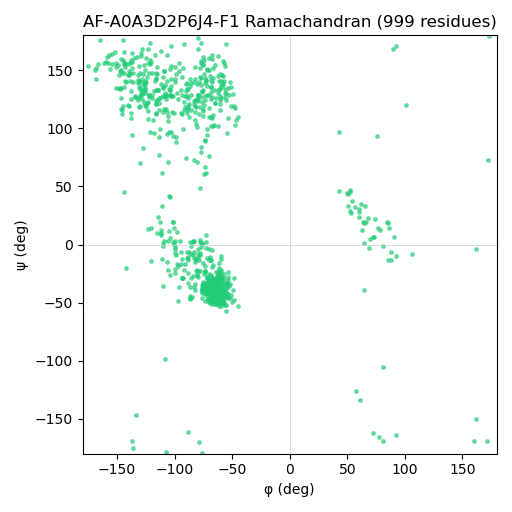C C . GLU A 1 943 ? -47.919 12.851 41.798 1.00 79.06 943 GLU A C 1
ATOM 7377 O O . GLU A 1 943 ? -48.380 11.787 42.204 1.00 79.06 943 GLU A O 1
ATOM 7382 N N . LYS A 1 944 ? -48.710 13.821 41.320 1.00 72.56 944 LYS A N 1
ATOM 7383 C CA . LYS A 1 944 ? -50.176 13.711 41.178 1.00 72.56 944 LYS A CA 1
ATOM 7384 C C . LYS A 1 944 ? -50.626 12.794 40.026 1.00 72.56 944 LYS A C 1
ATOM 7386 O O . LYS A 1 944 ? -51.814 12.742 39.713 1.00 72.56 944 LYS A O 1
ATOM 7391 N N . GLY A 1 945 ? -49.697 12.079 39.388 1.00 71.69 945 GLY A N 1
ATOM 7392 C CA . GLY A 1 945 ? -49.973 11.069 38.364 1.00 71.69 945 GLY A CA 1
ATOM 7393 C C . GLY A 1 945 ? -50.014 11.591 36.925 1.00 71.69 945 GLY A C 1
ATOM 7394 O O . GLY A 1 945 ? -50.344 10.826 36.017 1.00 71.69 945 GLY A O 1
ATOM 7395 N N . LEU A 1 946 ? -49.672 12.862 36.677 1.00 81.44 946 LEU A N 1
ATOM 7396 C CA . LEU A 1 946 ? -49.620 13.421 35.322 1.00 81.44 946 LEU A CA 1
ATOM 7397 C C . LEU A 1 946 ? -48.299 13.091 34.617 1.00 81.44 946 LEU A C 1
ATOM 7399 O O . LEU A 1 946 ? -47.260 12.883 35.238 1.00 81.44 946 LEU A O 1
ATOM 7403 N N . ASN A 1 947 ? -48.341 13.030 33.286 1.00 85.94 947 ASN A N 1
ATOM 7404 C CA . ASN A 1 947 ? -47.204 12.617 32.469 1.00 85.94 947 ASN A CA 1
ATOM 7405 C C . ASN A 1 947 ? -47.095 13.488 31.210 1.00 85.94 947 ASN A C 1
ATOM 7407 O O . ASN A 1 947 ? -48.003 13.471 30.372 1.00 85.94 947 ASN A O 1
ATOM 7411 N N . ALA A 1 948 ? -45.967 14.196 31.058 1.00 87.31 948 ALA A N 1
ATOM 7412 C CA . ALA A 1 948 ? -45.681 15.062 29.910 1.00 87.31 948 ALA A CA 1
ATOM 7413 C C . ALA A 1 948 ? -45.816 14.319 28.579 1.00 87.31 948 ALA A C 1
ATOM 7415 O O . ALA A 1 948 ? -46.395 14.841 27.632 1.00 87.31 948 ALA A O 1
ATOM 7416 N N . GLY A 1 949 ? -45.329 13.076 28.516 1.00 86.06 949 GLY A N 1
ATOM 7417 C CA . GLY A 1 949 ? -45.376 12.245 27.317 1.00 86.06 949 GLY A CA 1
ATOM 7418 C C . GLY A 1 949 ? -46.795 11.882 26.877 1.00 86.06 949 GLY A C 1
ATOM 7419 O O . GLY A 1 949 ? -47.056 11.812 25.679 1.00 86.06 949 GLY A O 1
ATOM 7420 N N . LEU A 1 950 ? -47.733 11.697 27.815 1.00 84.69 950 LEU A N 1
ATOM 7421 C CA . LEU A 1 950 ? -49.139 11.436 27.477 1.00 84.69 950 LEU A CA 1
ATOM 7422 C C . LEU A 1 950 ? -49.830 12.699 26.954 1.00 84.69 950 LEU A C 1
ATOM 7424 O O . LEU A 1 950 ? -50.538 12.635 25.953 1.00 84.69 950 LEU A O 1
ATOM 7428 N N . ILE A 1 951 ? -49.562 13.848 27.578 1.00 85.62 951 ILE A N 1
ATOM 7429 C CA . ILE A 1 951 ? -50.083 15.151 27.140 1.00 85.62 951 ILE A CA 1
ATOM 7430 C C . ILE A 1 951 ? -49.539 15.495 25.745 1.00 85.62 951 ILE A C 1
ATOM 7432 O O . ILE A 1 951 ? -50.298 15.863 24.852 1.00 85.62 951 ILE A O 1
ATOM 7436 N N . ALA A 1 952 ? -48.240 15.289 25.520 1.00 88.31 952 ALA A N 1
ATOM 7437 C CA . ALA A 1 952 ? -47.607 15.512 24.226 1.00 88.31 952 ALA A CA 1
ATOM 7438 C C . ALA A 1 952 ? -48.160 14.593 23.126 1.00 88.31 952 ALA A C 1
ATOM 7440 O O . ALA A 1 952 ? -48.268 15.011 21.976 1.00 88.31 952 ALA A O 1
ATOM 7441 N N . LYS A 1 953 ? -48.538 13.353 23.459 1.00 86.69 953 LYS A N 1
ATOM 7442 C CA . LYS A 1 953 ? -49.143 12.420 22.501 1.00 86.69 953 LYS A CA 1
ATOM 7443 C C . LYS A 1 953 ? -50.534 12.879 22.051 1.00 86.69 953 LYS A C 1
ATOM 7445 O O . LYS A 1 953 ? -50.826 12.823 20.861 1.00 86.69 953 LYS A O 1
ATOM 7450 N N . GLU A 1 954 ? -51.360 13.364 22.977 1.00 85.44 954 GLU A N 1
ATOM 7451 C CA . GLU A 1 954 ? -52.685 13.921 22.661 1.00 85.44 954 GLU A CA 1
ATOM 7452 C C . GLU A 1 954 ? -52.578 15.195 21.804 1.00 85.44 954 GLU A C 1
ATOM 7454 O O . GLU A 1 954 ? -53.269 15.311 20.793 1.00 85.44 954 GLU A O 1
ATOM 7459 N N . ILE A 1 955 ? -51.652 16.107 22.134 1.00 85.25 955 ILE A N 1
ATOM 7460 C CA . ILE A 1 955 ? -51.392 17.317 21.329 1.00 85.25 955 ILE A CA 1
ATOM 7461 C C . ILE A 1 955 ? -50.879 16.939 19.934 1.00 85.25 955 ILE A C 1
ATOM 7463 O O . ILE A 1 955 ? -51.376 17.454 18.935 1.00 85.25 955 ILE A O 1
ATOM 7467 N N . GLY A 1 956 ? -49.936 15.994 19.855 1.00 84.88 956 GLY A N 1
ATOM 7468 C CA . GLY A 1 956 ? -49.407 15.478 18.593 1.00 84.88 956 GLY A CA 1
ATOM 7469 C C . GLY A 1 956 ? -50.506 14.942 17.675 1.00 84.88 956 GLY A C 1
ATOM 7470 O O . GLY A 1 956 ? -50.540 15.302 16.501 1.00 84.88 956 GLY A O 1
ATOM 7471 N N . ASN A 1 957 ? -51.456 14.167 18.208 1.00 86.19 957 ASN A N 1
ATOM 7472 C CA . ASN A 1 957 ? -52.581 13.642 17.430 1.00 86.19 957 ASN A CA 1
ATOM 7473 C C . ASN A 1 957 ? -53.458 14.756 16.829 1.00 86.19 957 ASN A C 1
ATOM 7475 O O . ASN A 1 957 ? -53.902 14.631 15.687 1.00 86.19 957 ASN A O 1
ATOM 7479 N N . LEU A 1 958 ? -53.687 15.851 17.564 1.00 85.06 958 LEU A N 1
ATOM 7480 C CA . LEU A 1 958 ? -54.511 16.976 17.101 1.00 85.06 958 LEU A CA 1
ATOM 7481 C C . LEU A 1 958 ? -53.873 17.750 15.936 1.00 85.06 958 LEU A C 1
ATOM 7483 O O . LEU A 1 958 ? -54.594 18.259 15.080 1.00 85.06 958 LEU A O 1
ATOM 7487 N N . ILE A 1 959 ? -52.539 17.789 15.867 1.00 86.12 959 ILE A N 1
ATOM 7488 C CA . ILE A 1 959 ? -51.781 18.499 14.819 1.00 86.12 959 ILE A CA 1
ATOM 7489 C C . ILE A 1 959 ? -51.238 17.572 13.713 1.00 86.12 959 ILE A C 1
ATOM 7491 O O . ILE A 1 959 ? -50.296 17.924 12.993 1.00 86.12 959 ILE A O 1
ATOM 7495 N N . ALA A 1 960 ? -51.811 16.367 13.586 1.00 82.88 960 ALA A N 1
ATOM 7496 C CA . ALA A 1 960 ? -51.371 15.323 12.651 1.00 82.88 960 ALA A CA 1
ATOM 7497 C C . ALA A 1 960 ? -49.863 15.010 12.770 1.00 82.88 960 ALA A C 1
ATOM 7499 O O . ALA A 1 960 ? -49.126 14.937 11.782 1.00 82.88 960 ALA A O 1
ATOM 7500 N N . GLY A 1 961 ? -49.403 14.878 14.012 1.00 84.69 961 GLY A N 1
ATOM 7501 C CA . GLY A 1 961 ? -48.009 14.768 14.407 1.00 84.69 961 GLY A CA 1
ATOM 7502 C C . GLY A 1 961 ? -47.746 13.716 15.476 1.00 84.69 961 GLY A C 1
ATOM 7503 O O . GLY A 1 961 ? -48.601 12.906 15.826 1.00 84.69 961 GLY A O 1
ATOM 7504 N N . THR A 1 962 ? -46.530 13.740 16.013 1.00 83.56 962 THR A N 1
ATOM 7505 C CA . THR A 1 962 ? -46.102 12.853 17.100 1.00 83.56 962 THR A CA 1
ATOM 7506 C C . THR A 1 962 ? -45.459 13.667 18.211 1.00 83.56 962 THR A C 1
ATOM 7508 O O . THR A 1 962 ? -44.626 14.532 17.940 1.00 83.56 962 THR A O 1
ATOM 7511 N N . GLY A 1 963 ? -45.810 13.360 19.458 1.00 83.50 963 GLY A N 1
ATOM 7512 C CA . GLY A 1 963 ? -45.167 13.905 20.650 1.00 83.50 963 GLY A CA 1
ATOM 7513 C C . GLY A 1 963 ? -44.749 12.790 21.597 1.00 83.50 963 GLY A C 1
ATOM 7514 O O . GLY A 1 963 ? -45.445 11.779 21.719 1.00 83.50 963 GLY A O 1
ATOM 7515 N N . GLY A 1 964 ? -43.599 12.955 22.245 1.00 80.81 964 GLY A N 1
ATOM 7516 C CA . GLY A 1 964 ? -43.040 11.956 23.150 1.00 80.81 964 GLY A CA 1
ATOM 7517 C C . GLY A 1 964 ? -41.987 12.541 24.084 1.00 80.81 964 GLY A C 1
ATOM 7518 O O . GLY A 1 964 ? -41.372 13.569 23.800 1.00 80.81 964 GLY A O 1
ATOM 7519 N N . GLY A 1 965 ? -41.788 11.890 25.227 1.00 86.56 965 GLY A N 1
ATOM 7520 C CA . GLY A 1 965 ? -40.835 12.349 26.228 1.00 86.56 965 GLY A CA 1
ATOM 7521 C C . GLY A 1 965 ? -40.914 11.593 27.545 1.00 86.56 965 GLY A C 1
ATOM 7522 O O . GLY A 1 965 ? -41.551 10.543 27.649 1.00 86.56 965 GLY A O 1
ATOM 7523 N N . ARG A 1 966 ? -40.224 12.142 28.543 1.00 87.19 966 ARG A N 1
ATOM 7524 C CA . ARG A 1 966 ? -40.198 11.662 29.926 1.00 87.19 966 ARG A CA 1
ATOM 7525 C C . ARG A 1 966 ? -41.453 12.130 30.674 1.00 87.19 966 ARG A C 1
ATOM 7527 O O . ARG A 1 966 ? -42.305 12.818 30.119 1.00 87.19 966 ARG A O 1
ATOM 7534 N N . LYS A 1 967 ? -41.593 11.731 31.941 1.00 84.50 967 LYS A N 1
ATOM 7535 C CA . LYS A 1 967 ? -42.765 12.090 32.761 1.00 84.50 967 LYS A CA 1
ATOM 7536 C C . LYS A 1 967 ? -42.850 13.595 33.052 1.00 84.50 967 LYS A C 1
ATOM 7538 O O . LYS A 1 967 ? -43.951 14.123 33.149 1.00 84.50 967 LYS A O 1
ATOM 7543 N N . ASP A 1 968 ? -41.702 14.253 33.156 1.00 86.25 968 ASP A N 1
ATOM 7544 C CA . ASP A 1 968 ? -41.503 15.666 33.486 1.00 86.25 968 ASP A CA 1
ATOM 7545 C C . ASP A 1 968 ? -41.399 16.579 32.254 1.00 86.25 968 ASP A C 1
ATOM 7547 O O . ASP A 1 968 ? -41.766 17.747 32.326 1.00 86.25 968 ASP A O 1
ATOM 7551 N N . PHE A 1 969 ? -40.924 16.060 31.119 1.00 91.19 969 PHE A N 1
ATOM 7552 C CA . PHE A 1 969 ? -40.696 16.849 29.908 1.00 91.19 969 PHE A CA 1
ATOM 7553 C C . PHE A 1 969 ? -40.951 16.041 28.636 1.00 91.19 969 PHE A C 1
ATOM 7555 O O . PHE A 1 969 ? -40.459 14.918 28.492 1.00 91.19 969 PHE A O 1
ATOM 7562 N N . ALA A 1 970 ? -41.662 16.632 27.681 1.00 91.31 970 ALA A N 1
ATOM 7563 C CA . ALA A 1 970 ? -41.909 16.056 26.371 1.00 91.31 970 ALA A CA 1
ATOM 7564 C C . ALA A 1 970 ? -41.918 17.117 25.274 1.00 91.31 970 ALA A C 1
ATOM 7566 O O . ALA A 1 970 ? -42.199 18.285 25.509 1.00 91.31 970 ALA A O 1
ATOM 7567 N N . GLN A 1 971 ? -41.629 16.685 24.054 1.00 92.62 971 GLN A N 1
ATOM 7568 C CA . GLN A 1 971 ? -41.618 17.546 22.879 1.00 92.62 971 GLN A CA 1
ATOM 7569 C C . GLN A 1 971 ? -42.275 16.826 21.708 1.00 92.62 971 GLN A C 1
ATOM 7571 O O . GLN A 1 971 ? -42.363 15.592 21.681 1.00 92.62 971 GLN A O 1
ATOM 7576 N N . GLY A 1 972 ? -42.732 17.586 20.726 1.00 89.81 972 GLY A N 1
ATOM 7577 C CA . GLY A 1 972 ? -43.328 17.018 19.534 1.00 89.81 972 GLY A CA 1
ATOM 7578 C C . GLY A 1 972 ? -43.448 18.013 18.399 1.00 89.81 972 GLY A C 1
ATOM 7579 O O . GLY A 1 972 ? -43.113 19.189 18.522 1.00 89.81 972 GLY A O 1
ATOM 7580 N N . GLY A 1 973 ? -43.919 17.501 17.273 1.00 88.25 973 GLY A N 1
ATOM 7581 C CA . GLY A 1 973 ? -44.178 18.296 16.085 1.00 88.25 973 GLY A CA 1
ATOM 7582 C C . GLY A 1 973 ? -45.166 17.598 15.164 1.00 88.25 973 GLY A C 1
ATOM 7583 O O . GLY A 1 973 ? -45.403 16.392 15.287 1.00 88.25 973 GLY A O 1
ATOM 7584 N N . GLY A 1 974 ? -45.763 18.368 14.262 1.00 86.50 974 GLY A N 1
ATOM 7585 C CA . GLY A 1 974 ? -46.822 17.905 13.370 1.00 86.50 974 GLY A CA 1
ATOM 7586 C C . GLY A 1 974 ? -46.673 18.374 11.935 1.00 86.50 974 GLY A C 1
ATOM 7587 O O . GLY A 1 974 ? -45.667 18.970 11.558 1.00 86.50 974 GLY A O 1
ATOM 7588 N N . LYS A 1 975 ? -47.682 18.052 11.126 1.00 82.12 975 LYS A N 1
ATOM 7589 C CA . LYS A 1 975 ? -47.743 18.418 9.703 1.00 82.12 975 LYS A CA 1
ATOM 7590 C C . LYS A 1 975 ? -48.753 19.524 9.411 1.00 82.12 975 LYS A C 1
ATOM 7592 O O . LYS A 1 975 ? -48.715 20.080 8.322 1.00 82.12 975 LYS A O 1
ATOM 7597 N N . ASP A 1 976 ? -49.648 19.814 10.354 1.00 81.00 976 ASP A N 1
ATOM 7598 C CA . ASP A 1 976 ? -50.752 20.754 10.164 1.00 81.00 976 ASP A CA 1
ATOM 7599 C C . ASP A 1 976 ? -50.571 22.000 11.055 1.00 81.00 976 ASP A C 1
ATOM 7601 O O . ASP A 1 976 ? -50.964 21.977 12.228 1.00 81.00 976 ASP A O 1
ATOM 7605 N N . PRO A 1 977 ? -49.931 23.074 10.548 1.00 80.88 977 PRO A N 1
ATOM 7606 C CA . PRO A 1 977 ? -49.684 24.292 11.320 1.00 80.88 977 PRO A CA 1
ATOM 7607 C C . PRO A 1 977 ? -50.979 24.999 11.741 1.00 80.88 977 PRO A C 1
ATOM 7609 O O . PRO A 1 977 ? -51.045 25.524 12.850 1.00 80.88 977 PRO A O 1
ATOM 7612 N N . GLY A 1 978 ? -52.039 24.932 10.926 1.00 80.94 978 GLY A N 1
ATOM 7613 C CA . GLY A 1 978 ? -53.315 25.609 11.193 1.00 80.94 978 GLY A CA 1
ATOM 7614 C C . GLY A 1 978 ? -54.095 25.046 12.386 1.00 80.94 978 GLY A C 1
ATOM 7615 O O . GLY A 1 978 ? -55.027 25.683 12.868 1.00 80.94 978 GLY A O 1
ATOM 7616 N N . LYS A 1 979 ? -53.719 23.865 12.894 1.00 82.81 979 LYS A N 1
ATOM 7617 C CA . LYS A 1 979 ? -54.371 23.235 14.053 1.00 82.81 979 LYS A CA 1
ATOM 7618 C C . LYS A 1 979 ? -53.641 23.442 15.373 1.00 82.81 979 LYS A C 1
ATOM 7620 O O . LYS A 1 979 ? -54.207 23.093 16.409 1.00 82.81 979 LYS A O 1
ATOM 7625 N N . LEU A 1 980 ? -52.426 23.997 15.369 1.00 84.00 980 LEU A N 1
ATOM 7626 C CA . LEU A 1 980 ? -51.602 24.101 16.577 1.00 84.00 980 LEU A CA 1
ATOM 7627 C C . LEU A 1 980 ? -52.250 24.975 17.654 1.00 84.00 980 LEU A C 1
ATOM 7629 O O . LEU A 1 980 ? -52.346 24.548 18.801 1.00 84.00 980 LEU A O 1
ATOM 7633 N N . GLU A 1 981 ? -52.754 26.148 17.285 1.00 82.62 981 GLU A N 1
ATOM 7634 C CA . GLU A 1 981 ? -53.409 27.068 18.221 1.00 82.62 981 GLU A CA 1
ATOM 7635 C C . GLU A 1 981 ? -54.667 26.434 18.841 1.00 82.62 981 GLU A C 1
ATOM 7637 O O . GLU A 1 981 ? -54.789 26.341 20.062 1.00 82.62 981 GLU A O 1
ATOM 7642 N N . SER A 1 982 ? -55.515 25.816 18.010 1.00 82.62 982 SER A N 1
ATOM 7643 C CA . SER A 1 982 ? -56.697 25.071 18.474 1.00 82.62 982 SER A CA 1
ATOM 7644 C C . SER A 1 982 ? -56.358 23.864 19.367 1.00 82.62 982 SER A C 1
ATOM 7646 O O . SER A 1 982 ? -57.153 23.461 20.220 1.00 82.62 982 SER A O 1
ATOM 7648 N N . ALA A 1 983 ? -55.181 23.255 19.179 1.00 83.19 983 ALA A N 1
ATOM 7649 C CA . ALA A 1 983 ? -54.707 22.154 20.008 1.00 83.19 983 ALA A CA 1
ATOM 7650 C C . ALA A 1 983 ? -54.226 22.655 21.378 1.00 83.19 983 ALA A C 1
ATOM 7652 O O . ALA A 1 983 ? -54.499 22.007 22.390 1.00 83.19 983 ALA A O 1
ATOM 7653 N N . LEU A 1 984 ? -53.570 23.820 21.420 1.00 83.38 984 LEU A N 1
ATOM 7654 C CA . LEU A 1 984 ? -53.128 24.480 22.650 1.00 83.38 984 LEU A CA 1
ATOM 7655 C C . LEU A 1 984 ? -54.307 24.971 23.504 1.00 83.38 984 LEU A C 1
ATOM 7657 O O . LEU A 1 984 ? -54.252 24.863 24.732 1.00 83.38 984 LEU A O 1
ATOM 7661 N N . GLU A 1 985 ? -55.400 25.424 22.890 1.00 84.06 985 GLU A N 1
ATOM 7662 C CA . GLU A 1 985 ? -56.626 25.813 23.606 1.00 84.06 985 GLU A CA 1
ATOM 7663 C C . GLU A 1 985 ? -57.314 24.637 24.315 1.00 84.06 985 GLU A C 1
ATOM 7665 O O . GLU A 1 985 ? -57.920 24.816 25.372 1.00 84.06 985 GLU A O 1
ATOM 7670 N N . LYS A 1 986 ? -57.181 23.416 23.778 1.00 83.56 986 LYS A N 1
ATOM 7671 C CA . LYS A 1 986 ? -57.768 22.185 24.342 1.00 83.56 986 LYS A CA 1
ATOM 7672 C C . LYS A 1 986 ? -56.932 21.552 25.456 1.00 83.56 986 LYS A C 1
ATOM 7674 O O . LYS A 1 986 ? -57.392 20.614 26.110 1.00 83.56 986 LYS A O 1
ATOM 7679 N N . VAL A 1 987 ? -55.727 22.060 25.722 1.00 83.88 987 VAL A N 1
ATOM 7680 C CA . VAL A 1 987 ? -54.818 21.552 26.768 1.00 83.88 987 VAL A CA 1
ATOM 7681 C C . VAL A 1 987 ? -55.482 21.474 28.159 1.00 83.88 987 VAL A C 1
ATOM 7683 O O . VAL A 1 987 ? -55.390 20.416 28.788 1.00 83.88 987 VAL A O 1
ATOM 7686 N N . PRO A 1 988 ? -56.215 22.500 28.643 1.00 81.12 988 PRO A N 1
ATOM 7687 C CA . PRO A 1 988 ? -57.021 22.422 29.866 1.00 81.12 988 PRO A CA 1
ATOM 7688 C C . PRO A 1 988 ? -57.978 21.221 29.939 1.00 81.12 988 PRO A C 1
ATOM 7690 O O . PRO A 1 988 ? -58.068 20.554 30.973 1.00 81.12 988 PRO A O 1
ATOM 7693 N N . GLU A 1 989 ? -58.679 20.919 28.844 1.00 81.12 989 GLU A N 1
ATOM 7694 C CA . GLU A 1 989 ? -59.643 19.815 28.775 1.00 81.12 989 GLU A CA 1
ATOM 7695 C C . GLU A 1 989 ? -58.946 18.452 28.775 1.00 81.12 989 GLU A C 1
ATOM 7697 O O . GLU A 1 989 ? -59.394 17.525 29.456 1.00 81.12 989 GLU A O 1
ATOM 7702 N N . ILE A 1 990 ? -57.827 18.338 28.049 1.00 81.00 990 ILE A N 1
ATOM 7703 C CA . ILE A 1 990 ? -56.985 17.134 28.014 1.00 81.00 990 ILE A CA 1
ATOM 7704 C C . ILE A 1 990 ? -56.482 16.816 29.427 1.00 81.00 990 ILE A C 1
ATOM 7706 O O . ILE A 1 990 ? -56.599 15.679 29.891 1.00 81.00 990 ILE A O 1
ATOM 7710 N N . ILE A 1 991 ? -55.994 17.829 30.149 1.00 80.50 991 ILE A N 1
ATOM 7711 C CA . ILE A 1 991 ? -55.507 17.677 31.525 1.00 80.50 991 ILE A CA 1
ATOM 7712 C C . ILE A 1 991 ? -56.653 17.288 32.473 1.00 80.50 991 ILE A C 1
ATOM 7714 O O . ILE A 1 991 ? -56.490 16.380 33.288 1.00 80.50 991 ILE A O 1
ATOM 7718 N N . SER A 1 992 ? -57.837 17.897 32.341 1.00 78.25 992 SER A N 1
ATOM 7719 C CA . SER A 1 992 ? -59.013 17.550 33.156 1.00 78.25 992 SER A CA 1
ATOM 7720 C C . SER A 1 992 ? -59.475 16.098 32.946 1.00 78.25 992 SER A C 1
ATOM 7722 O O . SER A 1 992 ? -59.759 15.381 33.915 1.00 78.25 992 SER A O 1
ATOM 7724 N N . LYS A 1 993 ? -59.481 15.614 31.694 1.00 78.06 993 LYS A N 1
ATOM 7725 C CA . LYS A 1 993 ? -59.795 14.212 31.358 1.00 78.06 993 LYS A CA 1
ATOM 7726 C C . LYS A 1 993 ? -58.784 13.237 31.962 1.00 78.06 993 LYS A C 1
ATOM 7728 O O . LYS A 1 993 ? -59.187 12.222 32.532 1.00 78.06 993 LYS A O 1
ATOM 7733 N N . LEU A 1 994 ? -57.491 13.551 31.877 1.00 74.56 994 LEU A N 1
ATOM 7734 C CA . LEU A 1 994 ? -56.428 12.722 32.452 1.00 74.56 994 LEU A CA 1
ATOM 7735 C C . LEU A 1 994 ? -56.516 12.663 33.984 1.00 74.56 994 LEU A C 1
ATOM 7737 O O . LEU A 1 994 ? -56.418 11.577 34.546 1.00 74.56 994 LEU A O 1
ATOM 7741 N N . LEU A 1 995 ? -56.811 13.783 34.653 1.00 71.19 995 LEU A N 1
ATOM 7742 C CA . LEU A 1 995 ? -57.021 13.820 36.107 1.00 71.19 995 LEU A CA 1
ATOM 7743 C C . LEU A 1 995 ? -58.241 13.002 36.561 1.00 71.19 995 LEU A C 1
ATOM 7745 O O . LEU A 1 995 ? -58.203 12.386 37.623 1.00 71.19 995 LEU A O 1
ATOM 7749 N N . THR A 1 996 ? -59.320 12.983 35.774 1.00 65.62 996 THR A N 1
ATOM 7750 C CA . THR A 1 996 ? -60.560 12.254 36.114 1.00 65.62 996 THR A CA 1
ATOM 7751 C C . THR A 1 996 ? -60.404 10.741 35.927 1.00 65.62 996 THR A C 1
ATOM 7753 O O . THR A 1 996 ? -60.908 9.965 36.732 1.00 65.62 996 THR A O 1
ATOM 7756 N N . ARG A 1 997 ? -59.620 10.311 34.926 1.00 59.97 997 ARG A N 1
ATOM 7757 C CA . ARG A 1 997 ? -59.224 8.901 34.750 1.00 59.97 997 ARG A CA 1
ATOM 7758 C C . ARG A 1 997 ? -58.382 8.361 35.908 1.00 59.97 997 ARG A C 1
ATOM 7760 O O . ARG A 1 997 ? -58.464 7.176 36.191 1.00 59.97 997 ARG A O 1
ATOM 7767 N N . ILE A 1 998 ? -57.595 9.215 36.563 1.00 58.19 998 ILE A N 1
ATOM 7768 C CA . ILE A 1 998 ? -56.754 8.846 37.714 1.00 58.19 998 ILE A CA 1
ATOM 7769 C C . ILE A 1 998 ? -57.581 8.723 39.007 1.00 58.19 998 ILE A C 1
ATOM 7771 O O . ILE A 1 998 ? -57.165 8.021 39.911 1.00 58.19 998 ILE A O 1
ATOM 7775 N N . THR A 1 999 ? -58.753 9.366 39.108 1.00 54.12 999 THR A N 1
ATOM 7776 C CA . THR A 1 999 ? -59.619 9.300 40.309 1.00 54.12 999 THR A CA 1
ATOM 7777 C C . THR A 1 999 ? -60.633 8.145 40.289 1.00 54.12 999 THR A C 1
ATOM 7779 O O . THR A 1 999 ? -61.333 7.946 41.276 1.00 54.12 999 THR A O 1
ATOM 7782 N N . GLN A 1 1000 ? -60.741 7.409 39.175 1.00 43.28 1000 GLN A N 1
ATOM 7783 C CA . GLN A 1 1000 ? -61.611 6.229 39.004 1.00 43.28 1000 GLN A CA 1
ATOM 7784 C C . GLN A 1 1000 ? -60.842 4.890 39.006 1.00 43.28 1000 GLN A C 1
ATOM 7786 O O . GLN A 1 1000 ? -61.452 3.840 38.809 1.00 43.28 1000 GLN A O 1
ATOM 7791 N N . ILE A 1 1001 ? -59.523 4.935 39.214 1.00 40.94 1001 ILE A N 1
ATOM 7792 C CA . ILE A 1 1001 ? -58.623 3.796 39.462 1.00 40.94 1001 ILE A CA 1
ATOM 7793 C C . ILE A 1 1001 ? -58.148 3.931 40.904 1.00 40.94 1001 ILE A C 1
ATOM 7795 O O . ILE A 1 1001 ? -58.063 2.889 41.588 1.00 40.94 1001 ILE A O 1
#

Nearest PDB structures (foldseek):
  1uin-assembly1_B  TM=9.684E-01  e=1.418E-33  Thermus thermophilus
  6cgq-assembly1_B-2  TM=9.529E-01  e=1.653E-33  Bacillus spizizenii
  6cgq-assembly1_A  TM=9.816E-01  e=1.208E-32  Bacillus spizizenii
  2zzf-assembly1_A  TM=6.909E-01  e=6.404E-30  Pyrococcus horikoshii
  2zzg-assembly1_A  TM=6.898E-01  e=6.356E-29  Pyrococcus horikoshii

Foldseek 3Di:
DDQDALCVLCVLQAPDDPPQPFQDPSFDPFDFAFQVLLCVVLVPPPDTDTDRLQLPGPLRHLLLLLLRQQLSVLVVVVAQEEEEEDLADNLLNRLQSCLSVVHAYEYEYAPPPHDCVRCVNNVVSPHHYDHDPDDSVVSVVVVVVCVVVHSYHYSYLPRVSSLSSLLVSLLSVCLQVVAGDQADFAEAALQSNLLSVLVNLVCLLVVVDDHSDDPVPHPDDPVCVVVVPPDDDDDDDPPSGQGYQYEYEAAPQQQCLQVVHFDPQRDAQLVVRSHRDRNCSVSNVCSNVVRVHDYYYDYNVLLVVLQVCCCPRVVDHDRSSGSRSVSSVSVCSVVCVPVDDPDDPPPDDLLRVLVVLLLVLLLVLLVCVLVLADQWQDDPNVVNLVSLLVNVVSVVVNDPDQDAQDSLVSNLVSLVVCCVPPVSSVVCSVVSSVRSRVSNVVSSVLVVVLVVVLVVQLVVCVVVVHQEDALLVLLCSCPVSVNDSVNSQVVSVVVNHHYDPVRVVVNVVVVVVVVVVVVDDDDDDPPPDDDDDDLCVQVVVVCVVLPFAAAPLQPDQKDKWFWAFKADPSDTDFKDFAFGKIKTFTSYASWDADDPQEFTFWDKKFDWDDPDDDDDDDDDDTDTQWMKTFPGWHPSDPRTIITIIHTNHHMDGHGDIIMHHTPPLQQLLLQLQVQLLQQLQLLCCVLVNPSQAFPDKHRGSLKIKTKGFAQDFADPVSQVSSQVSSVVQLVLFWFKDKDWDAPVVCVVLPADEHPPDDDDRIFMKIWTGDPPPVPSVRTSHIYGDPDHHDRTSNSQPHKDWPDWDDPIRRMIMTMIGTDPSVVVVVVVVVVVLVVLCVVLVHDSVCSVVSVVVVVVVVVVVVVVVVVVVVVVLVVVLVVQLVVWDADPRATEGFDEDEADDPVRQVVSQVVSCVVVVAHKYKYWYAHPNKIKIKIFGDPVCLVLVAARQVLQQQLQVQQQWGKGDGRGIIIIIHNHPPRNVVSSVCSVVSSVVSSVVSVVD

Radius of gyration: 43.6 Å; Cα contacts (8 Å, |Δi|>4): 1807; chains: 1; bounding box: 99×117×114 Å

Solvent-accessible surface area (backbone atoms only — not comparable to full-atom values): 53446 Å² total; per-residue (Å²): 134,83,83,68,19,52,62,67,76,41,37,96,77,40,103,60,61,97,80,47,54,80,40,70,80,50,26,54,94,50,55,73,42,76,38,62,52,55,26,59,73,70,67,41,89,90,58,88,49,68,45,74,42,40,56,70,20,84,81,47,34,62,50,38,39,9,37,34,41,33,51,15,50,30,51,58,71,63,34,56,26,40,34,33,75,44,65,39,68,63,30,29,26,47,10,47,51,21,46,75,61,74,32,46,22,38,28,41,41,50,54,98,74,71,66,63,82,51,38,43,62,15,47,75,42,62,27,48,72,43,71,36,96,55,54,74,67,58,53,50,52,52,52,49,59,48,34,76,77,40,63,36,38,68,64,44,81,81,28,66,47,25,38,56,25,36,10,48,59,39,49,51,50,27,46,72,69,73,46,57,52,74,61,46,68,33,51,30,29,47,26,35,65,55,29,13,32,45,52,32,47,48,33,37,41,73,63,72,43,74,81,84,65,63,86,88,77,59,81,89,57,84,76,54,64,72,68,66,72,68,87,70,95,73,77,90,78,81,67,74,39,62,70,34,23,32,36,32,19,15,40,55,53,12,31,21,81,71,69,73,46,72,38,94,77,41,47,57,82,29,62,86,22,46,29,20,71,41,84,27,48,68,50,31,52,49,34,18,61,78,36,72,34,42,65,48,69,36,47,59,68,44,16,51,52,29,36,53,45,33,36,76,57,68,70,43,84,71,57,50,37,64,18,27,18,51,23,41,50,53,51,37,56,75,68,51,65,76,77,59,75,97,74,76,96,59,95,62,52,76,63,54,52,36,52,48,50,32,54,53,35,32,49,52,50,41,52,41,38,49,74,56,50,51,38,19,67,55,76,70,13,27,54,50,40,49,44,54,53,50,33,52,50,41,53,52,76,70,43,95,62,89,82,72,80,52,62,27,58,54,30,51,53,47,35,66,76,43,30,88,83,39,57,59,38,58,76,36,37,68,58,37,35,54,54,44,35,52,57,44,50,59,43,55,65,35,48,62,56,39,50,52,55,49,52,53,51,51,54,53,32,55,74,68,71,47,56,59,47,53,10,57,59,52,36,42,38,32,70,76,50,67,29,51,61,66,57,54,45,53,58,30,48,78,70,73,30,46,70,36,58,67,45,23,51,49,46,48,48,52,51,46,49,54,49,44,61,69,69,48,83,74,82,89,75,90,72,94,72,81,95,74,83,58,74,66,72,50,52,52,64,48,39,76,74,69,49,65,45,47,74,43,44,88,85,30,62,56,46,79,30,36,30,72,42,35,30,43,98,80,39,84,47,63,66,49,52,56,73,40,68,35,36,40,29,47,56,40,38,35,62,49,44,43,49,98,36,34,60,37,37,38,30,38,39,37,29,71,46,79,81,77,93,67,97,71,74,97,75,81,73,74,49,72,60,22,36,30,43,30,74,33,19,36,52,91,47,93,49,41,56,39,34,35,27,35,26,75,35,43,64,49,49,57,67,43,69,32,39,40,34,46,38,62,68,55,48,49,35,25,12,24,30,40,45,47,47,52,41,45,47,40,26,41,24,72,76,74,31,88,51,40,41,72,76,46,56,39,25,36,54,76,38,27,38,45,27,26,40,39,65,67,82,77,49,71,70,54,50,51,52,34,47,48,50,34,43,49,49,20,74,68,42,25,40,44,47,74,49,82,40,42,57,67,58,39,56,74,65,63,39,44,76,67,82,90,68,87,80,59,71,63,40,42,35,37,35,34,20,84,72,53,86,87,37,55,90,71,33,71,38,46,34,60,45,89,73,66,62,42,65,32,37,42,75,28,64,46,66,42,77,76,48,78,47,76,83,45,51,17,28,32,34,41,34,33,28,41,32,72,49,39,58,54,50,53,54,51,52,49,57,52,48,53,54,51,10,60,76,70,73,41,52,75,89,43,38,64,63,54,50,52,54,51,53,54,50,50,55,52,50,53,54,49,53,54,54,51,52,54,53,53,52,57,55,51,53,60,59,54,61,75,67,55,43,76,54,100,93,37,34,39,41,61,48,79,46,82,70,40,53,73,65,58,45,44,58,50,38,51,55,51,47,64,71,63,67,53,29,39,32,35,42,33,20,49,38,95,78,32,25,34,37,34,26,37,42,30,70,72,44,37,75,74,72,46,41,20,22,62,55,25,35,56,45,11,56,60,16,67,31,53,23,46,54,47,53,45,39,14,38,32,38,31,69,37,48,90,35,44,64,66,36,44,70,43,44,67,57,56,52,52,53,53,57,52,59,61,75,77,108

pLDDT: mean 82.13, std 15.33, range [24.28, 97.88]